Protein AF-0000000083170506 (afdb_homodimer)

Nearest PDB structures (foldseek):
  8ga7-assembly1_A  TM=1.294E-01  e=2.036E+00  synthetic construct

Radius of gyration: 40.63 Å; Cα contacts (8 Å, |Δi|>4): 1559; chains: 2; bounding box: 124×155×129 Å

Foldseek 3Di:
DDDPPPPDDPPPDPPQQAFPVCVVVVHRFCCRPPVDQGPVCVVVVHDRHRPDPPDDDDDDDDDDDDDDDDDDDDPPPDPPPPPPPPPPPPPPPPPPPPPPPPVDPPPPPPPDPVVVVVQVVQVLCQQVVRHPDDFDAKFFQDDCPHPSVVVCVVPVPDDTFRIGGGDDPQDPPADPVLVVVLVVLVLLPDFDLVLLVQLLLQLQAQPCLQQVQDQPCLQLVCNVVVRNSPHDSLLSLLSSLQSLLQGDPVSVVVSPDPASVRSSVSSLSSNVSCLVRVSDDRLSSLLSSLCSSLLDADVVVPRCSVVVSLVSNVVSLVRSPLLEDSDPRHDDPNADPLNLLSSQSSNLSSLLSQQLCCVLVVHDRPDDNVVGDRDHHDLCSRVVSCVVDDPVSCPSRHDPCSSLSNVLSSLSSVLSVLSNLLSVLQPDPPCPPRDPVSLVVSVVVLVPRDADDLPDPPDDLLSNLSSLVSLLSSLLSLLSSLDGRPPPPPPPCPDDPVVVSNVVSLVSNLVSLVVNLVSVVVCVVVVSLSSDGSSRLSSCVSSLVSLLVCLQPNDLVSNVVSVVSNLSNLVSLVVCCSSYVVSVVSNVVVQVSVCVRVVPDDNPPPDPVVVPVPPPPVPPPDDDDDDDPDDDDDDDPDDDDDPPPDPDDPPVVVCVSPPPPPPPPVPPVPPVD/DDPPPDPPPPPPPPPQQAFPVCVVVVHRFCCVPPVDHGPVCVVVVHDRDGDDDDDDDDDDDDDDDDDDDDDDDDDDPDDPDPPPPPPPDPPPPPPPCPPPPPVDPPPPPPPDPVVVVVQVVQVLCQQVVRHPDDFDAKFFQDDCPHPSVVVCVVPVPDDTFRIGGGDDPQDPPADPVLVVVLVVLCLLPDFDLVLLVQLLLLLQAQPCLQQVQDQPCLQLVCNVVVRNSPHDSLLSLLSSLQSLLQGDPVSVVVSPDPASVVSSVSSLSSNVSCLVRVSDDRLSSLLSSLCSSLLDADVVVPRCSVVVSLVSNVVSLVRSPLLEDSDPRHDDPNADPLNLLSSQSSVLSSLLSQLLCCVLVVHDRPDDNVVGDRDHHDLCSRVVSCVVDDPVSCPSRHDPCSSLSNVLSSLSSVLSVLSNLLSVLQPDPPCPPRDPVNLVVSVVVLVPRDADDLPDPPDDLSSNLSSLVSLLSSLLSLLSSLDGRPPPPPPPCPDDPVVVSNVVSLVSNLVSLVVNLVSVVVCVVVVSLSSDGSSRLSSCVSSLVSLLVCLQPNDLVSVVVSVVSNLSNLVSLVVVCSSYVVSVVVNVVVQVSVCVRVVPDDNPDPPPVVVPVPPPPPPPVPVDDDDDDDDDDDDDPDDPDDPPPDPDDPPVVVCVSPPPPPPPPVPPVVPVD

Secondary structure (DSSP, 8-state):
-------------------HHHHHTTS--THHHHSSS-HHHHHTT----------------------------------------------------------------TT-HHHHHHHHHHHHHHHTT--SS---EEEE--STTSGGGHHHHH-TTSPPPSEEEE---------HHHHHHHHHTTTT-PPPHHHHHHHHHHIIIIITTTS--S-HHHHHHHHHTT-GGGS-HHHHHHHHHHHGGGS-HHHHHHHT-SSHHHHHHHHHHHHHHHHHHS----HHHHHHHHHHHTT---GGGTT-HHHHHHHHHHHHHHHHTTTS-TTSSS--TTS-HHHHHHHHHHHHHHHHHHHHHHHHHT---S--GGG--PPPP-THHHHGGGGGS-HHHHHHHS-TTHHHHHHHHHHHHHHHHHHHHHHHHH--SS-----HHHHHHHHHHHHTS-PPPTT-TT--HHHHHHHHHHHHHHHHHHHHHHS--TTHHHHHSSSSHHHHHHHHHHHHHHHHHHHHHHHHHHHHHTT-GGG--TTHHHHHHHHHHHHHHHHHHS-HHHHHHHHHHHHHHHHHHHHHTTT-HHHHHHHHHHHHHHHHH-TT--------------------------------------------------HHHHHHHT--GGGGGGTGGGTT-/-------------------HHHHHHTS--THHHHSSS-HHHHHTT----------------------------------------------------------------TT-HHHHHHHHHHHHHHHTT--SS---EEEE--STTSGGGHHHHH-TTSPPPSEEEE---------HHHHHHHHHTTTT-PPPHHHHHHHHHHIIIIITTTS--S-HHHHHHHHHTT-GGGS-HHHHHHHHHHHGGGS-HHHHHHHT-SSHHHHHHHHHHHHHHHHHHS----HHHHHHHHHHHTT---GGGTT-HHHHHHHHHHHHHHHHTTTS-TTSSS--TTS-HHHHHHHHHHHHHHHHHHHHHHHHHT---S--GGG--PPPP-THHHHGGGGGS-HHHHHHHS-TTHHHHHHHHHHHHHHHHHHHHHHHHH--SS-----HHHHHHHHHHHHTS-PPPTT-TT--HHHHHHHHHHHHHHHHHHHHHHS--TTHHHHHSSSSHHHHHHHHHHHHHHHHHHHHHHHHHHHHHTT-GGG--TTHHHHHHHHHHHHHHHHHHS-HHHHHHHHHHHHHHHHHHHHHTTT-HHHHHHHHHHHHHHHHH-TT--------------------------------------------------THHHHHHT--GGGGGGTGGGTT-

Solvent-accessible surface area (backbone atoms only — not comparable to full-atom values): 78748 Å² total; per-residue (Å²): 135,84,84,84,79,79,79,77,76,78,77,77,82,75,83,74,59,54,26,52,61,33,60,72,68,74,48,91,38,43,25,63,82,68,80,41,66,22,68,62,28,56,74,67,71,40,83,51,47,59,82,73,80,80,77,75,84,73,85,88,78,78,83,75,85,74,81,89,79,86,81,81,86,72,82,70,77,77,76,73,78,78,74,75,75,75,71,76,77,74,75,74,67,78,72,76,73,66,74,72,73,70,68,72,81,57,85,70,59,86,88,38,59,68,59,36,21,47,49,16,33,43,51,43,26,22,47,73,71,54,50,87,56,74,50,71,33,82,41,36,46,34,44,88,52,7,70,60,38,48,46,43,67,71,31,77,91,47,84,60,58,46,55,37,44,31,58,73,59,76,60,92,72,62,45,70,67,43,52,51,48,42,52,72,66,42,59,81,61,73,72,57,69,69,49,47,51,50,28,51,36,31,24,44,52,71,42,34,54,75,51,56,55,68,62,62,50,70,48,52,53,29,49,74,69,73,37,54,85,76,38,61,57,40,52,51,28,25,48,43,27,60,9,48,78,59,55,58,68,67,54,46,45,71,76,68,36,92,41,67,59,54,47,30,51,51,29,42,50,33,17,51,48,31,64,69,56,57,60,75,70,54,57,67,59,52,28,40,29,24,52,46,51,21,73,46,61,44,70,66,59,73,54,41,43,30,60,50,26,40,45,50,22,48,44,42,36,58,59,54,36,43,45,44,42,63,47,73,89,46,83,46,82,87,57,50,70,68,54,53,31,51,42,34,40,42,43,48,48,47,51,37,50,42,38,54,48,18,45,47,48,19,47,78,69,61,77,61,69,70,70,39,66,42,68,80,68,55,49,62,52,61,58,54,50,57,74,72,43,58,67,71,57,44,65,70,34,39,52,91,60,45,71,60,40,30,46,51,36,47,46,48,42,53,51,32,55,52,41,44,55,44,48,58,59,67,54,45,70,75,72,63,72,73,48,70,65,58,52,52,54,50,49,54,56,59,70,64,55,83,74,69,68,78,78,55,80,87,58,51,70,66,57,48,45,50,34,50,48,52,48,40,53,51,28,41,44,47,28,61,61,36,48,69,66,78,80,52,58,76,76,46,58,71,74,60,79,65,20,56,55,49,49,50,30,47,50,51,23,50,50,29,30,50,51,42,53,51,51,53,49,48,32,58,75,67,67,40,64,77,72,62,55,90,68,52,63,60,54,45,48,64,35,43,44,54,24,50,46,30,46,73,71,45,54,72,69,53,17,53,53,23,44,52,53,36,48,49,52,52,52,50,34,60,61,43,28,76,74,35,57,61,28,21,27,52,49,17,34,49,52,52,37,45,28,72,76,36,73,82,63,65,85,74,67,80,78,73,65,73,75,63,74,71,68,77,70,76,70,73,79,68,81,80,79,83,79,78,80,80,74,82,80,84,80,84,80,76,81,82,79,82,80,76,80,73,81,73,70,76,62,67,68,61,50,67,74,59,64,68,70,79,66,63,70,70,63,65,73,60,65,82,107,137,81,86,78,84,77,82,75,74,76,75,70,76,70,79,77,61,49,29,58,64,33,60,75,70,76,49,90,39,45,27,72,81,67,79,42,68,21,68,63,32,58,74,66,72,43,88,57,52,72,89,83,82,86,86,81,85,87,77,87,81,82,86,82,80,84,75,83,83,83,82,84,89,78,82,75,80,80,79,76,81,78,76,77,75,76,72,77,78,76,74,74,65,77,72,76,74,66,72,72,74,70,67,73,81,57,83,69,58,86,89,38,59,68,59,38,20,48,50,17,34,44,51,43,26,23,48,72,72,54,49,86,57,74,51,72,34,81,42,36,46,34,44,87,54,8,69,60,37,49,46,41,68,72,32,76,91,45,84,62,59,47,55,36,43,31,58,72,60,75,60,92,72,61,46,70,68,44,52,51,48,42,53,72,66,42,58,81,60,71,72,58,71,68,49,48,51,50,29,53,35,30,24,44,51,71,42,34,54,73,52,55,55,70,62,61,47,70,48,52,55,30,49,74,68,73,38,56,84,75,40,61,59,41,52,50,28,23,47,42,27,60,10,46,78,59,54,58,70,69,53,45,46,73,75,68,35,92,41,67,58,57,49,30,49,52,30,41,51,31,19,50,48,31,63,70,56,57,60,75,71,57,56,67,60,52,27,40,28,24,53,46,52,22,71,46,63,42,70,66,59,74,54,41,42,29,60,51,26,41,44,51,24,48,42,42,36,56,59,54,36,42,44,44,40,62,48,73,88,47,83,47,83,87,58,49,69,69,53,53,31,51,42,33,38,41,41,48,50,48,50,37,51,42,40,53,48,18,44,49,48,20,47,79,69,61,78,60,68,70,70,39,64,42,68,80,68,54,49,61,53,60,58,57,50,58,73,73,44,58,67,72,54,45,65,71,35,38,51,90,59,45,72,58,40,29,46,51,36,47,47,49,41,53,52,32,55,52,40,45,56,43,48,57,57,65,53,46,70,76,69,64,71,74,46,67,64,56,52,51,54,50,48,54,55,58,69,65,55,82,73,68,68,78,78,56,79,88,58,51,70,68,57,46,45,49,34,49,50,51,49,40,52,52,29,40,46,47,28,61,63,37,46,69,62,77,79,52,57,75,74,46,58,71,73,61,80,66,22,58,57,51,49,51,32,47,51,52,25,49,50,29,31,50,52,42,52,50,50,51,49,48,32,58,76,67,67,40,63,77,72,62,57,90,68,51,62,59,53,46,47,63,35,42,44,53,24,49,46,30,47,73,71,46,55,73,69,55,16,53,54,23,44,52,53,38,48,50,52,51,53,51,33,59,61,43,27,75,74,35,58,60,26,22,26,51,49,18,35,50,51,53,39,44,28,71,78,36,71,82,62,64,83,75,68,82,83,72,68,74,74,65,72,70,69,77,70,74,70,72,76,71,75,79,75,80,75,84,76,79,76,76,80,84,80,85,80,76,80,83,81,83,82,77,82,75,81,75,70,77,62,66,68,60,50,67,74,60,65,67,72,79,66,62,69,70,65,63,71,60,66,83,106

InterPro domains:
  IPR001138 Zn(2)Cys(6) fungal-type DNA-binding domain [PF00172] (18-55)
  IPR001138 Zn(2)Cys(6) fungal-type DNA-binding domain [PS00463] (18-48)
  IPR001138 Zn(2)Cys(6) fungal-type DNA-binding domain [PS50048] (18-50)
  IPR001138 Zn(2)Cys(6) fungal-type DNA-binding domain [SM00066] (13-59)
  IPR001138 Zn(2)Cys(6) fungal-type DNA-binding domain [cd00067] (14-49)
  IPR007219 Xylanolytic transcriptional activator, regulatory domain [PF04082] (200-425)
  IPR007219 Xylanolytic transcriptional activator, regulatory domain [SM00906] (306-381)
  IPR036864 Zn(2)-C6 fungal-type DNA-binding domain superfamily [G3DSA:4.10.240.10] (14-68)
  IPR036864 Zn(2)-C6 fungal-type DNA-binding domain superfamily [SSF57701] (9-54)
  IPR052761 Fungal Detoxification and Toxin Biosynthesis TFs [PTHR47425] (1-632)

pLDDT: mean 75.44, std 28.35, range [15.16, 98.69]

Structure (mmCIF, N/CA/C/O backbone):
data_AF-0000000083170506-model_v1
#
loop_
_entity.id
_entity.type
_entity.pdbx_description
1 polymer 'Fungal-specific transcription factor domain-containing protein'
#
loop_
_atom_site.group_PDB
_atom_site.id
_atom_site.type_symbol
_atom_site.label_atom_id
_atom_site.label_alt_id
_atom_site.label_comp_id
_atom_site.label_asym_id
_atom_site.label_entity_id
_atom_site.label_seq_id
_atom_site.pdbx_PDB_ins_code
_atom_site.Cartn_x
_atom_site.Cartn_y
_atom_site.Cartn_z
_atom_site.occupancy
_atom_site.B_iso_or_equiv
_atom_site.auth_seq_id
_atom_site.auth_comp_id
_atom_site.auth_asym_id
_atom_site.auth_atom_id
_atom_site.pdbx_PDB_model_num
ATOM 1 N N . MET A 1 1 ? -32.812 -71.062 -41.969 1 22.3 1 MET A N 1
ATOM 2 C CA . MET A 1 1 ? -33.219 -69.625 -41.969 1 22.3 1 MET A CA 1
ATOM 3 C C . MET A 1 1 ? -33.531 -69.188 -40.562 1 22.3 1 MET A C 1
ATOM 5 O O . MET A 1 1 ? -34.531 -69.562 -39.969 1 22.3 1 MET A O 1
ATOM 9 N N . PRO A 1 2 ? -32.625 -68.75 -39.688 1 29.02 2 PRO A N 1
ATOM 10 C CA . PRO A 1 2 ? -32.656 -68.812 -38.25 1 29.02 2 PRO A CA 1
ATOM 11 C C . PRO A 1 2 ? -33.375 -67.625 -37.625 1 29.02 2 PRO A C 1
ATOM 13 O O . PRO A 1 2 ? -33.344 -66.562 -38.188 1 29.02 2 PRO A O 1
ATOM 16 N N . PRO A 1 3 ? -34.5 -67.75 -36.75 1 29.45 3 PRO A N 1
ATOM 17 C CA . PRO A 1 3 ? -35.594 -66.812 -36.469 1 29.45 3 PRO A CA 1
ATOM 18 C C . PRO A 1 3 ? -35.188 -65.625 -35.594 1 29.45 3 PRO A C 1
ATOM 20 O O . PRO A 1 3 ? -34.25 -65.75 -34.812 1 29.45 3 PRO A O 1
ATOM 23 N N . THR A 1 4 ? -35.25 -64.25 -36.031 1 28.72 4 THR A N 1
ATOM 24 C CA . THR A 1 4 ? -34.812 -62.906 -35.719 1 28.72 4 THR A CA 1
ATOM 25 C C . THR A 1 4 ? -35.5 -62.406 -34.438 1 28.72 4 THR A C 1
ATOM 27 O O . THR A 1 4 ? -36.656 -61.969 -34.5 1 28.72 4 THR A O 1
ATOM 30 N N . ASN A 1 5 ? -35.312 -63.125 -33.312 1 24.89 5 ASN A N 1
ATOM 31 C CA . ASN A 1 5 ? -36.156 -62.938 -32.125 1 24.89 5 ASN A CA 1
ATOM 32 C C . ASN A 1 5 ? -36.062 -61.5 -31.594 1 24.89 5 ASN A C 1
ATOM 34 O O . ASN A 1 5 ? -34.969 -61 -31.359 1 24.89 5 ASN A O 1
ATOM 38 N N . SER A 1 6 ? -37.125 -60.688 -31.719 1 25.36 6 SER A N 1
ATOM 39 C CA . SER A 1 6 ? -37.594 -59.312 -31.562 1 25.36 6 SER A CA 1
ATOM 40 C C . SER A 1 6 ? -37.594 -58.875 -30.094 1 25.36 6 SER A C 1
ATOM 42 O O . SER A 1 6 ? -38.406 -59.312 -29.312 1 25.36 6 SER A O 1
ATOM 44 N N . THR A 1 7 ? -36.375 -58.75 -29.438 1 23.38 7 THR A N 1
ATOM 45 C CA . THR A 1 7 ? -36.219 -58.625 -28 1 23.38 7 THR A CA 1
ATOM 46 C C . THR A 1 7 ? -36.875 -57.344 -27.516 1 23.38 7 THR A C 1
ATOM 48 O O . THR A 1 7 ? -36.531 -56.25 -27.969 1 23.38 7 THR A O 1
ATOM 51 N N . ALA A 1 8 ? -38.125 -57.406 -27.031 1 27.81 8 ALA A N 1
ATOM 52 C CA . ALA A 1 8 ? -39.094 -56.469 -26.5 1 27.81 8 ALA A CA 1
ATOM 53 C C . ALA A 1 8 ? -38.5 -55.594 -25.406 1 27.81 8 ALA A C 1
ATOM 55 O O . ALA A 1 8 ? -38 -56.125 -24.406 1 27.81 8 ALA A O 1
ATOM 56 N N . SER A 1 9 ? -38.062 -54.344 -25.688 1 23.69 9 SER A N 1
ATOM 57 C CA . SER A 1 9 ? -37.312 -53.344 -24.953 1 23.69 9 SER A CA 1
ATOM 58 C C . SER A 1 9 ? -38.062 -52.875 -23.719 1 23.69 9 SER A C 1
ATOM 60 O O . SER A 1 9 ? -39.25 -52.5 -23.812 1 23.69 9 SER A O 1
ATOM 62 N N . ALA A 1 10 ? -37.938 -53.531 -22.609 1 26.86 10 ALA A N 1
ATOM 63 C CA . ALA A 1 10 ? -38.625 -53.375 -21.344 1 26.86 10 ALA A CA 1
ATOM 64 C C . ALA A 1 10 ? -38.625 -51.906 -20.891 1 26.86 10 ALA A C 1
ATOM 66 O O . ALA A 1 10 ? -37.594 -51.344 -20.641 1 26.86 10 ALA A O 1
ATOM 67 N N . ARG A 1 11 ? -39.625 -51.188 -21.406 1 28.58 11 ARG A N 1
ATOM 68 C CA . ARG A 1 11 ? -39.812 -49.75 -21.141 1 28.58 11 ARG A CA 1
ATOM 69 C C . ARG A 1 11 ? -39.875 -49.5 -19.641 1 28.58 11 ARG A C 1
ATOM 71 O O . ARG A 1 11 ? -40.75 -50 -18.953 1 28.58 11 ARG A O 1
ATOM 78 N N . ARG A 1 12 ? -38.781 -49.219 -18.938 1 30.56 12 ARG A N 1
ATOM 79 C CA . ARG A 1 12 ? -38.656 -48.938 -17.516 1 30.56 12 ARG A CA 1
ATOM 80 C C . ARG A 1 12 ? -39.562 -47.781 -17.109 1 30.56 12 ARG A C 1
ATOM 82 O O . ARG A 1 12 ? -39.5 -46.719 -17.703 1 30.56 12 ARG A O 1
ATOM 89 N N . SER A 1 13 ? -40.688 -48.031 -16.562 1 30.08 13 SER A N 1
ATOM 90 C CA . SER A 1 13 ? -41.75 -47.125 -16.125 1 30.08 13 SER A CA 1
ATOM 91 C C . SER A 1 13 ? -41.219 -46.031 -15.195 1 30.08 13 SER A C 1
ATOM 93 O O . SER A 1 13 ? -40.625 -46.344 -14.156 1 30.08 13 SER A O 1
ATOM 95 N N . ARG A 1 14 ? -40.781 -44.875 -15.641 1 36.5 14 ARG A N 1
ATOM 96 C CA . ARG A 1 14 ? -40.219 -43.688 -14.992 1 36.5 14 ARG A CA 1
ATOM 97 C C . ARG A 1 14 ? -41.219 -43.094 -13.984 1 36.5 14 ARG A C 1
ATOM 99 O O . ARG A 1 14 ? -42.312 -42.656 -14.352 1 36.5 14 ARG A O 1
ATOM 106 N N . ARG A 1 15 ? -41.25 -43.469 -12.836 1 41.91 15 ARG A N 1
ATOM 107 C CA . ARG A 1 15 ? -42.188 -43 -11.812 1 41.91 15 ARG A CA 1
ATOM 108 C C . ARG A 1 15 ? -42.156 -41.469 -11.719 1 41.91 15 ARG A C 1
ATOM 110 O O . ARG A 1 15 ? -41.094 -40.875 -11.508 1 41.91 15 ARG A O 1
ATOM 117 N N . THR A 1 16 ? -43.062 -40.656 -12.281 1 50.62 16 THR A N 1
ATOM 118 C CA . THR A 1 16 ? -43.219 -39.219 -12.367 1 50.62 16 THR A CA 1
ATOM 119 C C . THR A 1 16 ? -43.562 -38.625 -10.992 1 50.62 16 THR A C 1
ATOM 121 O O . THR A 1 16 ? -44.562 -39 -10.375 1 50.62 16 THR A O 1
ATOM 124 N N . ILE A 1 17 ? -42.719 -38.031 -10.219 1 58.31 17 ILE A N 1
ATOM 125 C CA . ILE A 1 17 ? -42.906 -37.406 -8.914 1 58.31 17 ILE A CA 1
ATOM 126 C C . ILE A 1 17 ? -43.625 -36.094 -9.07 1 58.31 17 ILE A C 1
ATOM 128 O O . ILE A 1 17 ? -43.219 -35.219 -9.867 1 58.31 17 ILE A O 1
ATOM 132 N N . ALA A 1 18 ? -44.906 -35.875 -8.672 1 70.19 18 ALA A N 1
ATOM 133 C CA . ALA A 1 18 ? -45.719 -34.656 -8.797 1 70.19 18 ALA A CA 1
ATOM 134 C C . ALA A 1 18 ? -45.844 -33.938 -7.453 1 70.19 18 ALA A C 1
ATOM 136 O O . ALA A 1 18 ? -45.875 -34.562 -6.398 1 70.19 18 ALA A O 1
ATOM 137 N N . CYS A 1 19 ? -45.875 -32.531 -7.34 1 69.38 19 CYS A N 1
ATOM 138 C CA . CYS A 1 19 ? -45.969 -31.75 -6.117 1 69.38 19 CYS A CA 1
ATOM 139 C C . CYS A 1 19 ? -47.344 -31.828 -5.492 1 69.38 19 CYS A C 1
ATOM 141 O O . CYS A 1 19 ? -48.312 -32.25 -6.152 1 69.38 19 CYS A O 1
ATOM 143 N N . GLN A 1 20 ? -47.562 -31.562 -4.379 1 72.56 20 GLN A N 1
ATOM 144 C CA . GLN A 1 20 ? -48.781 -31.719 -3.596 1 72.56 20 GLN A CA 1
ATOM 145 C C . GLN A 1 20 ? -49.938 -30.953 -4.223 1 72.56 20 GLN A C 1
ATOM 147 O O . GLN A 1 20 ? -51.062 -31.453 -4.25 1 72.56 20 GLN A O 1
ATOM 152 N N . THR A 1 21 ? -49.656 -29.781 -4.762 1 74.94 21 THR A N 1
ATOM 153 C CA . THR A 1 21 ? -50.688 -28.891 -5.324 1 74.94 21 THR A CA 1
ATOM 154 C C . THR A 1 21 ? -51.188 -29.422 -6.652 1 74.94 21 THR A C 1
ATOM 156 O O . THR A 1 21 ? -52.406 -29.406 -6.902 1 74.94 21 THR A O 1
ATOM 159 N N . CYS A 1 22 ? -50.25 -29.734 -7.379 1 70 22 CYS A N 1
ATOM 160 C CA . CYS A 1 22 ? -50.562 -30.281 -8.688 1 70 22 CYS A CA 1
ATOM 161 C C . CYS A 1 22 ? -51.344 -31.594 -8.547 1 70 22 CYS A C 1
ATOM 163 O O . CYS A 1 22 ? -52.219 -31.906 -9.352 1 70 22 CYS A O 1
ATOM 165 N N . ARG A 1 23 ? -50.938 -32.438 -7.484 1 71.06 23 ARG A N 1
ATOM 166 C CA . ARG A 1 23 ? -51.594 -33.688 -7.133 1 71.06 23 ARG A CA 1
ATOM 167 C C . ARG A 1 23 ? -53.062 -33.438 -6.75 1 71.06 23 ARG A C 1
ATOM 169 O O . ARG A 1 23 ? -53.938 -34.219 -7.125 1 71.06 23 ARG A O 1
ATOM 176 N N . GLN A 1 24 ? -53.281 -32.25 -6.012 1 71.88 24 GLN A N 1
ATOM 177 C CA . GLN A 1 24 ? -54.594 -31.922 -5.527 1 71.88 24 GLN A CA 1
ATOM 178 C C . GLN A 1 24 ? -55.5 -31.453 -6.672 1 71.88 24 GLN A C 1
ATOM 180 O O . GLN A 1 24 ? -56.688 -31.734 -6.68 1 71.88 24 GLN A O 1
ATOM 185 N N . ARG A 1 25 ? -54.906 -30.734 -7.715 1 71.5 25 ARG A N 1
ATOM 186 C CA . ARG A 1 25 ? -55.625 -30.141 -8.836 1 71.5 25 ARG A CA 1
ATOM 187 C C . ARG A 1 25 ? -55.719 -31.125 -10 1 71.5 25 ARG A C 1
ATOM 189 O O . ARG A 1 25 ? -56.312 -30.812 -11.031 1 71.5 25 ARG A O 1
ATOM 196 N N . LYS A 1 26 ? -55.156 -32.375 -9.945 1 65.31 26 LYS A N 1
ATOM 197 C CA . LYS A 1 26 ? -55.125 -33.5 -10.891 1 65.31 26 LYS A CA 1
ATOM 198 C C . LYS A 1 26 ? -54.531 -33.062 -12.227 1 65.31 26 LYS A C 1
ATOM 200 O O . LYS A 1 26 ? -55.094 -33.375 -13.289 1 65.31 26 LYS A O 1
ATOM 205 N N . VAL A 1 27 ? -53.719 -32.125 -12.18 1 70.44 27 VAL A N 1
ATOM 206 C CA . VAL A 1 27 ? -53.094 -31.656 -13.406 1 70.44 27 VAL A CA 1
ATOM 207 C C . VAL A 1 27 ? -51.688 -32.219 -13.508 1 70.44 27 VAL A C 1
ATOM 209 O O . VAL A 1 27 ? -51.094 -32.656 -12.508 1 70.44 27 VAL A O 1
ATOM 212 N N . ARG A 1 28 ? -50.938 -32.375 -14.617 1 65.12 28 ARG A N 1
ATOM 213 C CA . ARG A 1 28 ? -49.594 -32.875 -14.867 1 65.12 28 ARG A CA 1
ATOM 214 C C . ARG A 1 28 ? -48.531 -31.969 -14.219 1 65.12 28 ARG A C 1
ATOM 216 O O . ARG A 1 28 ? -48.469 -30.781 -14.492 1 65.12 28 ARG A O 1
ATOM 223 N N . CYS A 1 29 ? -47.812 -32.406 -13.133 1 61.78 29 CYS A N 1
ATOM 224 C CA . CYS A 1 29 ? -46.875 -31.625 -12.336 1 61.78 29 CYS A CA 1
ATOM 225 C C . CYS A 1 29 ? -45.531 -31.469 -13.078 1 61.78 29 CYS A C 1
ATOM 227 O O . CYS A 1 29 ? -44.969 -32.438 -13.547 1 61.78 29 CYS A O 1
ATOM 229 N N . SER A 1 30 ? -45.188 -30.391 -13.422 1 64.31 30 SER A N 1
ATOM 230 C CA . SER A 1 30 ? -44 -30.188 -14.242 1 64.31 30 SER A CA 1
ATOM 231 C C . SER A 1 30 ? -42.75 -30.422 -13.445 1 64.31 30 SER A C 1
ATOM 233 O O . SER A 1 30 ? -41.625 -30.234 -13.953 1 64.31 30 SER A O 1
ATOM 235 N N . LEU A 1 31 ? -42.875 -30.844 -12.242 1 63 31 LEU A N 1
ATOM 236 C CA . LEU A 1 31 ? -41.75 -30.984 -11.297 1 63 31 LEU A CA 1
ATOM 237 C C . LEU A 1 31 ? -40.75 -32.031 -11.781 1 63 31 LEU A C 1
ATOM 239 O O . LEU A 1 31 ? -39.562 -31.828 -11.664 1 63 31 LEU A O 1
ATOM 243 N N . ASN A 1 32 ? -41.156 -33.125 -12.352 1 61 32 ASN A N 1
ATOM 244 C CA . ASN A 1 32 ? -40.344 -34.25 -12.758 1 61 32 ASN A CA 1
ATOM 245 C C . ASN A 1 32 ? -39.406 -33.906 -13.922 1 61 32 ASN A C 1
ATOM 247 O O . ASN A 1 32 ? -38.344 -34.5 -14.086 1 61 32 ASN A O 1
ATOM 251 N N . VAL A 1 33 ? -39.969 -33.031 -14.766 1 57.06 33 VAL A N 1
ATOM 252 C CA . VAL A 1 33 ? -39.25 -32.656 -15.984 1 57.06 33 VAL A CA 1
ATOM 253 C C . VAL A 1 33 ? -38.344 -31.484 -15.688 1 57.06 33 VAL A C 1
ATOM 255 O O . VAL A 1 33 ? -37.188 -31.422 -16.172 1 57.06 33 VAL A O 1
ATOM 258 N N . THR A 1 34 ? -38.938 -30.328 -14.898 1 57.56 34 THR A N 1
ATOM 259 C CA . THR A 1 34 ? -38.281 -29.016 -14.836 1 57.56 34 THR A CA 1
ATOM 260 C C . THR A 1 34 ? -37.5 -28.859 -13.539 1 57.56 34 THR A C 1
ATOM 262 O O . THR A 1 34 ? -36.656 -27.969 -13.422 1 57.56 34 THR A O 1
ATOM 265 N N . GLY A 1 35 ? -37.344 -29.781 -12.492 1 55.69 35 GLY A N 1
ATOM 266 C CA . GLY A 1 35 ? -36.812 -29.938 -11.164 1 55.69 35 GLY A CA 1
ATOM 267 C C . GLY A 1 35 ? -37.156 -28.797 -10.234 1 55.69 35 GLY A C 1
ATOM 268 O O . GLY A 1 35 ? -36.625 -28.703 -9.117 1 55.69 35 GLY A O 1
ATOM 269 N N . VAL A 1 36 ? -37.938 -27.703 -10.812 1 57.84 36 VAL A N 1
ATOM 270 C CA . VAL A 1 36 ? -38.344 -26.469 -10.148 1 57.84 36 VAL A CA 1
ATOM 271 C C . VAL A 1 36 ? -39.781 -26.578 -9.695 1 57.84 36 VAL A C 1
ATOM 273 O O . VAL A 1 36 ? -40.531 -27.406 -10.211 1 57.84 36 VAL A O 1
ATOM 276 N N . PRO A 1 37 ? -40.094 -25.688 -8.672 1 63.31 37 PRO A N 1
ATOM 277 C CA . PRO A 1 37 ? -41.531 -25.75 -8.305 1 63.31 37 PRO A CA 1
ATOM 278 C C . PRO A 1 37 ? -42.438 -25.797 -9.523 1 63.31 37 PRO A C 1
ATOM 280 O O . PRO A 1 37 ? -42.094 -25.266 -10.586 1 63.31 37 PRO A O 1
ATOM 283 N N . CYS A 1 38 ? -43.406 -26.625 -9.555 1 69 38 CYS A N 1
ATOM 284 C CA . CYS A 1 38 ? -44.25 -26.828 -10.742 1 69 38 CYS A CA 1
ATOM 285 C C . CYS A 1 38 ? -44.875 -25.516 -11.203 1 69 38 CYS A C 1
ATOM 287 O O . CYS A 1 38 ? -45.031 -24.578 -10.414 1 69 38 CYS A O 1
ATOM 289 N N . ILE A 1 39 ? -44.906 -25.219 -12.547 1 70.19 39 ILE A N 1
ATOM 290 C CA . ILE A 1 39 ? -45.344 -23.953 -13.141 1 70.19 39 ILE A CA 1
ATOM 291 C C . ILE A 1 39 ? -46.625 -23.484 -12.453 1 70.19 39 ILE A C 1
ATOM 293 O O . ILE A 1 39 ? -46.781 -22.297 -12.203 1 70.19 39 ILE A O 1
ATOM 297 N N . GLY A 1 40 ? -47.344 -24.438 -12.039 1 71 40 GLY A N 1
ATOM 298 C CA . GLY A 1 40 ? -48.625 -24.109 -11.43 1 71 40 GLY A CA 1
ATOM 299 C C . GLY A 1 40 ? -48.469 -23.5 -10.047 1 71 40 GLY A C 1
ATOM 300 O O . GLY A 1 40 ? -49.094 -22.469 -9.75 1 71 40 GLY A O 1
ATOM 301 N N . CYS A 1 41 ? -47.688 -24.281 -9.25 1 66.62 41 CYS A N 1
ATOM 302 C CA . CYS A 1 41 ? -47.469 -23.875 -7.871 1 66.62 41 CYS A CA 1
ATOM 303 C C . CYS A 1 41 ? -46.812 -22.5 -7.809 1 66.62 41 CYS A C 1
ATOM 305 O O . CYS A 1 41 ? -47.094 -21.703 -6.93 1 66.62 41 CYS A O 1
ATOM 307 N N . THR A 1 42 ? -45.906 -22.25 -8.852 1 67 42 THR A N 1
ATOM 308 C CA . THR A 1 42 ? -45.188 -20.984 -8.977 1 67 42 THR A CA 1
ATOM 309 C C . THR A 1 42 ? -46.125 -19.844 -9.289 1 67 42 THR A C 1
ATOM 311 O O . THR A 1 42 ? -45.969 -18.734 -8.75 1 67 42 THR A O 1
ATOM 314 N N . GLN A 1 43 ? -46.938 -20.078 -10.227 1 66.5 43 GLN A N 1
ATOM 315 C CA . GLN A 1 43 ? -47.906 -19.062 -10.656 1 66.5 43 GLN A CA 1
ATOM 316 C C . GLN A 1 43 ? -48.844 -18.688 -9.531 1 66.5 43 GLN A C 1
ATOM 318 O O . GLN A 1 43 ? -49.219 -17.531 -9.375 1 66.5 43 GLN A O 1
ATOM 323 N N . ASP A 1 44 ? -49.156 -19.766 -8.789 1 69.5 44 ASP A N 1
ATOM 324 C CA . ASP A 1 44 ? -50.156 -19.578 -7.734 1 69.5 44 ASP A CA 1
ATOM 325 C C . ASP A 1 44 ? -49.5 -19.156 -6.422 1 69.5 44 ASP A C 1
ATOM 327 O O . ASP A 1 44 ? -50.188 -19.016 -5.402 1 69.5 44 ASP A O 1
ATOM 331 N N . ARG A 1 45 ? -48.219 -18.984 -6.449 1 58.53 45 ARG A N 1
ATOM 332 C CA . ARG A 1 45 ? -47.312 -18.594 -5.398 1 58.53 45 ARG A CA 1
ATOM 333 C C . ARG A 1 45 ? -47.438 -19.484 -4.168 1 58.53 45 ARG A C 1
ATOM 335 O O . ARG A 1 45 ? -47.469 -19 -3.039 1 58.53 45 ARG A O 1
ATOM 342 N N . THR A 1 46 ? -47.781 -20.625 -4.551 1 67.56 46 THR A N 1
ATOM 343 C CA . THR A 1 46 ? -47.969 -21.578 -3.459 1 67.56 46 THR A CA 1
ATOM 344 C C . THR A 1 46 ? -46.781 -22.516 -3.342 1 67.56 46 THR A C 1
ATOM 346 O O . THR A 1 46 ? -46.094 -22.781 -4.332 1 67.56 46 THR A O 1
ATOM 349 N N . PRO A 1 47 ? -46.312 -22.891 -2.102 1 68 47 PRO A N 1
ATOM 350 C CA . PRO A 1 47 ? -45.156 -23.75 -1.931 1 68 47 PRO A CA 1
ATOM 351 C C . PRO A 1 47 ? -45.312 -25.141 -2.559 1 68 47 PRO A C 1
ATOM 353 O O . PRO A 1 47 ? -46.344 -25.781 -2.354 1 68 47 PRO A O 1
ATOM 356 N N . CYS A 1 48 ? -44.438 -25.422 -3.459 1 62.56 48 CYS A N 1
ATOM 357 C CA . CYS A 1 48 ? -44.5 -26.672 -4.219 1 62.56 48 CYS A CA 1
ATOM 358 C C . CYS A 1 48 ? -44 -27.844 -3.385 1 62.56 48 CYS A C 1
ATOM 360 O O . CYS A 1 48 ? -42.812 -28.078 -3.262 1 62.56 48 CYS A O 1
ATOM 362 N N . ILE A 1 49 ? -44.656 -28.312 -2.512 1 67.62 49 ILE A N 1
ATOM 363 C CA . ILE A 1 49 ? -44.281 -29.266 -1.481 1 67.62 49 ILE A CA 1
ATOM 364 C C . ILE A 1 49 ? -44.312 -30.688 -2.059 1 67.62 49 ILE A C 1
ATOM 366 O O . ILE A 1 49 ? -45.344 -31.125 -2.57 1 67.62 49 ILE A O 1
ATOM 370 N N . VAL A 1 50 ? -43.094 -31.188 -2.25 1 59.41 50 VAL A N 1
ATOM 371 C CA . VAL A 1 50 ? -43.062 -32.562 -2.738 1 59.41 50 VAL A CA 1
ATOM 372 C C . VAL A 1 50 ? -42.875 -33.531 -1.565 1 59.41 50 VAL A C 1
ATOM 374 O O . VAL A 1 50 ? -41.938 -33.344 -0.758 1 59.41 50 VAL A O 1
ATOM 377 N N . THR A 1 51 ? -43.688 -34.219 -1.017 1 51.47 51 THR A N 1
ATOM 378 C CA . THR A 1 51 ? -43.594 -35.125 0.123 1 51.47 51 THR A CA 1
ATOM 379 C C . THR A 1 51 ? -42.688 -36.312 -0.19 1 51.47 51 THR A C 1
ATOM 381 O O . THR A 1 51 ? -43.031 -37.125 -1.058 1 51.47 51 THR A O 1
ATOM 384 N N . THR A 1 52 ? -41.375 -36.062 -0.151 1 41.06 52 THR A N 1
ATOM 385 C CA . THR A 1 52 ? -40.656 -37.312 -0.372 1 41.06 52 THR A CA 1
ATOM 386 C C . THR A 1 52 ? -40.781 -38.25 0.823 1 41.06 52 THR A C 1
ATOM 388 O O . THR A 1 52 ? -40.625 -37.812 1.97 1 41.06 52 THR A O 1
ATOM 391 N N . ARG A 1 53 ? -41.375 -39.281 0.844 1 32.91 53 ARG A N 1
ATOM 392 C CA . ARG A 1 53 ? -41.531 -40.281 1.886 1 32.91 53 ARG A CA 1
ATOM 393 C C . ARG A 1 53 ? -40.188 -40.906 2.234 1 32.91 53 ARG A C 1
ATOM 395 O O . ARG A 1 53 ? -39.562 -41.562 1.385 1 32.91 53 ARG A O 1
ATOM 402 N N . ARG A 1 54 ? -39.344 -40.219 3.105 1 28.36 54 ARG A N 1
ATOM 403 C CA . ARG A 1 54 ? -38.156 -40.938 3.602 1 28.36 54 ARG A CA 1
ATOM 404 C C . ARG A 1 54 ? -38.562 -42.281 4.18 1 28.36 54 ARG A C 1
ATOM 406 O O . ARG A 1 54 ? -39.469 -42.375 5.008 1 28.36 54 ARG A O 1
ATOM 413 N N . GLY A 1 55 ? -38.094 -43.281 3.717 1 20.86 55 GLY A N 1
ATOM 414 C CA . GLY A 1 55 ? -38.312 -44.688 4.059 1 20.86 55 GLY A CA 1
ATOM 415 C C . GLY A 1 55 ? -37.812 -45.062 5.441 1 20.86 55 GLY A C 1
ATOM 416 O O . GLY A 1 55 ? -36.875 -44.406 5.953 1 20.86 55 GLY A O 1
ATOM 417 N N . GLN A 1 56 ? -38.531 -45.781 6.172 1 20.5 56 GLN A N 1
ATOM 418 C CA . GLN A 1 56 ? -38.625 -46.438 7.484 1 20.5 56 GLN A CA 1
ATOM 419 C C . GLN A 1 56 ? -37.5 -47.406 7.707 1 20.5 56 GLN A C 1
ATOM 421 O O . GLN A 1 56 ? -37.656 -48.625 7.57 1 20.5 56 GLN A O 1
ATOM 426 N N . LYS A 1 57 ? -36.344 -47.125 7.406 1 19.58 57 LYS A N 1
ATOM 427 C CA . LYS A 1 57 ? -35.719 -48.438 7.535 1 19.58 57 LYS A CA 1
ATOM 428 C C . LYS A 1 57 ? -35.75 -48.938 8.984 1 19.58 57 LYS A C 1
ATOM 430 O O . LYS A 1 57 ? -35.531 -48.125 9.906 1 19.58 57 LYS A O 1
ATOM 435 N N . SER A 1 58 ? -35.938 -50.281 9.258 1 16.91 58 SER A N 1
ATOM 436 C CA . SER A 1 58 ? -36.375 -51.188 10.297 1 16.91 58 SER A CA 1
ATOM 437 C C . SER A 1 58 ? -35.25 -51.5 11.289 1 16.91 58 SER A C 1
ATOM 439 O O . SER A 1 58 ? -35.5 -51.625 12.492 1 16.91 58 SER A O 1
ATOM 441 N N . GLU A 1 59 ? -34.031 -51.844 10.93 1 17.03 59 GLU A N 1
ATOM 442 C CA . GLU A 1 59 ? -33.844 -53.188 11.484 1 17.03 59 GLU A CA 1
ATOM 443 C C . GLU A 1 59 ? -33.688 -53.156 13 1 17.03 59 GLU A C 1
ATOM 445 O O . GLU A 1 59 ? -33.531 -52.062 13.578 1 17.03 59 GLU A O 1
ATOM 450 N N . LYS A 1 60 ? -32.594 -54.062 13.445 1 17.3 60 LYS A N 1
ATOM 451 C CA . LYS A 1 60 ? -32.469 -55.219 14.312 1 17.3 60 LYS A CA 1
ATOM 452 C C . LYS A 1 60 ? -32.094 -54.812 15.734 1 17.3 60 LYS A C 1
ATOM 454 O O . LYS A 1 60 ? -31.516 -53.75 15.945 1 17.3 60 LYS A O 1
ATOM 459 N N . HIS A 1 61 ? -32.281 -55.75 16.688 1 15.92 61 HIS A N 1
ATOM 460 C CA . HIS A 1 61 ? -32.688 -56.062 18.062 1 15.92 61 HIS A CA 1
ATOM 461 C C . HIS A 1 61 ? -31.516 -55.969 19.031 1 15.92 61 HIS A C 1
ATOM 463 O O . HIS A 1 61 ? -31.703 -55.719 20.219 1 15.92 61 HIS A O 1
ATOM 469 N N . GLY A 1 62 ? -30.234 -56.281 18.609 1 15.7 62 GLY A N 1
ATOM 470 C CA . GLY A 1 62 ? -29.75 -57.219 19.578 1 15.7 62 GLY A CA 1
ATOM 471 C C . GLY A 1 62 ? -29.562 -56.625 20.969 1 15.7 62 GLY A C 1
ATOM 472 O O . GLY A 1 62 ? -29.703 -55.438 21.156 1 15.7 62 GLY A O 1
ATOM 473 N N . GLY A 1 63 ? -28.484 -57.25 21.656 1 16.56 63 GLY A N 1
ATOM 474 C CA . GLY A 1 63 ? -28.469 -57.906 22.953 1 16.56 63 GLY A CA 1
ATOM 475 C C . GLY A 1 63 ? -28.266 -56.938 24.109 1 16.56 63 GLY A C 1
ATOM 476 O O . GLY A 1 63 ? -27.938 -55.781 23.906 1 16.56 63 GLY A O 1
ATOM 477 N N . PRO A 1 64 ? -28.25 -57.594 25.281 1 16.89 64 PRO A N 1
ATOM 478 C CA . PRO A 1 64 ? -28.75 -57.375 26.641 1 16.89 64 PRO A CA 1
ATOM 479 C C . PRO A 1 64 ? -27.812 -56.562 27.516 1 16.89 64 PRO A C 1
ATOM 481 O O . PRO A 1 64 ? -28.172 -56.188 28.625 1 16.89 64 PRO A O 1
ATOM 484 N N . VAL A 1 65 ? -26.641 -56.094 26.953 1 17.55 65 VAL A N 1
ATOM 485 C CA . VAL A 1 65 ? -25.672 -56.312 28.016 1 17.55 65 VAL A CA 1
ATOM 486 C C . VAL A 1 65 ? -26.125 -55.562 29.281 1 17.55 65 VAL A C 1
ATOM 488 O O . VAL A 1 65 ? -26.594 -54.438 29.203 1 17.55 65 VAL A O 1
ATOM 491 N N . LEU A 1 66 ? -25.828 -56.281 30.438 1 15.4 66 LEU A N 1
ATOM 492 C CA . LEU A 1 66 ? -26.297 -56.406 31.797 1 15.4 66 LEU A CA 1
ATOM 493 C C . LEU A 1 66 ? -25.891 -55.219 32.656 1 15.4 66 LEU A C 1
ATOM 495 O O . LEU A 1 66 ? -26.656 -54.75 33.5 1 15.4 66 LEU A O 1
ATOM 499 N N . LEU A 1 67 ? -24.594 -54.719 32.469 1 15.84 67 LEU A N 1
ATOM 500 C CA . LEU A 1 67 ? -24.031 -54.844 33.812 1 15.84 67 LEU A CA 1
ATOM 501 C C . LEU A 1 67 ? -24.703 -53.875 34.781 1 15.84 67 LEU A C 1
ATOM 503 O O . LEU A 1 67 ? -25.281 -52.875 34.344 1 15.84 67 LEU A O 1
ATOM 507 N N . ALA A 1 68 ? -23.891 -53.562 35.938 1 16 68 ALA A N 1
ATOM 508 C CA . ALA A 1 68 ? -24.016 -53.75 37.406 1 16 68 ALA A CA 1
ATOM 509 C C . ALA A 1 68 ? -24.609 -52.5 38.031 1 16 68 ALA A C 1
ATOM 511 O O . ALA A 1 68 ? -24.547 -51.406 37.469 1 16 68 ALA A O 1
ATOM 512 N N . ASN A 1 69 ? -24.531 -52.5 39.344 1 15.16 69 ASN A N 1
ATOM 513 C CA . ASN A 1 69 ? -25.422 -52.344 40.469 1 15.16 69 ASN A CA 1
ATOM 514 C C . ASN A 1 69 ? -25.562 -50.875 40.906 1 15.16 69 ASN A C 1
ATOM 516 O O . ASN A 1 69 ? -26.672 -50.375 41.031 1 15.16 69 ASN A O 1
ATOM 520 N N . PRO A 1 70 ? -24.609 -50.406 41.844 1 16.61 70 PRO A N 1
ATOM 521 C CA . PRO A 1 70 ? -25.188 -50.219 43.188 1 16.61 70 PRO A CA 1
ATOM 522 C C . PRO A 1 70 ? -25.844 -48.875 43.375 1 16.61 70 PRO A C 1
ATOM 524 O O . PRO A 1 70 ? -25.656 -47.969 42.531 1 16.61 70 PRO A O 1
ATOM 527 N N . GLN A 1 71 ? -25.672 -48.312 44.688 1 15.51 71 GLN A N 1
ATOM 528 C CA . GLN A 1 71 ? -26.656 -48 45.719 1 15.51 71 GLN A CA 1
ATOM 529 C C . GLN A 1 71 ? -26.938 -46.5 45.781 1 15.51 71 GLN A C 1
ATOM 531 O O . GLN A 1 71 ? -28.078 -46.062 45.906 1 15.51 71 GLN A O 1
ATOM 536 N N . SER A 1 72 ? -25.844 -45.625 45.875 1 17.84 72 SER A N 1
ATOM 537 C CA . SER A 1 72 ? -25.938 -44.938 47.156 1 17.84 72 SER A CA 1
ATOM 538 C C . SER A 1 72 ? -27 -43.844 47.125 1 17.84 72 SER A C 1
ATOM 540 O O . SER A 1 72 ? -27.359 -43.375 46.062 1 17.84 72 SER A O 1
ATOM 542 N N . PRO A 1 73 ? -27.047 -43.094 48.375 1 17.44 73 PRO A N 1
ATOM 543 C CA . PRO A 1 73 ? -28.172 -42.594 49.188 1 17.44 73 PRO A CA 1
ATOM 544 C C . PRO A 1 73 ? -28.797 -41.312 48.625 1 17.44 73 PRO A C 1
ATOM 546 O O . PRO A 1 73 ? -28.172 -40.625 47.781 1 17.44 73 PRO A O 1
ATOM 549 N N . ASP A 1 74 ? -29.875 -41.062 49.156 1 17.28 74 ASP A N 1
ATOM 550 C CA . ASP A 1 74 ? -31.156 -40.406 48.938 1 17.28 74 ASP A CA 1
ATOM 551 C C . ASP A 1 74 ? -31.062 -38.906 49.156 1 17.28 74 ASP A C 1
ATOM 553 O O . ASP A 1 74 ? -32.062 -38.188 49.094 1 17.28 74 ASP A O 1
ATOM 557 N N . GLN A 1 75 ? -29.906 -38.406 49.719 1 18.25 75 GLN A N 1
ATOM 558 C CA . GLN A 1 75 ? -30.375 -37.344 50.625 1 18.25 75 GLN A CA 1
ATOM 559 C C . GLN A 1 75 ? -31.141 -36.281 49.875 1 18.25 75 GLN A C 1
ATOM 561 O O . GLN A 1 75 ? -30.719 -35.844 48.781 1 18.25 75 GLN A O 1
ATOM 566 N N . ALA A 1 76 ? -32.312 -36.031 50.438 1 18.16 76 ALA A N 1
ATOM 567 C CA . ALA A 1 76 ? -33.562 -35.344 50.094 1 18.16 76 ALA A CA 1
ATOM 568 C C . ALA A 1 76 ? -33.375 -33.844 50 1 18.16 76 ALA A C 1
ATOM 570 O O . ALA A 1 76 ? -33.625 -33.125 50.969 1 18.16 76 ALA A O 1
ATOM 571 N N . LEU A 1 77 ? -32.281 -33.438 49.406 1 18.62 77 LEU A N 1
ATOM 572 C CA . LEU A 1 77 ? -32.094 -32 49.688 1 18.62 77 LEU A CA 1
ATOM 573 C C . LEU A 1 77 ? -33.375 -31.234 49.375 1 18.62 77 LEU A C 1
ATOM 575 O O . LEU A 1 77 ? -34.031 -31.5 48.375 1 18.62 77 LEU A O 1
ATOM 579 N N . LEU A 1 78 ? -33.875 -30.5 50.406 1 18.47 78 LEU A N 1
ATOM 580 C CA . LEU A 1 78 ? -35.031 -29.688 50.75 1 18.47 78 LEU A CA 1
ATOM 581 C C . LEU A 1 78 ? -35.312 -28.641 49.688 1 18.47 78 LEU A C 1
ATOM 583 O O . LEU A 1 78 ? -34.375 -27.969 49.219 1 18.47 78 LEU A O 1
ATOM 587 N N . GLN A 1 79 ? -36.438 -28.703 49.094 1 18.44 79 GLN A N 1
ATOM 588 C CA . GLN A 1 79 ? -37.156 -28.062 47.969 1 18.44 79 GLN A CA 1
ATOM 589 C C . GLN A 1 79 ? -37.469 -26.609 48.281 1 18.44 79 GLN A C 1
ATOM 591 O O . GLN A 1 79 ? -38.438 -26.297 48.969 1 18.44 79 GLN A O 1
ATOM 596 N N . THR A 1 80 ? -36.531 -25.891 48.938 1 21.28 80 THR A N 1
ATOM 597 C CA . THR A 1 80 ? -37.156 -24.641 49.375 1 21.28 80 THR A CA 1
ATOM 598 C C . THR A 1 80 ? -37.844 -23.953 48.219 1 21.28 80 THR A C 1
ATOM 600 O O . THR A 1 80 ? -37.312 -23.875 47.125 1 21.28 80 THR A O 1
ATOM 603 N N . PRO A 1 81 ? -39.156 -23.562 48.469 1 19.62 81 PRO A N 1
ATOM 604 C CA . PRO A 1 81 ? -40.219 -23.141 47.562 1 19.62 81 PRO A CA 1
ATOM 605 C C . PRO A 1 81 ? -39.875 -21.859 46.812 1 19.62 81 PRO A C 1
ATOM 607 O O . PRO A 1 81 ? -39.375 -20.891 47.406 1 19.62 81 PRO A O 1
ATOM 610 N N . ALA A 1 82 ? -39.375 -21.938 45.656 1 21.84 82 ALA A N 1
ATOM 611 C CA . ALA A 1 82 ? -38.938 -20.828 44.812 1 21.84 82 ALA A CA 1
ATOM 612 C C . ALA A 1 82 ? -40.094 -19.844 44.594 1 21.84 82 ALA A C 1
ATOM 614 O O . ALA A 1 82 ? -41.094 -20.172 43.938 1 21.84 82 ALA A O 1
ATOM 615 N N . ARG A 1 83 ? -40.438 -19.141 45.625 1 19.7 83 ARG A N 1
ATOM 616 C CA . ARG A 1 83 ? -41.531 -18.156 45.5 1 19.7 83 ARG A CA 1
ATOM 617 C C . ARG A 1 83 ? -41.375 -17.344 44.219 1 19.7 83 ARG A C 1
ATOM 619 O O . ARG A 1 83 ? -40.312 -16.766 43.969 1 19.7 83 ARG A O 1
ATOM 626 N N . ARG A 1 84 ? -42.25 -17.547 43.281 1 21.44 84 ARG A N 1
ATOM 627 C CA . ARG A 1 84 ? -42.438 -16.938 41.969 1 21.44 84 ARG A CA 1
ATOM 628 C C . ARG A 1 84 ? -42.719 -15.445 42.062 1 21.44 84 ARG A C 1
ATOM 630 O O . ARG A 1 84 ? -43.781 -15.062 42.562 1 21.44 84 ARG A O 1
ATOM 637 N N . VAL A 1 85 ? -41.812 -14.648 42.656 1 22.23 85 VAL A N 1
ATOM 638 C CA . VAL A 1 85 ? -42.125 -13.227 42.719 1 22.23 85 VAL A CA 1
ATOM 639 C C . VAL A 1 85 ? -42.656 -12.75 41.375 1 22.23 85 VAL A C 1
ATOM 641 O O . VAL A 1 85 ? -42.031 -12.953 40.344 1 22.23 85 VAL A O 1
ATOM 644 N N . GLU A 1 86 ? -43.938 -12.688 41.312 1 22.36 86 GLU A N 1
ATOM 645 C CA . GLU A 1 86 ? -44.75 -12.203 40.188 1 22.36 86 GLU A CA 1
ATOM 646 C C . GLU A 1 86 ? -44.312 -10.82 39.75 1 22.36 86 GLU A C 1
ATOM 648 O O . GLU A 1 86 ? -44.312 -9.867 40.531 1 22.36 86 GLU A O 1
ATOM 653 N N . LEU A 1 87 ? -43.219 -10.719 39.062 1 22.86 87 LEU A N 1
ATOM 654 C CA . LEU A 1 87 ? -42.75 -9.398 38.656 1 22.86 87 LEU A CA 1
ATOM 655 C C . LEU A 1 87 ? -43.875 -8.617 37.969 1 22.86 87 LEU A C 1
ATOM 657 O O . LEU A 1 87 ? -44.594 -9.148 37.125 1 22.86 87 LEU A O 1
ATOM 661 N N . PRO A 1 88 ? -44.406 -7.598 38.656 1 23.41 88 PRO A N 1
ATOM 662 C CA . PRO A 1 88 ? -45.531 -6.816 38.125 1 23.41 88 PRO A CA 1
ATOM 663 C C . PRO A 1 88 ? -45.375 -6.465 36.656 1 23.41 88 PRO A C 1
ATOM 665 O O . PRO A 1 88 ? -44.281 -6.398 36.156 1 23.41 88 PRO A O 1
ATOM 668 N N . ALA A 1 89 ? -46.375 -6.668 35.906 1 24.3 89 ALA A N 1
ATOM 669 C CA . ALA A 1 89 ? -46.594 -6.43 34.469 1 24.3 89 ALA A CA 1
ATOM 670 C C . ALA A 1 89 ? -46.375 -4.965 34.125 1 24.3 89 ALA A C 1
ATOM 672 O O . ALA A 1 89 ? -47.094 -4.082 34.562 1 24.3 89 ALA A O 1
ATOM 673 N N . PHE A 1 90 ? -45.156 -4.488 34.156 1 21.75 90 PHE A N 1
ATOM 674 C CA . PHE A 1 90 ? -44.938 -3.102 33.781 1 21.75 90 PHE A CA 1
ATOM 675 C C . PHE A 1 90 ? -45.719 -2.727 32.531 1 21.75 90 PHE A C 1
ATOM 677 O O . PHE A 1 90 ? -45.656 -3.412 31.5 1 21.75 90 PHE A O 1
ATOM 684 N N . GLN A 1 91 ? -46.906 -2.307 32.719 1 23.53 91 GLN A N 1
ATOM 685 C CA . GLN A 1 91 ? -47.719 -1.735 31.656 1 23.53 91 GLN A CA 1
ATOM 686 C C . GLN A 1 91 ? -46.906 -0.809 30.75 1 23.53 91 GLN A C 1
ATOM 688 O O . GLN A 1 91 ? -46.344 0.182 31.219 1 23.53 91 GLN A O 1
ATOM 693 N N . VAL A 1 92 ? -46.344 -1.331 29.797 1 25.67 92 VAL A N 1
ATOM 694 C CA . VAL A 1 92 ? -45.656 -0.608 28.734 1 25.67 92 VAL A CA 1
ATOM 695 C C . VAL A 1 92 ? -46.562 0.476 28.156 1 25.67 92 VAL A C 1
ATOM 697 O O . VAL A 1 92 ? -47.594 0.174 27.547 1 25.67 92 VAL A O 1
ATOM 700 N N . GLN A 1 93 ? -46.781 1.461 28.906 1 25.7 93 GLN A N 1
ATOM 701 C CA . GLN A 1 93 ? -47.562 2.523 28.266 1 25.7 93 GLN A CA 1
ATOM 702 C C . GLN A 1 93 ? -47.031 2.809 26.859 1 25.7 93 GLN A C 1
ATOM 704 O O . GLN A 1 93 ? -45.844 2.754 26.609 1 25.7 93 GLN A O 1
ATOM 709 N N . PRO A 1 94 ? -47.938 2.768 25.938 1 26.64 94 PRO A N 1
ATOM 710 C CA . PRO A 1 94 ? -47.594 2.99 24.531 1 26.64 94 PRO A CA 1
ATOM 711 C C . PRO A 1 94 ? -46.844 4.289 24.312 1 26.64 94 PRO A C 1
ATOM 713 O O . PRO A 1 94 ? -47.281 5.359 24.719 1 26.64 94 PRO A O 1
ATOM 716 N N . GLN A 1 95 ? -45.625 4.293 24.516 1 26.62 95 GLN A N 1
ATOM 717 C CA . GLN A 1 95 ? -44.875 5.531 24.281 1 26.62 95 GLN A CA 1
ATOM 718 C C . GLN A 1 95 ? -45.312 6.18 22.969 1 26.62 95 GLN A C 1
ATOM 720 O O . GLN A 1 95 ? -45.406 5.512 21.938 1 26.62 95 GLN A O 1
ATOM 725 N N . GLN A 1 96 ? -46.156 7.129 23.031 1 27.78 96 GLN A N 1
ATOM 726 C CA . GLN A 1 96 ? -46.5 7.984 21.922 1 27.78 96 GLN A CA 1
ATOM 727 C C . GLN A 1 96 ? -45.312 8.227 21 1 27.78 96 GLN A C 1
ATOM 729 O O . GLN A 1 96 ? -44.25 8.617 21.453 1 27.78 96 GLN A O 1
ATOM 734 N N . HIS A 1 97 ? -45.281 7.5 19.922 1 28.16 97 HIS A N 1
ATOM 735 C CA . HIS A 1 97 ? -44.406 7.668 18.766 1 28.16 97 HIS A CA 1
ATOM 736 C C . HIS A 1 97 ? -44.25 9.141 18.391 1 28.16 97 HIS A C 1
ATOM 738 O O . HIS A 1 97 ? -45.156 9.734 17.812 1 28.16 97 HIS A O 1
ATOM 744 N N . VAL A 1 98 ? -43.75 9.914 19.266 1 31.89 98 VAL A N 1
ATOM 745 C CA . VAL A 1 98 ? -43.438 11.203 18.641 1 31.89 98 VAL A CA 1
ATOM 746 C C . VAL A 1 98 ? -42.812 10.984 17.281 1 31.89 98 VAL A C 1
ATOM 748 O O . VAL A 1 98 ? -41.875 10.195 17.141 1 31.89 98 VAL A O 1
ATOM 751 N N . PRO A 1 99 ? -43.594 11.156 16.219 1 30.48 99 PRO A N 1
ATOM 752 C CA . PRO A 1 99 ? -43 11.062 14.883 1 30.48 99 PRO A CA 1
ATOM 753 C C . PRO A 1 99 ? -41.594 11.641 14.812 1 30.48 99 PRO A C 1
ATOM 755 O O . PRO A 1 99 ? -41.344 12.734 15.328 1 30.48 99 PRO A O 1
ATOM 758 N N . LEU A 1 100 ? -40.625 10.852 15 1 30.61 100 LEU A N 1
ATOM 759 C CA . LEU A 1 100 ? -39.281 11.281 14.617 1 30.61 100 LEU A CA 1
ATOM 760 C C . LEU A 1 100 ? -39.344 12.117 13.344 1 30.61 100 LEU A C 1
ATOM 762 O O . LEU A 1 100 ? -39.719 11.625 12.281 1 30.61 100 LEU A O 1
ATOM 766 N N . ASN A 1 101 ? -39.812 13.352 13.453 1 30.58 101 ASN A N 1
ATOM 767 C CA . ASN A 1 101 ? -39.594 14.258 12.328 1 30.58 101 ASN A CA 1
ATOM 768 C C . ASN A 1 101 ? -38.312 13.906 11.555 1 30.58 101 ASN A C 1
ATOM 770 O O . ASN A 1 101 ? -37.219 13.992 12.094 1 30.58 101 ASN A O 1
ATOM 774 N N . VAL A 1 102 ? -38.375 12.875 10.773 1 33.16 102 VAL A N 1
ATOM 775 C CA . VAL A 1 102 ? -37.438 12.727 9.672 1 33.16 102 VAL A CA 1
ATOM 776 C C . VAL A 1 102 ? -37.125 14.094 9.07 1 33.16 102 VAL A C 1
ATOM 778 O O . VAL A 1 102 ? -37.969 14.695 8.406 1 33.16 102 VAL A O 1
ATOM 781 N N . GLU A 1 103 ? -36.688 15.023 9.82 1 29.83 103 GLU A N 1
ATOM 782 C CA . GLU A 1 103 ? -36.188 16.172 9.086 1 29.83 103 GLU A CA 1
ATOM 783 C C . GLU A 1 103 ? -35.656 15.766 7.715 1 29.83 103 GLU A C 1
ATOM 785 O O . GLU A 1 103 ? -34.906 14.789 7.598 1 29.83 103 GLU A O 1
ATOM 790 N N . ALA A 1 104 ? -36.375 16.016 6.66 1 34.44 104 ALA A N 1
ATOM 791 C CA . ALA A 1 104 ? -36 16.031 5.246 1 34.44 104 ALA A CA 1
ATOM 792 C C . ALA A 1 104 ? -34.5 16.25 5.07 1 34.44 104 ALA A C 1
ATOM 794 O O . ALA A 1 104 ? -33.938 17.203 5.641 1 34.44 104 ALA A O 1
ATOM 795 N N . THR A 1 105 ? -33.75 15.242 4.816 1 37.03 105 THR A N 1
ATOM 796 C CA . THR A 1 105 ? -32.375 15.328 4.359 1 37.03 105 THR A CA 1
ATOM 797 C C . THR A 1 105 ? -32.156 16.578 3.502 1 37.03 105 THR A C 1
ATOM 799 O O . THR A 1 105 ? -32.531 16.594 2.324 1 37.03 105 THR A O 1
ATOM 802 N N . ALA A 1 106 ? -32.531 17.719 3.838 1 34.31 106 ALA A N 1
ATOM 803 C CA . ALA A 1 106 ? -32.125 18.922 3.127 1 34.31 106 ALA A CA 1
ATOM 804 C C . ALA A 1 106 ? -30.828 18.688 2.371 1 34.31 106 ALA A C 1
ATOM 806 O O . ALA A 1 106 ? -29.984 17.906 2.805 1 34.31 106 ALA A O 1
ATOM 807 N N . ALA A 1 107 ? -30.766 19.109 1.181 1 40.44 107 ALA A N 1
ATOM 808 C CA . ALA A 1 107 ? -29.609 19.125 0.306 1 40.44 107 ALA A CA 1
ATOM 809 C C . ALA A 1 107 ? -28.344 19.469 1.084 1 40.44 107 ALA A C 1
ATOM 811 O O . ALA A 1 107 ? -28.094 20.641 1.402 1 40.44 107 ALA A O 1
ATOM 812 N N . ARG A 1 108 ? -27.984 18.547 1.953 1 49.62 108 ARG A N 1
ATOM 813 C CA . ARG A 1 108 ? -26.766 18.703 2.752 1 49.62 108 ARG A CA 1
ATOM 814 C C . ARG A 1 108 ? -25.641 19.312 1.926 1 49.62 108 ARG A C 1
ATOM 816 O O . ARG A 1 108 ? -25.297 18.781 0.865 1 49.62 108 ARG A O 1
ATOM 823 N N . LYS A 1 109 ? -25.5 20.562 2.027 1 54.59 109 LYS A N 1
ATOM 824 C CA . LYS A 1 109 ? -24.422 21.25 1.317 1 54.59 109 LYS A CA 1
ATOM 825 C C . LYS A 1 109 ? -23.109 20.516 1.465 1 54.59 109 LYS A C 1
ATOM 827 O O . LYS A 1 109 ? -22.75 20.078 2.562 1 54.59 109 LYS A O 1
ATOM 832 N N . ALA A 1 110 ? -22.516 20.047 0.354 1 61.69 110 ALA A N 1
ATOM 833 C CA . ALA A 1 110 ? -21.203 19.422 0.285 1 61.69 110 ALA A CA 1
ATOM 834 C C . ALA A 1 110 ? -20.172 20.219 1.091 1 61.69 110 ALA A C 1
ATOM 836 O O . ALA A 1 110 ? -20.125 21.453 1.005 1 61.69 110 ALA A O 1
ATOM 837 N N . HIS A 1 111 ? -19.562 19.672 2.111 1 67.62 111 HIS A N 1
ATOM 838 C CA . HIS A 1 111 ? -18.438 20.219 2.863 1 67.62 111 HIS A CA 1
ATOM 839 C C . HIS A 1 111 ? -18.922 21.109 4.012 1 67.62 111 HIS A C 1
ATOM 841 O O . HIS A 1 111 ? -18.297 22.125 4.32 1 67.62 111 HIS A O 1
ATOM 847 N N . ASP A 1 112 ? -20.094 20.719 4.492 1 83.5 112 ASP A N 1
ATOM 848 C CA . ASP A 1 112 ? -20.672 21.422 5.637 1 83.5 112 ASP A CA 1
ATOM 849 C C . ASP A 1 112 ? -20.047 20.938 6.945 1 83.5 112 ASP A C 1
ATOM 851 O O . ASP A 1 112 ? -20.047 19.734 7.227 1 83.5 112 ASP A O 1
ATOM 855 N N . ILE A 1 113 ? -19.562 21.875 7.684 1 88.5 113 ILE A N 1
ATOM 856 C CA . ILE A 1 113 ? -18.844 21.609 8.922 1 88.5 113 ILE A CA 1
ATOM 857 C C . ILE A 1 113 ? -19.75 20.828 9.891 1 88.5 113 ILE A C 1
ATOM 859 O O . ILE A 1 113 ? -19.281 19.906 10.562 1 88.5 113 ILE A O 1
ATOM 863 N N . GLU A 1 114 ? -21.031 21.172 9.953 1 87.44 114 GLU A N 1
ATOM 864 C CA . GLU A 1 114 ? -21.953 20.5 10.844 1 87.44 114 GLU A CA 1
ATOM 865 C C . GLU A 1 114 ? -22.125 19.031 10.461 1 87.44 114 GLU A C 1
ATOM 867 O O . GLU A 1 114 ? -22.203 18.156 11.336 1 87.44 114 GLU A O 1
ATOM 872 N N . ASP A 1 115 ? -22.156 18.844 9.219 1 87.75 115 ASP A N 1
ATOM 873 C CA . ASP A 1 115 ? -22.266 17.469 8.734 1 87.75 115 ASP A CA 1
ATOM 874 C C . ASP A 1 115 ? -21.016 16.672 9.07 1 87.75 115 ASP A C 1
ATOM 876 O O . ASP A 1 115 ? -21.094 15.484 9.391 1 87.75 115 ASP A O 1
ATOM 880 N N . GLU A 1 116 ? -19.891 17.344 8.961 1 90.62 116 GLU A N 1
ATOM 881 C CA . GLU A 1 116 ? -18.625 16.688 9.266 1 90.62 116 GLU A CA 1
ATOM 882 C C . GLU A 1 116 ? -18.547 16.312 10.742 1 90.62 116 GLU A C 1
ATOM 884 O O . GLU A 1 116 ? -18.094 15.211 11.086 1 90.62 116 GLU A O 1
ATOM 889 N N . GLU A 1 117 ? -19 17.188 11.602 1 91.12 117 GLU A N 1
ATOM 890 C CA . GLU A 1 117 ? -19.016 16.906 13.039 1 91.12 117 GLU A CA 1
ATOM 891 C C . GLU A 1 117 ? -20 15.789 13.367 1 91.12 117 GLU A C 1
ATOM 893 O O . GLU A 1 117 ? -19.719 14.953 14.227 1 91.12 117 GLU A O 1
ATOM 898 N N . ARG A 1 118 ? -21.094 15.844 12.68 1 89.5 118 ARG A N 1
ATOM 899 C CA . ARG A 1 118 ? -22.094 14.797 12.867 1 89.5 118 ARG A CA 1
ATOM 900 C C . ARG A 1 118 ? -21.531 13.422 12.508 1 89.5 118 ARG A C 1
ATOM 902 O O . ARG A 1 118 ? -21.859 12.422 13.141 1 89.5 118 ARG A O 1
ATOM 909 N N . ASN A 1 119 ? -20.766 13.422 11.508 1 90.19 119 ASN A N 1
ATOM 910 C CA . ASN A 1 119 ? -20.125 12.172 11.133 1 90.19 119 ASN A CA 1
ATOM 911 C C . ASN A 1 119 ? -19.234 11.641 12.25 1 90.19 119 ASN A C 1
ATOM 913 O O . ASN A 1 119 ? -19.203 10.438 12.516 1 90.19 119 ASN A O 1
ATOM 917 N N . GLY A 1 120 ? -18.453 12.531 12.859 1 91 120 GLY A N 1
ATOM 918 C CA . GLY A 1 120 ? -17.656 12.141 14.016 1 91 120 GLY A CA 1
ATOM 919 C C . GLY A 1 120 ? -18.484 11.609 15.164 1 91 120 GLY A C 1
ATOM 920 O O . GLY A 1 120 ? -18.125 10.617 15.797 1 91 120 GLY A O 1
ATOM 921 N N . ASP A 1 121 ? -19.562 12.25 15.32 1 91.31 121 ASP A N 1
ATOM 922 C CA . ASP A 1 121 ? -20.5 11.836 16.359 1 91.31 121 ASP A CA 1
ATOM 923 C C . ASP A 1 121 ? -21.062 10.453 16.062 1 91.31 121 ASP A C 1
ATOM 925 O O . ASP A 1 121 ? -21.203 9.625 16.969 1 91.31 121 ASP A O 1
ATOM 929 N N . GLU A 1 122 ? -21.375 10.211 14.867 1 90.81 122 GLU A N 1
ATOM 930 C CA . GLU A 1 122 ? -21.938 8.93 14.453 1 90.81 122 GLU A CA 1
ATOM 931 C C . GLU A 1 122 ? -20.938 7.797 14.633 1 90.81 122 GLU A C 1
ATOM 933 O O . GLU A 1 122 ? -21.297 6.703 15.078 1 90.81 122 GLU A O 1
ATOM 938 N N . ILE A 1 123 ? -19.766 8.047 14.266 1 91.5 123 ILE A N 1
ATOM 939 C CA . ILE A 1 123 ? -18.703 7.059 14.43 1 91.5 123 ILE A CA 1
ATOM 940 C C . ILE A 1 123 ? -18.516 6.742 15.914 1 91.5 123 ILE A C 1
ATOM 942 O O . ILE A 1 123 ? -18.422 5.574 16.297 1 91.5 123 ILE A O 1
ATOM 946 N N . ALA A 1 124 ? -18.516 7.781 16.719 1 92.69 124 ALA A N 1
ATOM 947 C CA . ALA A 1 124 ? -18.359 7.605 18.156 1 92.69 124 ALA A CA 1
ATOM 948 C C . ALA A 1 124 ? -19.531 6.832 18.75 1 92.69 124 ALA A C 1
ATOM 950 O O . ALA A 1 124 ? -19.344 5.945 19.594 1 92.69 124 ALA A O 1
ATOM 951 N N . ALA A 1 125 ? -20.688 7.184 18.297 1 91.75 125 ALA A N 1
ATOM 952 C CA . ALA A 1 125 ? -21.891 6.508 18.781 1 91.75 125 ALA A CA 1
ATOM 953 C C . ALA A 1 125 ? -21.875 5.027 18.406 1 91.75 125 ALA A C 1
ATOM 955 O O . ALA A 1 125 ? -22.266 4.176 19.219 1 91.75 125 ALA A O 1
ATOM 956 N N . ALA A 1 126 ? -21.453 4.762 17.234 1 90.56 126 ALA A N 1
ATOM 957 C CA . ALA A 1 126 ? -21.344 3.373 16.781 1 90.56 126 ALA A CA 1
ATOM 958 C C . ALA A 1 126 ? -20.328 2.605 17.609 1 90.56 126 ALA A C 1
ATOM 960 O O . ALA A 1 126 ? -20.562 1.453 18 1 90.56 126 ALA A O 1
ATOM 961 N N . ALA A 1 127 ? -19.25 3.236 17.875 1 89.19 127 ALA A N 1
ATOM 962 C CA . ALA A 1 127 ? -18.188 2.611 18.656 1 89.19 127 ALA A CA 1
ATOM 963 C C . ALA A 1 127 ? -18.641 2.316 20.078 1 89.19 127 ALA A C 1
ATOM 965 O O . ALA A 1 127 ? -18.219 1.335 20.688 1 89.19 127 ALA A O 1
ATOM 966 N N . LEU A 1 128 ? -19.547 3.156 20.578 1 89.25 128 LEU A N 1
ATOM 967 C CA . LEU A 1 128 ? -20.062 3.002 21.922 1 89.25 128 LEU A CA 1
ATOM 968 C C . LEU A 1 128 ? -21.203 1.984 21.953 1 89.25 128 LEU A C 1
ATOM 970 O O . LEU A 1 128 ? -21.719 1.655 23.031 1 89.25 128 LEU A O 1
ATOM 974 N N . GLY A 1 129 ? -21.578 1.48 20.719 1 84.75 129 GLY A N 1
ATOM 975 C CA . GLY A 1 129 ? -22.641 0.485 20.641 1 84.75 129 GLY A CA 1
ATOM 976 C C . GLY A 1 129 ? -24.031 1.092 20.609 1 84.75 129 GLY A C 1
ATOM 977 O O . GLY A 1 129 ? -25.016 0.401 20.844 1 84.75 129 GLY A O 1
ATOM 978 N N . GLN A 1 130 ? -24.047 2.402 20.438 1 84.62 130 GLN A N 1
ATOM 979 C CA . GLN A 1 130 ? -25.312 3.113 20.391 1 84.62 130 GLN A CA 1
ATOM 980 C C . GLN A 1 130 ? -25.453 3.918 19.094 1 84.62 130 GLN A C 1
ATOM 982 O O . GLN A 1 130 ? -25.641 5.137 19.141 1 84.62 130 GLN A O 1
ATOM 987 N N . PRO A 1 131 ? -25.5 3.16 18.016 1 85.31 131 PRO A N 1
ATOM 988 C CA . PRO A 1 131 ? -25.594 3.904 16.766 1 85.31 131 PRO A CA 1
ATOM 989 C C . PRO A 1 131 ? -26.938 4.598 16.578 1 85.31 131 PRO A C 1
ATOM 991 O O . PRO A 1 131 ? -27.969 4.055 16.969 1 85.31 131 PRO A O 1
ATOM 994 N N . ARG A 1 132 ? -26.859 5.746 16.109 1 81.94 132 ARG A N 1
ATOM 995 C CA . ARG A 1 132 ? -28.078 6.512 15.844 1 81.94 132 ARG A CA 1
ATOM 996 C C . ARG A 1 132 ? -28.766 6.02 14.578 1 81.94 132 ARG A C 1
ATOM 998 O O . ARG A 1 132 ? -30 6.016 14.5 1 81.94 132 ARG A O 1
ATOM 1005 N N . ARG A 1 133 ? -27.953 5.668 13.594 1 84.69 133 ARG A N 1
ATOM 1006 C CA . ARG A 1 133 ? -28.438 5.121 12.328 1 84.69 133 ARG A CA 1
ATOM 1007 C C . ARG A 1 133 ? -27.922 3.695 12.125 1 84.69 133 ARG A C 1
ATOM 1009 O O . ARG A 1 133 ? -26.969 3.273 12.766 1 84.69 133 ARG A O 1
ATOM 1016 N N . LEU A 1 134 ? -28.625 3.039 11.266 1 81.5 134 LEU A N 1
ATOM 1017 C CA . LEU A 1 134 ? -28.25 1.66 10.984 1 81.5 134 LEU A CA 1
ATOM 1018 C C . LEU A 1 134 ? -26.844 1.595 10.383 1 81.5 134 LEU A C 1
ATOM 1020 O O . LEU A 1 134 ? -26.531 2.326 9.438 1 81.5 134 LEU A O 1
ATOM 1024 N N . GLY A 1 135 ? -26.062 0.792 11.016 1 83.56 135 GLY A N 1
ATOM 1025 C CA . GLY A 1 135 ? -24.734 0.544 10.492 1 83.56 135 GLY A CA 1
ATOM 1026 C C . GLY A 1 135 ? -24.719 -0.372 9.281 1 83.56 135 GLY A C 1
ATOM 1027 O O . GLY A 1 135 ? -25.344 -1.432 9.297 1 83.56 135 GLY A O 1
ATOM 1028 N N . GLU A 1 136 ? -23.922 0.036 8.219 1 82.56 136 GLU A N 1
ATOM 1029 C CA . GLU A 1 136 ? -23.938 -0.726 6.977 1 82.56 136 GLU A CA 1
ATOM 1030 C C . GLU A 1 136 ? -22.531 -1.109 6.551 1 82.56 136 GLU A C 1
ATOM 1032 O O . GLU A 1 136 ? -22.328 -2.115 5.863 1 82.56 136 GLU A O 1
ATOM 1037 N N . VAL A 1 137 ? -21.672 -0.284 6.988 1 89.12 137 VAL A N 1
ATOM 1038 C CA . VAL A 1 137 ? -20.312 -0.487 6.488 1 89.12 137 VAL A CA 1
ATOM 1039 C C . VAL A 1 137 ? -19.375 -0.772 7.652 1 89.12 137 VAL A C 1
ATOM 1041 O O . VAL A 1 137 ? -19.453 -0.124 8.703 1 89.12 137 VAL A O 1
ATOM 1044 N N . PRO A 1 138 ? -18.562 -1.771 7.426 1 91.44 138 PRO A N 1
ATOM 1045 C CA . PRO A 1 138 ? -17.594 -2.055 8.492 1 91.44 138 PRO A CA 1
ATOM 1046 C C . PRO A 1 138 ? -16.578 -0.926 8.688 1 91.44 138 PRO A C 1
ATOM 1048 O O . PRO A 1 138 ? -16.125 -0.326 7.711 1 91.44 138 PRO A O 1
ATOM 1051 N N . PHE A 1 139 ? -16.328 -0.607 9.992 1 92.69 139 PHE A N 1
ATOM 1052 C CA . PHE A 1 139 ? -15.391 0.437 10.359 1 92.69 139 PHE A CA 1
ATOM 1053 C C . PHE A 1 139 ? -14.453 -0.047 11.469 1 92.69 139 PHE A C 1
ATOM 1055 O O . PHE A 1 139 ? -14.914 -0.589 12.477 1 92.69 139 PHE A O 1
ATOM 1062 N N . TYR A 1 140 ? -13.164 0.032 11.195 1 94.44 140 TYR A N 1
ATOM 1063 C CA . TYR A 1 140 ? -12.133 -0.306 12.172 1 94.44 140 TYR A CA 1
ATOM 1064 C C . TYR A 1 140 ? -11.68 0.932 12.938 1 94.44 140 TYR A C 1
ATOM 1066 O O . TYR A 1 140 ? -11.172 1.884 12.344 1 94.44 140 TYR A O 1
ATOM 1074 N N . THR A 1 141 ? -11.836 0.992 14.188 1 91.25 141 THR A N 1
ATOM 1075 C CA . THR A 1 141 ? -11.602 2.178 15.008 1 91.25 141 THR A CA 1
ATOM 1076 C C . THR A 1 141 ? -10.109 2.377 15.25 1 91.25 141 THR A C 1
ATOM 1078 O O . THR A 1 141 ? -9.68 3.465 15.648 1 91.25 141 THR A O 1
ATOM 1081 N N . GLY A 1 142 ? -9.305 1.377 15 1 89.19 142 GLY A N 1
ATOM 1082 C CA . GLY A 1 142 ? -7.879 1.467 15.281 1 89.19 142 GLY A CA 1
ATOM 1083 C C . GLY A 1 142 ? -7.496 0.878 16.625 1 89.19 142 GLY A C 1
ATOM 1084 O O . GLY A 1 142 ? -8.359 0.644 17.469 1 89.19 142 GLY A O 1
ATOM 1085 N N . ASP A 1 143 ? -6.246 0.681 16.797 1 83.56 143 ASP A N 1
ATOM 1086 C CA . ASP A 1 143 ? -5.723 0.174 18.062 1 83.56 143 ASP A CA 1
ATOM 1087 C C . ASP A 1 143 ? -5.723 1.264 19.125 1 83.56 143 ASP A C 1
ATOM 1089 O O . ASP A 1 143 ? -6.492 2.223 19.047 1 83.56 143 ASP A O 1
ATOM 1093 N N . GLN A 1 144 ? -4.941 1.258 20.031 1 76.94 144 GLN A N 1
ATOM 1094 C CA . GLN A 1 144 ? -5.043 2.047 21.25 1 76.94 144 GLN A CA 1
ATOM 1095 C C . GLN A 1 144 ? -4.602 3.488 21.016 1 76.94 144 GLN A C 1
ATOM 1097 O O . GLN A 1 144 ? -4.754 4.34 21.891 1 76.94 144 GLN A O 1
ATOM 1102 N N . THR A 1 145 ? -4.34 3.818 19.859 1 78 145 THR A N 1
ATOM 1103 C CA . THR A 1 145 ? -3.812 5.168 19.672 1 78 145 THR A CA 1
ATOM 1104 C C . THR A 1 145 ? -4.73 5.988 18.766 1 78 145 THR A C 1
ATOM 1106 O O . THR A 1 145 ? -4.598 7.211 18.688 1 78 145 THR A O 1
ATOM 1109 N N . GLY A 1 146 ? -5.719 5.504 18.156 1 80.44 146 GLY A N 1
ATOM 1110 C CA . GLY A 1 146 ? -6.59 6.238 17.266 1 80.44 146 GLY A CA 1
ATOM 1111 C C . GLY A 1 146 ? -7.574 7.141 17.984 1 80.44 146 GLY A C 1
ATOM 1112 O O . GLY A 1 146 ? -7.719 7.055 19.203 1 80.44 146 GLY A O 1
ATOM 1113 N N . PRO A 1 147 ? -8.188 7.996 17.297 1 81.81 147 PRO A N 1
ATOM 1114 C CA . PRO A 1 147 ? -9.102 8.961 17.906 1 81.81 147 PRO A CA 1
ATOM 1115 C C . PRO A 1 147 ? -10.273 8.289 18.625 1 81.81 147 PRO A C 1
ATOM 1117 O O . PRO A 1 147 ? -10.711 8.766 19.672 1 81.81 147 PRO A O 1
ATOM 1120 N N . VAL A 1 148 ? -10.703 7.25 18.094 1 81.94 148 VAL A N 1
ATOM 1121 C CA . VAL A 1 148 ? -11.875 6.586 18.656 1 81.94 148 VAL A CA 1
ATOM 1122 C C . VAL A 1 148 ? -11.508 5.887 19.953 1 81.94 148 VAL A C 1
ATOM 1124 O O . VAL A 1 148 ? -12.383 5.586 20.781 1 81.94 148 VAL A O 1
ATOM 1127 N N . SER A 1 149 ? -10.227 5.695 20.156 1 83.12 149 SER A N 1
ATOM 1128 C CA . SER A 1 149 ? -9.773 5.113 21.422 1 83.12 149 SER A CA 1
ATOM 1129 C C . SER A 1 149 ? -10.039 6.055 22.594 1 83.12 149 SER A C 1
ATOM 1131 O O . SER A 1 149 ? -9.977 5.645 23.75 1 83.12 149 SER A O 1
ATOM 1133 N N . THR A 1 150 ? -10.336 7.285 22.219 1 88.75 150 THR A N 1
ATOM 1134 C CA . THR A 1 150 ? -10.75 8.273 23.203 1 88.75 150 THR A CA 1
ATOM 1135 C C . THR A 1 150 ? -11.945 7.777 24.016 1 88.75 150 THR A C 1
ATOM 1137 O O . THR A 1 150 ? -12.062 8.062 25.203 1 88.75 150 THR A O 1
ATOM 1140 N N . LEU A 1 151 ? -12.719 7.039 23.375 1 88.88 151 LEU A N 1
ATOM 1141 C CA . LEU A 1 151 ? -13.945 6.562 24 1 88.88 151 LEU A CA 1
ATOM 1142 C C . LEU A 1 151 ? -13.641 5.473 25.031 1 88.88 151 LEU A C 1
ATOM 1144 O O . LEU A 1 151 ? -14.43 5.238 25.938 1 88.88 151 LEU A O 1
ATOM 1148 N N . ASP A 1 152 ? -12.555 4.824 24.859 1 84.5 152 ASP A N 1
ATOM 1149 C CA . ASP A 1 152 ? -12.125 3.82 25.828 1 84.5 152 ASP A CA 1
ATOM 1150 C C . ASP A 1 152 ? -11.859 4.453 27.188 1 84.5 152 ASP A C 1
ATOM 1152 O O . ASP A 1 152 ? -12.031 3.801 28.219 1 84.5 152 ASP A O 1
ATOM 1156 N N . ILE A 1 153 ? -11.422 5.668 27.172 1 85.19 153 ILE A N 1
ATOM 1157 C CA . ILE A 1 153 ? -11.141 6.395 28.406 1 85.19 153 ILE A CA 1
ATOM 1158 C C . ILE A 1 153 ? -12.43 6.574 29.203 1 85.19 153 ILE A C 1
ATOM 1160 O O . ILE A 1 153 ? -12.414 6.5 30.438 1 85.19 153 ILE A O 1
ATOM 1164 N N . CYS A 1 154 ? -13.445 6.68 28.531 1 84.69 154 CYS A N 1
ATOM 1165 C CA . CYS A 1 154 ? -14.734 6.988 29.156 1 84.69 154 CYS A CA 1
ATOM 1166 C C . CYS A 1 154 ? -15.438 5.715 29.594 1 84.69 154 CYS A C 1
ATOM 1168 O O . CYS A 1 154 ? -16.375 5.766 30.391 1 84.69 154 CYS A O 1
ATOM 1170 N N . SER A 1 155 ? -14.977 4.555 29.078 1 77.88 155 SER A N 1
ATOM 1171 C CA . SER A 1 155 ? -15.617 3.283 29.406 1 77.88 155 SER A CA 1
ATOM 1172 C C . SER A 1 155 ? -14.609 2.279 29.953 1 77.88 155 SER A C 1
ATOM 1174 O O . SER A 1 155 ? -14.383 1.228 29.344 1 77.88 155 SER A O 1
ATOM 1176 N N . PRO A 1 156 ? -14.164 2.504 31.109 1 66.75 156 PRO A N 1
ATOM 1177 C CA . PRO A 1 156 ? -13.078 1.65 31.594 1 66.75 156 PRO A CA 1
ATOM 1178 C C . PRO A 1 156 ? -13.523 0.212 31.844 1 66.75 156 PRO A C 1
ATOM 1180 O O . PRO A 1 156 ? -12.719 -0.715 31.734 1 66.75 156 PRO A O 1
ATOM 1183 N N . ASP A 1 157 ? -14.742 0.082 32.156 1 64.88 157 ASP A N 1
ATOM 1184 C CA . ASP A 1 157 ? -15.227 -1.231 32.562 1 64.88 157 ASP A CA 1
ATOM 1185 C C . ASP A 1 157 ? -15.531 -2.107 31.344 1 64.88 157 ASP A C 1
ATOM 1187 O O . ASP A 1 157 ? -15.68 -3.324 31.469 1 64.88 157 ASP A O 1
ATOM 1191 N N . HIS A 1 158 ? -15.594 -1.383 30.234 1 68.31 158 HIS A N 1
ATOM 1192 C CA . HIS A 1 158 ? -15.984 -2.137 29.047 1 68.31 158 HIS A CA 1
ATOM 1193 C C . HIS A 1 158 ? -15.016 -1.894 27.906 1 68.31 158 HIS A C 1
ATOM 1195 O O . HIS A 1 158 ? -14.711 -0.745 27.578 1 68.31 158 HIS A O 1
ATOM 1201 N N . SER A 1 159 ? -14.328 -2.916 27.562 1 76.31 159 SER A N 1
ATOM 1202 C CA . SER A 1 159 ? -13.5 -2.777 26.375 1 76.31 159 SER A CA 1
ATOM 1203 C C . SER A 1 159 ? -14.352 -2.596 25.125 1 76.31 159 SER A C 1
ATOM 1205 O O . SER A 1 159 ? -15.211 -3.428 24.828 1 76.31 159 SER A O 1
ATOM 1207 N N . LEU A 1 160 ? -14.258 -1.528 24.484 1 84.44 160 LEU A N 1
ATOM 1208 C CA . LEU A 1 160 ? -15.023 -1.248 23.281 1 84.44 160 LEU A CA 1
ATOM 1209 C C . LEU A 1 160 ? -14.523 -2.09 22.109 1 84.44 160 LEU A C 1
ATOM 1211 O O . LEU A 1 160 ? -13.328 -2.375 22.016 1 84.44 160 LEU A O 1
ATOM 1215 N N . PRO A 1 161 ? -15.477 -2.533 21.266 1 86 161 PRO A N 1
ATOM 1216 C CA . PRO A 1 161 ? -15.047 -3.299 20.109 1 86 161 PRO A CA 1
ATOM 1217 C C . PRO A 1 161 ? -14.195 -2.475 19.141 1 86 161 PRO A C 1
ATOM 1219 O O . PRO A 1 161 ? -14.453 -1.284 18.938 1 86 161 PRO A O 1
ATOM 1222 N N . ARG A 1 162 ? -13.289 -3.102 18.594 1 89.06 162 ARG A N 1
ATOM 1223 C CA . ARG A 1 162 ? -12.422 -2.428 17.641 1 89.06 162 ARG A CA 1
ATOM 1224 C C . ARG A 1 162 ? -13.094 -2.326 16.281 1 89.06 162 ARG A C 1
ATOM 1226 O O . ARG A 1 162 ? -12.688 -1.511 15.438 1 89.06 162 ARG A O 1
ATOM 1233 N N . HIS A 1 163 ? -14.062 -3.209 16.016 1 93 163 HIS A N 1
ATOM 1234 C CA . HIS A 1 163 ? -14.828 -3.189 14.781 1 93 163 HIS A CA 1
ATOM 1235 C C . HIS A 1 163 ? -16.281 -2.826 15.039 1 93 163 HIS A C 1
ATOM 1237 O O . HIS A 1 163 ? -16.891 -3.318 16 1 93 163 HIS A O 1
ATOM 1243 N N . CYS A 1 164 ? -16.812 -1.949 14.234 1 91.88 164 CYS A N 1
ATOM 1244 C CA . CYS A 1 164 ? -18.219 -1.604 14.312 1 91.88 164 CYS A CA 1
ATOM 1245 C C . CYS A 1 164 ? -18.797 -1.309 12.93 1 91.88 164 CYS A C 1
ATOM 1247 O O . CYS A 1 164 ? -18.062 -1.315 11.938 1 91.88 164 CYS A O 1
ATOM 1249 N N . LEU A 1 165 ? -20.047 -1.242 12.844 1 92.19 165 LEU A N 1
ATOM 1250 C CA . LEU A 1 165 ? -20.719 -0.851 11.602 1 92.19 165 LEU A CA 1
ATOM 1251 C C . LEU A 1 165 ? -21.172 0.602 11.672 1 92.19 165 LEU A C 1
ATOM 1253 O O . LEU A 1 165 ? -21.766 1.027 12.664 1 92.19 165 LEU A O 1
ATOM 1257 N N . ILE A 1 166 ? -20.812 1.35 10.688 1 91.38 166 ILE A N 1
ATOM 1258 C CA . ILE A 1 166 ? -21.219 2.746 10.633 1 91.38 166 ILE A CA 1
ATOM 1259 C C . ILE A 1 166 ? -22.188 2.955 9.461 1 91.38 166 ILE A C 1
ATOM 1261 O O . ILE A 1 166 ? -22.234 2.131 8.547 1 91.38 166 ILE A O 1
ATOM 1265 N N . PRO A 1 167 ? -22.922 4.008 9.531 1 87.44 167 PRO A N 1
ATOM 1266 C CA . PRO A 1 167 ? -23.797 4.293 8.398 1 87.44 167 PRO A CA 1
ATOM 1267 C C . PRO A 1 167 ? -23.031 4.609 7.121 1 87.44 167 PRO A C 1
ATOM 1269 O O . PRO A 1 167 ? -21.906 5.109 7.176 1 87.44 167 PRO A O 1
ATOM 1272 N N . SER A 1 168 ? -23.672 4.242 6.062 1 82.81 168 SER A N 1
ATOM 1273 C CA . SER A 1 168 ? -23.047 4.523 4.77 1 82.81 168 SER A CA 1
ATOM 1274 C C . SER A 1 168 ? -23.266 5.977 4.359 1 82.81 168 SER A C 1
ATOM 1276 O O . SER A 1 168 ? -24.375 6.492 4.434 1 82.81 168 SER A O 1
ATOM 1278 N N . ASN A 1 169 ? -22.203 6.598 4.078 1 75.56 169 ASN A N 1
ATOM 1279 C CA . ASN A 1 169 ? -22.266 7.953 3.543 1 75.56 169 ASN A CA 1
ATOM 1280 C C . ASN A 1 169 ? -22.047 7.969 2.031 1 75.56 169 ASN A C 1
ATOM 1282 O O . ASN A 1 169 ? -21.703 9.008 1.463 1 75.56 169 ASN A O 1
ATOM 1286 N N . TYR A 1 170 ? -22.344 6.715 1.5 1 65.19 170 TYR A N 1
ATOM 1287 C CA . TYR A 1 170 ? -22.094 6.578 0.072 1 65.19 170 TYR A CA 1
ATOM 1288 C C . TYR A 1 170 ? -23.109 7.352 -0.749 1 65.19 170 TYR A C 1
ATOM 1290 O O . TYR A 1 170 ? -24.312 7.121 -0.627 1 65.19 170 TYR A O 1
ATOM 1298 N N . GLN A 1 171 ? -22.812 8.445 -1.178 1 63.38 171 GLN A N 1
ATOM 1299 C CA . GLN A 1 171 ? -23.656 9.156 -2.133 1 63.38 171 GLN A CA 1
ATOM 1300 C C . GLN A 1 171 ? -23.219 8.883 -3.566 1 63.38 171 GLN A C 1
ATOM 1302 O O . GLN A 1 171 ? -22.031 8.672 -3.83 1 63.38 171 GLN A O 1
ATOM 1307 N N . ALA A 1 172 ? -24.281 8.453 -4.363 1 60.56 172 ALA A N 1
ATOM 1308 C CA . ALA A 1 172 ? -24.016 8.164 -5.77 1 60.56 172 ALA A CA 1
ATOM 1309 C C . ALA A 1 172 ? -23.156 9.25 -6.406 1 60.56 172 ALA A C 1
ATOM 1311 O O . ALA A 1 172 ? -23.578 10.406 -6.508 1 60.56 172 ALA A O 1
ATOM 1312 N N . THR A 1 173 ? -21.812 9.023 -6.488 1 66.06 173 THR A N 1
ATOM 1313 C CA . THR A 1 173 ? -20.844 10.039 -6.891 1 66.06 173 THR A CA 1
ATOM 1314 C C . THR A 1 173 ? -20.562 9.953 -8.391 1 66.06 173 THR A C 1
ATOM 1316 O O . THR A 1 173 ? -19.812 10.758 -8.93 1 66.06 173 THR A O 1
ATOM 1319 N N . MET A 1 174 ? -21.406 9.031 -9.102 1 82.81 174 MET A N 1
ATOM 1320 C CA . MET A 1 174 ? -21.062 8.938 -10.516 1 82.81 174 MET A CA 1
ATOM 1321 C C . MET A 1 174 ? -21.781 10.008 -11.32 1 82.81 174 MET A C 1
ATOM 1323 O O . MET A 1 174 ? -23.016 10.039 -11.359 1 82.81 174 MET A O 1
ATOM 1327 N N . THR A 1 175 ? -21.109 10.836 -11.859 1 88.06 175 THR A N 1
ATOM 1328 C CA . THR A 1 175 ? -21.656 11.898 -12.703 1 88.06 175 THR A CA 1
ATOM 1329 C C . THR A 1 175 ? -22.047 11.359 -14.078 1 88.06 175 THR A C 1
ATOM 1331 O O . THR A 1 175 ? -21.703 10.219 -14.414 1 88.06 175 THR A O 1
ATOM 1334 N N . ASP A 1 176 ? -22.766 12.109 -14.844 1 91.25 176 ASP A N 1
ATOM 1335 C CA . ASP A 1 176 ? -23.141 11.719 -16.203 1 91.25 176 ASP A CA 1
ATOM 1336 C C . ASP A 1 176 ? -21.922 11.531 -17.078 1 91.25 176 ASP A C 1
ATOM 1338 O O . ASP A 1 176 ? -21.891 10.641 -17.938 1 91.25 176 ASP A O 1
ATOM 1342 N N . ASP A 1 177 ? -20.953 12.352 -16.828 1 92.62 177 ASP A N 1
ATOM 1343 C CA . ASP A 1 177 ? -19.703 12.211 -17.578 1 92.62 177 ASP A CA 1
ATOM 1344 C C . ASP A 1 177 ? -19.047 10.867 -17.297 1 92.62 177 ASP A C 1
ATOM 1346 O O . ASP A 1 177 ? -18.5 10.234 -18.219 1 92.62 177 ASP A O 1
ATOM 1350 N N . ASP A 1 178 ? -19.125 10.445 -16.078 1 94.31 178 ASP A N 1
ATOM 1351 C CA . ASP A 1 178 ? -18.531 9.164 -15.703 1 94.31 178 ASP A CA 1
ATOM 1352 C C . ASP A 1 178 ? -19.281 8.008 -16.359 1 94.31 178 ASP A C 1
ATOM 1354 O O . ASP A 1 178 ? -18.656 7.078 -16.891 1 94.31 178 ASP A O 1
ATOM 1358 N N . ARG A 1 179 ? -20.547 8.086 -16.359 1 94.25 179 ARG A N 1
ATOM 1359 C CA . ARG A 1 179 ? -21.375 7.027 -16.938 1 94.25 179 ARG A CA 1
ATOM 1360 C C . ARG A 1 179 ? -21.141 6.902 -18.438 1 94.25 179 ARG A C 1
ATOM 1362 O O . ARG A 1 179 ? -21.047 5.789 -18.969 1 94.25 179 ARG A O 1
ATOM 1369 N N . GLU A 1 180 ? -21.078 8.062 -19.062 1 95.5 180 GLU A N 1
ATOM 1370 C CA . GLU A 1 180 ? -20.828 8.062 -20.5 1 95.5 180 GLU A CA 1
ATOM 1371 C C . GLU A 1 180 ? -19.453 7.48 -20.828 1 95.5 180 GLU A C 1
ATOM 1373 O O . GLU A 1 180 ? -19.297 6.719 -21.781 1 95.5 180 GLU A O 1
ATOM 1378 N N . TYR A 1 181 ? -18.469 7.918 -20.109 1 96.56 181 TYR A N 1
ATOM 1379 C CA . TYR A 1 181 ? -17.109 7.41 -20.281 1 96.56 181 TYR A CA 1
ATOM 1380 C C . TYR A 1 181 ? -17.078 5.898 -20.109 1 96.56 181 TYR A C 1
ATOM 1382 O O . TYR A 1 181 ? -16.5 5.184 -20.938 1 96.56 181 TYR A O 1
ATOM 1390 N N . LEU A 1 182 ? -17.703 5.355 -19 1 96.94 182 LEU A N 1
ATOM 1391 C CA . LEU A 1 182 ? -17.75 3.926 -18.719 1 96.94 182 LEU A CA 1
ATOM 1392 C C . LEU A 1 182 ? -18.469 3.168 -19.828 1 96.94 182 LEU A C 1
ATOM 1394 O O . LEU A 1 182 ? -18.047 2.07 -20.203 1 96.94 182 LEU A O 1
ATOM 1398 N N . GLN A 1 183 ? -19.531 3.77 -20.328 1 96.06 183 GLN A N 1
ATOM 1399 C CA . GLN A 1 183 ? -20.266 3.156 -21.438 1 96.06 183 GLN A CA 1
ATOM 1400 C C . GLN A 1 183 ? -19.375 3.041 -22.672 1 96.06 183 GLN A C 1
ATOM 1402 O O . GLN A 1 183 ? -19.359 2.002 -23.344 1 96.06 183 GLN A O 1
ATOM 1407 N N . LYS A 1 184 ? -18.625 4.086 -22.922 1 95.81 184 LYS A N 1
ATOM 1408 C CA . LYS A 1 184 ? -17.734 4.102 -24.094 1 95.81 184 LYS A CA 1
ATOM 1409 C C . LYS A 1 184 ? -16.625 3.074 -23.938 1 95.81 184 LYS A C 1
ATOM 1411 O O . LYS A 1 184 ? -16.172 2.496 -24.938 1 95.81 184 LYS A O 1
ATOM 1416 N N . LYS A 1 185 ? -16.188 2.873 -22.719 1 96 185 LYS A N 1
ATOM 1417 C CA . LYS A 1 185 ? -15.102 1.924 -22.469 1 96 185 LYS A CA 1
ATOM 1418 C C . LYS A 1 185 ? -15.617 0.487 -22.484 1 96 185 LYS A C 1
ATOM 1420 O O . LYS A 1 185 ? -14.836 -0.46 -22.406 1 96 185 LYS A O 1
ATOM 1425 N N . GLY A 1 186 ? -16.906 0.262 -22.578 1 95.69 186 GLY A N 1
ATOM 1426 C CA . GLY A 1 186 ? -17.516 -1.043 -22.797 1 95.69 186 GLY A CA 1
ATOM 1427 C C . GLY A 1 186 ? -17.75 -1.813 -21.5 1 95.69 186 GLY A C 1
ATOM 1428 O O . GLY A 1 186 ? -17.953 -3.029 -21.531 1 95.69 186 GLY A O 1
ATOM 1429 N N . VAL A 1 187 ? -17.734 -1.149 -20.375 1 95.88 187 VAL A N 1
ATOM 1430 C CA . VAL A 1 187 ? -17.797 -1.843 -19.094 1 95.88 187 VAL A CA 1
ATOM 1431 C C . VAL A 1 187 ? -19.203 -2.41 -18.891 1 95.88 187 VAL A C 1
ATOM 1433 O O . VAL A 1 187 ? -19.375 -3.404 -18.172 1 95.88 187 VAL A O 1
ATOM 1436 N N . PHE A 1 188 ? -20.234 -1.855 -19.547 1 95.56 188 PHE A N 1
ATOM 1437 C CA . PHE A 1 188 ? -21.594 -2.297 -19.312 1 95.56 188 PHE A CA 1
ATOM 1438 C C . PHE A 1 188 ? -22.031 -3.326 -20.344 1 95.56 188 PHE A C 1
ATOM 1440 O O . PHE A 1 188 ? -23.125 -3.883 -20.266 1 95.56 188 PHE A O 1
ATOM 1447 N N . THR A 1 189 ? -21.125 -3.633 -21.25 1 95.12 189 THR A N 1
ATOM 1448 C CA . THR A 1 189 ? -21.422 -4.645 -22.25 1 95.12 189 THR A CA 1
ATOM 1449 C C . THR A 1 189 ? -20.734 -5.965 -21.906 1 95.12 189 THR A C 1
ATOM 1451 O O . THR A 1 189 ? -19.578 -6.18 -22.234 1 95.12 189 THR A O 1
ATOM 1454 N N . LEU A 1 190 ? -21.516 -6.859 -21.438 1 95.94 190 LEU A N 1
ATOM 1455 C CA . LEU A 1 190 ? -21 -8.164 -21.047 1 95.94 190 LEU A CA 1
ATOM 1456 C C . LEU A 1 190 ? -20.844 -9.078 -22.25 1 95.94 190 LEU A C 1
ATOM 1458 O O . LEU A 1 190 ? -21.484 -8.883 -23.281 1 95.94 190 LEU A O 1
ATOM 1462 N N . PRO A 1 191 ? -19.938 -10.016 -22.125 1 95.81 191 PRO A N 1
ATOM 1463 C CA . PRO A 1 191 ? -19.844 -11.023 -23.188 1 95.81 191 PRO A CA 1
ATOM 1464 C C . PRO A 1 191 ? -21.125 -11.828 -23.359 1 95.81 191 PRO A C 1
ATOM 1466 O O . PRO A 1 191 ? -22.047 -11.695 -22.547 1 95.81 191 PRO A O 1
ATOM 1469 N N . LYS A 1 192 ? -21.172 -12.594 -24.438 1 94.56 192 LYS A N 1
ATOM 1470 C CA . LYS A 1 192 ? -22.312 -13.477 -24.672 1 94.56 192 LYS A CA 1
ATOM 1471 C C . LYS A 1 192 ? -22.531 -14.414 -23.484 1 94.56 192 LYS A C 1
ATOM 1473 O O . LYS A 1 192 ? -21.578 -14.727 -22.75 1 94.56 192 LYS A O 1
ATOM 1478 N N . SER A 1 193 ? -23.766 -14.898 -23.297 1 93.62 193 SER A N 1
ATOM 1479 C CA . SER A 1 193 ? -24.156 -15.672 -22.125 1 93.62 193 SER A CA 1
ATOM 1480 C C . SER A 1 193 ? -23.344 -16.953 -22.016 1 93.62 193 SER A C 1
ATOM 1482 O O . SER A 1 193 ? -22.938 -17.344 -20.922 1 93.62 193 SER A O 1
ATOM 1484 N N . ASP A 1 194 ? -23.094 -17.594 -23.141 1 93.69 194 ASP A N 1
ATOM 1485 C CA . ASP A 1 194 ? -22.328 -18.844 -23.141 1 93.69 194 ASP A CA 1
ATOM 1486 C C . ASP A 1 194 ? -20.891 -18.594 -22.719 1 93.69 194 ASP A C 1
ATOM 1488 O O . ASP A 1 194 ? -20.281 -19.422 -22.031 1 93.69 194 ASP A O 1
ATOM 1492 N N . ILE A 1 195 ? -20.406 -17.484 -23.156 1 96.5 195 ILE A N 1
ATOM 1493 C CA . ILE A 1 195 ? -19.031 -17.125 -22.812 1 96.5 195 ILE A CA 1
ATOM 1494 C C . ILE A 1 195 ? -18.953 -16.781 -21.328 1 96.5 195 ILE A C 1
ATOM 1496 O O . ILE A 1 195 ? -18.016 -17.188 -20.641 1 96.5 195 ILE A O 1
ATOM 1500 N N . CYS A 1 196 ? -19.938 -16.031 -20.797 1 96.38 196 CYS A N 1
ATOM 1501 C CA . CYS A 1 196 ? -19.984 -15.703 -19.391 1 96.38 196 CYS A CA 1
ATOM 1502 C C . CYS A 1 196 ? -20.016 -16.969 -18.531 1 96.38 196 CYS A C 1
ATOM 1504 O O . CYS A 1 196 ? -19.312 -17.062 -17.531 1 96.38 196 CYS A O 1
ATOM 1506 N N . GLU A 1 197 ? -20.828 -17.891 -18.953 1 95.38 197 GLU A N 1
ATOM 1507 C CA . GLU A 1 197 ? -20.922 -19.156 -18.234 1 95.38 197 GLU A CA 1
ATOM 1508 C C . GLU A 1 197 ? -19.594 -19.906 -18.234 1 95.38 197 GLU A C 1
ATOM 1510 O O . GLU A 1 197 ? -19.188 -20.469 -17.219 1 95.38 197 GLU A O 1
ATOM 1515 N N . GLY A 1 198 ? -19 -19.938 -19.438 1 96.19 198 GLY A N 1
ATOM 1516 C CA . GLY A 1 198 ? -17.688 -20.578 -19.516 1 96.19 198 GLY A CA 1
ATOM 1517 C C . GLY A 1 198 ? -16.656 -19.938 -18.625 1 96.19 198 GLY A C 1
ATOM 1518 O O . GLY A 1 198 ? -15.852 -20.625 -18 1 96.19 198 GLY A O 1
ATOM 1519 N N . LEU A 1 199 ? -16.641 -18.594 -18.562 1 97.88 199 LEU A N 1
ATOM 1520 C CA . LEU A 1 199 ? -15.711 -17.859 -17.719 1 97.88 199 LEU A CA 1
ATOM 1521 C C . LEU A 1 199 ? -15.969 -18.125 -16.25 1 97.88 199 LEU A C 1
ATOM 1523 O O . LEU A 1 199 ? -15.031 -18.344 -15.469 1 97.88 199 LEU A O 1
ATOM 1527 N N . LEU A 1 200 ? -17.203 -18.125 -15.82 1 97.44 200 LEU A N 1
ATOM 1528 C CA . LEU A 1 200 ? -17.547 -18.375 -14.43 1 97.44 200 LEU A CA 1
ATOM 1529 C C . LEU A 1 200 ? -17.188 -19.797 -14.023 1 97.44 200 LEU A C 1
ATOM 1531 O O . LEU A 1 200 ? -16.672 -20.016 -12.93 1 97.44 200 LEU A O 1
ATOM 1535 N N . ARG A 1 201 ? -17.422 -20.766 -14.906 1 96.25 201 ARG A N 1
ATOM 1536 C CA . ARG A 1 201 ? -17.016 -22.141 -14.633 1 96.25 201 ARG A CA 1
ATOM 1537 C C . ARG A 1 201 ? -15.508 -22.25 -14.461 1 96.25 201 ARG A C 1
ATOM 1539 O O . ARG A 1 201 ? -15.023 -22.938 -13.562 1 96.25 201 ARG A O 1
ATOM 1546 N N . ALA A 1 202 ? -14.828 -21.562 -15.344 1 97 202 ALA A N 1
ATOM 1547 C CA . ALA A 1 202 ? -13.375 -21.578 -15.258 1 97 202 ALA A CA 1
ATOM 1548 C C . ALA A 1 202 ? -12.891 -20.984 -13.938 1 97 202 ALA A C 1
ATOM 1550 O O . ALA A 1 202 ? -11.984 -21.516 -13.305 1 97 202 ALA A O 1
ATOM 1551 N N . TYR A 1 203 ? -13.492 -19.922 -13.531 1 97.81 203 TYR A N 1
ATOM 1552 C CA . TYR A 1 203 ? -13.07 -19.25 -12.305 1 97.81 203 TYR A CA 1
ATOM 1553 C C . TYR A 1 203 ? -13.289 -20.141 -11.094 1 97.81 203 TYR A C 1
ATOM 1555 O O . TYR A 1 203 ? -12.375 -20.344 -10.297 1 97.81 203 TYR A O 1
ATOM 1563 N N . PHE A 1 204 ? -14.453 -20.625 -10.891 1 96.38 204 PHE A N 1
ATOM 1564 C CA . PHE A 1 204 ? -14.812 -21.359 -9.68 1 96.38 204 PHE A CA 1
ATOM 1565 C C . PHE A 1 204 ? -14.148 -22.719 -9.656 1 96.38 204 PHE A C 1
ATOM 1567 O O . PHE A 1 204 ? -13.891 -23.281 -8.578 1 96.38 204 PHE A O 1
ATOM 1574 N N . HIS A 1 205 ? -13.758 -23.172 -10.852 1 94.5 205 HIS A N 1
ATOM 1575 C CA . HIS A 1 205 ? -13.094 -24.469 -10.922 1 94.5 205 HIS A CA 1
ATOM 1576 C C . HIS A 1 205 ? -11.602 -24.344 -10.664 1 94.5 205 HIS A C 1
ATOM 1578 O O . HIS A 1 205 ? -11.016 -25.156 -9.945 1 94.5 205 HIS A O 1
ATOM 1584 N N . HIS A 1 206 ? -10.992 -23.281 -11.195 1 95.06 206 HIS A N 1
ATOM 1585 C CA . HIS A 1 206 ? -9.539 -23.25 -11.234 1 95.06 206 HIS A CA 1
ATOM 1586 C C . HIS A 1 206 ? -8.984 -22.219 -10.258 1 95.06 206 HIS A C 1
ATOM 1588 O O . HIS A 1 206 ? -7.848 -22.344 -9.797 1 95.06 206 HIS A O 1
ATOM 1594 N N . VAL A 1 207 ? -9.688 -21.172 -9.953 1 96.5 207 VAL A N 1
ATOM 1595 C CA . VAL A 1 207 ? -9.117 -20.016 -9.266 1 96.5 207 VAL A CA 1
ATOM 1596 C C . VAL A 1 207 ? -9.641 -19.969 -7.828 1 96.5 207 VAL A C 1
ATOM 1598 O O . VAL A 1 207 ? -8.852 -19.891 -6.879 1 96.5 207 VAL A O 1
ATOM 1601 N N . HIS A 1 208 ? -10.906 -20.094 -7.613 1 96.44 208 HIS A N 1
ATOM 1602 C CA . HIS A 1 208 ? -11.578 -19.859 -6.344 1 96.44 208 HIS A CA 1
ATOM 1603 C C . HIS A 1 208 ? -11.023 -20.781 -5.25 1 96.44 208 HIS A C 1
ATOM 1605 O O . HIS A 1 208 ? -10.867 -20.344 -4.105 1 96.44 208 HIS A O 1
ATOM 1611 N N . PRO A 1 209 ? -10.672 -22.016 -5.516 1 93.38 209 PRO A N 1
ATOM 1612 C CA . PRO A 1 209 ? -10.211 -22.891 -4.441 1 93.38 209 PRO A CA 1
ATOM 1613 C C . PRO A 1 209 ? -8.891 -22.438 -3.832 1 93.38 209 PRO A C 1
ATOM 1615 O O . PRO A 1 209 ? -8.625 -22.703 -2.654 1 93.38 209 PRO A O 1
ATOM 1618 N N . ILE A 1 210 ? -8.094 -21.734 -4.645 1 90.31 210 ILE A N 1
ATOM 1619 C CA . ILE A 1 210 ? -6.781 -21.375 -4.125 1 90.31 210 ILE A CA 1
ATOM 1620 C C . ILE A 1 210 ? -6.738 -19.875 -3.85 1 90.31 210 ILE A C 1
ATOM 1622 O O . ILE A 1 210 ? -5.809 -19.375 -3.205 1 90.31 210 ILE A O 1
ATOM 1626 N N . MET A 1 211 ? -7.676 -19.188 -4.359 1 95.38 211 MET A N 1
ATOM 1627 C CA . MET A 1 211 ? -7.871 -17.766 -4.09 1 95.38 211 MET A CA 1
ATOM 1628 C C . MET A 1 211 ? -9.336 -17.469 -3.775 1 95.38 211 MET A C 1
ATOM 1630 O O . MET A 1 211 ? -10.008 -16.766 -4.535 1 95.38 211 MET A O 1
ATOM 1634 N N . PRO A 1 212 ? -9.734 -17.922 -2.633 1 97.25 212 PRO A N 1
ATOM 1635 C CA . PRO A 1 212 ? -11.156 -17.812 -2.291 1 97.25 212 PRO A CA 1
ATOM 1636 C C . PRO A 1 212 ? -11.539 -16.406 -1.817 1 97.25 212 PRO A C 1
ATOM 1638 O O . PRO A 1 212 ? -11.938 -16.234 -0.663 1 97.25 212 PRO A O 1
ATOM 1641 N N . VAL A 1 213 ? -11.594 -15.469 -2.695 1 97.81 213 VAL A N 1
ATOM 1642 C CA . VAL A 1 213 ? -11.734 -14.07 -2.299 1 97.81 213 VAL A CA 1
ATOM 1643 C C . VAL A 1 213 ? -13.156 -13.594 -2.58 1 97.81 213 VAL A C 1
ATOM 1645 O O . VAL A 1 213 ? -13.586 -12.562 -2.055 1 97.81 213 VAL A O 1
ATOM 1648 N N . ILE A 1 214 ? -13.914 -14.367 -3.375 1 96 214 ILE A N 1
ATOM 1649 C CA . ILE A 1 214 ? -15.273 -13.961 -3.721 1 96 214 ILE A CA 1
ATOM 1650 C C . ILE A 1 214 ? -16.281 -14.828 -2.971 1 96 214 ILE A C 1
ATOM 1652 O O . ILE A 1 214 ? -16 -15.992 -2.672 1 96 214 ILE A O 1
ATOM 1656 N N . GLU A 1 215 ? -17.359 -14.195 -2.639 1 94.06 215 GLU A N 1
ATOM 1657 C CA . GLU A 1 215 ? -18.484 -14.992 -2.152 1 94.06 215 GLU A CA 1
ATOM 1658 C C . GLU A 1 215 ? -19.234 -15.648 -3.305 1 94.06 215 GLU A C 1
ATOM 1660 O O . GLU A 1 215 ? -19.75 -14.953 -4.188 1 94.06 215 GLU A O 1
ATOM 1665 N N . VAL A 1 216 ? -19.406 -16.906 -3.24 1 93.44 216 VAL A N 1
ATOM 1666 C CA . VAL A 1 216 ? -19.922 -17.703 -4.355 1 93.44 216 VAL A CA 1
ATOM 1667 C C . VAL A 1 216 ? -21.344 -17.25 -4.703 1 93.44 216 VAL A C 1
ATOM 1669 O O . VAL A 1 216 ? -21.688 -17.141 -5.879 1 93.44 216 VAL A O 1
ATOM 1672 N N . ASP A 1 217 ? -22.078 -16.984 -3.73 1 92 217 ASP A N 1
ATOM 1673 C CA . ASP A 1 217 ? -23.484 -16.672 -3.959 1 92 217 ASP A CA 1
ATOM 1674 C C . ASP A 1 217 ? -23.641 -15.273 -4.559 1 92 217 ASP A C 1
ATOM 1676 O O . ASP A 1 217 ? -24.641 -14.977 -5.191 1 92 217 ASP A O 1
ATOM 1680 N N . SER A 1 218 ? -22.641 -14.445 -4.352 1 90.56 218 SER A N 1
ATOM 1681 C CA . SER A 1 218 ? -22.719 -13.07 -4.832 1 90.56 218 SER A CA 1
ATOM 1682 C C . SER A 1 218 ? -22.719 -13.023 -6.355 1 90.56 218 SER A C 1
ATOM 1684 O O . SER A 1 218 ? -23.141 -12.023 -6.945 1 90.56 218 SER A O 1
ATOM 1686 N N . ILE A 1 219 ? -22.297 -14.078 -6.984 1 93.88 219 ILE A N 1
ATOM 1687 C CA . ILE A 1 219 ? -22.234 -14.078 -8.445 1 93.88 219 ILE A CA 1
ATOM 1688 C C . ILE A 1 219 ? -23.094 -15.219 -8.992 1 93.88 219 ILE A C 1
ATOM 1690 O O . ILE A 1 219 ? -23.922 -15 -9.883 1 93.88 219 ILE A O 1
ATOM 1694 N N . LEU A 1 220 ? -23.016 -16.438 -8.453 1 92.94 220 LEU A N 1
ATOM 1695 C CA . LEU A 1 220 ? -23.656 -17.609 -9.031 1 92.94 220 LEU A CA 1
ATOM 1696 C C . LEU A 1 220 ? -25.172 -17.547 -8.867 1 92.94 220 LEU A C 1
ATOM 1698 O O . LEU A 1 220 ? -25.906 -18.078 -9.695 1 92.94 220 LEU A O 1
ATOM 1702 N N . ASN A 1 221 ? -25.625 -16.828 -7.805 1 89.81 221 ASN A N 1
ATOM 1703 C CA . ASN A 1 221 ? -27.062 -16.656 -7.664 1 89.81 221 ASN A CA 1
ATOM 1704 C C . ASN A 1 221 ? -27.625 -15.789 -8.789 1 89.81 221 ASN A C 1
ATOM 1706 O O . ASN A 1 221 ? -28.719 -16.078 -9.297 1 89.81 221 ASN A O 1
ATOM 1710 N N . TYR A 1 222 ? -26.891 -14.828 -9.156 1 90.31 222 TYR A N 1
ATOM 1711 C CA . TYR A 1 222 ? -27.328 -13.977 -10.258 1 90.31 222 TYR A CA 1
ATOM 1712 C C . TYR A 1 222 ? -27.234 -14.727 -11.586 1 90.31 222 TYR A C 1
ATOM 1714 O O . TYR A 1 222 ? -28.125 -14.594 -12.438 1 90.31 222 TYR A O 1
ATOM 1722 N N . GLN A 1 223 ? -26.219 -15.43 -11.734 1 90.19 223 GLN A N 1
ATOM 1723 C CA . GLN A 1 223 ? -26.062 -16.219 -12.945 1 90.19 223 GLN A CA 1
ATOM 1724 C C . GLN A 1 223 ? -27.188 -17.219 -13.109 1 90.19 223 GLN A C 1
ATOM 1726 O O . GLN A 1 223 ? -27.734 -17.391 -14.211 1 90.19 223 GLN A O 1
ATOM 1731 N N . HIS A 1 224 ? -27.516 -17.859 -12.062 1 87.75 224 HIS A N 1
ATOM 1732 C CA . HIS A 1 224 ? -28.562 -18.875 -12.078 1 87.75 224 HIS A CA 1
ATOM 1733 C C . HIS A 1 224 ? -29.906 -18.266 -12.492 1 87.75 224 HIS A C 1
ATOM 1735 O O . HIS A 1 224 ? -30.703 -18.922 -13.156 1 87.75 224 HIS A O 1
ATOM 1741 N N . HIS A 1 225 ? -30.141 -17.031 -12.125 1 89.69 225 HIS A N 1
ATOM 1742 C CA . HIS A 1 225 ? -31.406 -16.375 -12.43 1 89.69 225 HIS A CA 1
ATOM 1743 C C . HIS A 1 225 ? -31.312 -15.578 -13.727 1 89.69 225 HIS A C 1
ATOM 1745 O O . HIS A 1 225 ? -32.25 -14.859 -14.086 1 89.69 225 HIS A O 1
ATOM 1751 N N . GLY A 1 226 ? -30.266 -15.688 -14.391 1 88.94 226 GLY A N 1
ATOM 1752 C CA . GLY A 1 226 ? -30.078 -14.992 -15.656 1 88.94 226 GLY A CA 1
ATOM 1753 C C . GLY A 1 226 ? -29.969 -13.484 -15.492 1 88.94 226 GLY A C 1
ATOM 1754 O O . GLY A 1 226 ? -30.359 -12.734 -16.391 1 88.94 226 GLY A O 1
ATOM 1755 N N . ARG A 1 227 ? -29.438 -13.07 -14.32 1 92.62 227 ARG A N 1
ATOM 1756 C CA . ARG A 1 227 ? -29.375 -11.641 -14.008 1 92.62 227 ARG A CA 1
ATOM 1757 C C . ARG A 1 227 ? -27.938 -11.219 -13.695 1 92.62 227 ARG A C 1
ATOM 1759 O O . ARG A 1 227 ? -27.688 -10.539 -12.703 1 92.62 227 ARG A O 1
ATOM 1766 N N . LEU A 1 228 ? -27.078 -11.617 -14.445 1 93.12 228 LEU A N 1
ATOM 1767 C CA . LEU A 1 228 ? -25.672 -11.305 -14.219 1 93.12 228 LEU A CA 1
ATOM 1768 C C . LEU A 1 228 ? -25.438 -9.805 -14.297 1 93.12 228 LEU A C 1
ATOM 1770 O O . LEU A 1 228 ? -24.5 -9.289 -13.68 1 93.12 228 LEU A O 1
ATOM 1774 N N . ARG A 1 229 ? -26.266 -9.07 -15.016 1 91.25 229 ARG A N 1
ATOM 1775 C CA . ARG A 1 229 ? -26.125 -7.629 -15.203 1 91.25 229 ARG A CA 1
ATOM 1776 C C . ARG A 1 229 ? -26.375 -6.879 -13.898 1 91.25 229 ARG A C 1
ATOM 1778 O O . ARG A 1 229 ? -26 -5.715 -13.758 1 91.25 229 ARG A O 1
ATOM 1785 N N . ASP A 1 230 ? -26.969 -7.57 -12.984 1 91.94 230 ASP A N 1
ATOM 1786 C CA . ASP A 1 230 ? -27.266 -6.945 -11.695 1 91.94 230 ASP A CA 1
ATOM 1787 C C . ASP A 1 230 ? -26.094 -7.133 -10.727 1 91.94 230 ASP A C 1
ATOM 1789 O O . ASP A 1 230 ? -26.078 -6.527 -9.648 1 91.94 230 ASP A O 1
ATOM 1793 N N . CYS A 1 231 ? -25.156 -7.91 -11.125 1 93.25 231 CYS A N 1
ATOM 1794 C CA . CYS A 1 231 ? -23.969 -8.117 -10.297 1 93.25 231 CYS A CA 1
ATOM 1795 C C . CYS A 1 231 ? -23.062 -6.887 -10.305 1 93.25 231 CYS A C 1
ATOM 1797 O O . CYS A 1 231 ? -23.219 -6.016 -11.164 1 93.25 231 CYS A O 1
ATOM 1799 N N . ASN A 1 232 ? -22.281 -6.762 -9.273 1 94.62 232 ASN A N 1
ATOM 1800 C CA . ASN A 1 232 ? -21.266 -5.711 -9.273 1 94.62 232 ASN A CA 1
ATOM 1801 C C . ASN A 1 232 ? -20.312 -5.855 -10.453 1 94.62 232 ASN A C 1
ATOM 1803 O O . ASN A 1 232 ? -19.547 -6.824 -10.523 1 94.62 232 ASN A O 1
ATOM 1807 N N . PHE A 1 233 ? -20.281 -4.918 -11.305 1 96.56 233 PHE A N 1
ATOM 1808 C CA . PHE A 1 233 ? -19.516 -5.02 -12.539 1 96.56 233 PHE A CA 1
ATOM 1809 C C . PHE A 1 233 ? -18.031 -5.078 -12.258 1 96.56 233 PHE A C 1
ATOM 1811 O O . PHE A 1 233 ? -17.281 -5.73 -12.984 1 96.56 233 PHE A O 1
ATOM 1818 N N . LEU A 1 234 ? -17.578 -4.352 -11.227 1 97.56 234 LEU A N 1
ATOM 1819 C CA . LEU A 1 234 ? -16.172 -4.414 -10.883 1 97.56 234 LEU A CA 1
ATOM 1820 C C . LEU A 1 234 ? -15.75 -5.844 -10.547 1 97.56 234 LEU A C 1
ATOM 1822 O O . LEU A 1 234 ? -14.766 -6.352 -11.078 1 97.56 234 LEU A O 1
ATOM 1826 N N . LEU A 1 235 ? -16.5 -6.504 -9.742 1 97.81 235 LEU A N 1
ATOM 1827 C CA . LEU A 1 235 ? -16.188 -7.875 -9.352 1 97.81 235 LEU A CA 1
ATOM 1828 C C . LEU A 1 235 ? -16.312 -8.82 -10.539 1 97.81 235 LEU A C 1
ATOM 1830 O O . LEU A 1 235 ? -15.469 -9.711 -10.727 1 97.81 235 LEU A O 1
ATOM 1834 N N . LEU A 1 236 ? -17.328 -8.609 -11.266 1 97.94 236 LEU A N 1
ATOM 1835 C CA . LEU A 1 236 ? -17.562 -9.477 -12.406 1 97.94 236 LEU A CA 1
ATOM 1836 C C . LEU A 1 236 ? -16.406 -9.422 -13.391 1 97.94 236 LEU A C 1
ATOM 1838 O O . LEU A 1 236 ? -15.875 -10.453 -13.797 1 97.94 236 LEU A O 1
ATOM 1842 N N . TRP A 1 237 ? -15.977 -8.258 -13.812 1 98.44 237 TRP A N 1
ATOM 1843 C CA . TRP A 1 237 ? -14.867 -8.109 -14.75 1 98.44 237 TRP A CA 1
ATOM 1844 C C . TRP A 1 237 ? -13.57 -8.625 -14.133 1 98.44 237 TRP A C 1
ATOM 1846 O O . TRP A 1 237 ? -12.711 -9.164 -14.836 1 98.44 237 TRP A O 1
ATOM 1856 N N . SER A 1 238 ? -13.352 -8.414 -12.812 1 98.62 238 SER A N 1
ATOM 1857 C CA . SER A 1 238 ? -12.164 -8.953 -12.148 1 98.62 238 SER A CA 1
ATOM 1858 C C . SER A 1 238 ? -12.133 -10.469 -12.211 1 98.62 238 SER A C 1
ATOM 1860 O O . SER A 1 238 ? -11.078 -11.062 -12.461 1 98.62 238 SER A O 1
ATOM 1862 N N . VAL A 1 239 ? -13.297 -11.078 -12.008 1 98.38 239 VAL A N 1
ATOM 1863 C CA . VAL A 1 239 ? -13.422 -12.531 -12.07 1 98.38 239 VAL A CA 1
ATOM 1864 C C . VAL A 1 239 ? -13.156 -13 -13.5 1 98.38 239 VAL A C 1
ATOM 1866 O O . VAL A 1 239 ? -12.406 -13.961 -13.711 1 98.38 239 VAL A O 1
ATOM 1869 N N . PHE A 1 240 ? -13.727 -12.312 -14.477 1 98.56 240 PHE A N 1
ATOM 1870 C CA . PHE A 1 240 ? -13.531 -12.664 -15.875 1 98.56 240 PHE A CA 1
ATOM 1871 C C . PHE A 1 240 ? -12.062 -12.547 -16.266 1 98.56 240 PHE A C 1
ATOM 1873 O O . PHE A 1 240 ? -11.539 -13.398 -16.984 1 98.56 240 PHE A O 1
ATOM 1880 N N . PHE A 1 241 ? -11.453 -11.531 -15.781 1 98.44 241 PHE A N 1
ATOM 1881 C CA . PHE A 1 241 ? -10.055 -11.258 -16.094 1 98.44 241 PHE A CA 1
ATOM 1882 C C . PHE A 1 241 ? -9.172 -12.438 -15.711 1 98.44 241 PHE A C 1
ATOM 1884 O O . PHE A 1 241 ? -8.312 -12.859 -16.484 1 98.44 241 PHE A O 1
ATOM 1891 N N . VAL A 1 242 ? -9.359 -13 -14.555 1 98.38 242 VAL A N 1
ATOM 1892 C CA . VAL A 1 242 ? -8.516 -14.094 -14.102 1 98.38 242 VAL A CA 1
ATOM 1893 C C . VAL A 1 242 ? -8.969 -15.406 -14.758 1 98.38 242 VAL A C 1
ATOM 1895 O O . VAL A 1 242 ? -8.141 -16.25 -15.094 1 98.38 242 VAL A O 1
ATOM 1898 N N . ALA A 1 243 ? -10.242 -15.555 -15.008 1 98.25 243 ALA A N 1
ATOM 1899 C CA . ALA A 1 243 ? -10.828 -16.781 -15.547 1 98.25 243 ALA A CA 1
ATOM 1900 C C . ALA A 1 243 ? -10.375 -17.016 -16.984 1 98.25 243 ALA A C 1
ATOM 1902 O O . ALA A 1 243 ? -10.25 -18.172 -17.406 1 98.25 243 ALA A O 1
ATOM 1903 N N . VAL A 1 244 ? -10.094 -16 -17.688 1 97.88 244 VAL A N 1
ATOM 1904 C CA . VAL A 1 244 ? -9.773 -16.078 -19.109 1 97.88 244 VAL A CA 1
ATOM 1905 C C . VAL A 1 244 ? -8.531 -16.953 -19.297 1 97.88 244 VAL A C 1
ATOM 1907 O O . VAL A 1 244 ? -8.352 -17.562 -20.359 1 97.88 244 VAL A O 1
ATOM 1910 N N . ASN A 1 245 ? -7.703 -17.078 -18.297 1 97.19 245 ASN A N 1
ATOM 1911 C CA . ASN A 1 245 ? -6.488 -17.875 -18.375 1 97.19 245 ASN A CA 1
ATOM 1912 C C . ASN A 1 245 ? -6.809 -19.359 -18.609 1 97.19 245 ASN A C 1
ATOM 1914 O O . ASN A 1 245 ? -5.953 -20.109 -19.078 1 97.19 245 ASN A O 1
ATOM 1918 N N . PHE A 1 246 ? -8.047 -19.781 -18.391 1 96.94 246 PHE A N 1
ATOM 1919 C CA . PHE A 1 246 ? -8.336 -21.203 -18.344 1 96.94 246 PHE A CA 1
ATOM 1920 C C . PHE A 1 246 ? -9.398 -21.578 -19.375 1 96.94 246 PHE A C 1
ATOM 1922 O O . PHE A 1 246 ? -9.852 -22.734 -19.406 1 96.94 246 PHE A O 1
ATOM 1929 N N . ILE A 1 247 ? -9.773 -20.672 -20.188 1 95.81 247 ILE A N 1
ATOM 1930 C CA . ILE A 1 247 ? -10.836 -21 -21.141 1 95.81 247 ILE A CA 1
ATOM 1931 C C . ILE A 1 247 ? -10.234 -21.531 -22.438 1 95.81 247 ILE A C 1
ATOM 1933 O O . ILE A 1 247 ? -9.062 -21.25 -22.734 1 95.81 247 ILE A O 1
ATOM 1937 N N . SER A 1 248 ? -10.961 -22.234 -23.203 1 94 248 SER A N 1
ATOM 1938 C CA . SER A 1 248 ? -10.539 -22.797 -24.469 1 94 248 SER A CA 1
ATOM 1939 C C . SER A 1 248 ? -10.484 -21.734 -25.562 1 94 248 SER A C 1
ATOM 1941 O O . SER A 1 248 ? -11.18 -20.719 -25.484 1 94 248 SER A O 1
ATOM 1943 N N . PRO A 1 249 ? -9.664 -21.953 -26.547 1 94.25 249 PRO A N 1
ATOM 1944 C CA . PRO A 1 249 ? -9.57 -21 -27.656 1 94.25 249 PRO A CA 1
ATOM 1945 C C . PRO A 1 249 ? -10.906 -20.766 -28.359 1 94.25 249 PRO A C 1
ATOM 1947 O O . PRO A 1 249 ? -11.18 -19.672 -28.828 1 94.25 249 PRO A O 1
ATOM 1950 N N . ARG A 1 250 ? -11.703 -21.75 -28.359 1 94.56 250 ARG A N 1
ATOM 1951 C CA . ARG A 1 250 ? -13 -21.641 -29 1 94.56 250 ARG A CA 1
ATOM 1952 C C . ARG A 1 250 ? -13.836 -20.516 -28.375 1 94.56 250 ARG A C 1
ATOM 1954 O O . ARG A 1 250 ? -14.516 -19.781 -29.094 1 94.56 250 ARG A O 1
ATOM 1961 N N . LEU A 1 251 ? -13.727 -20.328 -27.125 1 95.06 251 LEU A N 1
ATOM 1962 C CA . LEU A 1 251 ? -14.562 -19.359 -26.422 1 95.06 251 LEU A CA 1
ATOM 1963 C C . LEU A 1 251 ? -14.125 -17.938 -26.719 1 95.06 251 LEU A C 1
ATOM 1965 O O . LEU A 1 251 ? -14.961 -17.062 -26.984 1 95.06 251 LEU A O 1
ATOM 1969 N N . TYR A 1 252 ? -12.781 -17.625 -26.719 1 94.38 252 TYR A N 1
ATOM 1970 C CA . TYR A 1 252 ? -12.398 -16.234 -26.953 1 94.38 252 TYR A CA 1
ATOM 1971 C C . TYR A 1 252 ? -12.492 -15.898 -28.438 1 94.38 252 TYR A C 1
ATOM 1973 O O . TYR A 1 252 ? -12.727 -14.742 -28.812 1 94.38 252 TYR A O 1
ATOM 1981 N N . GLU A 1 253 ? -12.391 -16.969 -29.312 1 95.5 253 GLU A N 1
ATOM 1982 C CA . GLU A 1 253 ? -12.57 -16.734 -30.75 1 95.5 253 GLU A CA 1
ATOM 1983 C C . GLU A 1 253 ? -14.031 -16.422 -31.078 1 95.5 253 GLU A C 1
ATOM 1985 O O . GLU A 1 253 ? -14.312 -15.57 -31.922 1 95.5 253 GLU A O 1
ATOM 1990 N N . GLN A 1 254 ? -14.875 -17.094 -30.422 1 94.5 254 GLN A N 1
ATOM 1991 C CA . GLN A 1 254 ? -16.297 -16.859 -30.609 1 94.5 254 GLN A CA 1
ATOM 1992 C C . GLN A 1 254 ? -16.688 -15.445 -30.219 1 94.5 254 GLN A C 1
ATOM 1994 O O . GLN A 1 254 ? -17.594 -14.852 -30.797 1 94.5 254 GLN A O 1
ATOM 1999 N N . GLU A 1 255 ? -16.047 -14.891 -29.25 1 94 255 GLU A N 1
ATOM 2000 C CA . GLU A 1 255 ? -16.312 -13.531 -28.797 1 94 255 GLU A CA 1
ATOM 2001 C C . GLU A 1 255 ? -15.656 -12.5 -29.703 1 94 255 GLU A C 1
ATOM 2003 O O . GLU A 1 255 ? -15.977 -11.305 -29.641 1 94 255 GLU A O 1
ATOM 2008 N N . GLY A 1 256 ? -14.727 -12.977 -30.578 1 94.12 256 GLY A N 1
ATOM 2009 C CA . GLY A 1 256 ? -14.148 -12.094 -31.578 1 94.12 256 GLY A CA 1
ATOM 2010 C C . GLY A 1 256 ? -12.719 -11.695 -31.266 1 94.12 256 GLY A C 1
ATOM 2011 O O . GLY A 1 256 ? -12.18 -10.773 -31.875 1 94.12 256 GLY A O 1
ATOM 2012 N N . TYR A 1 257 ? -12.094 -12.344 -30.297 1 94.69 257 TYR A N 1
ATOM 2013 C CA . TYR A 1 257 ? -10.719 -12.008 -29.969 1 94.69 257 TYR A CA 1
ATOM 2014 C C . TYR A 1 257 ? -9.742 -12.883 -30.75 1 94.69 257 TYR A C 1
ATOM 2016 O O . TYR A 1 257 ? -10.016 -14.062 -31 1 94.69 257 TYR A O 1
ATOM 2024 N N . VAL A 1 258 ? -8.57 -12.297 -31.016 1 92.56 258 VAL A N 1
ATOM 2025 C CA . VAL A 1 258 ? -7.559 -12.984 -31.812 1 92.56 258 VAL A CA 1
ATOM 2026 C C . VAL A 1 258 ? -6.75 -13.922 -30.922 1 92.56 258 VAL A C 1
ATOM 2028 O O . VAL A 1 258 ? -6.27 -14.961 -31.375 1 92.56 258 VAL A O 1
ATOM 2031 N N . SER A 1 259 ? -6.621 -13.555 -29.703 1 93.25 259 SER A N 1
ATOM 2032 C CA . SER A 1 259 ? -5.828 -14.352 -28.766 1 93.25 259 SER A CA 1
ATOM 2033 C C . SER A 1 259 ? -6.371 -14.258 -27.344 1 93.25 259 SER A C 1
ATOM 2035 O O . SER A 1 259 ? -7.145 -13.352 -27.031 1 93.25 259 SER A O 1
ATOM 2037 N N . ARG A 1 260 ? -5.969 -15.188 -26.547 1 94.44 260 ARG A N 1
ATOM 2038 C CA . ARG A 1 260 ? -6.324 -15.195 -25.141 1 94.44 260 ARG A CA 1
ATOM 2039 C C . ARG A 1 260 ? -5.801 -13.945 -24.438 1 94.44 260 ARG A C 1
ATOM 2041 O O . ARG A 1 260 ? -6.496 -13.359 -23.609 1 94.44 260 ARG A O 1
ATOM 2048 N N . LYS A 1 261 ? -4.656 -13.516 -24.797 1 94 261 LYS A N 1
ATOM 2049 C CA . LYS A 1 261 ? -4.023 -12.359 -24.172 1 94 261 LYS A CA 1
ATOM 2050 C C . LYS A 1 261 ? -4.793 -11.078 -24.484 1 94 261 LYS A C 1
ATOM 2052 O O . LYS A 1 261 ? -4.879 -10.18 -23.641 1 94 261 LYS A O 1
ATOM 2057 N N . GLU A 1 262 ? -5.289 -11.031 -25.688 1 94.62 262 GLU A N 1
ATOM 2058 C CA . GLU A 1 262 ? -6.086 -9.867 -26.062 1 94.62 262 GLU A CA 1
ATOM 2059 C C . GLU A 1 262 ? -7.363 -9.789 -25.219 1 94.62 262 GLU A C 1
ATOM 2061 O O . GLU A 1 262 ? -7.734 -8.719 -24.734 1 94.62 262 GLU A O 1
ATOM 2066 N N . MET A 1 263 ? -8.062 -10.914 -25.156 1 96.94 263 MET A N 1
ATOM 2067 C CA . MET A 1 263 ? -9.273 -10.945 -24.344 1 96.94 263 MET A CA 1
ATOM 2068 C C . MET A 1 263 ? -8.953 -10.602 -22.891 1 96.94 263 MET A C 1
ATOM 2070 O O . MET A 1 263 ? -9.688 -9.859 -22.25 1 96.94 263 MET A O 1
ATOM 2074 N N . LYS A 1 264 ? -7.891 -11.156 -22.344 1 97 264 LYS A N 1
ATOM 2075 C CA . LYS A 1 264 ? -7.422 -10.891 -20.984 1 97 264 LYS A CA 1
ATOM 2076 C C . LYS A 1 264 ? -7.176 -9.398 -20.781 1 97 264 LYS A C 1
ATOM 2078 O O . LYS A 1 264 ? -7.602 -8.836 -19.766 1 97 264 LYS A O 1
ATOM 2083 N N . ALA A 1 265 ? -6.512 -8.75 -21.703 1 95.81 265 ALA A N 1
ATOM 2084 C CA . ALA A 1 265 ? -6.203 -7.324 -21.625 1 95.81 265 ALA A CA 1
ATOM 2085 C C . ALA A 1 265 ? -7.48 -6.488 -21.609 1 95.81 265 ALA A C 1
ATOM 2087 O O . ALA A 1 265 ? -7.574 -5.496 -20.891 1 95.81 265 ALA A O 1
ATOM 2088 N N . THR A 1 266 ? -8.391 -6.891 -22.422 1 96.69 266 THR A N 1
ATOM 2089 C CA . THR A 1 266 ? -9.656 -6.168 -22.5 1 96.69 266 THR A CA 1
ATOM 2090 C C . THR A 1 266 ? -10.406 -6.27 -21.172 1 96.69 266 THR A C 1
ATOM 2092 O O . THR A 1 266 ? -10.922 -5.27 -20.656 1 96.69 266 THR A O 1
ATOM 2095 N N . MET A 1 267 ? -10.484 -7.473 -20.641 1 97.94 267 MET A N 1
ATOM 2096 C CA . MET A 1 267 ? -11.203 -7.68 -19.391 1 97.94 267 MET A CA 1
ATOM 2097 C C . MET A 1 267 ? -10.516 -6.949 -18.234 1 97.94 267 MET A C 1
ATOM 2099 O O . MET A 1 267 ? -11.18 -6.391 -17.359 1 97.94 267 MET A O 1
ATOM 2103 N N . TYR A 1 268 ? -9.188 -6.965 -18.266 1 97.69 268 TYR A N 1
ATOM 2104 C CA . TYR A 1 268 ? -8.445 -6.211 -17.266 1 97.69 268 TYR A CA 1
ATOM 2105 C C . TYR A 1 268 ? -8.75 -4.719 -17.359 1 97.69 268 TYR A C 1
ATOM 2107 O O . TYR A 1 268 ? -8.977 -4.055 -16.344 1 97.69 268 TYR A O 1
ATOM 2115 N N . SER A 1 269 ? -8.688 -4.199 -18.547 1 96.38 269 SER A N 1
ATOM 2116 C CA . SER A 1 269 ? -8.922 -2.779 -18.781 1 96.38 269 SER A CA 1
ATOM 2117 C C . SER A 1 269 ? -10.305 -2.365 -18.281 1 96.38 269 SER A C 1
ATOM 2119 O O . SER A 1 269 ? -10.461 -1.296 -17.688 1 96.38 269 SER A O 1
ATOM 2121 N N . ARG A 1 270 ? -11.273 -3.219 -18.5 1 97.94 270 ARG A N 1
ATOM 2122 C CA . ARG A 1 270 ? -12.633 -2.92 -18.062 1 97.94 270 ARG A CA 1
ATOM 2123 C C . ARG A 1 270 ? -12.742 -2.971 -16.547 1 97.94 270 ARG A C 1
ATOM 2125 O O . ARG A 1 270 ? -13.414 -2.133 -15.938 1 97.94 270 ARG A O 1
ATOM 2132 N N . ALA A 1 271 ? -12.117 -3.984 -15.922 1 98.5 271 ALA A N 1
ATOM 2133 C CA . ALA A 1 271 ? -12.109 -4.066 -14.461 1 98.5 271 ALA A CA 1
ATOM 2134 C C . ALA A 1 271 ? -11.414 -2.855 -13.844 1 98.5 271 ALA A C 1
ATOM 2136 O O . ALA A 1 271 ? -11.914 -2.266 -12.891 1 98.5 271 ALA A O 1
ATOM 2137 N N . LYS A 1 272 ? -10.266 -2.504 -14.398 1 97.5 272 LYS A N 1
ATOM 2138 C CA . LYS A 1 272 ? -9.523 -1.351 -13.891 1 97.5 272 LYS A CA 1
ATOM 2139 C C . LYS A 1 272 ? -10.32 -0.063 -14.078 1 97.5 272 LYS A C 1
ATOM 2141 O O . LYS A 1 272 ? -10.312 0.81 -13.203 1 97.5 272 LYS A O 1
ATOM 2146 N N . CYS A 1 273 ? -10.93 0.082 -15.203 1 97.12 273 CYS A N 1
ATOM 2147 C CA . CYS A 1 273 ? -11.758 1.255 -15.461 1 97.12 273 CYS A CA 1
ATOM 2148 C C . CYS A 1 273 ? -12.875 1.369 -14.43 1 97.12 273 CYS A C 1
ATOM 2150 O O . CYS A 1 273 ? -13.156 2.461 -13.93 1 97.12 273 CYS A O 1
ATOM 2152 N N . MET A 1 274 ? -13.508 0.248 -14.117 1 97.19 274 MET A N 1
ATOM 2153 C CA . MET A 1 274 ? -14.555 0.235 -13.102 1 97.19 274 MET A CA 1
ATOM 2154 C C . MET A 1 274 ? -13.977 0.565 -11.727 1 97.19 274 MET A C 1
ATOM 2156 O O . MET A 1 274 ? -14.617 1.263 -10.938 1 97.19 274 MET A O 1
ATOM 2160 N N . TYR A 1 275 ? -12.852 0.082 -11.445 1 97.44 275 TYR A N 1
ATOM 2161 C CA . TYR A 1 275 ? -12.203 0.346 -10.164 1 97.44 275 TYR A CA 1
ATOM 2162 C C . TYR A 1 275 ? -11.938 1.836 -9.984 1 97.44 275 TYR A C 1
ATOM 2164 O O . TYR A 1 275 ? -12.156 2.387 -8.898 1 97.44 275 TYR A O 1
ATOM 2172 N N . ASP A 1 276 ? -11.516 2.447 -11.023 1 95.81 276 ASP A N 1
ATOM 2173 C CA . ASP A 1 276 ? -11.062 3.832 -10.945 1 95.81 276 ASP A CA 1
ATOM 2174 C C . ASP A 1 276 ? -12.234 4.805 -11.07 1 95.81 276 ASP A C 1
ATOM 2176 O O . ASP A 1 276 ? -12.227 5.875 -10.461 1 95.81 276 ASP A O 1
ATOM 2180 N N . ASN A 1 277 ? -13.211 4.445 -11.875 1 95.5 277 ASN A N 1
ATOM 2181 C CA . ASN A 1 277 ? -14.211 5.438 -12.25 1 95.5 277 ASN A CA 1
ATOM 2182 C C . ASN A 1 277 ? -15.625 4.977 -11.906 1 95.5 277 ASN A C 1
ATOM 2184 O O . ASN A 1 277 ? -16.594 5.719 -12.094 1 95.5 277 ASN A O 1
ATOM 2188 N N . GLY A 1 278 ? -15.805 3.758 -11.438 1 93.62 278 GLY A N 1
ATOM 2189 C CA . GLY A 1 278 ? -17.125 3.201 -11.219 1 93.62 278 GLY A CA 1
ATOM 2190 C C . GLY A 1 278 ? -17.797 3.723 -9.953 1 93.62 278 GLY A C 1
ATOM 2191 O O . GLY A 1 278 ? -18.984 3.494 -9.734 1 93.62 278 GLY A O 1
ATOM 2192 N N . GLY A 1 279 ? -17.047 4.406 -9.141 1 90 279 GLY A N 1
ATOM 2193 C CA . GLY A 1 279 ? -17.625 4.988 -7.938 1 90 279 GLY A CA 1
ATOM 2194 C C . GLY A 1 279 ? -17.781 3.994 -6.801 1 90 279 GLY A C 1
ATOM 2195 O O . GLY A 1 279 ? -18.516 4.238 -5.852 1 90 279 GLY A O 1
ATOM 2196 N N . GLU A 1 280 ? -17.109 2.805 -6.91 1 91.19 280 GLU A N 1
ATOM 2197 C CA . GLU A 1 280 ? -17.172 1.8 -5.855 1 91.19 280 GLU A CA 1
ATOM 2198 C C . GLU A 1 280 ? -16.531 2.311 -4.566 1 91.19 280 GLU A C 1
ATOM 2200 O O . GLU A 1 280 ? -15.414 2.82 -4.582 1 91.19 280 GLU A O 1
ATOM 2205 N N . ARG A 1 281 ? -17.281 2.207 -3.467 1 89.69 281 ARG A N 1
ATOM 2206 C CA . ARG A 1 281 ? -16.766 2.721 -2.203 1 89.69 281 ARG A CA 1
ATOM 2207 C C . ARG A 1 281 ? -16.688 1.618 -1.153 1 89.69 281 ARG A C 1
ATOM 2209 O O . ARG A 1 281 ? -16.047 1.788 -0.112 1 89.69 281 ARG A O 1
ATOM 2216 N N . ASN A 1 282 ? -17.359 0.518 -1.417 1 92.5 282 ASN A N 1
ATOM 2217 C CA . ASN A 1 282 ? -17.25 -0.619 -0.509 1 92.5 282 ASN A CA 1
ATOM 2218 C C . ASN A 1 282 ? -15.828 -1.175 -0.488 1 92.5 282 ASN A C 1
ATOM 2220 O O . ASN A 1 282 ? -15.367 -1.756 -1.474 1 92.5 282 ASN A O 1
ATOM 2224 N N . LYS A 1 283 ? -15.195 -1.049 0.645 1 95.44 283 LYS A N 1
ATOM 2225 C CA . LYS A 1 283 ? -13.781 -1.411 0.756 1 95.44 283 LYS A CA 1
ATOM 2226 C C . LYS A 1 283 ? -13.586 -2.916 0.584 1 95.44 283 LYS A C 1
ATOM 2228 O O . LYS A 1 283 ? -12.555 -3.357 0.076 1 95.44 283 LYS A O 1
ATOM 2233 N N . VAL A 1 284 ? -14.539 -3.748 0.989 1 96.25 284 VAL A N 1
ATOM 2234 C CA . VAL A 1 284 ? -14.438 -5.195 0.821 1 96.25 284 VAL A CA 1
ATOM 2235 C C . VAL A 1 284 ? -14.438 -5.543 -0.665 1 96.25 284 VAL A C 1
ATOM 2237 O O . VAL A 1 284 ? -13.625 -6.355 -1.12 1 96.25 284 VAL A O 1
ATOM 2240 N N . THR A 1 285 ? -15.336 -4.934 -1.41 1 96.31 285 THR A N 1
ATOM 2241 C CA . THR A 1 285 ? -15.406 -5.16 -2.85 1 96.31 285 THR A CA 1
ATOM 2242 C C . THR A 1 285 ? -14.117 -4.715 -3.533 1 96.31 285 THR A C 1
ATOM 2244 O O . THR A 1 285 ? -13.602 -5.414 -4.406 1 96.31 285 THR A O 1
ATOM 2247 N N . LEU A 1 286 ? -13.664 -3.537 -3.133 1 97.44 286 LEU A N 1
ATOM 2248 C CA . LEU A 1 286 ? -12.406 -3.037 -3.684 1 97.44 286 LEU A CA 1
ATOM 2249 C C . LEU A 1 286 ? -11.258 -3.988 -3.365 1 97.44 286 LEU A C 1
ATOM 2251 O O . LEU A 1 286 ? -10.383 -4.219 -4.207 1 97.44 286 LEU A O 1
ATOM 2255 N N . LEU A 1 287 ? -11.273 -4.512 -2.16 1 98.5 287 LEU A N 1
ATOM 2256 C CA . LEU A 1 287 ? -10.266 -5.465 -1.726 1 98.5 287 LEU A CA 1
ATOM 2257 C C . LEU A 1 287 ? -10.312 -6.738 -2.568 1 98.5 287 LEU A C 1
ATOM 2259 O O . LEU A 1 287 ? -9.281 -7.203 -3.059 1 98.5 287 LEU A O 1
ATOM 2263 N N . GLN A 1 288 ? -11.453 -7.27 -2.762 1 98.5 288 GLN A N 1
ATOM 2264 C CA . GLN A 1 288 ? -11.641 -8.461 -3.58 1 98.5 288 GLN A CA 1
ATOM 2265 C C . GLN A 1 288 ? -11.141 -8.242 -5.004 1 98.5 288 GLN A C 1
ATOM 2267 O O . GLN A 1 288 ? -10.398 -9.062 -5.543 1 98.5 288 GLN A O 1
ATOM 2272 N N . ALA A 1 289 ? -11.516 -7.16 -5.551 1 98.62 289 ALA A N 1
ATOM 2273 C CA . ALA A 1 289 ? -11.117 -6.84 -6.918 1 98.62 289 ALA A CA 1
ATOM 2274 C C . ALA A 1 289 ? -9.602 -6.652 -7.02 1 98.62 289 ALA A C 1
ATOM 2276 O O . ALA A 1 289 ? -8.977 -7.137 -7.961 1 98.62 289 ALA A O 1
ATOM 2277 N N . SER A 1 290 ? -9.023 -5.938 -6.051 1 98.69 290 SER A N 1
ATOM 2278 C CA . SER A 1 290 ? -7.59 -5.66 -6.082 1 98.69 290 SER A CA 1
ATOM 2279 C C . SER A 1 290 ? -6.777 -6.949 -6.027 1 98.69 290 SER A C 1
ATOM 2281 O O . SER A 1 290 ? -5.738 -7.062 -6.688 1 98.69 290 SER A O 1
ATOM 2283 N N . LEU A 1 291 ? -7.18 -7.906 -5.289 1 98.69 291 LEU A N 1
ATOM 2284 C CA . LEU A 1 291 ? -6.492 -9.188 -5.199 1 98.69 291 LEU A CA 1
ATOM 2285 C C . LEU A 1 291 ? -6.512 -9.914 -6.539 1 98.69 291 LEU A C 1
ATOM 2287 O O . LEU A 1 291 ? -5.508 -10.5 -6.949 1 98.69 291 LEU A O 1
ATOM 2291 N N . LEU A 1 292 ? -7.605 -9.812 -7.188 1 98.62 292 LEU A N 1
ATOM 2292 C CA . LEU A 1 292 ? -7.723 -10.477 -8.484 1 98.62 292 LEU A CA 1
ATOM 2293 C C . LEU A 1 292 ? -6.945 -9.719 -9.555 1 98.62 292 LEU A C 1
ATOM 2295 O O . LEU A 1 292 ? -6.246 -10.328 -10.367 1 98.62 292 LEU A O 1
ATOM 2299 N N . LEU A 1 293 ? -7.004 -8.406 -9.5 1 98.44 293 LEU A N 1
ATOM 2300 C CA . LEU A 1 293 ? -6.289 -7.582 -10.469 1 98.44 293 LEU A CA 1
ATOM 2301 C C . LEU A 1 293 ? -4.781 -7.738 -10.305 1 98.44 293 LEU A C 1
ATOM 2303 O O . LEU A 1 293 ? -4.016 -7.41 -11.219 1 98.44 293 LEU A O 1
ATOM 2307 N N . GLY A 1 294 ? -4.355 -8.305 -9.164 1 97.88 294 GLY A N 1
ATOM 2308 C CA . GLY A 1 294 ? -2.945 -8.477 -8.844 1 97.88 294 GLY A CA 1
ATOM 2309 C C . GLY A 1 294 ? -2.268 -9.539 -9.688 1 97.88 294 GLY A C 1
ATOM 2310 O O . GLY A 1 294 ? -1.06 -9.75 -9.57 1 97.88 294 GLY A O 1
ATOM 2311 N N . PHE A 1 295 ? -2.967 -10.133 -10.664 1 97.31 295 PHE A N 1
ATOM 2312 C CA . PHE A 1 295 ? -2.377 -11.148 -11.523 1 97.31 295 PHE A CA 1
ATOM 2313 C C . PHE A 1 295 ? -2.004 -10.562 -12.883 1 97.31 295 PHE A C 1
ATOM 2315 O O . PHE A 1 295 ? -1.457 -11.266 -13.734 1 97.31 295 PHE A O 1
ATOM 2322 N N . TRP A 1 296 ? -2.225 -9.281 -13.047 1 95.38 296 TRP A N 1
ATOM 2323 C CA . TRP A 1 296 ? -1.938 -8.633 -14.32 1 95.38 296 TRP A CA 1
ATOM 2324 C C . TRP A 1 296 ? -0.445 -8.359 -14.469 1 95.38 296 TRP A C 1
ATOM 2326 O O . TRP A 1 296 ? 0.187 -7.824 -13.555 1 95.38 296 TRP A O 1
ATOM 2336 N N . HIS A 1 297 ? 0.16 -8.766 -15.602 1 92.31 297 HIS A N 1
ATOM 2337 C CA . HIS A 1 297 ? 1.529 -8.461 -16 1 92.31 297 HIS A CA 1
ATOM 2338 C C . HIS A 1 297 ? 1.564 -7.77 -17.359 1 92.31 297 HIS A C 1
ATOM 2340 O O . HIS A 1 297 ? 0.869 -8.18 -18.297 1 92.31 297 HIS A O 1
ATOM 2346 N N . SER A 1 298 ? 2.295 -6.699 -17.406 1 88.31 298 SER A N 1
ATOM 2347 C CA . SER A 1 298 ? 2.463 -5.984 -18.672 1 88.31 298 SER A CA 1
ATOM 2348 C C . SER A 1 298 ? 3.814 -5.277 -18.734 1 88.31 298 SER A C 1
ATOM 2350 O O . SER A 1 298 ? 4.332 -4.828 -17.703 1 88.31 298 SER A O 1
ATOM 2352 N N . GLU A 1 299 ? 4.312 -5.184 -19.938 1 85.81 299 GLU A N 1
ATOM 2353 C CA . GLU A 1 299 ? 5.566 -4.469 -20.141 1 85.81 299 GLU A CA 1
ATOM 2354 C C . GLU A 1 299 ? 5.395 -2.971 -19.922 1 85.81 299 GLU A C 1
ATOM 2356 O O . GLU A 1 299 ? 6.34 -2.281 -19.531 1 85.81 299 GLU A O 1
ATOM 2361 N N . GLN A 1 300 ? 4.176 -2.562 -20.062 1 81.5 300 GLN A N 1
ATOM 2362 C CA . GLN A 1 300 ? 3.896 -1.136 -19.953 1 81.5 300 GLN A CA 1
ATOM 2363 C C . GLN A 1 300 ? 4.113 -0.651 -18.516 1 81.5 300 GLN A C 1
ATOM 2365 O O . GLN A 1 300 ? 4.449 0.515 -18.297 1 81.5 300 GLN A O 1
ATOM 2370 N N . ASP A 1 301 ? 4.02 -1.528 -17.609 1 84.44 301 ASP A N 1
ATOM 2371 C CA . ASP A 1 301 ? 4.195 -1.15 -16.219 1 84.44 301 ASP A CA 1
ATOM 2372 C C . ASP A 1 301 ? 5.398 -1.864 -15.602 1 84.44 301 ASP A C 1
ATOM 2374 O O . ASP A 1 301 ? 5.445 -2.076 -14.391 1 84.44 301 ASP A O 1
ATOM 2378 N N . ASP A 1 302 ? 6.297 -2.324 -16.469 1 86.31 302 ASP A N 1
ATOM 2379 C CA . ASP A 1 302 ? 7.531 -2.986 -16.062 1 86.31 302 ASP A CA 1
ATOM 2380 C C . ASP A 1 302 ? 7.238 -4.227 -15.219 1 86.31 302 ASP A C 1
ATOM 2382 O O . ASP A 1 302 ? 7.996 -4.559 -14.312 1 86.31 302 ASP A O 1
ATOM 2386 N N . HIS A 1 303 ? 6.039 -4.781 -15.391 1 90.06 303 HIS A N 1
ATOM 2387 C CA . HIS A 1 303 ? 5.617 -6.031 -14.773 1 90.06 303 HIS A CA 1
ATOM 2388 C C . HIS A 1 303 ? 5.496 -5.879 -13.258 1 90.06 303 HIS A C 1
ATOM 2390 O O . HIS A 1 303 ? 5.781 -6.82 -12.516 1 90.06 303 HIS A O 1
ATOM 2396 N N . MET A 1 304 ? 5.098 -4.715 -12.766 1 94.19 304 MET A N 1
ATOM 2397 C CA . MET A 1 304 ? 5.035 -4.445 -11.336 1 94.19 304 MET A CA 1
ATOM 2398 C C . MET A 1 304 ? 3.59 -4.293 -10.867 1 94.19 304 MET A C 1
ATOM 2400 O O . MET A 1 304 ? 3.336 -4.016 -9.695 1 94.19 304 MET A O 1
ATOM 2404 N N . GLN A 1 305 ? 2.65 -4.582 -11.734 1 95.69 305 GLN A N 1
ATOM 2405 C CA . GLN A 1 305 ? 1.245 -4.418 -11.375 1 95.69 305 GLN A CA 1
ATOM 2406 C C . GLN A 1 305 ? 0.833 -5.406 -10.289 1 95.69 305 GLN A C 1
ATOM 2408 O O . GLN A 1 305 ? 0.007 -5.086 -9.43 1 95.69 305 GLN A O 1
ATOM 2413 N N . PRO A 1 306 ? 1.405 -6.664 -10.328 1 97.06 306 PRO A N 1
ATOM 2414 C CA . PRO A 1 306 ? 1.065 -7.559 -9.219 1 97.06 306 PRO A CA 1
ATOM 2415 C C . PRO A 1 306 ? 1.448 -6.977 -7.855 1 97.06 306 PRO A C 1
ATOM 2417 O O . PRO A 1 306 ? 0.677 -7.082 -6.898 1 97.06 306 PRO A O 1
ATOM 2420 N N . TRP A 1 307 ? 2.623 -6.336 -7.734 1 97.12 307 TRP A N 1
ATOM 2421 C CA . TRP A 1 307 ? 3.045 -5.699 -6.492 1 97.12 307 TRP A CA 1
ATOM 2422 C C . TRP A 1 307 ? 2.135 -4.523 -6.145 1 97.12 307 TRP A C 1
ATOM 2424 O O . TRP A 1 307 ? 1.728 -4.363 -4.992 1 97.12 307 TRP A O 1
ATOM 2434 N N . TYR A 1 308 ? 1.816 -3.744 -7.172 1 97.75 308 TYR A N 1
ATOM 2435 C CA . TYR A 1 308 ? 0.992 -2.553 -7.008 1 97.75 308 TYR A CA 1
ATOM 2436 C C . TYR A 1 308 ? -0.383 -2.912 -6.453 1 97.75 308 TYR A C 1
ATOM 2438 O O . TYR A 1 308 ? -0.803 -2.385 -5.422 1 97.75 308 TYR A O 1
ATOM 2446 N N . TRP A 1 309 ? -1.085 -3.854 -7.082 1 98.56 309 TRP A N 1
ATOM 2447 C CA . TRP A 1 309 ? -2.447 -4.215 -6.703 1 98.56 309 TRP A CA 1
ATOM 2448 C C . TRP A 1 309 ? -2.463 -4.965 -5.375 1 98.56 309 TRP A C 1
ATOM 2450 O O . TRP A 1 309 ? -3.369 -4.773 -4.559 1 98.56 309 TRP A O 1
ATOM 2460 N N . THR A 1 310 ? -1.515 -5.855 -5.168 1 98.25 310 THR A N 1
ATOM 2461 C CA . THR A 1 310 ? -1.458 -6.551 -3.887 1 98.25 310 THR A CA 1
ATOM 2462 C C . THR A 1 310 ? -1.203 -5.57 -2.748 1 98.25 310 THR A C 1
ATOM 2464 O O . THR A 1 310 ? -1.728 -5.738 -1.645 1 98.25 310 THR A O 1
ATOM 2467 N N . GLY A 1 311 ? -0.358 -4.559 -3.025 1 98.19 311 GLY A N 1
ATOM 2468 C CA . GLY A 1 311 ? -0.17 -3.51 -2.037 1 98.19 311 GLY A CA 1
ATOM 2469 C C . GLY A 1 311 ? -1.457 -2.791 -1.68 1 98.19 311 GLY A C 1
ATOM 2470 O O . GLY A 1 311 ? -1.712 -2.51 -0.506 1 98.19 311 GLY A O 1
ATOM 2471 N N . ILE A 1 312 ? -2.234 -2.482 -2.67 1 98.44 312 ILE A N 1
ATOM 2472 C CA . ILE A 1 312 ? -3.523 -1.84 -2.443 1 98.44 312 ILE A CA 1
ATOM 2473 C C . ILE A 1 312 ? -4.422 -2.762 -1.623 1 98.44 312 ILE A C 1
ATOM 2475 O O . ILE A 1 312 ? -5.125 -2.307 -0.717 1 98.44 312 ILE A O 1
ATOM 2479 N N . ALA A 1 313 ? -4.406 -4.051 -1.966 1 98.69 313 ALA A N 1
ATOM 2480 C CA . ALA A 1 313 ? -5.215 -5.016 -1.224 1 98.69 313 ALA A CA 1
ATOM 2481 C C . ALA A 1 313 ? -4.824 -5.035 0.252 1 98.69 313 ALA A C 1
ATOM 2483 O O . ALA A 1 313 ? -5.691 -5.027 1.129 1 98.69 313 ALA A O 1
ATOM 2484 N N . ILE A 1 314 ? -3.578 -5.043 0.556 1 98.19 314 ILE A N 1
ATOM 2485 C CA . ILE A 1 314 ? -3.096 -5.062 1.932 1 98.19 314 ILE A CA 1
ATOM 2486 C C . ILE A 1 314 ? -3.5 -3.771 2.639 1 98.19 314 ILE A C 1
ATOM 2488 O O . ILE A 1 314 ? -3.906 -3.795 3.805 1 98.19 314 ILE A O 1
ATOM 2492 N N . ASN A 1 315 ? -3.383 -2.674 1.884 1 97.44 315 ASN A N 1
ATOM 2493 C CA . ASN A 1 315 ? -3.844 -1.397 2.42 1 97.44 315 ASN A CA 1
ATOM 2494 C C . ASN A 1 315 ? -5.309 -1.464 2.842 1 97.44 315 ASN A C 1
ATOM 2496 O O . ASN A 1 315 ? -5.664 -1.018 3.934 1 97.44 315 ASN A O 1
ATOM 2500 N N . LEU A 1 316 ? -6.109 -1.98 1.999 1 98 316 LEU A N 1
ATOM 2501 C CA . LEU A 1 316 ? -7.543 -2.08 2.256 1 98 316 LEU A CA 1
ATOM 2502 C C . LEU A 1 316 ? -7.82 -3.014 3.428 1 98 316 LEU A C 1
ATOM 2504 O O . LEU A 1 316 ? -8.711 -2.75 4.238 1 98 316 LEU A O 1
ATOM 2508 N N . CYS A 1 317 ? -7.035 -4.117 3.6 1 97.75 317 CYS A N 1
ATOM 2509 C CA . CYS A 1 317 ? -7.152 -5.004 4.75 1 97.75 317 CYS A CA 1
ATOM 2510 C C . CYS A 1 317 ? -6.902 -4.25 6.051 1 97.75 317 CYS A C 1
ATOM 2512 O O . CYS A 1 317 ? -7.645 -4.414 7.02 1 97.75 317 CYS A O 1
ATOM 2514 N N . GLN A 1 318 ? -5.93 -3.432 6.016 1 96.06 318 GLN A N 1
ATOM 2515 C CA . GLN A 1 318 ? -5.551 -2.703 7.223 1 96.06 318 GLN A CA 1
ATOM 2516 C C . GLN A 1 318 ? -6.543 -1.583 7.523 1 96.06 318 GLN A C 1
ATOM 2518 O O . GLN A 1 318 ? -6.781 -1.255 8.688 1 96.06 318 GLN A O 1
ATOM 2523 N N . MET A 1 319 ? -7.09 -0.999 6.469 1 96.5 319 MET A N 1
ATOM 2524 C CA . MET A 1 319 ? -8.148 -0.012 6.66 1 96.5 319 MET A CA 1
ATOM 2525 C C . MET A 1 319 ? -9.352 -0.637 7.355 1 96.5 319 MET A C 1
ATOM 2527 O O . MET A 1 319 ? -9.953 -0.025 8.242 1 96.5 319 MET A O 1
ATOM 2531 N N . LEU A 1 320 ? -9.633 -1.875 7 1 96.56 320 LEU A N 1
ATOM 2532 C CA . LEU A 1 320 ? -10.789 -2.588 7.535 1 96.56 320 LEU A CA 1
ATOM 2533 C C . LEU A 1 320 ? -10.445 -3.262 8.859 1 96.56 320 LEU A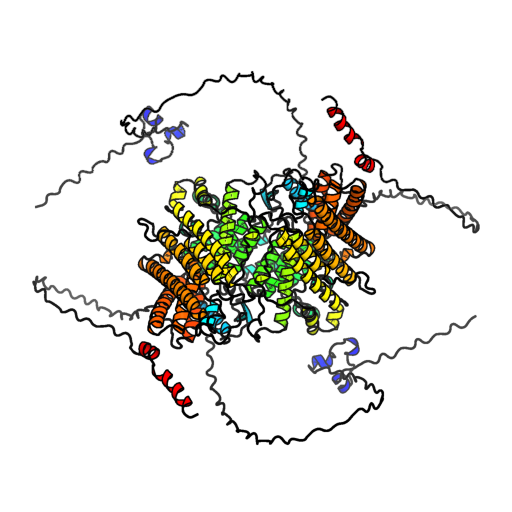 C 1
ATOM 2535 O O . LEU A 1 320 ? -11.336 -3.746 9.562 1 96.56 320 LEU A O 1
ATOM 2539 N N . GLY A 1 321 ? -9.164 -3.303 9.219 1 95.81 321 GLY A N 1
ATOM 2540 C CA . GLY A 1 321 ? -8.719 -3.947 10.438 1 95.81 321 GLY A CA 1
ATOM 2541 C C . GLY A 1 321 ? -8.789 -5.461 10.375 1 95.81 321 GLY A C 1
ATOM 2542 O O . GLY A 1 321 ? -9 -6.125 11.391 1 95.81 321 GLY A O 1
ATOM 2543 N N . LEU A 1 322 ? -8.578 -6.02 9.164 1 97.38 322 LEU A N 1
ATOM 2544 C CA . LEU A 1 322 ? -8.727 -7.461 9 1 97.38 322 LEU A CA 1
ATOM 2545 C C . LEU A 1 322 ? -7.551 -8.203 9.633 1 97.38 322 LEU A C 1
ATOM 2547 O O . LEU A 1 322 ? -7.594 -9.422 9.789 1 97.38 322 LEU A O 1
ATOM 2551 N N . HIS A 1 323 ? -6.473 -7.555 9.992 1 94.88 323 HIS A N 1
ATOM 2552 C CA . HIS A 1 323 ? -5.348 -8.18 10.68 1 94.88 323 HIS A CA 1
ATOM 2553 C C . HIS A 1 323 ? -5.68 -8.461 12.141 1 94.88 323 HIS A C 1
ATOM 2555 O O . HIS A 1 323 ? -4.949 -9.188 12.82 1 94.88 323 HIS A O 1
ATOM 2561 N N . ARG A 1 324 ? -6.793 -7.91 12.594 1 93.56 324 ARG A N 1
ATOM 2562 C CA . ARG A 1 324 ? -7.195 -8.078 13.984 1 93.56 324 ARG A CA 1
ATOM 2563 C C . ARG A 1 324 ? -8.453 -8.938 14.094 1 93.56 324 ARG A C 1
ATOM 2565 O O . ARG A 1 324 ? -9.359 -8.82 13.266 1 93.56 324 ARG A O 1
ATOM 2572 N N . ASP A 1 325 ? -8.469 -9.727 15.125 1 94 325 ASP A N 1
ATOM 2573 C CA . ASP A 1 325 ? -9.656 -10.516 15.43 1 94 325 ASP A CA 1
ATOM 2574 C C . ASP A 1 325 ? -10.773 -9.625 15.977 1 94 325 ASP A C 1
ATOM 2576 O O . ASP A 1 325 ? -10.617 -8.984 17.016 1 94 325 ASP A O 1
ATOM 2580 N N . PRO A 1 326 ? -11.875 -9.625 15.289 1 92.94 326 PRO A N 1
ATOM 2581 C CA . PRO A 1 326 ? -12.969 -8.781 15.781 1 92.94 326 PRO A CA 1
ATOM 2582 C C . PRO A 1 326 ? -13.492 -9.234 17.141 1 92.94 326 PRO A C 1
ATOM 2584 O O . PRO A 1 326 ? -14.195 -8.477 17.812 1 92.94 326 PRO A O 1
ATOM 2587 N N . ASP A 1 327 ? -13.156 -10.445 17.578 1 91.81 327 ASP A N 1
ATOM 2588 C CA . ASP A 1 327 ? -13.656 -11 18.828 1 91.81 327 ASP A CA 1
ATOM 2589 C C . ASP A 1 327 ? -12.555 -11.039 19.891 1 91.81 327 ASP A C 1
ATOM 2591 O O . ASP A 1 327 ? -12.688 -11.719 20.906 1 91.81 327 ASP A O 1
ATOM 2595 N N . SER A 1 328 ? -11.438 -10.469 19.656 1 83.31 328 SER A N 1
ATOM 2596 C CA . SER A 1 328 ? -10.281 -10.57 20.531 1 83.31 328 SER A CA 1
ATOM 2597 C C . SER A 1 328 ? -10.617 -10.094 21.953 1 83.31 328 SER A C 1
ATOM 2599 O O . SER A 1 328 ? -10.148 -10.672 22.938 1 83.31 328 SER A O 1
ATOM 2601 N N . LEU A 1 329 ? -11.367 -9.039 22.125 1 76.94 329 LEU A N 1
ATOM 2602 C CA . LEU A 1 329 ? -11.695 -8.492 23.438 1 76.94 329 LEU A CA 1
ATOM 2603 C C . LEU A 1 329 ? -13.008 -9.086 23.953 1 76.94 329 LEU A C 1
ATOM 2605 O O . LEU A 1 329 ? -13.07 -9.547 25.094 1 76.94 329 LEU A O 1
ATOM 2609 N N . ARG A 1 330 ? -13.984 -9.047 23.109 1 82.75 330 ARG A N 1
ATOM 2610 C CA . ARG A 1 330 ? -15.312 -9.602 23.359 1 82.75 330 ARG A CA 1
ATOM 2611 C C . ARG A 1 330 ? -15.992 -10.016 22.062 1 82.75 330 ARG A C 1
ATOM 2613 O O . ARG A 1 330 ? -15.68 -9.469 21 1 82.75 330 ARG A O 1
ATOM 2620 N N . TYR A 1 331 ? -16.766 -11 22.281 1 89.69 331 TYR A N 1
ATOM 2621 C CA . TYR A 1 331 ? -17.516 -11.414 21.094 1 89.69 331 TYR A CA 1
ATOM 2622 C C . TYR A 1 331 ? -18.281 -10.242 20.5 1 89.69 331 TYR A C 1
ATOM 2624 O O . TYR A 1 331 ? -19.031 -9.562 21.203 1 89.69 331 TYR A O 1
ATOM 2632 N N . ASN A 1 332 ? -18.016 -9.938 19.234 1 91.25 332 ASN A N 1
ATOM 2633 C CA . ASN A 1 332 ? -18.656 -8.828 18.547 1 91.25 332 ASN A CA 1
ATOM 2634 C C . ASN A 1 332 ? -19.891 -9.289 17.781 1 91.25 332 ASN A C 1
ATOM 2636 O O . ASN A 1 332 ? -19.781 -9.773 16.641 1 91.25 332 ASN A O 1
ATOM 2640 N N . SER A 1 333 ? -21.016 -9.039 18.266 1 89.06 333 SER A N 1
ATOM 2641 C CA . SER A 1 333 ? -22.281 -9.531 17.703 1 89.06 333 SER A CA 1
ATOM 2642 C C . SER A 1 333 ? -22.641 -8.781 16.422 1 89.06 333 SER A C 1
ATOM 2644 O O . SER A 1 333 ? -23.5 -9.227 15.656 1 89.06 333 SER A O 1
ATOM 2646 N N . SER A 1 334 ? -21.969 -7.645 16.203 1 87.56 334 SER A N 1
ATOM 2647 C CA . SER A 1 334 ? -22.297 -6.844 15.031 1 87.56 334 SER A CA 1
ATOM 2648 C C . SER A 1 334 ? -21.703 -7.461 13.758 1 87.56 334 SER A C 1
ATOM 2650 O O . SER A 1 334 ? -22.141 -7.137 12.656 1 87.56 334 SER A O 1
ATOM 2652 N N . ILE A 1 335 ? -20.812 -8.32 13.914 1 92.75 335 ILE A N 1
ATOM 2653 C CA . ILE A 1 335 ? -20.172 -8.961 12.766 1 92.75 335 ILE A CA 1
ATOM 2654 C C . ILE A 1 335 ? -20.734 -10.367 12.594 1 92.75 335 ILE A C 1
ATOM 2656 O O . ILE A 1 335 ? -20.672 -11.188 13.516 1 92.75 335 ILE A O 1
ATOM 2660 N N . THR A 1 336 ? -21.25 -10.633 11.484 1 93.12 336 THR A N 1
ATOM 2661 C CA . THR A 1 336 ? -21.875 -11.93 11.219 1 93.12 336 THR A CA 1
ATOM 2662 C C . THR A 1 336 ? -20.828 -13.008 11.016 1 93.12 336 THR A C 1
ATOM 2664 O O . THR A 1 336 ? -19.656 -12.703 10.742 1 93.12 336 THR A O 1
ATOM 2667 N N . ASP A 1 337 ? -21.188 -14.25 11.094 1 93.56 337 ASP A N 1
ATOM 2668 C CA . ASP A 1 337 ? -20.281 -15.359 10.859 1 93.56 337 ASP A CA 1
ATOM 2669 C C . ASP A 1 337 ? -19.797 -15.383 9.406 1 93.56 337 ASP A C 1
ATOM 2671 O O . ASP A 1 337 ? -18.641 -15.727 9.133 1 93.56 337 ASP A O 1
ATOM 2675 N N . ARG A 1 338 ? -20.672 -15.078 8.555 1 93.19 338 ARG A N 1
ATOM 2676 C CA . ARG A 1 338 ? -20.328 -15.008 7.145 1 93.19 338 ARG A CA 1
ATOM 2677 C C . ARG A 1 338 ? -19.219 -13.984 6.902 1 93.19 338 ARG A C 1
ATOM 2679 O O . ARG A 1 338 ? -18.266 -14.258 6.18 1 93.19 338 ARG A O 1
ATOM 2686 N N . GLU A 1 339 ? -19.391 -12.859 7.547 1 93.94 339 GLU A N 1
ATOM 2687 C CA . GLU A 1 339 ? -18.375 -11.812 7.414 1 93.94 339 GLU A CA 1
ATOM 2688 C C . GLU A 1 339 ? -17.047 -12.25 8.023 1 93.94 339 GLU A C 1
ATOM 2690 O O . GLU A 1 339 ? -15.984 -12 7.453 1 93.94 339 GLU A O 1
ATOM 2695 N N . ARG A 1 340 ? -17.109 -12.883 9.164 1 95.75 340 ARG A N 1
ATOM 2696 C CA . ARG A 1 340 ? -15.906 -13.375 9.82 1 95.75 340 ARG A CA 1
ATOM 2697 C C . ARG A 1 340 ? -15.133 -14.32 8.906 1 95.75 340 ARG A C 1
ATOM 2699 O O . ARG A 1 340 ? -13.906 -14.227 8.797 1 95.75 340 ARG A O 1
ATOM 2706 N N . ARG A 1 341 ? -15.828 -15.242 8.32 1 96.44 341 ARG A N 1
ATOM 2707 C CA . ARG A 1 341 ? -15.211 -16.219 7.43 1 96.44 341 ARG A CA 1
ATOM 2708 C C . ARG A 1 341 ? -14.602 -15.539 6.207 1 96.44 341 ARG A C 1
ATOM 2710 O O . ARG A 1 341 ? -13.484 -15.867 5.797 1 96.44 341 ARG A O 1
ATOM 2717 N N . LEU A 1 342 ? -15.32 -14.633 5.613 1 96.88 342 LEU A N 1
ATOM 2718 C CA . LEU A 1 342 ? -14.82 -13.898 4.457 1 96.88 342 LEU A CA 1
ATOM 2719 C C . LEU A 1 342 ? -13.57 -13.102 4.824 1 96.88 342 LEU A C 1
ATOM 2721 O O . LEU A 1 342 ? -12.602 -13.07 4.059 1 96.88 342 LEU A O 1
ATOM 2725 N N . TRP A 1 343 ? -13.633 -12.398 5.996 1 97.44 343 TRP A N 1
ATOM 2726 C CA . TRP A 1 343 ? -12.5 -11.586 6.438 1 97.44 343 TRP A CA 1
ATOM 2727 C C . TRP A 1 343 ? -11.25 -12.438 6.598 1 97.44 343 TRP A C 1
ATOM 2729 O O . TRP A 1 343 ? -10.156 -12.031 6.195 1 97.44 343 TRP A O 1
ATOM 2739 N N . ARG A 1 344 ? -11.383 -13.648 7.16 1 97.94 344 ARG A N 1
ATOM 2740 C CA . ARG A 1 344 ? -10.242 -14.539 7.309 1 97.94 344 ARG A CA 1
ATOM 2741 C C . ARG A 1 344 ? -9.695 -14.969 5.949 1 97.94 344 ARG A C 1
ATOM 2743 O O . ARG A 1 344 ? -8.484 -14.969 5.734 1 97.94 344 ARG A O 1
ATOM 2750 N N . ARG A 1 345 ? -10.562 -15.305 5.051 1 98.12 345 ARG A N 1
ATOM 2751 C CA . ARG A 1 345 ? -10.141 -15.711 3.715 1 98.12 345 ARG A CA 1
ATOM 2752 C C . ARG A 1 345 ? -9.383 -14.578 3.02 1 98.12 345 ARG A C 1
ATOM 2754 O O . ARG A 1 345 ? -8.328 -14.805 2.422 1 98.12 345 ARG A O 1
ATOM 2761 N N . LEU A 1 346 ? -9.914 -13.391 3.121 1 98.5 346 LEU A N 1
ATOM 2762 C CA . LEU A 1 346 ? -9.312 -12.242 2.459 1 98.5 346 LEU A CA 1
ATOM 2763 C C . LEU A 1 346 ? -7.941 -11.93 3.055 1 98.5 346 LEU A C 1
ATOM 2765 O O . LEU A 1 346 ? -6.969 -11.742 2.318 1 98.5 346 LEU A O 1
ATOM 2769 N N . TRP A 1 347 ? -7.871 -11.891 4.367 1 98.44 347 TRP A N 1
ATOM 2770 C CA . TRP A 1 347 ? -6.617 -11.547 5.031 1 98.44 347 TRP A CA 1
ATOM 2771 C C . TRP A 1 347 ? -5.527 -12.562 4.699 1 98.44 347 TRP A C 1
ATOM 2773 O O . TRP A 1 347 ? -4.418 -12.188 4.312 1 98.44 347 TRP A O 1
ATOM 2783 N N . TRP A 1 348 ? -5.832 -13.797 4.777 1 98.44 348 TRP A N 1
ATOM 2784 C CA . TRP A 1 348 ? -4.812 -14.828 4.605 1 98.44 348 TRP A CA 1
ATOM 2785 C C . TRP A 1 348 ? -4.453 -15 3.135 1 98.44 348 TRP A C 1
ATOM 2787 O O . TRP A 1 348 ? -3.338 -15.414 2.805 1 98.44 348 TRP A O 1
ATOM 2797 N N . THR A 1 349 ? -5.418 -14.703 2.248 1 98.44 349 THR A N 1
ATOM 2798 C CA . THR A 1 349 ? -5.055 -14.641 0.836 1 98.44 349 THR A CA 1
ATOM 2799 C C . THR A 1 349 ? -4.066 -13.516 0.578 1 98.44 349 THR A C 1
ATOM 2801 O O . THR A 1 349 ? -3.104 -13.68 -0.174 1 98.44 349 THR A O 1
ATOM 2804 N N . CYS A 1 350 ? -4.289 -12.352 1.211 1 98.31 350 CYS A N 1
ATOM 2805 C CA . CYS A 1 350 ? -3.357 -11.234 1.101 1 98.31 350 CYS A CA 1
ATOM 2806 C C . CYS A 1 350 ? -1.982 -11.617 1.634 1 98.31 350 CYS A C 1
ATOM 2808 O O . CYS A 1 350 ? -0.963 -11.297 1.019 1 98.31 350 CYS A O 1
ATOM 2810 N N . PHE A 1 351 ? -2.025 -12.289 2.766 1 98 351 PHE A N 1
ATOM 2811 C CA . PHE A 1 351 ? -0.791 -12.742 3.398 1 98 351 PHE A CA 1
ATOM 2812 C C . PHE A 1 351 ? -0.022 -13.68 2.477 1 98 351 PHE A C 1
ATOM 2814 O O . PHE A 1 351 ? 1.184 -13.516 2.279 1 98 351 PHE A O 1
ATOM 2821 N N . PHE A 1 352 ? -0.764 -14.656 1.889 1 98.12 352 PHE A N 1
ATOM 2822 C CA . PHE A 1 352 ? -0.211 -15.641 0.96 1 98.12 352 PHE A CA 1
ATOM 2823 C C . PHE A 1 352 ? 0.447 -14.945 -0.228 1 98.12 352 PHE A C 1
ATOM 2825 O O . PHE A 1 352 ? 1.603 -15.227 -0.554 1 98.12 352 PHE A O 1
ATOM 2832 N N . ARG A 1 353 ? -0.199 -14 -0.847 1 98.06 353 ARG A N 1
ATOM 2833 C CA . ARG A 1 353 ? 0.299 -13.281 -2.014 1 98.06 353 ARG A CA 1
ATOM 2834 C C . ARG A 1 353 ? 1.503 -12.414 -1.652 1 98.06 353 ARG A C 1
ATOM 2836 O O . ARG A 1 353 ? 2.461 -12.32 -2.424 1 98.06 353 ARG A O 1
ATOM 2843 N N . ASP A 1 354 ? 1.438 -11.781 -0.518 1 97.62 354 ASP A N 1
ATOM 2844 C CA . ASP A 1 354 ? 2.518 -10.906 -0.065 1 97.62 354 ASP A CA 1
ATOM 2845 C C . ASP A 1 354 ? 3.832 -11.672 0.053 1 97.62 354 ASP A C 1
ATOM 2847 O O . ASP A 1 354 ? 4.879 -11.195 -0.386 1 97.62 354 ASP A O 1
ATOM 2851 N N . ARG A 1 355 ? 3.809 -12.852 0.621 1 97.69 355 ARG A N 1
ATOM 2852 C CA . ARG A 1 355 ? 5.016 -13.633 0.856 1 97.69 355 ARG A CA 1
ATOM 2853 C C . ARG A 1 355 ? 5.637 -14.086 -0.459 1 97.69 355 ARG A C 1
ATOM 2855 O O . ARG A 1 355 ? 6.836 -13.898 -0.685 1 97.69 355 ARG A O 1
ATOM 2862 N N . TRP A 1 356 ? 4.863 -14.617 -1.281 1 97.44 356 TRP A N 1
ATOM 2863 C CA . TRP A 1 356 ? 5.406 -15.211 -2.498 1 97.44 356 TRP A CA 1
ATOM 2864 C C . TRP A 1 356 ? 5.812 -14.133 -3.498 1 97.44 356 TRP A C 1
ATOM 2866 O O . TRP A 1 356 ? 6.785 -14.305 -4.238 1 97.44 356 TRP A O 1
ATOM 2876 N N . LEU A 1 357 ? 5.09 -13.031 -3.553 1 96.31 357 LEU A N 1
ATOM 2877 C CA . LEU A 1 357 ? 5.535 -11.914 -4.375 1 96.31 357 LEU A CA 1
ATOM 2878 C C . LEU A 1 357 ? 6.824 -11.312 -3.826 1 96.31 357 LEU A C 1
ATOM 2880 O O . LEU A 1 357 ? 7.691 -10.875 -4.59 1 96.31 357 LEU A O 1
ATOM 2884 N N . GLY A 1 358 ? 6.879 -11.25 -2.461 1 94.75 358 GLY A N 1
ATOM 2885 C CA . GLY A 1 358 ? 8.117 -10.797 -1.854 1 94.75 358 GLY A CA 1
ATOM 2886 C C . GLY A 1 358 ? 9.32 -11.617 -2.277 1 94.75 358 GLY A C 1
ATOM 2887 O O . GLY A 1 358 ? 10.383 -11.07 -2.582 1 94.75 358 GLY A O 1
ATOM 2888 N N . LEU A 1 359 ? 9.18 -12.891 -2.363 1 94.44 359 LEU A N 1
ATOM 2889 C CA . LEU A 1 359 ? 10.242 -13.789 -2.795 1 94.44 359 LEU A CA 1
ATOM 2890 C C . LEU A 1 359 ? 10.562 -13.578 -4.273 1 94.44 359 LEU A C 1
ATOM 2892 O O . LEU A 1 359 ? 11.727 -13.375 -4.637 1 94.44 359 LEU A O 1
ATOM 2896 N N . THR A 1 360 ? 9.523 -13.602 -5.078 1 92.94 360 THR A N 1
ATOM 2897 C CA . THR A 1 360 ? 9.703 -13.641 -6.523 1 92.94 360 THR A CA 1
ATOM 2898 C C . THR A 1 360 ? 10.227 -12.305 -7.039 1 92.94 360 THR A C 1
ATOM 2900 O O . THR A 1 360 ? 10.945 -12.258 -8.039 1 92.94 360 THR A O 1
ATOM 2903 N N . LEU A 1 361 ? 9.93 -11.219 -6.391 1 93.38 361 LEU A N 1
ATOM 2904 C CA . LEU A 1 361 ? 10.344 -9.906 -6.867 1 93.38 361 LEU A CA 1
ATOM 2905 C C . LEU A 1 361 ? 11.5 -9.359 -6.039 1 93.38 361 LEU A C 1
ATOM 2907 O O . LEU A 1 361 ? 12.094 -8.344 -6.391 1 93.38 361 LEU A O 1
ATOM 2911 N N . GLY A 1 362 ? 11.82 -10.094 -4.953 1 91.69 362 GLY A N 1
ATOM 2912 C CA . GLY A 1 362 ? 12.914 -9.648 -4.102 1 91.69 362 GLY A CA 1
ATOM 2913 C C . GLY A 1 362 ? 12.633 -8.336 -3.406 1 91.69 362 GLY A C 1
ATOM 2914 O O . GLY A 1 362 ? 13.438 -7.402 -3.477 1 91.69 362 GLY A O 1
ATOM 2915 N N . ARG A 1 363 ? 11.555 -8.234 -2.762 1 93.44 363 ARG A N 1
ATOM 2916 C CA . ARG A 1 363 ? 11.141 -7.02 -2.072 1 93.44 363 ARG A CA 1
ATOM 2917 C C . ARG A 1 363 ? 10.719 -7.316 -0.638 1 93.44 363 ARG A C 1
ATOM 2919 O O . ARG A 1 363 ? 10.453 -8.469 -0.289 1 93.44 363 ARG A O 1
ATOM 2926 N N . PRO A 1 364 ? 10.664 -6.238 0.231 1 92.38 364 PRO A N 1
ATOM 2927 C CA . PRO A 1 364 ? 10.336 -6.465 1.641 1 92.38 364 PRO A CA 1
ATOM 2928 C C . PRO A 1 364 ? 8.891 -6.914 1.847 1 92.38 364 PRO A C 1
ATOM 2930 O O . PRO A 1 364 ? 8.008 -6.535 1.074 1 92.38 364 PRO A O 1
ATOM 2933 N N . LEU A 1 365 ? 8.781 -7.684 2.887 1 94.38 365 LEU A N 1
ATOM 2934 C CA . LEU A 1 365 ? 7.434 -8.125 3.24 1 94.38 365 LEU A CA 1
ATOM 2935 C C . LEU A 1 365 ? 6.621 -6.965 3.807 1 94.38 365 LEU A C 1
ATOM 2937 O O . LEU A 1 365 ? 7.137 -6.16 4.59 1 94.38 365 LEU A O 1
ATOM 2941 N N . ARG A 1 366 ? 5.375 -6.859 3.447 1 95.12 366 ARG A N 1
ATOM 2942 C CA . ARG A 1 366 ? 4.543 -5.727 3.846 1 95.12 366 ARG A CA 1
ATOM 2943 C C . ARG A 1 366 ? 3.738 -6.055 5.098 1 95.12 366 ARG A C 1
ATOM 2945 O O . ARG A 1 366 ? 3.311 -5.148 5.82 1 95.12 366 ARG A O 1
ATOM 2952 N N . ILE A 1 367 ? 3.469 -7.34 5.266 1 96.25 367 ILE A N 1
ATOM 2953 C CA . ILE A 1 367 ? 2.668 -7.75 6.414 1 96.25 367 ILE A CA 1
ATOM 2954 C C . ILE A 1 367 ? 3.582 -8.297 7.512 1 96.25 367 ILE A C 1
ATOM 2956 O O . ILE A 1 367 ? 4.379 -9.203 7.273 1 96.25 367 ILE A O 1
ATOM 2960 N N . ASN A 1 368 ? 3.537 -7.758 8.664 1 92.88 368 ASN A N 1
ATOM 2961 C CA . ASN A 1 368 ? 4.191 -8.266 9.867 1 92.88 368 ASN A CA 1
ATOM 2962 C C . ASN A 1 368 ? 3.215 -9.031 10.758 1 92.88 368 ASN A C 1
ATOM 2964 O O . ASN A 1 368 ? 2.275 -8.445 11.297 1 92.88 368 ASN A O 1
ATOM 2968 N N . LEU A 1 369 ? 3.453 -10.242 10.977 1 91.5 369 LEU A N 1
ATOM 2969 C CA . LEU A 1 369 ? 2.52 -11.094 11.711 1 91.5 369 LEU A CA 1
ATOM 2970 C C . LEU A 1 369 ? 2.484 -10.719 13.188 1 91.5 369 LEU A C 1
ATOM 2972 O O . LEU A 1 369 ? 1.521 -11.031 13.891 1 91.5 369 LEU A O 1
ATOM 2976 N N . ASP A 1 370 ? 3.445 -10.039 13.656 1 88 370 ASP A N 1
ATOM 2977 C CA . ASP A 1 370 ? 3.467 -9.625 15.055 1 88 370 ASP A CA 1
ATOM 2978 C C . ASP A 1 370 ? 2.359 -8.609 15.344 1 88 370 ASP A C 1
ATOM 2980 O O . ASP A 1 370 ? 1.956 -8.438 16.5 1 88 370 ASP A O 1
ATOM 2984 N N . ASP A 1 371 ? 1.919 -8 14.305 1 88.75 371 ASP A N 1
ATOM 2985 C CA . ASP A 1 371 ? 0.862 -7.008 14.461 1 88.75 371 ASP A CA 1
ATOM 2986 C C . ASP A 1 371 ? -0.516 -7.633 14.25 1 88.75 371 ASP A C 1
ATOM 2988 O O . ASP A 1 371 ? -1.531 -6.934 14.281 1 88.75 371 ASP A O 1
ATOM 2992 N N . CYS A 1 372 ? -0.567 -8.891 14.008 1 91.62 372 CYS A N 1
ATOM 2993 C CA . CYS A 1 372 ? -1.803 -9.562 13.617 1 91.62 372 CYS A CA 1
ATOM 2994 C C . CYS A 1 372 ? -2.246 -10.555 14.695 1 91.62 372 CYS A C 1
ATOM 2996 O O . CYS A 1 372 ? -1.417 -11.234 15.297 1 91.62 372 CYS A O 1
ATOM 2998 N N . ASP A 1 373 ? -3.504 -10.617 15 1 92.19 373 ASP A N 1
ATOM 2999 C 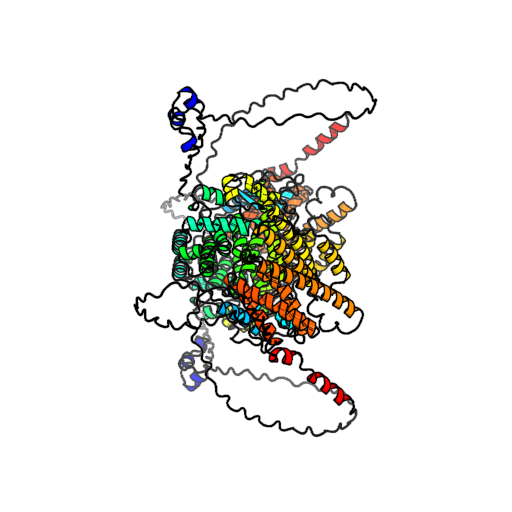CA . ASP A 1 373 ? -4.016 -11.633 15.922 1 92.19 373 ASP A CA 1
ATOM 3000 C C . ASP A 1 373 ? -5.195 -12.383 15.305 1 92.19 373 ASP A C 1
ATOM 3002 O O . ASP A 1 373 ? -5.926 -13.078 16.016 1 92.19 373 ASP A O 1
ATOM 3006 N N . LEU A 1 374 ? -5.457 -12.141 14.062 1 94.94 374 LEU A N 1
ATOM 3007 C CA . LEU A 1 374 ? -6.523 -12.875 13.391 1 94.94 374 LEU A CA 1
ATOM 3008 C C . LEU A 1 374 ? -6.219 -14.367 13.352 1 94.94 374 LEU A C 1
ATOM 3010 O O . LEU A 1 374 ? -5.117 -14.773 12.977 1 94.94 374 LEU A O 1
ATOM 3014 N N . PRO A 1 375 ? -7.16 -15.109 13.695 1 94.38 375 PRO A N 1
ATOM 3015 C CA . PRO A 1 375 ? -6.926 -16.562 13.664 1 94.38 375 PRO A CA 1
ATOM 3016 C C . PRO A 1 375 ? -6.703 -17.094 12.25 1 94.38 375 PRO A C 1
ATOM 3018 O O . PRO A 1 375 ? -7.207 -16.516 11.281 1 94.38 375 PRO A O 1
ATOM 3021 N N . MET A 1 376 ? -6.051 -18.188 12.188 1 95.5 376 MET A N 1
ATOM 3022 C CA . MET A 1 376 ? -5.801 -18.844 10.914 1 95.5 376 MET A CA 1
ATOM 3023 C C . MET A 1 376 ? -7.105 -19.297 10.273 1 95.5 376 MET A C 1
ATOM 3025 O O . MET A 1 376 ? -8.062 -19.656 10.969 1 95.5 376 MET A O 1
ATOM 3029 N N . SER A 1 377 ? -7.102 -19.25 9 1 95.75 377 SER A N 1
ATOM 3030 C CA . SER A 1 377 ? -8.266 -19.766 8.289 1 95.75 377 SER A CA 1
ATOM 3031 C C . SER A 1 377 ? -8.352 -21.281 8.398 1 95.75 377 SER A C 1
ATOM 3033 O O . SER A 1 377 ? -7.328 -21.953 8.555 1 95.75 377 SER A O 1
ATOM 3035 N N . ILE A 1 378 ? -9.523 -21.781 8.352 1 96.62 378 ILE A N 1
ATOM 3036 C CA . ILE A 1 378 ? -9.789 -23.219 8.344 1 96.62 378 ILE A CA 1
ATOM 3037 C C . ILE A 1 378 ? -10.609 -23.578 7.102 1 96.62 378 ILE A C 1
ATOM 3039 O O . ILE A 1 378 ? -11.242 -22.719 6.492 1 96.62 378 ILE A O 1
ATOM 3043 N N . PRO A 1 379 ? -10.578 -24.859 6.688 1 96.5 379 PRO A N 1
ATOM 3044 C CA . PRO A 1 379 ? -11.305 -25.266 5.48 1 96.5 379 PRO A CA 1
ATOM 3045 C C . PRO A 1 379 ? -12.789 -24.906 5.543 1 96.5 379 PRO A C 1
ATOM 3047 O O . PRO A 1 379 ? -13.398 -24.594 4.512 1 96.5 379 PRO A O 1
ATOM 3050 N N . ALA A 1 380 ? -13.336 -24.859 6.695 1 95.88 380 ALA A N 1
ATOM 3051 C CA . ALA A 1 380 ? -14.758 -24.562 6.879 1 95.88 380 ALA A CA 1
ATOM 3052 C C . ALA A 1 380 ? -15.094 -23.141 6.41 1 95.88 380 ALA A C 1
ATOM 3054 O O . ALA A 1 380 ? -16.234 -22.859 6.031 1 95.88 380 ALA A O 1
ATOM 3055 N N . ASP A 1 381 ? -14.125 -22.266 6.477 1 96.19 381 ASP A N 1
ATOM 3056 C CA . ASP A 1 381 ? -14.336 -20.891 6.02 1 96.19 381 ASP A CA 1
ATOM 3057 C C . ASP A 1 381 ? -14.703 -20.859 4.535 1 96.19 381 ASP A C 1
ATOM 3059 O O . ASP A 1 381 ? -15.406 -19.953 4.082 1 96.19 381 ASP A O 1
ATOM 3063 N N . LEU A 1 382 ? -14.211 -21.828 3.764 1 95.19 382 LEU A N 1
ATOM 3064 C CA . LEU A 1 382 ? -14.492 -21.938 2.336 1 95.19 382 LEU A CA 1
ATOM 3065 C C . LEU A 1 382 ? -15.727 -22.797 2.086 1 95.19 382 LEU A C 1
ATOM 3067 O O . LEU A 1 382 ? -16.594 -22.438 1.286 1 95.19 382 LEU A O 1
ATOM 3071 N N . LEU A 1 383 ? -15.812 -23.906 2.775 1 95.06 383 LEU A N 1
ATOM 3072 C CA . LEU A 1 383 ? -16.828 -24.922 2.498 1 95.06 383 LEU A CA 1
ATOM 3073 C C . LEU A 1 383 ? -18.219 -24.406 2.879 1 95.06 383 LEU A C 1
ATOM 3075 O O . LEU A 1 383 ? -19.219 -24.781 2.25 1 95.06 383 LEU A O 1
ATOM 3079 N N . SER A 1 384 ? -18.297 -23.484 3.814 1 92.75 384 SER A N 1
ATOM 3080 C CA . SER A 1 384 ? -19.578 -22.984 4.297 1 92.75 384 SER A CA 1
ATOM 3081 C C . SER A 1 384 ? -20.281 -22.156 3.225 1 92.75 384 SER A C 1
ATOM 3083 O O . SER A 1 384 ? -21.5 -21.969 3.285 1 92.75 384 SER A O 1
ATOM 3085 N N . GLU A 1 385 ? -19.547 -21.672 2.318 1 89.56 385 GLU A N 1
ATOM 3086 C CA . GLU A 1 385 ? -20.141 -20.875 1.243 1 89.56 385 GLU A CA 1
ATOM 3087 C C . GLU A 1 385 ? -21.109 -21.719 0.403 1 89.56 385 GLU A C 1
ATOM 3089 O O . GLU A 1 385 ? -22.047 -21.188 -0.195 1 89.56 385 GLU A O 1
ATOM 3094 N N . LEU A 1 386 ? -20.875 -23 0.351 1 90.12 386 LEU A N 1
ATOM 3095 C CA . LEU A 1 386 ? -21.672 -23.906 -0.488 1 90.12 386 LEU A CA 1
ATOM 3096 C C . LEU A 1 386 ? -23.062 -24.094 0.093 1 90.12 386 LEU A C 1
ATOM 3098 O O . LEU A 1 386 ? -23.984 -24.5 -0.62 1 90.12 386 LEU A O 1
ATOM 3102 N N . ASP A 1 387 ? -23.156 -23.719 1.35 1 88.81 387 ASP A N 1
ATOM 3103 C CA . ASP A 1 387 ? -24.453 -23.859 2.012 1 88.81 387 ASP A CA 1
ATOM 3104 C C . ASP A 1 387 ? -25.453 -22.812 1.506 1 88.81 387 ASP A C 1
ATOM 3106 O O . ASP A 1 387 ? -26.656 -22.984 1.61 1 88.81 387 ASP A O 1
ATOM 3110 N N . SER A 1 388 ? -24.891 -21.797 0.975 1 86.25 388 SER A N 1
ATOM 3111 C CA . SER A 1 388 ? -25.734 -20.656 0.594 1 86.25 388 SER A CA 1
ATOM 3112 C C . SER A 1 388 ? -26.188 -20.781 -0.858 1 86.25 388 SER A C 1
ATOM 3114 O O . SER A 1 388 ? -26.875 -19.891 -1.367 1 86.25 388 SER A O 1
ATOM 3116 N N . ILE A 1 389 ? -25.812 -21.875 -1.556 1 90.31 389 ILE A N 1
ATOM 3117 C CA . ILE A 1 389 ? -26.188 -22.016 -2.955 1 90.31 389 ILE A CA 1
ATOM 3118 C C . ILE A 1 389 ? -26.859 -23.375 -3.164 1 90.31 389 ILE A C 1
ATOM 3120 O O . ILE A 1 389 ? -26.562 -24.344 -2.453 1 90.31 389 ILE A O 1
ATOM 3124 N N . PRO A 1 390 ? -27.75 -23.453 -4.145 1 90.75 390 PRO A N 1
ATOM 3125 C CA . PRO A 1 390 ? -28.375 -24.75 -4.449 1 90.75 390 PRO A CA 1
ATOM 3126 C C . PRO A 1 390 ? -27.375 -25.812 -4.875 1 90.75 390 PRO A C 1
ATOM 3128 O O . PRO A 1 390 ? -26.359 -25.5 -5.512 1 90.75 390 PRO A O 1
ATOM 3131 N N . ARG A 1 391 ? -27.719 -27.016 -4.617 1 90 391 ARG A N 1
ATOM 3132 C CA . ARG A 1 391 ? -26.828 -28.141 -4.891 1 90 391 ARG A CA 1
ATOM 3133 C C . ARG A 1 391 ? -26.562 -28.281 -6.387 1 90 391 ARG A C 1
ATOM 3135 O O . ARG A 1 391 ? -25.453 -28.641 -6.793 1 90 391 ARG A O 1
ATOM 3142 N N . ALA A 1 392 ? -27.531 -28.031 -7.125 1 89.25 392 ALA A N 1
ATOM 3143 C CA . ALA A 1 392 ? -27.391 -28.141 -8.57 1 89.25 392 ALA A CA 1
ATOM 3144 C C . ALA A 1 392 ? -26.344 -27.156 -9.102 1 89.25 392 ALA A C 1
ATOM 3146 O O . ALA A 1 392 ? -25.578 -27.5 -10.008 1 89.25 392 ALA A O 1
ATOM 3147 N N . ILE A 1 393 ? -26.344 -26 -8.523 1 90.56 393 ILE A N 1
ATOM 3148 C CA . ILE A 1 393 ? -25.391 -24.984 -8.93 1 90.56 393 ILE A CA 1
ATOM 3149 C C . ILE A 1 393 ? -23.984 -25.375 -8.453 1 90.56 393 ILE A C 1
ATOM 3151 O O . ILE A 1 393 ? -23.016 -25.281 -9.211 1 90.56 393 ILE A O 1
ATOM 3155 N N . SER A 1 394 ? -23.953 -25.797 -7.234 1 90.88 394 SER A N 1
ATOM 3156 C CA . SER A 1 394 ? -22.672 -26.219 -6.684 1 90.88 394 SER A CA 1
ATOM 3157 C C . SER A 1 394 ? -22.047 -27.344 -7.508 1 90.88 394 SER A C 1
ATOM 3159 O O . SER A 1 394 ? -20.844 -27.344 -7.762 1 90.88 394 SER A O 1
ATOM 3161 N N . ALA A 1 395 ? -22.812 -28.25 -7.977 1 90.62 395 ALA A N 1
ATOM 3162 C CA . ALA A 1 395 ? -22.328 -29.391 -8.742 1 90.62 395 ALA A CA 1
ATOM 3163 C C . ALA A 1 395 ? -21.812 -28.969 -10.109 1 90.62 395 ALA A C 1
ATOM 3165 O O . ALA A 1 395 ? -20.891 -29.578 -10.656 1 90.62 395 ALA A O 1
ATOM 3166 N N . SER A 1 396 ? -22.359 -27.953 -10.594 1 91.19 396 SER A N 1
ATOM 3167 C CA . SER A 1 396 ? -22.031 -27.531 -11.953 1 91.19 396 SER A CA 1
ATOM 3168 C C . SER A 1 396 ? -20.781 -26.656 -11.961 1 91.19 396 SER A C 1
ATOM 3170 O O . SER A 1 396 ? -20.031 -26.641 -12.945 1 91.19 396 SER A O 1
ATOM 3172 N N . TYR A 1 397 ? -20.531 -25.891 -10.914 1 93.5 397 TYR A N 1
ATOM 3173 C CA . TYR A 1 397 ? -19.5 -24.859 -10.961 1 93.5 397 TYR A CA 1
ATOM 3174 C C . TYR A 1 397 ? -18.344 -25.219 -10.039 1 93.5 397 TYR A C 1
ATOM 3176 O O . TYR A 1 397 ? -17.203 -24.812 -10.273 1 93.5 397 TYR A O 1
ATOM 3184 N N . ILE A 1 398 ? -18.609 -25.953 -9.031 1 94.12 398 ILE A N 1
ATOM 3185 C CA . ILE A 1 398 ? -17.625 -26.219 -7.996 1 94.12 398 ILE A CA 1
ATOM 3186 C C . ILE A 1 398 ? -17.047 -27.625 -8.18 1 94.12 398 ILE A C 1
ATOM 3188 O O . ILE A 1 398 ? -17.797 -28.578 -8.383 1 94.12 398 ILE A O 1
ATOM 3192 N N . PRO A 1 399 ? -15.734 -27.734 -8.148 1 93.56 399 PRO A N 1
ATOM 3193 C CA . PRO A 1 399 ? -15.141 -29.062 -8.312 1 93.56 399 PRO A CA 1
ATOM 3194 C C . PRO A 1 399 ? -15.578 -30.047 -7.227 1 93.56 399 PRO A C 1
ATOM 3196 O O . PRO A 1 399 ? -15.781 -29.641 -6.078 1 93.56 399 PRO A O 1
ATOM 3199 N N . GLN A 1 400 ? -15.531 -31.266 -7.566 1 89.19 400 GLN A N 1
ATOM 3200 C CA . GLN A 1 400 ? -15.938 -32.344 -6.656 1 89.19 400 GLN A CA 1
ATOM 3201 C C . GLN A 1 400 ? -15 -32.438 -5.457 1 89.19 400 GLN A C 1
ATOM 3203 O O . GLN A 1 400 ? -15.438 -32.688 -4.336 1 89.19 400 GLN A O 1
ATOM 3208 N N . GLU A 1 401 ? -13.773 -32.188 -5.699 1 92.69 401 GLU A N 1
ATOM 3209 C CA . GLU A 1 401 ? -12.773 -32.312 -4.648 1 92.69 401 GLU A CA 1
ATOM 3210 C C . GLU A 1 401 ? -12.539 -30.969 -3.947 1 92.69 401 GLU A C 1
ATOM 3212 O O . GLU A 1 401 ? -11.43 -30.672 -3.5 1 92.69 401 GLU A O 1
ATOM 3217 N N . PHE A 1 402 ? -13.555 -30.172 -3.863 1 94.69 402 PHE A N 1
ATOM 3218 C CA . PHE A 1 402 ? -13.453 -28.844 -3.275 1 94.69 402 PHE A CA 1
ATOM 3219 C C . PHE A 1 402 ? -12.992 -28.922 -1.825 1 94.69 402 PHE A C 1
ATOM 3221 O O . PHE A 1 402 ? -12.156 -28.125 -1.39 1 94.69 402 PHE A O 1
ATOM 3228 N N . PRO A 1 403 ? -13.414 -29.844 -0.972 1 94.12 403 PRO A N 1
ATOM 3229 C CA . PRO A 1 403 ? -12.922 -29.938 0.403 1 94.12 403 PRO A CA 1
ATOM 3230 C C . PRO A 1 403 ? -11.422 -30.203 0.471 1 94.12 403 PRO A C 1
ATOM 3232 O O . PRO A 1 403 ? -10.727 -29.641 1.319 1 94.12 403 PRO A O 1
ATOM 3235 N N . LYS A 1 404 ? -10.945 -31.062 -0.438 1 94.44 404 LYS A N 1
ATOM 3236 C CA . LYS A 1 404 ? -9.516 -31.344 -0.482 1 94.44 404 LYS A CA 1
ATOM 3237 C C . LYS A 1 404 ? -8.727 -30.125 -0.915 1 94.44 404 LYS A C 1
ATOM 3239 O O . LYS A 1 404 ? -7.648 -29.844 -0.379 1 94.44 404 LYS A O 1
ATOM 3244 N N . LEU A 1 405 ? -9.273 -29.5 -1.909 1 96.19 405 LEU A N 1
ATOM 3245 C CA . LEU A 1 405 ? -8.609 -28.297 -2.391 1 96.19 405 LEU A CA 1
ATOM 3246 C C . LEU A 1 405 ? -8.562 -27.234 -1.301 1 96.19 405 LEU A C 1
ATOM 3248 O O . LEU A 1 405 ? -7.582 -26.484 -1.193 1 96.19 405 LEU A O 1
ATOM 3252 N N . ALA A 1 406 ? -9.594 -27.094 -0.493 1 96.81 406 ALA A N 1
ATOM 3253 C CA . ALA A 1 406 ? -9.602 -26.172 0.641 1 96.81 406 ALA A CA 1
ATOM 3254 C C . ALA A 1 406 ? -8.484 -26.516 1.627 1 96.81 406 ALA A C 1
ATOM 3256 O O . ALA A 1 406 ? -7.852 -25.609 2.182 1 96.81 406 ALA A O 1
ATOM 3257 N N . GLU A 1 407 ? -8.266 -27.75 1.842 1 96.31 407 GLU A N 1
ATOM 3258 C CA . GLU A 1 407 ? -7.168 -28.172 2.707 1 96.31 407 GLU A CA 1
ATOM 3259 C C . GLU A 1 407 ? -5.816 -27.766 2.123 1 96.31 407 GLU A C 1
ATOM 3261 O O . GLU A 1 407 ? -4.918 -27.344 2.857 1 96.31 407 GLU A O 1
ATOM 3266 N N . PHE A 1 408 ? -5.695 -28 0.829 1 96.81 408 PHE A N 1
ATOM 3267 C CA . PHE A 1 408 ? -4.453 -27.609 0.168 1 96.81 408 PHE A CA 1
ATOM 3268 C C . PHE A 1 408 ? -4.191 -26.125 0.35 1 96.81 408 PHE A C 1
ATOM 3270 O O . PHE A 1 408 ? -3.049 -25.719 0.552 1 96.81 408 PHE A O 1
ATOM 3277 N N . TRP A 1 409 ? -5.246 -25.328 0.262 1 97.31 409 TRP A N 1
ATOM 3278 C CA . TRP A 1 409 ? -5.102 -23.875 0.439 1 97.31 409 TRP A CA 1
ATOM 3279 C C . TRP A 1 409 ? -4.582 -23.547 1.834 1 97.31 409 TRP A C 1
ATOM 3281 O O . TRP A 1 409 ? -3.734 -22.672 1.996 1 97.31 409 TRP A O 1
ATOM 3291 N N . ILE A 1 410 ? -5.051 -24.203 2.834 1 97.5 410 ILE A N 1
ATOM 3292 C CA . ILE A 1 410 ? -4.605 -24 4.207 1 97.5 410 ILE A CA 1
ATOM 3293 C C . ILE A 1 410 ? -3.125 -24.344 4.328 1 97.5 410 ILE A C 1
ATOM 3295 O O . ILE A 1 410 ? -2.365 -23.641 4.992 1 97.5 410 ILE A O 1
ATOM 3299 N N . ILE A 1 411 ? -2.695 -25.422 3.699 1 97.62 411 ILE A N 1
ATOM 3300 C CA . ILE A 1 411 ? -1.293 -25.828 3.723 1 97.62 411 ILE A CA 1
ATOM 3301 C C . ILE A 1 411 ? -0.433 -24.75 3.07 1 97.62 411 ILE A C 1
ATOM 3303 O O . ILE A 1 411 ? 0.667 -24.453 3.543 1 97.62 411 ILE A O 1
ATOM 3307 N N . LEU A 1 412 ? -0.942 -24.203 1.993 1 97.75 412 LEU A N 1
ATOM 3308 C CA . LEU A 1 412 ? -0.212 -23.141 1.313 1 97.75 412 LEU A CA 1
ATOM 3309 C C . LEU A 1 412 ? -0.009 -21.938 2.238 1 97.75 412 LEU A C 1
ATOM 3311 O O . LEU A 1 412 ? 1.048 -21.312 2.215 1 97.75 412 LEU A O 1
ATOM 3315 N N . ILE A 1 413 ? -1.004 -21.594 3.016 1 97.56 413 ILE A N 1
ATOM 3316 C CA . ILE A 1 413 ? -0.878 -20.484 3.971 1 97.56 413 ILE A CA 1
ATOM 3317 C C . ILE A 1 413 ? 0.182 -20.828 5.016 1 97.56 413 ILE A C 1
ATOM 3319 O O . ILE A 1 413 ? 0.997 -19.984 5.383 1 97.56 413 ILE A O 1
ATOM 3323 N N . GLU A 1 414 ? 0.193 -22.031 5.469 1 97.69 414 GLU A N 1
ATOM 3324 C CA . GLU A 1 414 ? 1.193 -22.469 6.438 1 97.69 414 GLU A CA 1
ATOM 3325 C C . GLU A 1 414 ? 2.604 -22.359 5.863 1 97.69 414 GLU A C 1
ATOM 3327 O O . GLU A 1 414 ? 3.52 -21.906 6.539 1 97.69 414 GLU A O 1
ATOM 3332 N N . LEU A 1 415 ? 2.727 -22.859 4.652 1 98.06 415 LEU A N 1
ATOM 3333 C CA . LEU A 1 415 ? 4.02 -22.75 3.988 1 98.06 415 LEU A CA 1
ATOM 3334 C C . LEU A 1 415 ? 4.43 -21.297 3.828 1 98.06 415 LEU A C 1
ATOM 3336 O O . LEU A 1 415 ? 5.613 -20.953 3.926 1 98.06 415 LEU A O 1
ATOM 3340 N N . SER A 1 416 ? 3.459 -20.438 3.588 1 98 416 SER A N 1
ATOM 3341 C CA . SER A 1 416 ? 3.73 -19.016 3.434 1 98 416 SER A CA 1
ATOM 3342 C C . SER A 1 416 ? 4.219 -18.406 4.742 1 98 416 SER A C 1
ATOM 3344 O O . SER A 1 416 ? 5.051 -17.5 4.734 1 98 416 SER A O 1
ATOM 3346 N N . GLN A 1 417 ? 3.691 -18.844 5.848 1 97.5 417 GLN A N 1
ATOM 3347 C CA . GLN A 1 417 ? 4.18 -18.391 7.145 1 97.5 417 GLN A CA 1
ATOM 3348 C C . GLN A 1 417 ? 5.656 -18.734 7.328 1 97.5 417 GLN A C 1
ATOM 3350 O O . GLN A 1 417 ? 6.441 -17.906 7.785 1 97.5 417 GLN A O 1
ATOM 3355 N N . LEU A 1 418 ? 5.973 -19.922 6.953 1 97.75 418 LEU A N 1
ATOM 3356 C CA . LEU A 1 418 ? 7.355 -20.375 7.059 1 97.75 418 LEU A CA 1
ATOM 3357 C C . LEU A 1 418 ? 8.25 -19.609 6.09 1 97.75 418 LEU A C 1
ATOM 3359 O O . LEU A 1 418 ? 9.383 -19.266 6.426 1 97.75 418 LEU A O 1
ATOM 3363 N N . LEU A 1 419 ? 7.738 -19.406 4.922 1 97.5 419 LEU A N 1
ATOM 3364 C CA . LEU A 1 419 ? 8.492 -18.625 3.947 1 97.5 419 LEU A CA 1
ATOM 3365 C C . LEU A 1 419 ? 8.828 -17.25 4.5 1 97.5 419 LEU A C 1
ATOM 3367 O O . LEU A 1 419 ? 9.922 -16.734 4.277 1 97.5 419 LEU A O 1
ATOM 3371 N N . GLY A 1 420 ? 7.824 -16.625 5.168 1 96.12 420 GLY A N 1
ATOM 3372 C CA . GLY A 1 420 ? 8.078 -15.336 5.789 1 96.12 420 GLY A CA 1
ATOM 3373 C C . GLY A 1 420 ? 9.25 -15.344 6.742 1 96.12 420 GLY A C 1
ATOM 3374 O O . GLY A 1 420 ? 10.102 -14.453 6.703 1 96.12 420 GLY A O 1
ATOM 3375 N N . LYS A 1 421 ? 9.336 -16.312 7.527 1 94.5 421 LYS A N 1
ATOM 3376 C CA . LYS A 1 421 ? 10.445 -16.453 8.469 1 94.5 421 LYS A CA 1
ATOM 3377 C C . LYS A 1 421 ? 11.773 -16.609 7.734 1 94.5 421 LYS A C 1
ATOM 3379 O O . LYS A 1 421 ? 12.781 -16.031 8.148 1 94.5 421 LYS A O 1
ATOM 3384 N N . VAL A 1 422 ? 11.719 -17.359 6.691 1 94.31 422 VAL A N 1
ATOM 3385 C CA . VAL A 1 422 ? 12.93 -17.594 5.906 1 94.31 422 VAL A CA 1
ATOM 3386 C C . VAL A 1 422 ? 13.383 -16.297 5.254 1 94.31 422 VAL A C 1
ATOM 3388 O O . VAL A 1 422 ? 14.578 -15.984 5.246 1 94.31 422 VAL A O 1
ATOM 3391 N N . LEU A 1 423 ? 12.469 -15.555 4.711 1 92.25 423 LEU A N 1
ATOM 3392 C CA . LEU A 1 423 ? 12.812 -14.312 4.023 1 92.25 423 LEU A CA 1
ATOM 3393 C C . LEU A 1 423 ? 13.359 -13.281 5.004 1 92.25 423 LEU A C 1
ATOM 3395 O O . LEU A 1 423 ? 14.258 -12.508 4.664 1 92.25 423 LEU A O 1
ATOM 3399 N N . VAL A 1 424 ? 12.781 -13.234 6.176 1 88.31 424 VAL A N 1
ATOM 3400 C CA . VAL A 1 424 ? 13.281 -12.32 7.195 1 88.31 424 VAL A CA 1
ATOM 3401 C C . VAL A 1 424 ? 14.711 -12.695 7.578 1 88.31 424 VAL A C 1
ATOM 3403 O O . VAL A 1 424 ? 15.547 -11.82 7.797 1 88.31 424 VAL A O 1
ATOM 3406 N N . LEU A 1 425 ? 14.977 -13.938 7.656 1 85.5 425 LEU A N 1
ATOM 3407 C CA . LEU A 1 425 ? 16.312 -14.43 7.98 1 85.5 425 LEU A CA 1
ATOM 3408 C C . LEU A 1 425 ? 17.297 -14.07 6.879 1 85.5 425 LEU A C 1
ATOM 3410 O O . LEU A 1 425 ? 18.438 -13.68 7.164 1 85.5 425 LEU A O 1
ATOM 3414 N N . LYS A 1 426 ? 16.797 -14.094 5.617 1 82.19 426 LYS A N 1
ATOM 3415 C CA . LYS A 1 426 ? 17.688 -13.938 4.477 1 82.19 426 LYS A CA 1
ATOM 3416 C C . LYS A 1 426 ? 17.859 -12.469 4.105 1 82.19 426 LYS A C 1
ATOM 3418 O O . LYS A 1 426 ? 18.875 -12.086 3.514 1 82.19 426 LYS A O 1
ATOM 3423 N N . ASN A 1 427 ? 16.922 -11.57 4.332 1 74.81 427 ASN A N 1
ATOM 3424 C CA . ASN A 1 427 ? 16.938 -10.18 3.875 1 74.81 427 ASN A CA 1
ATOM 3425 C C . ASN A 1 427 ? 17.641 -9.273 4.871 1 74.81 427 ASN A C 1
ATOM 3427 O O . ASN A 1 427 ? 17.719 -8.055 4.664 1 74.81 427 ASN A O 1
ATOM 3431 N N . GLN A 1 428 ? 18.234 -9.734 5.902 1 65.81 428 GLN A N 1
ATOM 3432 C CA . GLN A 1 428 ? 18.938 -8.828 6.816 1 65.81 428 GLN A CA 1
ATOM 3433 C C . GLN A 1 428 ? 20.141 -8.188 6.145 1 65.81 428 GLN A C 1
ATOM 3435 O O . GLN A 1 428 ? 20.969 -8.883 5.562 1 65.81 428 GLN A O 1
ATOM 3440 N N . PRO A 1 429 ? 19.938 -6.75 5.855 1 57.09 429 PRO A N 1
ATOM 3441 C CA . PRO A 1 429 ? 21.016 -6.055 5.152 1 57.09 429 PRO A CA 1
ATOM 3442 C C . PRO A 1 429 ? 22.391 -6.32 5.773 1 57.09 429 PRO A C 1
ATOM 3444 O O . PRO A 1 429 ? 23.375 -6.438 5.051 1 57.09 429 PRO A O 1
ATOM 3447 N N . VAL A 1 430 ? 22.469 -5.914 7.312 1 55.06 430 VAL A N 1
ATOM 3448 C CA . VAL A 1 430 ? 23.766 -6.094 7.957 1 55.06 430 VAL A CA 1
ATOM 3449 C C . VAL A 1 430 ? 24 -7.578 8.234 1 55.06 430 VAL A C 1
ATOM 3451 O O . VAL A 1 430 ? 23.125 -8.266 8.766 1 55.06 430 VAL A O 1
ATOM 3454 N N . LYS A 1 431 ? 24.781 -8.125 7.352 1 51.25 431 LYS A N 1
ATOM 3455 C CA . LYS A 1 431 ? 25.188 -9.5 7.074 1 51.25 431 LYS A CA 1
ATOM 3456 C C . LYS A 1 431 ? 25.281 -10.312 8.359 1 51.25 431 LYS A C 1
ATOM 3458 O O . LYS A 1 431 ? 26.344 -10.359 9 1 51.25 431 LYS A O 1
ATOM 3463 N N . SER A 1 432 ? 24.422 -10.078 9.289 1 54.38 432 SER A N 1
ATOM 3464 C CA . SER A 1 432 ? 24.688 -11.156 10.234 1 54.38 432 SER A CA 1
ATOM 3465 C C . SER A 1 432 ? 24.344 -12.516 9.625 1 54.38 432 SER A C 1
ATOM 3467 O O . SER A 1 432 ? 23.266 -12.703 9.07 1 54.38 432 SER A O 1
ATOM 3469 N N . LYS A 1 433 ? 25.344 -13.164 9.156 1 59.34 433 LYS A N 1
ATOM 3470 C CA . LYS A 1 433 ? 25.281 -14.531 8.641 1 59.34 433 LYS A CA 1
ATOM 3471 C C . LYS A 1 433 ? 24.266 -15.367 9.414 1 59.34 433 LYS A C 1
ATOM 3473 O O . LYS A 1 433 ? 24.25 -15.352 10.648 1 59.34 433 LYS A O 1
ATOM 3478 N N . SER A 1 434 ? 23.266 -15.812 8.625 1 62.97 434 SER A N 1
ATOM 3479 C CA . SER A 1 434 ? 22.328 -16.734 9.258 1 62.97 434 SER A CA 1
ATOM 3480 C C . SER A 1 434 ? 23.062 -17.859 9.992 1 62.97 434 SER A C 1
ATOM 3482 O O . SER A 1 434 ? 23.953 -18.5 9.43 1 62.97 434 SER A O 1
ATOM 3484 N N . SER A 1 435 ? 22.812 -17.953 11.188 1 78.06 435 SER A N 1
ATOM 3485 C CA . SER A 1 435 ? 23.438 -19.031 11.945 1 78.06 435 SER A CA 1
ATOM 3486 C C . SER A 1 435 ? 22.891 -20.391 11.539 1 78.06 435 SER A C 1
ATOM 3488 O O . SER A 1 435 ? 21.734 -20.516 11.148 1 78.06 435 SER A O 1
ATOM 3490 N N . MET A 1 436 ? 23.766 -21.312 11.438 1 83.69 436 MET A N 1
ATOM 3491 C CA . MET A 1 436 ? 23.391 -22.688 11.125 1 83.69 436 MET A CA 1
ATOM 3492 C C . MET A 1 436 ? 22.297 -23.172 12.07 1 83.69 436 MET A C 1
ATOM 3494 O O . MET A 1 436 ? 21.438 -23.969 11.68 1 83.69 436 MET A O 1
ATOM 3498 N N . CYS A 1 437 ? 22.312 -22.562 13.195 1 86.31 437 CYS A N 1
ATOM 3499 C CA . CYS A 1 437 ? 21.297 -22.953 14.172 1 86.31 437 CYS A CA 1
ATOM 3500 C C . CYS A 1 437 ? 19.922 -22.453 13.75 1 86.31 437 CYS A C 1
ATOM 3502 O O . CYS A 1 437 ? 18.938 -23.172 13.898 1 86.31 437 CYS A O 1
ATOM 3504 N N . GLU A 1 438 ? 19.859 -21.297 13.227 1 88.75 438 GLU A N 1
ATOM 3505 C CA . GLU A 1 438 ? 18.578 -20.75 12.766 1 88.75 438 GLU A CA 1
ATOM 3506 C C . GLU A 1 438 ? 18.062 -21.5 11.555 1 88.75 438 GLU A C 1
ATOM 3508 O O . GLU A 1 438 ? 16.859 -21.75 11.445 1 88.75 438 GLU A O 1
ATOM 3513 N N . ILE A 1 439 ? 18.922 -21.906 10.656 1 91.56 439 ILE A N 1
ATOM 3514 C CA . ILE A 1 439 ? 18.547 -22.641 9.461 1 91.56 439 ILE A CA 1
ATOM 3515 C C . ILE A 1 439 ? 18.016 -24.016 9.852 1 91.56 439 ILE A C 1
ATOM 3517 O O . ILE A 1 439 ? 16.984 -24.469 9.344 1 91.56 439 ILE A O 1
ATOM 3521 N N . ASN A 1 440 ? 18.703 -24.625 10.758 1 92.06 440 ASN A N 1
ATOM 3522 C CA . ASN A 1 440 ? 18.281 -25.938 11.219 1 92.06 440 ASN A CA 1
ATOM 3523 C C . ASN A 1 440 ? 16.938 -25.875 11.922 1 92.06 440 ASN A C 1
ATOM 3525 O O . ASN A 1 440 ? 16.109 -26.781 11.773 1 92.06 440 ASN A O 1
ATOM 3529 N N . ALA A 1 441 ? 16.797 -24.859 12.695 1 94.12 441 ALA A N 1
ATOM 3530 C CA . ALA A 1 441 ? 15.531 -24.688 13.398 1 94.12 441 ALA A CA 1
ATOM 3531 C C . ALA A 1 441 ? 14.375 -24.5 12.414 1 94.12 441 ALA A C 1
ATOM 3533 O O . ALA A 1 441 ? 13.297 -25.062 12.594 1 94.12 441 ALA A O 1
ATOM 3534 N N . LEU A 1 442 ? 14.602 -23.719 11.406 1 95.25 442 LEU A N 1
ATOM 3535 C CA . LEU A 1 442 ? 13.57 -23.484 10.398 1 95.25 442 LEU A CA 1
ATOM 3536 C C . LEU A 1 442 ? 13.328 -24.734 9.555 1 95.25 442 LEU A C 1
ATOM 3538 O O . LEU A 1 442 ? 12.195 -25.016 9.172 1 95.25 442 LEU A O 1
ATOM 3542 N N . GLU A 1 443 ? 14.383 -25.453 9.219 1 95.31 443 GLU A N 1
ATOM 3543 C CA . GLU A 1 443 ? 14.234 -26.719 8.492 1 95.31 443 GLU A CA 1
ATOM 3544 C C . GLU A 1 443 ? 13.344 -27.688 9.258 1 95.31 443 GLU A C 1
ATOM 3546 O O . GLU A 1 443 ? 12.484 -28.359 8.664 1 95.31 443 GLU A O 1
ATOM 3551 N N . ALA A 1 444 ? 13.625 -27.719 10.523 1 96.5 444 ALA A N 1
ATOM 3552 C CA . ALA A 1 444 ? 12.82 -28.609 11.352 1 96.5 444 ALA A CA 1
ATOM 3553 C C . ALA A 1 444 ? 11.344 -28.234 11.305 1 96.5 444 ALA A C 1
ATOM 3555 O O . ALA A 1 444 ? 10.477 -29.109 11.273 1 96.5 444 ALA A O 1
ATOM 3556 N N . GLN A 1 445 ? 11.047 -26.953 11.305 1 96.62 445 GLN A N 1
ATOM 3557 C CA . GLN A 1 445 ? 9.672 -26.484 11.219 1 96.62 445 GLN A CA 1
ATOM 3558 C C . GLN A 1 445 ? 9.055 -26.844 9.867 1 96.62 445 GLN A C 1
ATOM 3560 O O . GLN A 1 445 ? 7.898 -27.25 9.789 1 96.62 445 GLN A O 1
ATOM 3565 N N . VAL A 1 446 ? 9.805 -26.703 8.805 1 96.88 446 VAL A N 1
ATOM 3566 C CA . VAL A 1 446 ? 9.32 -26.969 7.457 1 96.88 446 VAL A CA 1
ATOM 3567 C C . VAL A 1 446 ? 9.031 -28.469 7.297 1 96.88 446 VAL A C 1
ATOM 3569 O O . VAL A 1 446 ? 8.039 -28.844 6.676 1 96.88 446 VAL A O 1
ATOM 3572 N N . MET A 1 447 ? 9.859 -29.281 7.887 1 94.56 447 MET A N 1
ATOM 3573 C CA . MET A 1 447 ? 9.734 -30.719 7.75 1 94.56 447 MET A CA 1
ATOM 3574 C C . MET A 1 447 ? 8.523 -31.234 8.516 1 94.56 447 MET A C 1
ATOM 3576 O O . MET A 1 447 ? 8.031 -32.344 8.25 1 94.56 447 MET A O 1
ATOM 3580 N N . ARG A 1 448 ? 8.016 -30.391 9.398 1 94.75 448 ARG A N 1
ATOM 3581 C CA . ARG A 1 448 ? 6.859 -30.781 10.195 1 94.75 448 ARG A CA 1
ATOM 3582 C C . ARG A 1 448 ? 5.562 -30.531 9.43 1 94.75 448 ARG A C 1
ATOM 3584 O O . ARG A 1 448 ? 4.512 -31.062 9.781 1 94.75 448 ARG A O 1
ATOM 3591 N N . CYS A 1 449 ? 5.688 -29.812 8.367 1 94.62 449 CYS A N 1
ATOM 3592 C CA . CYS A 1 449 ? 4.492 -29.516 7.582 1 94.62 449 CYS A CA 1
ATOM 3593 C C . CYS A 1 449 ? 3.961 -30.766 6.906 1 94.62 449 CYS A C 1
ATOM 3595 O O . CYS A 1 449 ? 4.73 -31.547 6.328 1 94.62 449 CYS A O 1
ATOM 3597 N N . ARG A 1 450 ? 2.67 -30.984 7.043 1 93.56 450 ARG A N 1
ATOM 3598 C CA . ARG A 1 450 ? 2.041 -32.125 6.406 1 93.56 450 ARG A CA 1
ATOM 3599 C C . ARG A 1 450 ? 1.623 -31.812 4.977 1 93.56 450 ARG A C 1
ATOM 3601 O O . ARG A 1 450 ? 0.625 -31.125 4.758 1 93.56 450 ARG A O 1
ATOM 3608 N N . LEU A 1 451 ? 2.332 -32.406 4.02 1 96.31 451 LEU A N 1
ATOM 3609 C CA . LEU A 1 451 ? 2.07 -32.156 2.607 1 96.31 451 LEU A CA 1
ATOM 3610 C C . LEU A 1 451 ? 1.069 -33.156 2.051 1 96.31 451 LEU A C 1
ATOM 3612 O O . LEU A 1 451 ? 0.88 -34.25 2.625 1 96.31 451 LEU A O 1
ATOM 3616 N N . PRO A 1 452 ? 0.383 -32.781 0.976 1 94.62 452 PRO A N 1
ATOM 3617 C CA . PRO A 1 452 ? -0.542 -33.719 0.34 1 94.62 452 PRO A CA 1
ATOM 3618 C C . PRO A 1 452 ? 0.165 -34.938 -0.221 1 94.62 452 PRO A C 1
ATOM 3620 O O . PRO A 1 452 ? 1.334 -34.875 -0.608 1 94.62 452 PRO A O 1
ATOM 3623 N N . ASP A 1 453 ? -0.62 -36 -0.262 1 90.44 453 ASP A N 1
ATOM 3624 C CA . ASP A 1 453 ? -0.097 -37.219 -0.878 1 90.44 453 ASP A CA 1
ATOM 3625 C C . ASP A 1 453 ? -0.148 -37.125 -2.402 1 90.44 453 ASP A C 1
ATOM 3627 O O . ASP A 1 453 ? -1.229 -37.094 -2.992 1 90.44 453 ASP A O 1
ATOM 3631 N N . GLN A 1 454 ? 0.902 -37.156 -3.025 1 83.12 454 GLN A N 1
ATOM 3632 C CA . GLN A 1 454 ? 0.996 -37 -4.473 1 83.12 454 GLN A CA 1
ATOM 3633 C C . GLN A 1 454 ? 0.533 -38.25 -5.199 1 83.12 454 GLN A C 1
ATOM 3635 O O . GLN A 1 454 ? 0.148 -38.188 -6.371 1 83.12 454 GLN A O 1
ATOM 3640 N N . ASP A 1 455 ? 0.569 -39.344 -4.5 1 83.12 455 ASP A N 1
ATOM 3641 C CA . ASP A 1 455 ? 0.242 -40.594 -5.133 1 83.12 455 ASP A CA 1
ATOM 3642 C C . ASP A 1 455 ? -1.142 -41.094 -4.707 1 83.12 455 ASP A C 1
ATOM 3644 O O . ASP A 1 455 ? -1.468 -42.281 -4.863 1 83.12 455 ASP A O 1
ATOM 3648 N N . GLU A 1 456 ? -1.795 -40.125 -4.188 1 84.75 456 GLU A N 1
ATOM 3649 C CA . GLU A 1 456 ? -3.143 -40.531 -3.799 1 84.75 456 GLU A CA 1
ATOM 3650 C C . GLU A 1 456 ? -3.951 -41 -5.008 1 84.75 456 GLU A C 1
ATOM 3652 O O . GLU A 1 456 ? -3.975 -40.312 -6.039 1 84.75 456 GLU A O 1
ATOM 3657 N N . HIS A 1 457 ? -4.523 -42.156 -4.859 1 85.94 457 HIS A N 1
ATOM 3658 C CA . HIS A 1 457 ? -5.266 -42.719 -5.965 1 85.94 457 HIS A CA 1
ATOM 3659 C C . HIS A 1 457 ? -6.66 -42.125 -6.078 1 85.94 457 HIS A C 1
ATOM 3661 O O . HIS A 1 457 ? -7.277 -41.781 -5.066 1 85.94 457 HIS A O 1
ATOM 3667 N N . GLY A 1 458 ? -7.059 -41.906 -7.266 1 84.56 458 GLY A N 1
ATOM 3668 C CA . GLY A 1 458 ? -8.438 -41.5 -7.508 1 84.56 458 GLY A CA 1
ATOM 3669 C C . GLY A 1 458 ? -8.625 -40 -7.543 1 84.56 458 GLY A C 1
ATOM 3670 O O . GLY A 1 458 ? -9.758 -39.531 -7.57 1 84.56 458 GLY A O 1
ATOM 3671 N N . LEU A 1 459 ? -7.555 -39.281 -7.508 1 88.19 459 LEU A N 1
ATOM 3672 C CA . LEU A 1 459 ? -7.691 -37.844 -7.555 1 88.19 459 LEU A CA 1
ATOM 3673 C C . LEU A 1 459 ? -7.988 -37.375 -8.977 1 88.19 459 LEU A C 1
ATOM 3675 O O . LEU A 1 459 ? -7.484 -37.938 -9.945 1 88.19 459 LEU A O 1
ATOM 3679 N N . THR A 1 460 ? -8.914 -36.438 -9.055 1 91.12 460 THR A N 1
ATOM 3680 C CA . THR A 1 460 ? -9.133 -35.781 -10.344 1 91.12 460 THR A CA 1
ATOM 3681 C C . THR A 1 460 ? -7.859 -35.094 -10.812 1 91.12 460 THR A C 1
ATOM 3683 O O . THR A 1 460 ? -6.945 -34.844 -10.023 1 91.12 460 THR A O 1
ATOM 3686 N N . HIS A 1 461 ? -7.789 -34.75 -12.094 1 93 461 HIS A N 1
ATOM 3687 C CA . HIS A 1 461 ? -6.641 -34.062 -12.648 1 93 461 HIS A CA 1
ATOM 3688 C C . HIS A 1 461 ? -6.406 -32.719 -11.945 1 93 461 HIS A C 1
ATOM 3690 O O . HIS A 1 461 ? -5.262 -32.344 -11.688 1 93 461 HIS A O 1
ATOM 3696 N N . LEU A 1 462 ? -7.453 -32.094 -11.602 1 93.81 462 LEU A N 1
ATOM 3697 C CA . LEU A 1 462 ? -7.352 -30.812 -10.914 1 93.81 462 LEU A CA 1
ATOM 3698 C C . LEU A 1 462 ? -6.723 -30.984 -9.531 1 93.81 462 LEU A C 1
ATOM 3700 O O . LEU A 1 462 ? -5.789 -30.266 -9.172 1 93.81 462 LEU A O 1
ATOM 3704 N N . ALA A 1 463 ? -7.219 -31.906 -8.773 1 94 463 ALA A N 1
ATOM 3705 C CA . ALA A 1 463 ? -6.703 -32.156 -7.426 1 94 463 ALA A CA 1
ATOM 3706 C C . ALA A 1 463 ? -5.258 -32.625 -7.469 1 94 463 ALA A C 1
ATOM 3708 O O . ALA A 1 463 ? -4.457 -32.281 -6.598 1 94 463 ALA A O 1
ATOM 3709 N N . LYS A 1 464 ? -4.984 -33.5 -8.484 1 94.69 464 LYS A N 1
ATOM 3710 C CA . LYS A 1 464 ? -3.613 -33.969 -8.656 1 94.69 464 LYS A CA 1
ATOM 3711 C C . LYS A 1 464 ? -2.67 -32.781 -8.953 1 94.69 464 LYS A C 1
ATOM 3713 O O . LYS A 1 464 ? -1.576 -32.719 -8.391 1 94.69 464 LYS A O 1
ATOM 3718 N N . PHE A 1 465 ? -3.061 -31.984 -9.852 1 96.12 465 PHE A N 1
ATOM 3719 C CA . PHE A 1 465 ? -2.244 -30.812 -10.172 1 96.12 465 PHE A CA 1
ATOM 3720 C C . PHE A 1 465 ? -1.957 -30 -8.914 1 96.12 465 PHE A C 1
ATOM 3722 O O . PHE A 1 465 ? -0.81 -29.625 -8.664 1 96.12 465 PHE A O 1
ATOM 3729 N N . TYR A 1 466 ? -2.984 -29.688 -8.133 1 95.44 466 TYR A N 1
ATOM 3730 C CA . TYR A 1 466 ? -2.812 -28.812 -6.977 1 95.44 466 TYR A CA 1
ATOM 3731 C C . TYR A 1 466 ? -1.987 -29.5 -5.895 1 95.44 466 TYR A C 1
ATOM 3733 O O . TYR A 1 466 ? -1.242 -28.844 -5.164 1 95.44 466 TYR A O 1
ATOM 3741 N N . ALA A 1 467 ? -2.129 -30.781 -5.746 1 95.88 467 ALA A N 1
ATOM 3742 C CA . ALA A 1 467 ? -1.248 -31.5 -4.832 1 95.88 467 ALA A CA 1
ATOM 3743 C C . ALA A 1 467 ? 0.218 -31.281 -5.195 1 95.88 467 ALA A C 1
ATOM 3745 O O . ALA A 1 467 ? 1.039 -30.969 -4.328 1 95.88 467 ALA A O 1
ATOM 3746 N N . HIS A 1 468 ? 0.503 -31.406 -6.504 1 96.88 468 HIS A N 1
ATOM 3747 C CA . HIS A 1 468 ? 1.863 -31.172 -6.977 1 96.88 468 HIS A CA 1
ATOM 3748 C C . HIS A 1 468 ? 2.26 -29.703 -6.82 1 96.88 468 HIS A C 1
ATOM 3750 O O . HIS A 1 468 ? 3.42 -29.406 -6.535 1 96.88 468 HIS A O 1
ATOM 3756 N N . HIS A 1 469 ? 1.249 -28.891 -7.027 1 97 469 HIS A N 1
ATOM 3757 C CA . HIS A 1 469 ? 1.511 -27.453 -6.914 1 97 469 HIS A CA 1
ATOM 3758 C C . HIS A 1 469 ? 1.922 -27.078 -5.492 1 97 469 HIS A C 1
ATOM 3760 O O . HIS A 1 469 ? 2.801 -26.25 -5.293 1 97 469 HIS A O 1
ATOM 3766 N N . VAL A 1 470 ? 1.313 -27.641 -4.465 1 97.62 470 VAL A N 1
ATOM 3767 C CA . VAL A 1 470 ? 1.698 -27.438 -3.072 1 97.62 470 VAL A CA 1
ATOM 3768 C C . VAL A 1 470 ? 3.145 -27.875 -2.863 1 97.62 470 VAL A C 1
ATOM 3770 O O . VAL A 1 470 ? 3.922 -27.188 -2.197 1 97.62 470 VAL A O 1
ATOM 3773 N N . HIS A 1 471 ? 3.512 -28.984 -3.469 1 97.94 471 HIS A N 1
ATOM 3774 C CA . HIS A 1 471 ? 4.875 -29.484 -3.352 1 97.94 471 HIS A CA 1
ATOM 3775 C C . HIS A 1 471 ? 5.871 -28.547 -4.02 1 97.94 471 HIS A C 1
ATOM 3777 O O . HIS A 1 471 ? 7.004 -28.406 -3.557 1 97.94 471 HIS A O 1
ATOM 3783 N N . LEU A 1 472 ? 5.445 -27.984 -5.129 1 98 472 LEU A N 1
ATOM 3784 C CA . LEU A 1 472 ? 6.312 -27 -5.773 1 98 472 LEU A CA 1
ATOM 3785 C C . LEU A 1 472 ? 6.602 -25.828 -4.836 1 98 472 LEU A C 1
ATOM 3787 O O . LEU A 1 472 ? 7.738 -25.359 -4.762 1 98 472 LEU A O 1
ATOM 3791 N N . HIS A 1 473 ? 5.582 -25.375 -4.125 1 98.12 473 HIS A N 1
ATOM 3792 C CA . HIS A 1 473 ? 5.77 -24.312 -3.143 1 98.12 473 HIS A CA 1
ATOM 3793 C C . HIS A 1 473 ? 6.707 -24.75 -2.025 1 98.12 473 HIS A C 1
ATOM 3795 O O . HIS A 1 473 ? 7.574 -23.984 -1.596 1 98.12 473 HIS A O 1
ATOM 3801 N N . TYR A 1 474 ? 6.523 -25.969 -1.622 1 98.19 474 TYR A N 1
ATOM 3802 C CA . TYR A 1 474 ? 7.348 -26.531 -0.563 1 98.19 474 TYR A CA 1
ATOM 3803 C C . TYR A 1 474 ? 8.812 -26.562 -0.969 1 98.19 474 TYR A C 1
ATOM 3805 O O . TYR A 1 474 ? 9.68 -26.141 -0.201 1 98.19 474 TYR A O 1
ATOM 3813 N N . HIS A 1 475 ? 9.117 -27.016 -2.119 1 97.88 475 HIS A N 1
ATOM 3814 C CA . HIS A 1 475 ? 10.5 -27.125 -2.566 1 97.88 475 HIS A CA 1
ATOM 3815 C C . HIS A 1 475 ? 11.086 -25.75 -2.863 1 97.88 475 HIS A C 1
ATOM 3817 O O . HIS A 1 475 ? 12.281 -25.516 -2.654 1 97.88 475 HIS A O 1
ATOM 3823 N N . ALA A 1 476 ? 10.281 -24.859 -3.395 1 97.25 476 ALA A N 1
ATOM 3824 C CA . ALA A 1 476 ? 10.758 -23.484 -3.57 1 97.25 476 ALA A CA 1
ATOM 3825 C C . ALA A 1 476 ? 11.164 -22.875 -2.232 1 97.25 476 ALA A C 1
ATOM 3827 O O . ALA A 1 476 ? 12.156 -22.141 -2.15 1 97.25 476 ALA A O 1
ATOM 3828 N N . LEU A 1 477 ? 10.375 -23.109 -1.208 1 97.56 477 LEU A N 1
ATOM 3829 C CA . LEU A 1 477 ? 10.672 -22.656 0.148 1 97.56 477 LEU A CA 1
ATOM 3830 C C . LEU A 1 477 ? 12 -23.234 0.633 1 97.56 477 LEU A C 1
ATOM 3832 O O . LEU A 1 477 ? 12.836 -22.516 1.182 1 97.56 477 LEU A O 1
ATOM 3836 N N . LEU A 1 478 ? 12.219 -24.516 0.379 1 97.25 478 LEU A N 1
ATOM 3837 C CA . LEU A 1 478 ? 13.438 -25.188 0.805 1 97.25 478 LEU A CA 1
ATOM 3838 C C . LEU A 1 478 ? 14.648 -24.625 0.07 1 97.25 478 LEU A C 1
ATOM 3840 O O . LEU A 1 478 ? 15.703 -24.406 0.674 1 97.25 478 LEU A O 1
ATOM 3844 N N . ILE A 1 479 ? 14.516 -24.438 -1.212 1 96.31 479 ILE A N 1
ATOM 3845 C CA . ILE A 1 479 ? 15.617 -23.875 -1.982 1 96.31 479 ILE A CA 1
ATOM 3846 C C . ILE A 1 479 ? 15.984 -22.5 -1.414 1 96.31 479 ILE A C 1
ATOM 3848 O O . ILE A 1 479 ? 17.172 -22.188 -1.265 1 96.31 479 ILE A O 1
ATOM 3852 N N . THR A 1 480 ? 15.008 -21.688 -1.094 1 94.38 480 THR A N 1
ATOM 3853 C CA . THR A 1 480 ? 15.234 -20.359 -0.553 1 94.38 480 THR A CA 1
ATOM 3854 C C . THR A 1 480 ? 15.922 -20.438 0.805 1 94.38 480 THR A C 1
ATOM 3856 O O . THR A 1 480 ? 16.797 -19.609 1.112 1 94.38 480 THR A O 1
ATOM 3859 N N . LEU A 1 481 ? 15.531 -21.359 1.596 1 94.75 481 LEU A N 1
ATOM 3860 C CA . LEU A 1 481 ? 16.109 -21.547 2.92 1 94.75 481 LEU A CA 1
ATOM 3861 C C . LEU A 1 481 ? 17.594 -21.906 2.814 1 94.75 481 LEU A C 1
ATOM 3863 O O . LEU A 1 481 ? 18.406 -21.406 3.588 1 94.75 481 LEU A O 1
ATOM 3867 N N . TYR A 1 482 ? 17.938 -22.766 1.839 1 92.94 482 TYR A N 1
ATOM 3868 C CA . TYR A 1 482 ? 19.281 -23.344 1.794 1 92.94 482 TYR A CA 1
ATOM 3869 C C . TYR A 1 482 ? 20.203 -22.5 0.927 1 92.94 482 TYR A C 1
ATOM 3871 O O . TYR A 1 482 ? 21.438 -22.641 1.013 1 92.94 482 TYR A O 1
ATOM 3879 N N . ARG A 1 483 ? 19.656 -21.703 0.079 1 83.31 483 ARG A N 1
ATOM 3880 C CA . ARG A 1 483 ? 20.484 -20.906 -0.82 1 83.31 483 ARG A CA 1
ATOM 3881 C C . ARG A 1 483 ? 21.359 -19.938 -0.038 1 83.31 483 ARG A C 1
ATOM 3883 O O . ARG A 1 483 ? 20.922 -19.359 0.96 1 83.31 483 ARG A O 1
ATOM 3890 N N . PRO A 1 484 ? 22.594 -20.016 -0.49 1 64.06 484 PRO A N 1
ATOM 3891 C CA . PRO A 1 484 ? 23.5 -19.125 0.244 1 64.06 484 PRO A CA 1
ATOM 3892 C C . PRO A 1 484 ? 23.125 -17.656 0.098 1 64.06 484 PRO A C 1
ATOM 3894 O O . PRO A 1 484 ? 22.531 -17.266 -0.905 1 64.06 484 PRO A O 1
ATOM 3897 N N . SER A 1 485 ? 23.266 -17.031 1.093 1 54.97 485 SER A N 1
ATOM 3898 C CA . SER A 1 485 ? 23.078 -15.586 0.986 1 54.97 485 SER A CA 1
ATOM 3899 C C . SER A 1 485 ? 24.141 -14.953 0.113 1 54.97 485 SER A C 1
ATOM 3901 O O . SER A 1 485 ? 25.281 -15.43 0.075 1 54.97 485 SER A O 1
ATOM 3903 N N . GLY A 1 486 ? 23.953 -14.438 -1.087 1 46.69 486 GLY A N 1
ATOM 3904 C CA . GLY A 1 486 ? 24.688 -13.812 -2.168 1 46.69 486 GLY A CA 1
ATOM 3905 C C . GLY A 1 486 ? 26.203 -13.93 -2.008 1 46.69 486 GLY A C 1
ATOM 3906 O O . GLY A 1 486 ? 26.891 -14.43 -2.9 1 46.69 486 GLY A O 1
ATOM 3907 N N . SER A 1 487 ? 26.781 -13.047 -1.117 1 42.78 487 SER A N 1
ATOM 3908 C CA . SER A 1 487 ? 28.219 -12.805 -1.115 1 42.78 487 SER A CA 1
ATOM 3909 C C . SER A 1 487 ? 28.984 -14.023 -0.595 1 42.78 487 SER A C 1
ATOM 3911 O O . SER A 1 487 ? 30.219 -14.047 -0.636 1 42.78 487 SER A O 1
ATOM 3913 N N . GLU A 1 488 ? 28.375 -14.914 -0.116 1 47.31 488 GLU A N 1
ATOM 3914 C CA . GLU A 1 488 ? 29.062 -15.93 0.664 1 47.31 488 GLU A CA 1
ATOM 3915 C C . GLU A 1 488 ? 29.656 -17.016 -0.238 1 47.31 488 GLU A C 1
ATOM 3917 O O . GLU A 1 488 ? 30.547 -17.766 0.175 1 47.31 488 GLU A O 1
ATOM 3922 N N . HIS A 1 489 ? 28.969 -17.281 -1.265 1 46.31 489 HIS A N 1
ATOM 3923 C CA . HIS A 1 489 ? 29.453 -18.438 -2.006 1 46.31 489 HIS A CA 1
ATOM 3924 C C . HIS A 1 489 ? 30.938 -18.297 -2.32 1 46.31 489 HIS A C 1
ATOM 3926 O O . HIS A 1 489 ? 31.656 -19.297 -2.367 1 46.31 489 HIS A O 1
ATOM 3932 N N . LEU A 1 490 ? 31.234 -17.109 -2.871 1 43.59 490 LEU A N 1
ATOM 3933 C CA . LEU A 1 490 ? 32.469 -17 -3.652 1 43.59 490 LEU A CA 1
ATOM 3934 C C . LEU A 1 490 ? 33.688 -17.141 -2.758 1 43.59 490 LEU A C 1
ATOM 3936 O O . LEU A 1 490 ? 34.688 -17.734 -3.164 1 43.59 490 LEU A O 1
ATOM 3940 N N . ASP A 1 491 ? 33.594 -16.484 -1.689 1 40.94 491 ASP A N 1
ATOM 3941 C CA . ASP A 1 491 ? 34.875 -16.422 -0.989 1 40.94 491 ASP A CA 1
ATOM 3942 C C . ASP A 1 491 ? 35.188 -17.766 -0.32 1 40.94 491 ASP A C 1
ATOM 3944 O O . ASP A 1 491 ? 36.344 -18.172 -0.254 1 40.94 491 ASP A O 1
ATOM 3948 N N . ASN A 1 492 ? 34.188 -18.453 0.405 1 40.94 492 ASN A N 1
ATOM 3949 C CA . ASN A 1 492 ? 34.562 -19.438 1.417 1 40.94 492 ASN A CA 1
ATOM 3950 C C . ASN A 1 492 ? 34.375 -20.859 0.899 1 40.94 492 ASN A C 1
ATOM 3952 O O . ASN A 1 492 ? 34.406 -21.812 1.679 1 40.94 492 ASN A O 1
ATOM 3956 N N . LEU A 1 493 ? 33.75 -21.156 -0.181 1 40.28 493 LEU A N 1
ATOM 3957 C CA . LEU A 1 493 ? 33.625 -22.578 -0.49 1 40.28 493 LEU A CA 1
ATOM 3958 C C . LEU A 1 493 ? 34.969 -23.297 -0.385 1 40.28 493 LEU A C 1
ATOM 3960 O O . LEU A 1 493 ? 35.062 -24.516 -0.515 1 40.28 493 LEU A O 1
ATOM 3964 N N . ALA A 1 494 ? 36 -22.594 -0.727 1 38.03 494 ALA A N 1
ATOM 3965 C CA . ALA A 1 494 ? 37.281 -23.328 -0.796 1 38.03 494 ALA A CA 1
ATOM 3966 C C . ALA A 1 494 ? 37.625 -23.938 0.554 1 38.03 494 ALA A C 1
ATOM 3968 O O . ALA A 1 494 ? 38.406 -24.891 0.624 1 38.03 494 ALA A O 1
ATOM 3969 N N . LEU A 1 495 ? 37.906 -23.078 1.564 1 40.88 495 LEU A N 1
ATOM 3970 C CA . LEU A 1 495 ? 38.875 -23.594 2.52 1 40.88 495 LEU A CA 1
ATOM 3971 C C . LEU A 1 495 ? 38.219 -24.609 3.445 1 40.88 495 LEU A C 1
ATOM 3973 O O . LEU A 1 495 ? 38.75 -25.719 3.598 1 40.88 495 LEU A O 1
ATOM 3977 N N . SER A 1 496 ? 37.875 -24.266 4.91 1 43.91 496 SER A N 1
ATOM 3978 C CA . SER A 1 496 ? 37.812 -24.984 6.184 1 43.91 496 SER A CA 1
ATOM 3979 C C . SER A 1 496 ? 36.406 -25.547 6.422 1 43.91 496 SER A C 1
ATOM 3981 O O . SER A 1 496 ? 35.562 -25.469 5.551 1 43.91 496 SER A O 1
ATOM 3983 N N . GLN A 1 497 ? 35.969 -25.781 7.746 1 44.97 497 GLN A N 1
ATOM 3984 C CA . GLN A 1 497 ? 34.719 -26.219 8.391 1 44.97 497 GLN A CA 1
ATOM 3985 C C . GLN A 1 497 ? 33.5 -25.516 7.77 1 44.97 497 GLN A C 1
ATOM 3987 O O . GLN A 1 497 ? 32.469 -26.125 7.602 1 44.97 497 GLN A O 1
ATOM 3992 N N . GLN A 1 498 ? 33.656 -24.359 7.27 1 55.66 498 GLN A N 1
ATOM 3993 C CA . GLN A 1 498 ? 32.625 -23.547 6.637 1 55.66 498 GLN A CA 1
ATOM 3994 C C . GLN A 1 498 ? 32.312 -24.031 5.227 1 55.66 498 GLN A C 1
ATOM 3996 O O . GLN A 1 498 ? 31.172 -24.016 4.793 1 55.66 498 GLN A O 1
ATOM 4001 N N . GLY A 1 499 ? 33.25 -24.75 4.75 1 64.5 499 GLY A N 1
ATOM 4002 C CA . GLY A 1 499 ? 33.094 -25.312 3.42 1 64.5 499 GLY A CA 1
ATOM 4003 C C . GLY A 1 499 ? 32.219 -26.531 3.391 1 64.5 499 GLY A C 1
ATOM 4004 O O . GLY A 1 499 ? 31.375 -26.688 2.486 1 64.5 499 GLY A O 1
ATOM 4005 N N . SER A 1 500 ? 32.312 -27.281 4.492 1 78.19 500 SER A N 1
ATOM 4006 C CA . SER A 1 500 ? 31.516 -28.5 4.555 1 78.19 500 SER A CA 1
ATOM 4007 C C . SER A 1 500 ? 30.047 -28.188 4.766 1 78.19 500 SER A C 1
ATOM 4009 O O . SER A 1 500 ? 29.172 -28.828 4.172 1 78.19 500 SER A O 1
ATOM 4011 N N . GLU A 1 501 ? 29.734 -27.234 5.598 1 80.94 501 GLU A N 1
ATOM 4012 C CA . GLU A 1 501 ? 28.344 -26.844 5.855 1 80.94 501 GLU A CA 1
ATOM 4013 C C . GLU A 1 501 ? 27.703 -26.234 4.613 1 80.94 501 GLU A C 1
ATOM 4015 O O . GLU A 1 501 ? 26.547 -26.5 4.316 1 80.94 501 GLU A O 1
ATOM 4020 N N . GLN A 1 502 ? 28.438 -25.531 3.93 1 82.19 502 GLN A N 1
ATOM 4021 C CA . GLN A 1 502 ? 27.922 -24.922 2.711 1 82.19 502 GLN A CA 1
ATOM 4022 C C . GLN A 1 502 ? 27.656 -25.969 1.633 1 82.19 502 GLN A C 1
ATOM 4024 O O . GLN A 1 502 ? 26.688 -25.844 0.876 1 82.19 502 GLN A O 1
ATOM 4029 N N . GLN A 1 503 ? 28.484 -26.906 1.607 1 84.38 503 GLN A N 1
ATOM 4030 C CA . GLN A 1 503 ? 28.297 -27.984 0.647 1 84.38 503 GLN A CA 1
ATOM 4031 C C . GLN A 1 503 ? 27.047 -28.797 0.976 1 84.38 503 GLN A C 1
ATOM 4033 O O . GLN A 1 503 ? 26.328 -29.234 0.074 1 84.38 503 GLN A O 1
ATOM 4038 N N . ARG A 1 504 ? 26.859 -28.922 2.229 1 88.75 504 ARG A N 1
ATOM 4039 C CA . ARG A 1 504 ? 25.656 -29.641 2.664 1 88.75 504 ARG A CA 1
ATOM 4040 C C . ARG A 1 504 ? 24.391 -28.875 2.303 1 88.75 504 ARG A C 1
ATOM 4042 O O . ARG A 1 504 ? 23.422 -29.469 1.818 1 88.75 504 ARG A O 1
ATOM 4049 N N . LEU A 1 505 ? 24.391 -27.641 2.561 1 91.06 505 LEU A N 1
ATOM 4050 C CA . LEU A 1 505 ? 23.25 -26.812 2.234 1 91.06 505 LEU A CA 1
ATOM 4051 C C . LEU A 1 505 ? 23 -26.781 0.729 1 91.06 505 LEU A C 1
ATOM 4053 O O . LEU A 1 505 ? 21.859 -26.844 0.28 1 91.06 505 LEU A O 1
ATOM 4057 N N . GLN A 1 506 ? 24.062 -26.719 -0.018 1 90.38 506 GLN A N 1
ATOM 4058 C CA . GLN A 1 506 ? 23.938 -26.734 -1.472 1 90.38 506 GLN A CA 1
ATOM 4059 C C . GLN A 1 506 ? 23.375 -28.047 -1.974 1 90.38 506 GLN A C 1
ATOM 4061 O O . GLN A 1 506 ? 22.578 -28.078 -2.92 1 90.38 506 GLN A O 1
ATOM 4066 N N . SER A 1 507 ? 23.797 -29.078 -1.397 1 92.69 507 SER A N 1
ATOM 4067 C CA . SER A 1 507 ? 23.281 -30.391 -1.775 1 92.69 507 SER A CA 1
ATOM 4068 C C . SER A 1 507 ? 21.781 -30.5 -1.509 1 92.69 507 SER A C 1
ATOM 4070 O O . SER A 1 507 ? 21.047 -31.125 -2.287 1 92.69 507 SER A O 1
ATOM 4072 N N . LYS A 1 508 ? 21.406 -29.938 -0.387 1 94.88 508 LYS A N 1
ATOM 4073 C CA . LYS A 1 508 ? 19.984 -29.953 -0.05 1 94.88 508 LYS A CA 1
ATOM 4074 C C . LYS A 1 508 ? 19.188 -29.094 -1.022 1 94.88 508 LYS A C 1
ATOM 4076 O O . LYS A 1 508 ? 18.094 -29.469 -1.429 1 94.88 508 LYS A O 1
ATOM 4081 N N . ALA A 1 509 ? 19.719 -27.969 -1.341 1 95.38 509 ALA A N 1
ATOM 4082 C CA . ALA A 1 509 ? 19.062 -27.109 -2.332 1 95.38 509 ALA A CA 1
ATOM 4083 C C . ALA A 1 509 ? 18.969 -27.812 -3.684 1 95.38 509 ALA A C 1
ATOM 4085 O O . ALA A 1 509 ? 17.938 -27.719 -4.363 1 95.38 509 ALA A O 1
ATOM 4086 N N . ASN A 1 510 ? 20.031 -28.5 -4.109 1 95.31 510 ASN A N 1
ATOM 4087 C CA . ASN A 1 510 ? 20.031 -29.25 -5.359 1 95.31 510 ASN A CA 1
ATOM 4088 C C . ASN A 1 510 ? 18.969 -30.344 -5.359 1 95.31 510 ASN A C 1
ATOM 4090 O O . ASN A 1 510 ? 18.328 -30.594 -6.379 1 95.31 510 ASN A O 1
ATOM 4094 N N . ALA A 1 511 ? 18.891 -30.969 -4.246 1 97.06 511 ALA A N 1
ATOM 4095 C CA . ALA A 1 511 ? 17.891 -32.031 -4.129 1 97.06 511 ALA A CA 1
ATOM 4096 C C . ALA A 1 511 ? 16.484 -31.469 -4.277 1 97.06 511 ALA A C 1
ATOM 4098 O O . ALA A 1 511 ? 15.633 -32.094 -4.941 1 97.06 511 ALA A O 1
ATOM 4099 N N . ALA A 1 512 ? 16.219 -30.391 -3.617 1 97.81 512 ALA A N 1
ATOM 4100 C CA . ALA A 1 512 ? 14.914 -29.75 -3.717 1 97.81 512 ALA A CA 1
ATOM 4101 C C . ALA A 1 512 ? 14.625 -29.312 -5.148 1 97.81 512 ALA A C 1
ATOM 4103 O O . ALA A 1 512 ? 13.5 -29.453 -5.637 1 97.81 512 ALA A O 1
ATOM 4104 N N . ALA A 1 513 ? 15.586 -28.734 -5.82 1 97.75 513 ALA A N 1
ATOM 4105 C CA . ALA A 1 513 ? 15.43 -28.328 -7.211 1 97.75 513 ALA A CA 1
ATOM 4106 C C . ALA A 1 513 ? 15.156 -29.531 -8.117 1 97.75 513 ALA A C 1
ATOM 4108 O O . ALA A 1 513 ? 14.32 -29.453 -9.023 1 97.75 513 ALA A O 1
ATOM 4109 N N . SER A 1 514 ? 15.859 -30.578 -7.875 1 97.56 514 SER A N 1
ATOM 4110 C CA . SER A 1 514 ? 15.664 -31.797 -8.664 1 97.56 514 SER A CA 1
ATOM 4111 C C . SER A 1 514 ? 14.266 -32.375 -8.461 1 97.56 514 SER A C 1
ATOM 4113 O O . SER A 1 514 ? 13.633 -32.812 -9.414 1 97.56 514 SER A O 1
ATOM 4115 N N . LYS A 1 515 ? 13.844 -32.312 -7.23 1 97.75 515 LYS A N 1
ATOM 4116 C CA . LYS A 1 515 ? 12.492 -32.781 -6.953 1 97.75 515 LYS A CA 1
ATOM 4117 C C . LYS A 1 515 ? 11.453 -31.922 -7.66 1 97.75 515 LYS A C 1
ATOM 4119 O O . LYS A 1 515 ? 10.438 -32.438 -8.133 1 97.75 515 LYS A O 1
ATOM 4124 N N . SER A 1 516 ? 11.656 -30.672 -7.676 1 98.12 516 SER A N 1
ATOM 4125 C CA . SER A 1 516 ? 10.766 -29.766 -8.398 1 98.12 516 SER A CA 1
ATOM 4126 C C . SER A 1 516 ? 10.719 -30.109 -9.883 1 98.12 516 SER A C 1
ATOM 4128 O O . SER A 1 516 ? 9.648 -30.109 -10.492 1 98.12 516 SER A O 1
ATOM 4130 N N . THR A 1 517 ? 11.875 -30.375 -10.477 1 98 517 THR A N 1
ATOM 4131 C CA . THR A 1 517 ? 11.938 -30.734 -11.891 1 98 517 THR A CA 1
ATOM 4132 C C . THR A 1 517 ? 11.219 -32.031 -12.156 1 98 517 THR A C 1
ATOM 4134 O O . THR A 1 517 ? 10.602 -32.219 -13.211 1 98 517 THR A O 1
ATOM 4137 N N . GLU A 1 518 ? 11.352 -32.938 -11.211 1 97.62 518 GLU A N 1
ATOM 4138 C CA . GLU A 1 518 ? 10.617 -34.188 -11.328 1 97.62 518 GLU A CA 1
ATOM 4139 C C . GLU A 1 518 ? 9.109 -33.938 -11.344 1 97.62 518 GLU A C 1
ATOM 4141 O O . GLU A 1 518 ? 8.383 -34.562 -12.125 1 97.62 518 GLU A O 1
ATOM 4146 N N . ILE A 1 519 ? 8.648 -33.125 -10.508 1 97.56 519 ILE A N 1
ATOM 4147 C CA . ILE A 1 519 ? 7.23 -32.781 -10.453 1 97.56 519 ILE A CA 1
ATOM 4148 C C . ILE A 1 519 ? 6.801 -32.125 -11.773 1 97.56 519 ILE A C 1
ATOM 4150 O O . ILE A 1 519 ? 5.734 -32.469 -12.305 1 97.56 519 ILE A O 1
ATOM 4154 N N . LEU A 1 520 ? 7.59 -31.25 -12.281 1 97.5 520 LEU A N 1
ATOM 4155 C CA . LEU A 1 520 ? 7.281 -30.594 -13.547 1 97.5 520 LEU A CA 1
ATOM 4156 C C . LEU A 1 520 ? 7.195 -31.625 -14.672 1 97.5 520 LEU A C 1
ATOM 4158 O O . LEU A 1 520 ? 6.336 -31.5 -15.555 1 97.5 520 LEU A O 1
ATOM 4162 N N . ASP A 1 521 ? 8.055 -32.562 -14.625 1 96.62 521 ASP A N 1
ATOM 4163 C CA . ASP A 1 521 ? 8.023 -33.656 -15.602 1 96.62 521 ASP A CA 1
ATOM 4164 C C . ASP A 1 521 ? 6.711 -34.438 -15.523 1 96.62 521 ASP A C 1
ATOM 4166 O O . ASP A 1 521 ? 6.137 -34.812 -16.547 1 96.62 521 ASP A O 1
ATOM 4170 N N . ILE A 1 522 ? 6.277 -34.656 -14.336 1 95.62 522 ILE A N 1
ATOM 4171 C CA . ILE A 1 522 ? 5.012 -35.344 -14.125 1 95.62 522 ILE A CA 1
ATOM 4172 C C . ILE A 1 522 ? 3.865 -34.531 -14.688 1 95.62 522 ILE A C 1
ATOM 4174 O O . ILE A 1 522 ? 2.955 -35.062 -15.328 1 95.62 522 ILE A O 1
ATOM 4178 N N . LEU A 1 523 ? 3.893 -33.25 -14.484 1 96.31 523 LEU A N 1
ATOM 4179 C CA . LEU A 1 523 ? 2.84 -32.375 -14.992 1 96.31 523 LEU A CA 1
ATOM 4180 C C . LEU A 1 523 ? 2.768 -32.406 -16.516 1 96.31 523 LEU A C 1
ATOM 4182 O O . LEU A 1 523 ? 1.678 -32.406 -17.094 1 96.31 523 LEU A O 1
ATOM 4186 N N . VAL A 1 524 ? 3.896 -32.531 -17.156 1 96.06 524 VAL A N 1
ATOM 4187 C CA . VAL A 1 524 ? 3.957 -32.562 -18.625 1 96.06 524 VAL A CA 1
ATOM 4188 C C . VAL A 1 524 ? 3.469 -33.938 -19.125 1 96.06 524 VAL A C 1
ATOM 4190 O O . VAL A 1 524 ? 2.623 -34 -20.016 1 96.06 524 VAL A O 1
ATOM 4193 N N . ARG A 1 525 ? 3.93 -34.938 -18.5 1 95.19 525 ARG A N 1
ATOM 4194 C CA . ARG A 1 525 ? 3.604 -36.312 -18.922 1 95.19 525 ARG A CA 1
ATOM 4195 C C . ARG A 1 525 ? 2.119 -36.594 -18.734 1 95.19 525 ARG A C 1
ATOM 4197 O O . ARG A 1 525 ? 1.497 -37.25 -19.578 1 95.19 525 ARG A O 1
ATOM 4204 N N . ASP A 1 526 ? 1.587 -36.062 -17.641 1 93.5 526 ASP A N 1
ATOM 4205 C CA . ASP A 1 526 ? 0.185 -36.312 -17.328 1 93.5 526 ASP A CA 1
ATOM 4206 C C . ASP A 1 526 ? -0.72 -35.25 -17.938 1 93.5 526 ASP A C 1
ATOM 4208 O O . ASP A 1 526 ? -1.914 -35.188 -17.625 1 93.5 526 ASP A O 1
ATOM 4212 N N . ASN A 1 527 ? -0.178 -34.406 -18.766 1 94.12 527 ASN A N 1
ATOM 4213 C CA . ASN A 1 527 ? -0.91 -33.344 -19.453 1 94.12 527 ASN A CA 1
ATOM 4214 C C . ASN A 1 527 ? -1.667 -32.438 -18.484 1 94.12 527 ASN A C 1
ATOM 4216 O O . ASN A 1 527 ? -2.865 -32.219 -18.641 1 94.12 527 ASN A O 1
ATOM 4220 N N . LEU A 1 528 ? -0.982 -32 -17.391 1 95.38 528 LEU A N 1
ATOM 4221 C CA . LEU A 1 528 ? -1.595 -31.188 -16.359 1 95.38 528 LEU A CA 1
ATOM 4222 C C . LEU A 1 528 ? -1.189 -29.734 -16.5 1 95.38 528 LEU A C 1
ATOM 4224 O O . LEU A 1 528 ? -1.599 -28.891 -15.703 1 95.38 528 LEU A O 1
ATOM 4228 N N . LEU A 1 529 ? -0.5 -29.281 -17.516 1 94.12 529 LEU A N 1
ATOM 4229 C CA . LEU A 1 529 ? -0.028 -27.922 -17.688 1 94.12 529 LEU A CA 1
ATOM 4230 C C . LEU A 1 529 ? -1.194 -26.969 -17.953 1 94.12 529 LEU A C 1
ATOM 4232 O O . LEU A 1 529 ? -1.074 -25.766 -17.734 1 94.12 529 LEU A O 1
ATOM 4236 N N . GLY A 1 530 ? -2.289 -27.547 -18.406 1 92.31 530 GLY A N 1
ATOM 4237 C CA . GLY A 1 530 ? -3.473 -26.734 -18.641 1 92.31 530 GLY A CA 1
ATOM 4238 C C . GLY A 1 530 ? -4.082 -26.172 -17.359 1 92.31 530 GLY A C 1
ATOM 4239 O O . GLY A 1 530 ? -4.887 -25.25 -17.406 1 92.31 530 GLY A O 1
ATOM 4240 N N . TYR A 1 531 ? -3.701 -26.719 -16.203 1 95.38 531 TYR A N 1
ATOM 4241 C CA . TYR A 1 531 ? -4.254 -26.312 -14.914 1 95.38 531 TYR A CA 1
ATOM 4242 C C . TYR A 1 531 ? -3.352 -25.281 -14.234 1 95.38 531 TYR A C 1
ATOM 4244 O O . TYR A 1 531 ? -3.691 -24.75 -13.172 1 95.38 531 TYR A O 1
ATOM 4252 N N . VAL A 1 532 ? -2.238 -24.938 -14.891 1 95.88 532 VAL A N 1
ATOM 4253 C CA . VAL A 1 532 ? -1.272 -24 -14.32 1 95.88 532 VAL A CA 1
ATOM 4254 C C . VAL A 1 532 ? -1.896 -22.609 -14.227 1 95.88 532 VAL A C 1
ATOM 4256 O O . VAL A 1 532 ? -2.576 -22.156 -15.148 1 95.88 532 VAL A O 1
ATOM 4259 N N . GLY A 1 533 ? -1.69 -22 -13.07 1 95 533 GLY A N 1
ATOM 4260 C CA . GLY A 1 533 ? -2.184 -20.641 -12.852 1 95 533 GLY A CA 1
ATOM 4261 C C . GLY A 1 533 ? -1.098 -19.594 -12.945 1 95 533 GLY A C 1
ATOM 4262 O O . GLY A 1 533 ? 0.063 -19.906 -13.211 1 95 533 GLY A O 1
ATOM 4263 N N . PRO A 1 534 ? -1.503 -18.344 -12.695 1 94.88 534 PRO A N 1
ATOM 4264 C CA . PRO A 1 534 ? -0.573 -17.219 -12.859 1 94.88 534 PRO A CA 1
ATOM 4265 C C . PRO A 1 534 ? 0.556 -17.234 -11.836 1 94.88 534 PRO A C 1
ATOM 4267 O O . PRO A 1 534 ? 1.582 -16.578 -12.031 1 94.88 534 PRO A O 1
ATOM 4270 N N . MET A 1 535 ? 0.505 -17.969 -10.844 1 93.94 535 MET A N 1
ATOM 4271 C CA . MET A 1 535 ? 1.517 -17.969 -9.789 1 93.94 535 MET A CA 1
ATOM 4272 C C . MET A 1 535 ? 2.582 -19.031 -10.055 1 93.94 535 MET A C 1
ATOM 4274 O O . MET A 1 535 ? 3.652 -19.016 -9.445 1 93.94 535 MET A O 1
ATOM 4278 N N . THR A 1 536 ? 2.381 -19.922 -10.93 1 95.12 536 THR A N 1
ATOM 4279 C CA . THR A 1 536 ? 3.221 -21.109 -11.125 1 95.12 536 THR A CA 1
ATOM 4280 C C . THR A 1 536 ? 4.543 -20.719 -11.773 1 95.12 536 THR A C 1
ATOM 4282 O O . THR A 1 536 ? 5.605 -21.203 -11.367 1 95.12 536 THR A O 1
ATOM 4285 N N . PRO A 1 537 ? 4.523 -19.828 -12.82 1 96.06 537 PRO A N 1
ATOM 4286 C CA . PRO A 1 537 ? 5.797 -19.516 -13.477 1 96.06 537 PRO A CA 1
ATOM 4287 C C . PRO A 1 537 ? 6.852 -19 -12.492 1 96.06 537 PRO A C 1
ATOM 4289 O O . PRO A 1 537 ? 8.023 -19.359 -12.602 1 96.06 537 PRO A O 1
ATOM 4292 N N . ALA A 1 538 ? 6.449 -18.25 -11.555 1 95.06 538 ALA A N 1
ATOM 4293 C CA . ALA A 1 538 ? 7.391 -17.656 -10.617 1 95.06 538 ALA A CA 1
ATOM 4294 C C . ALA A 1 538 ? 8.031 -18.703 -9.727 1 95.06 538 ALA A C 1
ATOM 4296 O O . ALA A 1 538 ? 9.148 -18.516 -9.227 1 95.06 538 ALA A O 1
ATOM 4297 N N . LEU A 1 539 ? 7.402 -19.844 -9.531 1 96 539 LEU A N 1
ATOM 4298 C CA . LEU A 1 539 ? 7.914 -20.922 -8.688 1 96 539 LEU A CA 1
ATOM 4299 C C . LEU A 1 539 ? 9.102 -21.609 -9.352 1 96 539 LEU A C 1
ATOM 4301 O O . LEU A 1 539 ? 9.875 -22.312 -8.688 1 96 539 LEU A O 1
ATOM 4305 N N . LEU A 1 540 ? 9.258 -21.406 -10.664 1 96.81 540 LEU A N 1
ATOM 4306 C CA . LEU A 1 540 ? 10.328 -22.062 -11.406 1 96.81 540 LEU A CA 1
ATOM 4307 C C . LEU A 1 540 ? 11.656 -21.328 -11.203 1 96.81 540 LEU A C 1
ATOM 4309 O O . LEU A 1 540 ? 12.727 -21.906 -11.43 1 96.81 540 LEU A O 1
ATOM 4313 N N . ILE A 1 541 ? 11.594 -20.094 -10.727 1 95.62 541 ILE A N 1
ATOM 4314 C CA . ILE A 1 541 ? 12.766 -19.234 -10.711 1 95.62 541 ILE A CA 1
ATOM 4315 C C . ILE A 1 541 ? 13.805 -19.797 -9.742 1 95.62 541 ILE A C 1
ATOM 4317 O O . ILE A 1 541 ? 14.961 -20.016 -10.109 1 95.62 541 ILE A O 1
ATOM 4321 N N . PRO A 1 542 ? 13.406 -20.094 -8.492 1 95.19 542 PRO A N 1
ATOM 4322 C CA . PRO A 1 542 ? 14.43 -20.656 -7.605 1 95.19 542 PRO A CA 1
ATOM 4323 C C . PRO A 1 542 ? 14.984 -21.984 -8.109 1 95.19 542 PRO A C 1
ATOM 4325 O O . PRO A 1 542 ? 16.172 -22.266 -7.926 1 95.19 542 PRO A O 1
ATOM 4328 N N . VAL A 1 543 ? 14.211 -22.781 -8.766 1 96.88 543 VAL A N 1
ATOM 4329 C CA . VAL A 1 543 ? 14.625 -24.062 -9.32 1 96.88 543 VAL A CA 1
ATOM 4330 C C . VAL A 1 543 ? 15.641 -23.844 -10.438 1 96.88 543 VAL A C 1
ATOM 4332 O O . VAL A 1 543 ? 16.719 -24.453 -10.445 1 96.88 543 VAL A O 1
ATOM 4335 N N . MET A 1 544 ? 15.281 -22.984 -11.305 1 97.06 544 MET A N 1
ATOM 4336 C CA . MET A 1 544 ? 16.125 -22.703 -12.461 1 97.06 544 MET A CA 1
ATOM 4337 C C . MET A 1 544 ? 17.422 -22.031 -12.047 1 97.06 544 MET A C 1
ATOM 4339 O O . MET A 1 544 ? 18.484 -22.312 -12.625 1 97.06 544 MET A O 1
ATOM 4343 N N . GLN A 1 545 ? 17.375 -21.188 -11.078 1 94.88 545 GLN A N 1
ATOM 4344 C CA . GLN A 1 545 ? 18.578 -20.547 -10.562 1 94.88 545 GLN A CA 1
ATOM 4345 C C . GLN A 1 545 ? 19.531 -21.578 -9.953 1 94.88 545 GLN A C 1
ATOM 4347 O O . GLN A 1 545 ? 20.75 -21.484 -10.117 1 94.88 545 GLN A O 1
ATOM 4352 N N . THR A 1 546 ? 18.984 -22.516 -9.242 1 94.94 546 THR A N 1
ATOM 4353 C CA . THR A 1 546 ? 19.797 -23.578 -8.641 1 94.94 546 THR A CA 1
ATOM 4354 C C . THR A 1 546 ? 20.484 -24.406 -9.727 1 94.94 546 THR A C 1
ATOM 4356 O O . THR A 1 546 ? 21.672 -24.719 -9.609 1 94.94 546 THR A O 1
ATOM 4359 N N . HIS A 1 547 ? 19.734 -24.766 -10.75 1 95.94 547 HIS A N 1
ATOM 4360 C CA . HIS A 1 547 ? 20.328 -25.5 -11.852 1 95.94 547 HIS A CA 1
ATOM 4361 C C . HIS A 1 547 ? 21.375 -24.672 -12.578 1 95.94 547 HIS A C 1
ATOM 4363 O O . HIS A 1 547 ? 22.406 -25.188 -13 1 95.94 547 HIS A O 1
ATOM 4369 N N . LEU A 1 548 ? 21.109 -23.406 -12.734 1 94.75 548 LEU A N 1
ATOM 4370 C CA . LEU A 1 548 ? 22.047 -22.5 -13.383 1 94.75 548 LEU A CA 1
ATOM 4371 C C . LEU A 1 548 ? 23.359 -22.422 -12.594 1 94.75 548 LEU A C 1
ATOM 4373 O O . LEU A 1 548 ? 24.438 -22.391 -13.18 1 94.75 548 LEU A O 1
ATOM 4377 N N . LEU A 1 549 ? 23.25 -22.344 -11.32 1 91.62 549 LEU A N 1
ATOM 4378 C CA . LEU A 1 549 ? 24.422 -22.312 -10.445 1 91.62 549 LEU A CA 1
ATOM 4379 C C . LEU A 1 549 ? 25.281 -23.547 -10.672 1 91.62 549 LEU A C 1
ATOM 4381 O O . LEU A 1 549 ? 26.516 -23.453 -10.727 1 91.62 549 LEU A O 1
ATOM 4385 N N . ASN A 1 550 ? 24.656 -24.656 -10.82 1 92 550 ASN A N 1
ATOM 4386 C CA . ASN A 1 550 ? 25.375 -25.906 -11.055 1 92 550 ASN A CA 1
ATOM 4387 C C . ASN A 1 550 ? 26 -25.953 -12.453 1 92 550 ASN A C 1
ATOM 4389 O O . ASN A 1 550 ? 27.031 -26.578 -12.656 1 92 550 ASN A O 1
ATOM 4393 N N . CYS A 1 551 ? 25.344 -25.312 -13.352 1 92.62 551 CYS A N 1
ATOM 4394 C CA . CYS A 1 551 ? 25.906 -25.234 -14.695 1 92.62 551 CYS A CA 1
ATOM 4395 C C . CYS A 1 551 ? 27.203 -24.453 -14.688 1 92.62 551 CYS A C 1
ATOM 4397 O O . CYS A 1 551 ? 28.109 -24.719 -15.492 1 92.62 551 CYS A O 1
ATOM 4399 N N . LYS A 1 552 ? 27.328 -23.547 -13.836 1 88.94 552 LYS A N 1
ATOM 4400 C CA . LYS A 1 552 ? 28.5 -22.672 -13.797 1 88.94 552 LYS A CA 1
ATOM 4401 C C . LYS A 1 552 ? 29.594 -23.266 -12.922 1 88.94 552 LYS A C 1
ATOM 4403 O O . LYS A 1 552 ? 30.781 -23.172 -13.25 1 88.94 552 LYS A O 1
ATOM 4408 N N . TYR A 1 553 ? 29.25 -23.984 -11.781 1 86.81 553 TYR A N 1
ATOM 4409 C CA . TYR A 1 553 ? 30.281 -24.234 -10.773 1 86.81 553 TYR A CA 1
ATOM 4410 C C . TYR A 1 553 ? 30.438 -25.734 -10.523 1 86.81 553 TYR A C 1
ATOM 4412 O O . TYR A 1 553 ? 31.422 -26.172 -9.938 1 86.81 553 TYR A O 1
ATOM 4420 N N . ALA A 1 554 ? 29.547 -26.531 -10.969 1 87.38 554 ALA A N 1
ATOM 4421 C CA . ALA A 1 554 ? 29.609 -27.953 -10.656 1 87.38 554 ALA A CA 1
ATOM 4422 C C . ALA A 1 554 ? 30.578 -28.672 -11.586 1 87.38 554 ALA A C 1
ATOM 4424 O O . ALA A 1 554 ? 31.141 -28.078 -12.5 1 87.38 554 ALA A O 1
ATOM 4425 N N . ASN A 1 555 ? 30.859 -29.922 -11.312 1 90.25 555 ASN A N 1
ATOM 4426 C CA . ASN A 1 555 ? 31.703 -30.766 -12.164 1 90.25 555 ASN A CA 1
ATOM 4427 C C . ASN A 1 555 ? 31.047 -31 -13.531 1 90.25 555 ASN A C 1
ATOM 4429 O O . ASN A 1 555 ? 29.859 -30.766 -13.703 1 90.25 555 ASN A O 1
ATOM 4433 N N . PRO A 1 556 ? 31.781 -31.422 -14.484 1 91.19 556 PRO A N 1
ATOM 4434 C CA . PRO A 1 556 ? 31.312 -31.5 -15.859 1 91.19 556 PRO A CA 1
ATOM 4435 C C . PRO A 1 556 ? 30.062 -32.375 -16 1 91.19 556 PRO A C 1
ATOM 4437 O O . PRO A 1 556 ? 29.141 -32.031 -16.734 1 91.19 556 PRO A O 1
ATOM 4440 N N . LEU A 1 557 ? 30.062 -33.5 -15.359 1 92.06 557 LEU A N 1
ATOM 4441 C CA . LEU A 1 557 ? 28.906 -34.375 -15.453 1 92.06 557 LEU A CA 1
ATOM 4442 C C . LEU A 1 557 ? 27.672 -33.719 -14.844 1 92.06 557 LEU A C 1
ATOM 4444 O O . LEU A 1 557 ? 26.594 -33.75 -15.438 1 92.06 557 LEU A O 1
ATOM 4448 N N . SER A 1 558 ? 27.875 -33.219 -13.68 1 90.38 558 SER A N 1
ATOM 4449 C CA . SER A 1 558 ? 26.797 -32.5 -13 1 90.38 558 SER A CA 1
ATOM 4450 C C . SER A 1 558 ? 26.328 -31.297 -13.805 1 90.38 558 SER A C 1
ATOM 4452 O O . SER A 1 558 ? 25.141 -30.969 -13.805 1 90.38 558 SER A O 1
ATOM 4454 N N . ARG A 1 559 ? 27.219 -30.625 -14.391 1 93.44 559 ARG A N 1
ATOM 4455 C CA . ARG A 1 559 ? 26.906 -29.484 -15.242 1 93.44 559 ARG A CA 1
ATOM 4456 C C . ARG A 1 559 ? 25.984 -29.875 -16.391 1 93.44 559 ARG A C 1
ATOM 4458 O O . ARG A 1 559 ? 25.016 -29.172 -16.688 1 93.44 559 ARG A O 1
ATOM 4465 N N . ARG A 1 560 ? 26.281 -31.016 -16.969 1 93.56 560 ARG A N 1
ATOM 4466 C CA . ARG A 1 560 ? 25.469 -31.516 -18.078 1 93.56 560 ARG A CA 1
ATOM 4467 C C . ARG A 1 560 ? 24.062 -31.859 -17.625 1 93.56 560 ARG A C 1
ATOM 4469 O O . ARG A 1 560 ? 23.078 -31.516 -18.281 1 93.56 560 ARG A O 1
ATOM 4476 N N . PHE A 1 561 ? 24.016 -32.531 -16.484 1 93.94 561 PHE A N 1
ATOM 4477 C CA . PHE A 1 561 ? 22.719 -32.906 -15.945 1 93.94 561 PHE A CA 1
ATOM 4478 C C . PHE A 1 561 ? 21.906 -31.672 -15.586 1 93.94 561 PHE A C 1
ATOM 4480 O O . PHE A 1 561 ? 20.703 -31.609 -15.852 1 93.94 561 PHE A O 1
ATOM 4487 N N . SER A 1 562 ? 22.547 -30.734 -14.984 1 95.31 562 SER A N 1
ATOM 4488 C CA . SER A 1 562 ? 21.859 -29.5 -14.586 1 95.31 562 SER A CA 1
ATOM 4489 C C . SER A 1 562 ? 21.406 -28.703 -15.805 1 95.31 562 SER A C 1
ATOM 4491 O O . SER A 1 562 ? 20.344 -28.094 -15.781 1 95.31 562 SER A O 1
ATOM 4493 N N . PHE A 1 563 ? 22.188 -28.688 -16.766 1 95.38 563 PHE A N 1
ATOM 4494 C CA . PHE A 1 563 ? 21.812 -28.016 -18 1 95.38 563 PHE A CA 1
ATOM 4495 C C . PHE A 1 563 ? 20.562 -28.625 -18.609 1 95.38 563 PHE A C 1
ATOM 4497 O O . PHE A 1 563 ? 19.672 -27.922 -19.078 1 95.38 563 PHE A O 1
ATOM 4504 N N . ASN A 1 564 ? 20.469 -29.922 -18.625 1 95.62 564 ASN A N 1
ATOM 4505 C CA . ASN A 1 564 ? 19.297 -30.609 -19.141 1 95.62 564 ASN A CA 1
ATOM 4506 C C . ASN A 1 564 ? 18.047 -30.266 -18.344 1 95.62 564 ASN A C 1
ATOM 4508 O O . ASN A 1 564 ? 16.969 -30.062 -18.922 1 95.62 564 ASN A O 1
ATOM 4512 N N . LYS A 1 565 ? 18.219 -30.312 -17.078 1 97 565 LYS A N 1
ATOM 4513 C CA . LYS A 1 565 ? 17.094 -29.938 -16.234 1 97 565 LYS A CA 1
ATOM 4514 C C . LYS A 1 565 ? 16.656 -28.5 -16.469 1 97 565 LYS A C 1
ATOM 4516 O O . LYS A 1 565 ? 15.469 -28.203 -16.5 1 97 565 LYS A O 1
ATOM 4521 N N . LEU A 1 566 ? 17.625 -27.625 -16.578 1 96.75 566 LEU A N 1
ATOM 4522 C CA . LEU A 1 566 ? 17.344 -26.234 -16.859 1 96.75 566 LEU A CA 1
ATOM 4523 C C . LEU A 1 566 ? 16.656 -26.078 -18.219 1 96.75 566 LEU A C 1
ATOM 4525 O O . LEU A 1 566 ? 15.727 -25.281 -18.359 1 96.75 566 LEU A O 1
ATOM 4529 N N . ASP A 1 567 ? 17.094 -26.812 -19.141 1 95.25 567 ASP A N 1
ATOM 4530 C CA . ASP A 1 567 ? 16.5 -26.781 -20.469 1 95.25 567 ASP A CA 1
ATOM 4531 C C . ASP A 1 567 ? 15.047 -27.25 -20.438 1 95.25 567 ASP A C 1
ATOM 4533 O O . ASP A 1 567 ? 14.203 -26.734 -21.172 1 95.25 567 ASP A O 1
ATOM 4537 N N . MET A 1 568 ? 14.828 -28.219 -19.688 1 96.31 568 MET A N 1
ATOM 4538 C CA . MET A 1 568 ? 13.453 -28.688 -19.5 1 96.31 568 MET A CA 1
ATOM 4539 C C . MET A 1 568 ? 12.57 -27.578 -18.953 1 96.31 568 MET A C 1
ATOM 4541 O O . MET A 1 568 ? 11.453 -27.375 -19.422 1 96.31 568 MET A O 1
ATOM 4545 N N . CYS A 1 569 ? 13.062 -26.922 -17.938 1 97.31 569 CYS A N 1
ATOM 4546 C CA . CYS A 1 569 ? 12.32 -25.797 -17.359 1 97.31 569 CYS A CA 1
ATOM 4547 C C . CYS A 1 569 ? 12.078 -24.703 -18.391 1 97.31 569 CYS A C 1
ATOM 4549 O O . CYS A 1 569 ? 11 -24.109 -18.438 1 97.31 569 CYS A O 1
ATOM 4551 N N . MET A 1 570 ? 13.078 -24.469 -19.25 1 96.38 570 MET A N 1
ATOM 4552 C CA . MET A 1 570 ? 12.945 -23.484 -20.328 1 96.38 570 MET A CA 1
ATOM 4553 C C . MET A 1 570 ? 11.844 -23.891 -21.297 1 96.38 570 MET A C 1
ATOM 4555 O O . MET A 1 570 ? 11.102 -23.031 -21.781 1 96.38 570 MET A O 1
ATOM 4559 N N . GLY A 1 571 ? 11.766 -25.188 -21.562 1 96 571 GLY A N 1
ATOM 4560 C CA . GLY A 1 571 ? 10.695 -25.703 -22.406 1 96 571 GLY A CA 1
ATOM 4561 C C . GLY A 1 571 ? 9.312 -25.5 -21.812 1 96 571 GLY A C 1
ATOM 4562 O O . GLY A 1 571 ? 8.367 -25.172 -22.516 1 96 571 GLY A O 1
ATOM 4563 N N . ILE A 1 572 ? 9.258 -25.688 -20.531 1 97.25 572 ILE A N 1
ATOM 4564 C CA . ILE A 1 572 ? 7.988 -25.5 -19.844 1 97.25 572 ILE A CA 1
ATOM 4565 C C . ILE A 1 572 ? 7.594 -24.016 -19.891 1 97.25 572 ILE A C 1
ATOM 4567 O O . ILE A 1 572 ? 6.434 -23.688 -20.125 1 97.25 572 ILE A O 1
ATOM 4571 N N . LEU A 1 573 ? 8.57 -23.125 -19.625 1 96.75 573 LEU A N 1
ATOM 4572 C CA . LEU A 1 573 ? 8.305 -21.688 -19.703 1 96.75 573 LEU A CA 1
ATOM 4573 C C . LEU A 1 573 ? 7.824 -21.297 -21.094 1 96.75 573 LEU A C 1
ATOM 4575 O O . LEU A 1 573 ? 6.98 -20.422 -21.25 1 96.75 573 LEU A O 1
ATOM 4579 N N . GLU A 1 574 ? 8.344 -21.906 -22.109 1 96.38 574 GLU A N 1
ATOM 4580 C CA . GLU A 1 574 ? 7.922 -21.641 -23.484 1 96.38 574 GLU A CA 1
ATOM 4581 C C . GLU A 1 574 ? 6.449 -21.984 -23.688 1 96.38 574 GLU A C 1
ATOM 4583 O O . GLU A 1 574 ? 5.727 -21.25 -24.359 1 96.38 574 GLU A O 1
ATOM 4588 N N . GLU A 1 575 ? 6.066 -23.047 -23.078 1 95.88 575 GLU A N 1
ATOM 4589 C CA . GLU A 1 575 ? 4.656 -23.422 -23.141 1 95.88 575 GLU A CA 1
ATOM 4590 C C . GLU A 1 575 ? 3.791 -22.438 -22.359 1 95.88 575 GLU A C 1
ATOM 4592 O O . GLU A 1 575 ? 2.705 -22.062 -22.812 1 95.88 575 GLU A O 1
ATOM 4597 N N . LEU A 1 576 ? 4.262 -22.047 -21.234 1 96.31 576 LEU A N 1
ATOM 4598 C CA . LEU A 1 576 ? 3.494 -21.188 -20.344 1 96.31 576 LEU A CA 1
ATOM 4599 C C . LEU A 1 576 ? 3.408 -19.766 -20.906 1 96.31 576 LEU A C 1
ATOM 4601 O O . LEU A 1 576 ? 2.475 -19.031 -20.594 1 96.31 576 LEU A O 1
ATOM 4605 N N . GLN A 1 577 ? 4.371 -19.297 -21.734 1 95 577 GLN A N 1
ATOM 4606 C CA . GLN A 1 577 ? 4.41 -17.922 -22.219 1 95 577 GLN A CA 1
ATOM 4607 C C . GLN A 1 577 ? 3.246 -17.641 -23.172 1 95 577 GLN A C 1
ATOM 4609 O O . GLN A 1 577 ? 2.912 -16.484 -23.422 1 95 577 GLN A O 1
ATOM 4614 N N . LYS A 1 578 ? 2.637 -18.688 -23.672 1 93.25 578 LYS A N 1
ATOM 4615 C CA . LYS A 1 578 ? 1.462 -18.531 -24.516 1 93.25 578 LYS A CA 1
ATOM 4616 C C . LYS A 1 578 ? 0.309 -17.891 -23.75 1 93.25 578 LYS A C 1
ATOM 4618 O O . LYS A 1 578 ? -0.53 -17.203 -24.328 1 93.25 578 LYS A O 1
ATOM 4623 N N . THR A 1 579 ? 0.314 -18.094 -22.438 1 94.38 579 THR A N 1
ATOM 4624 C CA . THR A 1 579 ? -0.775 -17.594 -21.594 1 94.38 579 THR A CA 1
ATOM 4625 C C . THR A 1 579 ? -0.285 -16.484 -20.672 1 94.38 579 THR A C 1
ATOM 4627 O O . THR A 1 579 ? -0.993 -15.5 -20.453 1 94.38 579 THR A O 1
ATOM 4630 N N . TYR A 1 580 ? 0.883 -16.703 -20.172 1 96.19 580 TYR A N 1
ATOM 4631 C CA . TYR A 1 580 ? 1.352 -15.797 -19.125 1 96.19 580 TYR A CA 1
ATOM 4632 C C . TYR A 1 580 ? 2.545 -14.977 -19.609 1 96.19 580 TYR A C 1
ATOM 4634 O O . TYR A 1 580 ? 3.619 -15.523 -19.859 1 96.19 580 TYR A O 1
ATOM 4642 N N . THR A 1 581 ? 2.393 -13.672 -19.625 1 94.75 581 THR A N 1
ATOM 4643 C CA . THR A 1 581 ? 3.404 -12.734 -20.109 1 94.75 581 THR A CA 1
ATOM 4644 C C . THR A 1 581 ? 4.668 -12.828 -19.25 1 94.75 581 THR A C 1
ATOM 4646 O O . THR A 1 581 ? 5.777 -12.656 -19.766 1 94.75 581 THR A O 1
ATOM 4649 N N . VAL A 1 582 ? 4.551 -13.109 -18.031 1 95.12 582 VAL A N 1
ATOM 4650 C CA . VAL A 1 582 ? 5.684 -13.133 -17.109 1 95.12 582 VAL A CA 1
ATOM 4651 C C . VAL A 1 582 ? 6.621 -14.281 -17.469 1 95.12 582 VAL A C 1
ATOM 4653 O O . VAL A 1 582 ? 7.8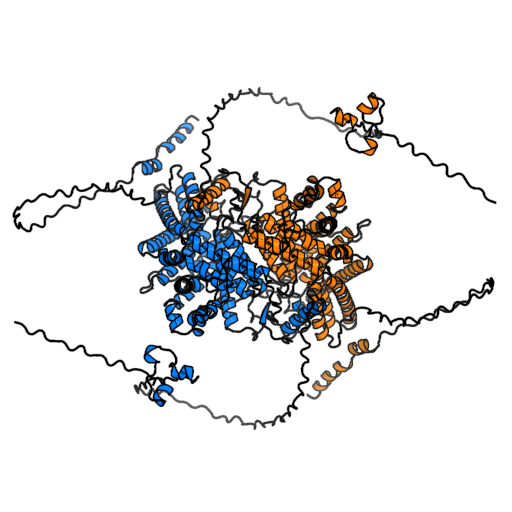28 -14.211 -17.25 1 95.12 582 VAL A O 1
ATOM 4656 N N . ALA A 1 583 ? 6.078 -15.383 -17.984 1 96.5 583 ALA A N 1
ATOM 4657 C CA . ALA A 1 583 ? 6.91 -16.5 -18.422 1 96.5 583 ALA A CA 1
ATOM 4658 C C . ALA A 1 583 ? 7.871 -16.078 -19.531 1 96.5 583 ALA A C 1
ATOM 4660 O O . ALA A 1 583 ? 9.016 -16.531 -19.578 1 96.5 583 ALA A O 1
ATOM 4661 N N . SER A 1 584 ? 7.387 -15.195 -20.406 1 95.81 584 SER A N 1
ATOM 4662 C CA . SER A 1 584 ? 8.25 -14.656 -21.453 1 95.81 584 SER A CA 1
ATOM 4663 C C . SER A 1 584 ? 9.383 -13.828 -20.859 1 95.81 584 SER A C 1
ATOM 4665 O O . SER A 1 584 ? 10.516 -13.891 -21.344 1 95.81 584 SER A O 1
ATOM 4667 N N . LEU A 1 585 ? 9.031 -13.055 -19.922 1 94.25 585 LEU A N 1
ATOM 4668 C CA . LEU A 1 585 ? 10.023 -12.234 -19.234 1 94.25 585 LEU A CA 1
ATOM 4669 C C . LEU A 1 585 ? 11.117 -13.109 -18.625 1 94.25 585 LEU A C 1
ATOM 4671 O O . LEU A 1 585 ? 12.305 -12.836 -18.797 1 94.25 585 LEU A O 1
ATOM 4675 N N . PHE A 1 586 ? 10.734 -14.148 -17.906 1 96.12 586 PHE A N 1
ATOM 4676 C CA . PHE A 1 586 ? 11.68 -15.047 -17.25 1 96.12 586 PHE A CA 1
ATOM 4677 C C . PHE A 1 586 ? 12.562 -15.742 -18.281 1 96.12 586 PHE A C 1
ATOM 4679 O O . PHE A 1 586 ? 13.773 -15.867 -18.094 1 96.12 586 PHE A O 1
ATOM 4686 N N . ARG A 1 587 ? 11.906 -16.172 -19.312 1 95.56 587 ARG A N 1
ATOM 4687 C CA . ARG A 1 587 ? 12.656 -16.844 -20.359 1 95.56 587 ARG A CA 1
ATOM 4688 C C . ARG A 1 587 ? 13.727 -15.922 -20.938 1 95.56 587 ARG A C 1
ATOM 4690 O O . ARG A 1 587 ? 14.867 -16.344 -21.141 1 95.56 587 ARG A O 1
ATOM 4697 N N . GLY A 1 588 ? 13.375 -14.664 -21.188 1 93.88 588 GLY A N 1
ATOM 4698 C CA . GLY A 1 588 ? 14.344 -13.703 -21.703 1 93.88 588 GLY A CA 1
ATOM 4699 C C . GLY A 1 588 ? 15.523 -13.5 -20.766 1 93.88 588 GLY A C 1
ATOM 4700 O O . GLY A 1 588 ? 16.672 -13.453 -21.203 1 93.88 588 GLY A O 1
ATOM 4701 N N . ILE A 1 589 ? 15.297 -13.453 -19.516 1 94.62 589 ILE A N 1
ATOM 4702 C CA . ILE A 1 589 ? 16.344 -13.234 -18.516 1 94.62 589 ILE A CA 1
ATOM 4703 C C . ILE A 1 589 ? 17.25 -14.453 -18.453 1 94.62 589 ILE A C 1
ATOM 4705 O O . ILE A 1 589 ? 18.484 -14.32 -18.438 1 94.62 589 ILE A O 1
ATOM 4709 N N . PHE A 1 590 ? 16.688 -15.648 -18.469 1 95.88 590 PHE A N 1
ATOM 4710 C CA . PHE A 1 590 ? 17.484 -16.859 -18.344 1 95.88 590 PHE A CA 1
ATOM 4711 C C . PHE A 1 590 ? 18.266 -17.141 -19.625 1 95.88 590 PHE A C 1
ATOM 4713 O O . PHE A 1 590 ? 19.344 -17.719 -19.578 1 95.88 590 PHE A O 1
ATOM 4720 N N . ILE A 1 591 ? 17.672 -16.734 -20.766 1 94.5 591 ILE A N 1
ATOM 4721 C CA . ILE A 1 591 ? 18.422 -16.875 -22 1 94.5 591 ILE A CA 1
ATOM 4722 C C . ILE A 1 591 ? 19.703 -16.031 -21.938 1 94.5 591 ILE A C 1
ATOM 4724 O O . ILE A 1 591 ? 20.781 -16.5 -22.281 1 94.5 591 ILE A O 1
ATOM 4728 N N . LYS A 1 592 ? 19.531 -14.859 -21.453 1 92.81 592 LYS A N 1
ATOM 4729 C CA . LYS A 1 592 ? 20.688 -13.984 -21.312 1 92.81 592 LYS A CA 1
ATOM 4730 C C . LYS A 1 592 ? 21.688 -14.547 -20.312 1 92.81 592 LYS A C 1
ATOM 4732 O O . LYS A 1 592 ? 22.906 -14.461 -20.516 1 92.81 592 LYS A O 1
ATOM 4737 N N . ALA A 1 593 ? 21.234 -15.07 -19.25 1 93.19 593 ALA A N 1
ATOM 4738 C CA . ALA A 1 593 ? 22.094 -15.68 -18.25 1 93.19 593 ALA A CA 1
ATOM 4739 C C . ALA A 1 593 ? 22.844 -16.875 -18.828 1 93.19 593 ALA A C 1
ATOM 4741 O O . ALA A 1 593 ? 24.047 -17.031 -18.609 1 93.19 593 ALA A O 1
ATOM 4742 N N . LEU A 1 594 ? 22.141 -17.703 -19.562 1 93.44 594 LEU A N 1
ATOM 4743 C CA . LEU A 1 594 ? 22.734 -18.891 -20.172 1 93.44 594 LEU A CA 1
ATOM 4744 C C . LEU A 1 594 ? 23.781 -18.5 -21.219 1 93.44 594 LEU A C 1
ATOM 4746 O O . LEU A 1 594 ? 24.812 -19.172 -21.344 1 93.44 594 LEU A O 1
ATOM 4750 N N . GLN A 1 595 ? 23.547 -17.391 -21.844 1 92 595 GLN A N 1
ATOM 4751 C CA . GLN A 1 595 ? 24.5 -16.906 -22.859 1 92 595 GLN A CA 1
ATOM 4752 C C . GLN A 1 595 ? 25.781 -16.406 -22.203 1 92 595 GLN A C 1
ATOM 4754 O O . GLN A 1 595 ? 26.844 -16.406 -22.828 1 92 595 GLN A O 1
ATOM 4759 N N . GLN A 1 596 ? 25.703 -15.984 -21 1 89.44 596 GLN A N 1
ATOM 4760 C CA . GLN A 1 596 ? 26.906 -15.578 -20.266 1 89.44 596 GLN A CA 1
ATOM 4761 C C . GLN A 1 596 ? 27.781 -16.781 -19.938 1 89.44 596 GLN A C 1
ATOM 4763 O O . GLN A 1 596 ? 29 -16.672 -19.859 1 89.44 596 GLN A O 1
ATOM 4768 N N . ILE A 1 597 ? 27.156 -17.906 -19.703 1 89.19 597 ILE A N 1
ATOM 4769 C CA . ILE A 1 597 ? 27.875 -19.141 -19.359 1 89.19 597 ILE A CA 1
ATOM 4770 C C . ILE A 1 597 ? 28.234 -19.906 -20.625 1 89.19 597 ILE A C 1
ATOM 4772 O O . ILE A 1 597 ? 29.344 -20.422 -20.75 1 89.19 597 ILE A O 1
ATOM 4776 N N . PHE A 1 598 ? 27.219 -19.891 -21.516 1 89.25 598 PHE A N 1
ATOM 4777 C CA . PHE A 1 598 ? 27.359 -20.562 -22.812 1 89.25 598 PHE A CA 1
ATOM 4778 C C . PHE A 1 598 ? 27.125 -19.594 -23.953 1 89.25 598 PHE A C 1
ATOM 4780 O O . PHE A 1 598 ? 26.016 -19.5 -24.484 1 89.25 598 PHE A O 1
ATOM 4787 N N . PRO A 1 599 ? 28.109 -18.922 -24.422 1 87.62 599 PRO A N 1
ATOM 4788 C CA . PRO A 1 599 ? 27.953 -17.844 -25.406 1 87.62 599 PRO A CA 1
ATOM 4789 C C . PRO A 1 599 ? 27.234 -18.312 -26.672 1 87.62 599 PRO A C 1
ATOM 4791 O O . PRO A 1 599 ? 26.609 -17.516 -27.375 1 87.62 599 PRO A O 1
ATOM 4794 N N . THR A 1 600 ? 27.234 -19.547 -27.031 1 87.31 600 THR A N 1
ATOM 4795 C CA . THR A 1 600 ? 26.625 -20.062 -28.25 1 87.31 600 THR A CA 1
ATOM 4796 C C . THR A 1 600 ? 25.219 -20.578 -27.984 1 87.31 600 THR A C 1
ATOM 4798 O O . THR A 1 600 ? 24.578 -21.156 -28.875 1 87.31 600 THR A O 1
ATOM 4801 N N . TYR A 1 601 ? 24.766 -20.328 -26.828 1 86.38 601 TYR A N 1
ATOM 4802 C CA . TYR A 1 601 ? 23.438 -20.828 -26.469 1 86.38 601 TYR A CA 1
ATOM 4803 C C . TYR A 1 601 ? 22.359 -20.109 -27.266 1 86.38 601 TYR A C 1
ATOM 4805 O O . TYR A 1 601 ? 22.344 -18.875 -27.344 1 86.38 601 TYR A O 1
ATOM 4813 N N . THR A 1 602 ? 21.609 -20.812 -28.156 1 78.5 602 THR A N 1
ATOM 4814 C CA . THR A 1 602 ? 20.422 -20.297 -28.812 1 78.5 602 THR A CA 1
ATOM 4815 C C . THR A 1 602 ? 19.172 -21.062 -28.344 1 78.5 602 THR A C 1
ATOM 4817 O O . THR A 1 602 ? 19.188 -22.281 -28.266 1 78.5 602 THR A O 1
ATOM 4820 N N . ALA A 1 603 ? 18.328 -20.422 -27.734 1 67.75 603 ALA A N 1
ATOM 4821 C CA . ALA A 1 603 ? 17.125 -21.078 -27.219 1 67.75 603 ALA A CA 1
ATOM 4822 C C . ALA A 1 603 ? 16.391 -21.828 -28.328 1 67.75 603 ALA A C 1
ATOM 4824 O O . ALA A 1 603 ? 16.172 -21.281 -29.406 1 67.75 603 ALA A O 1
ATOM 4825 N N . SER A 1 604 ? 16.562 -23.078 -28.625 1 52.88 604 SER A N 1
ATOM 4826 C CA . SER A 1 604 ? 15.914 -23.875 -29.641 1 52.88 604 SER A CA 1
ATOM 4827 C C . SER A 1 604 ? 14.414 -23.609 -29.672 1 52.88 604 SER A C 1
ATOM 4829 O O . SER A 1 604 ? 13.742 -23.672 -28.641 1 52.88 604 SER A O 1
ATOM 4831 N N . SER A 1 605 ? 13.945 -22.656 -30.359 1 44.44 605 SER A N 1
ATOM 4832 C CA . SER A 1 605 ? 12.516 -22.766 -30.609 1 44.44 605 SER A CA 1
ATOM 4833 C C . SER A 1 605 ? 12.117 -24.203 -30.938 1 44.44 605 SER A C 1
ATOM 4835 O O . SER A 1 605 ? 12.773 -24.859 -31.734 1 44.44 605 SER A O 1
ATOM 4837 N N . PRO A 1 606 ? 11.281 -24.875 -30.156 1 36.97 606 PRO A N 1
ATOM 4838 C CA . PRO A 1 606 ? 10.984 -26.234 -30.578 1 36.97 606 PRO A CA 1
ATOM 4839 C C . PRO A 1 606 ? 11.016 -26.406 -32.094 1 36.97 606 PRO A C 1
ATOM 4841 O O . PRO A 1 606 ? 11.156 -25.422 -32.812 1 36.97 606 PRO A O 1
ATOM 4844 N N . LEU A 1 607 ? 9.719 -27.203 -32.531 1 33.12 607 LEU A N 1
ATOM 4845 C CA . LEU A 1 607 ? 9.18 -28.047 -33.594 1 33.12 607 LEU A CA 1
ATOM 4846 C C . LEU A 1 607 ? 8.875 -27.219 -34.844 1 33.12 607 LEU A C 1
ATOM 4848 O O . LEU A 1 607 ? 7.711 -26.938 -35.156 1 33.12 607 LEU A O 1
ATOM 4852 N N . SER A 1 608 ? 9.305 -26.156 -35.062 1 31.78 608 SER A N 1
ATOM 4853 C CA . SER A 1 608 ? 8.922 -25.906 -36.469 1 31.78 608 SER A CA 1
ATOM 4854 C C . SER A 1 608 ? 9.328 -27.078 -37.375 1 31.78 608 SER A C 1
ATOM 4856 O O . SER A 1 608 ? 10.5 -27.219 -37.719 1 31.78 608 SER A O 1
ATOM 4858 N N . ILE A 1 609 ? 8.562 -28.266 -37.219 1 30.53 609 ILE A N 1
ATOM 4859 C CA . ILE A 1 609 ? 8.57 -29.188 -38.344 1 30.53 609 ILE A CA 1
ATOM 4860 C C . ILE A 1 609 ? 8.562 -28.391 -39.656 1 30.53 609 ILE A C 1
ATOM 4862 O O . ILE A 1 609 ? 7.652 -27.609 -39.906 1 30.53 609 ILE A O 1
ATOM 4866 N N . PRO A 1 610 ? 9.656 -28.172 -40.156 1 30.25 610 PRO A N 1
ATOM 4867 C CA . PRO A 1 610 ? 9.594 -27.562 -41.5 1 30.25 610 PRO A CA 1
ATOM 4868 C C . PRO A 1 610 ? 8.461 -28.125 -42.344 1 30.25 610 PRO A C 1
ATOM 4870 O O . PRO A 1 610 ? 8.375 -29.328 -42.531 1 30.25 610 PRO A O 1
ATOM 4873 N N . HIS A 1 611 ? 7.23 -27.609 -42.125 1 28.8 611 HIS A N 1
ATOM 4874 C CA . HIS A 1 611 ? 6.246 -27.969 -43.156 1 28.8 611 HIS A CA 1
ATOM 4875 C C . HIS A 1 611 ? 6.84 -27.875 -44.562 1 28.8 611 HIS A C 1
ATOM 4877 O O . HIS A 1 611 ? 7.168 -26.797 -45.031 1 28.8 611 HIS A O 1
ATOM 4883 N N . GLN A 1 612 ? 7.754 -28.828 -44.812 1 27.3 612 GLN A N 1
ATOM 4884 C CA . GLN A 1 612 ? 8.094 -28.922 -46.25 1 27.3 612 GLN A CA 1
ATOM 4885 C C . GLN A 1 612 ? 6.855 -28.797 -47.125 1 27.3 612 GLN A C 1
ATOM 4887 O O . GLN A 1 612 ? 5.859 -29.484 -46.906 1 27.3 612 GLN A O 1
ATOM 4892 N N . PRO A 1 613 ? 6.641 -27.625 -47.594 1 26.09 613 PRO A N 1
ATOM 4893 C CA . PRO A 1 613 ? 5.531 -27.531 -48.562 1 26.09 613 PRO A CA 1
ATOM 4894 C C . PRO A 1 613 ? 5.414 -28.766 -49.438 1 26.09 613 PRO A C 1
ATOM 4896 O O . PRO A 1 613 ? 6.406 -29.203 -50.031 1 26.09 613 PRO A O 1
ATOM 4899 N N . VAL A 1 614 ? 4.73 -29.766 -48.875 1 24.91 614 VAL A N 1
ATOM 4900 C CA . VAL A 1 614 ? 4.426 -30.844 -49.781 1 24.91 614 VAL A CA 1
ATOM 4901 C C . VAL A 1 614 ? 4.07 -30.281 -51.156 1 24.91 614 VAL A C 1
ATOM 4903 O O . VAL A 1 614 ? 3.127 -29.5 -51.281 1 24.91 614 VAL A O 1
ATOM 4906 N N . ALA A 1 615 ? 5.102 -30.016 -51.906 1 24.81 615 ALA A N 1
ATOM 4907 C CA . ALA A 1 615 ? 4.879 -29.766 -53.312 1 24.81 615 ALA A CA 1
ATOM 4908 C C . ALA A 1 615 ? 3.723 -30.609 -53.844 1 24.81 615 ALA A C 1
ATOM 4910 O O . ALA A 1 615 ? 3.678 -31.812 -53.656 1 24.81 615 ALA A O 1
ATOM 4911 N N . SER A 1 616 ? 2.488 -29.984 -53.781 1 23.91 616 SER A N 1
ATOM 4912 C CA . SER A 1 616 ? 1.336 -30.547 -54.469 1 23.91 616 SER A CA 1
ATOM 4913 C C . SER A 1 616 ? 1.75 -31.234 -55.781 1 23.91 616 SER A C 1
ATOM 4915 O O . SER A 1 616 ? 2.145 -30.547 -56.75 1 23.91 616 SER A O 1
ATOM 4917 N N . LEU A 1 617 ? 2.664 -32.25 -55.625 1 24.19 617 LEU A N 1
ATOM 4918 C CA . LEU A 1 617 ? 2.836 -32.969 -56.875 1 24.19 617 LEU A CA 1
ATOM 4919 C C . LEU A 1 617 ? 1.485 -33.281 -57.531 1 24.19 617 LEU A C 1
ATOM 4921 O O . LEU A 1 617 ? 0.624 -33.906 -56.906 1 24.19 617 LEU A O 1
ATOM 4925 N N . GLY A 1 618 ? 0.996 -32.281 -58.281 1 22.86 618 GLY A N 1
ATOM 4926 C CA . GLY A 1 618 ? -0.099 -32.406 -59.219 1 22.86 618 GLY A CA 1
ATOM 4927 C C . GLY A 1 618 ? -0.147 -33.75 -59.938 1 22.86 618 GLY A C 1
ATOM 4928 O O . GLY A 1 618 ? 0.745 -34.094 -60.719 1 22.86 618 GLY A O 1
ATOM 4929 N N . ASP A 1 619 ? -0.465 -34.844 -59.062 1 22.91 619 ASP A N 1
ATOM 4930 C CA . ASP A 1 619 ? -0.605 -36.188 -59.625 1 22.91 619 ASP A CA 1
ATOM 4931 C C . ASP A 1 619 ? -1.447 -36.156 -60.906 1 22.91 619 ASP A C 1
ATOM 4933 O O . ASP A 1 619 ? -2.564 -35.656 -60.906 1 22.91 619 ASP A O 1
ATOM 4937 N N . PRO A 1 620 ? -0.766 -36 -61.969 1 24.92 620 PRO A N 1
ATOM 4938 C CA . PRO A 1 620 ? -1.447 -36.156 -63.25 1 24.92 620 PRO A CA 1
ATOM 4939 C C . PRO A 1 620 ? -2.322 -37.406 -63.312 1 24.92 620 PRO A C 1
ATOM 4941 O O . PRO A 1 620 ? -1.824 -38.531 -63.156 1 24.92 620 PRO A O 1
ATOM 4944 N N . ILE A 1 621 ? -3.424 -37.344 -62.594 1 24.11 621 ILE A N 1
ATOM 4945 C CA . ILE A 1 621 ? -4.379 -38.438 -62.625 1 24.11 621 ILE A CA 1
ATOM 4946 C C . ILE A 1 621 ? -4.621 -38.875 -64.062 1 24.11 621 ILE A C 1
ATOM 4948 O O . ILE A 1 621 ? -5.277 -38.156 -64.812 1 24.11 621 ILE A O 1
ATOM 4952 N N . ASP A 1 622 ? -3.482 -39.281 -64.688 1 19.02 622 ASP A N 1
ATOM 4953 C CA . ASP A 1 622 ? -3.67 -39.844 -66 1 19.02 622 ASP A CA 1
ATOM 4954 C C . ASP A 1 622 ? -4.723 -40.938 -66 1 19.02 622 ASP A C 1
ATOM 4956 O O . ASP A 1 622 ? -4.926 -41.594 -65 1 19.02 622 ASP A O 1
ATOM 4960 N N . SER A 1 623 ? -5.539 -41.062 -67.062 1 21.62 623 SER A N 1
ATOM 4961 C CA . SER A 1 623 ? -6.75 -41.719 -67.5 1 21.62 623 SER A CA 1
ATOM 4962 C C . SER A 1 623 ? -6.578 -43.219 -67.5 1 21.62 623 SER A C 1
ATOM 4964 O O . SER A 1 623 ? -7.535 -43.969 -67.75 1 21.62 623 SER A O 1
ATOM 4966 N N . HIS A 1 624 ? -5.305 -43.75 -67.438 1 19.19 624 HIS A N 1
ATOM 4967 C CA . HIS A 1 624 ? -5.324 -44.938 -68.312 1 19.19 624 HIS A CA 1
ATOM 4968 C C . HIS A 1 624 ? -6.117 -46.062 -67.688 1 19.19 624 HIS A C 1
ATOM 4970 O O . HIS A 1 624 ? -6.297 -46.125 -66.5 1 19.19 624 HIS A O 1
ATOM 4976 N N . SER A 1 625 ? -6.52 -47.094 -68.562 1 20.36 625 SER A N 1
ATOM 4977 C CA . SER A 1 625 ? -7.516 -48.094 -68.812 1 20.36 625 SER A CA 1
ATOM 4978 C C . SER A 1 625 ? -7.258 -49.375 -68 1 20.36 625 SER A C 1
ATOM 4980 O O . SER A 1 625 ? -8.203 -50.031 -67.625 1 20.36 625 SER A O 1
ATOM 4982 N N . ASP A 1 626 ? -5.969 -49.781 -67.812 1 19.2 626 ASP A N 1
ATOM 4983 C CA . ASP A 1 626 ? -5.867 -51.188 -68.188 1 19.2 626 ASP A CA 1
ATOM 4984 C C . ASP A 1 626 ? -6.375 -52.125 -67.062 1 19.2 626 ASP A C 1
ATOM 4986 O O . ASP A 1 626 ? -6.422 -51.719 -65.938 1 19.2 626 ASP A O 1
ATOM 4990 N N . THR A 1 627 ? -6.633 -53.438 -67.438 1 21.22 627 THR A N 1
ATOM 4991 C CA . THR A 1 627 ? -7.457 -54.625 -67.125 1 21.22 627 THR A CA 1
ATOM 4992 C C . THR A 1 627 ? -6.867 -55.406 -66 1 21.22 627 THR A C 1
ATOM 4994 O O . THR A 1 627 ? -7.562 -56.219 -65.375 1 21.22 627 THR A O 1
ATOM 4997 N N . VAL A 1 628 ? -5.512 -55.281 -65.625 1 21.23 628 VAL A N 1
ATOM 4998 C CA . VAL A 1 628 ? -5.047 -56.656 -65.438 1 21.23 628 VAL A CA 1
ATOM 4999 C C . VAL A 1 628 ? -5.527 -57.219 -64.125 1 21.23 628 VAL A C 1
ATOM 5001 O O . VAL A 1 628 ? -5.727 -56.469 -63.156 1 21.23 628 VAL A O 1
ATOM 5004 N N . PRO A 1 629 ? -5.664 -58.562 -64.062 1 24.34 629 PRO A N 1
ATOM 5005 C CA . PRO A 1 629 ? -6.387 -59.5 -63.188 1 24.34 629 PRO A CA 1
ATOM 5006 C C . PRO A 1 629 ? -5.66 -59.781 -61.875 1 24.34 629 PRO A C 1
ATOM 5008 O O . PRO A 1 629 ? -6.086 -60.656 -61.125 1 24.34 629 PRO A O 1
ATOM 5011 N N . VAL A 1 630 ? -4.91 -58.719 -61.406 1 19.22 630 VAL A N 1
ATOM 5012 C CA . VAL A 1 630 ? -3.799 -59.219 -60.594 1 19.22 630 VAL A CA 1
ATOM 5013 C C . VAL A 1 630 ? -4.332 -60.031 -59.406 1 19.22 630 VAL A C 1
ATOM 5015 O O . VAL A 1 630 ? -5.242 -59.594 -58.719 1 19.22 630 VAL A O 1
ATOM 5018 N N . GLU A 1 631 ? -3.707 -61.156 -59.281 1 20.45 631 GLU A N 1
ATOM 5019 C CA . GLU A 1 631 ? -3.789 -62.438 -58.531 1 20.45 631 GLU A CA 1
ATOM 5020 C C . GLU A 1 631 ? -3.539 -62.219 -57.062 1 20.45 631 GLU A C 1
ATOM 5022 O O . GLU A 1 631 ? -2.881 -61.25 -56.656 1 20.45 631 GLU A O 1
ATOM 5027 N N . THR A 1 632 ? -4.125 -63.062 -56.25 1 19.78 632 THR A N 1
ATOM 5028 C CA . THR A 1 632 ? -4.594 -63.25 -54.875 1 19.78 632 THR A CA 1
ATOM 5029 C C . THR A 1 632 ? -3.422 -63.5 -53.906 1 19.78 632 THR A C 1
ATOM 5031 O O . THR A 1 632 ? -3.621 -63.781 -52.75 1 19.78 632 THR A O 1
ATOM 5034 N N . THR A 1 633 ? -2.131 -63.156 -54.438 1 17.92 633 THR A N 1
ATOM 5035 C CA . THR A 1 633 ? -1.241 -64.062 -53.688 1 17.92 633 THR A CA 1
ATOM 5036 C C . THR A 1 633 ? -1.225 -63.719 -52.219 1 17.92 633 THR A C 1
ATOM 5038 O O . THR A 1 633 ? -1.493 -62.562 -51.812 1 17.92 633 THR A O 1
ATOM 5041 N N . ASN A 1 634 ? -0.645 -64.625 -51.406 1 18.84 634 ASN A N 1
ATOM 5042 C CA . ASN A 1 634 ? -0.637 -65.312 -50.094 1 18.84 634 ASN A CA 1
ATOM 5043 C C . ASN A 1 634 ? 0.099 -64.438 -49.062 1 18.84 634 ASN A C 1
ATOM 5045 O O . ASN A 1 634 ? 0.841 -63.531 -49.406 1 18.84 634 ASN A O 1
ATOM 5049 N N . GLY A 1 635 ? 0.42 -64.938 -47.875 1 18.31 635 GLY A N 1
ATOM 5050 C CA . GLY A 1 635 ? 0.331 -64.812 -46.438 1 18.31 635 GLY A CA 1
ATOM 5051 C C . GLY A 1 635 ? 1.556 -64.125 -45.844 1 18.31 635 GLY A C 1
ATOM 5052 O O . GLY A 1 635 ? 1.519 -63.688 -44.688 1 18.31 635 GLY A O 1
ATOM 5053 N N . GLU A 1 636 ? 2.822 -64.25 -46.375 1 19.02 636 GLU A N 1
ATOM 5054 C CA . GLU A 1 636 ? 3.861 -64.562 -45.406 1 19.02 636 GLU A CA 1
ATOM 5055 C C . GLU A 1 636 ? 4.332 -63.344 -44.656 1 19.02 636 GLU A C 1
ATOM 5057 O O . GLU A 1 636 ? 4.562 -62.312 -45.25 1 19.02 636 GLU A O 1
ATOM 5062 N N . CYS A 1 637 ? 4.238 -63.312 -43.281 1 19.56 637 CYS A N 1
ATOM 5063 C CA . CYS A 1 637 ? 4.352 -62.469 -42.094 1 19.56 637 CYS A CA 1
ATOM 5064 C C . CYS A 1 637 ? 5.789 -62.031 -41.875 1 19.56 637 CYS A C 1
ATOM 5066 O O . CYS A 1 637 ? 6.473 -62.531 -40.969 1 19.56 637 CYS A O 1
ATOM 5068 N N . ASN A 1 638 ? 6.59 -61.781 -42.938 1 17.36 638 ASN A N 1
ATOM 5069 C CA . ASN A 1 638 ? 7.996 -61.781 -42.562 1 17.36 638 ASN A CA 1
ATOM 5070 C C . ASN A 1 638 ? 8.32 -60.656 -41.562 1 17.36 638 ASN A C 1
ATOM 5072 O O . ASN A 1 638 ? 7.664 -59.625 -41.562 1 17.36 638 ASN A O 1
ATOM 5076 N N . GLN A 1 639 ? 9.383 -60.875 -40.719 1 19.06 639 GLN A N 1
ATOM 5077 C CA . GLN A 1 639 ? 10.094 -60.594 -39.469 1 19.06 639 GLN A CA 1
ATOM 5078 C C . GLN A 1 639 ? 10.922 -59.312 -39.594 1 19.06 639 GLN A C 1
ATOM 5080 O O . GLN A 1 639 ? 12.133 -59.375 -39.812 1 19.06 639 GLN A O 1
ATOM 5085 N N . ILE A 1 640 ? 10.461 -58.219 -40.25 1 18.88 640 ILE A N 1
ATOM 5086 C CA . ILE A 1 640 ? 11.516 -57.25 -40.562 1 18.88 640 ILE A CA 1
ATOM 5087 C C . ILE A 1 640 ? 12.016 -56.625 -39.25 1 18.88 640 ILE A C 1
ATOM 5089 O O . ILE A 1 640 ? 11.227 -56.219 -38.406 1 18.88 640 ILE A O 1
ATOM 5093 N N . THR A 1 641 ? 13.375 -56.75 -39.031 1 19.34 641 THR A N 1
ATOM 5094 C CA . THR A 1 641 ? 14.445 -56.406 -38.125 1 19.34 641 THR A CA 1
ATOM 5095 C C . THR A 1 641 ? 14.578 -54.906 -37.938 1 19.34 641 THR A C 1
ATOM 5097 O O . THR A 1 641 ? 14.703 -54.188 -38.938 1 19.34 641 THR A O 1
ATOM 5100 N N . GLY A 1 642 ? 14.078 -54.344 -36.812 1 18.7 642 GLY A N 1
ATOM 5101 C CA . GLY A 1 642 ? 13.867 -53.031 -36.281 1 18.7 642 GLY A CA 1
ATOM 5102 C C . GLY A 1 642 ? 15.148 -52.219 -36.156 1 18.7 642 GLY A C 1
ATOM 5103 O O . GLY A 1 642 ? 15.984 -52.469 -35.281 1 18.7 642 GLY A O 1
ATOM 5104 N N . ASP A 1 643 ? 15.82 -51.844 -37.281 1 19.48 643 ASP A N 1
ATOM 5105 C CA . ASP A 1 643 ? 17.094 -51.156 -37.156 1 19.48 643 ASP A CA 1
ATOM 5106 C C . ASP A 1 643 ? 16.922 -49.812 -36.438 1 19.48 643 ASP A C 1
ATOM 5108 O O . ASP A 1 643 ? 16.062 -49 -36.812 1 19.48 643 ASP A O 1
ATOM 5112 N N . ARG A 1 644 ? 17.453 -49.625 -35.219 1 19.89 644 ARG A N 1
ATOM 5113 C CA . ARG A 1 644 ? 17.609 -48.656 -34.125 1 19.89 644 ARG A CA 1
ATOM 5114 C C . ARG A 1 644 ? 18.391 -47.438 -34.562 1 19.89 644 ARG A C 1
ATOM 5116 O O . ARG A 1 644 ? 19.625 -47.469 -34.625 1 19.89 644 ARG A O 1
ATOM 5123 N N . ALA A 1 645 ? 17.984 -46.75 -35.562 1 23.16 645 ALA A N 1
ATOM 5124 C CA . ALA A 1 645 ? 18.797 -45.594 -35.938 1 23.16 645 ALA A CA 1
ATOM 5125 C C . ALA A 1 645 ? 18.891 -44.594 -34.781 1 23.16 645 ALA A C 1
ATOM 5127 O O . ALA A 1 645 ? 17.859 -44.062 -34.344 1 23.16 645 ALA A O 1
ATOM 5128 N N . GLY A 1 646 ? 19.953 -44.719 -34.031 1 20.2 646 GLY A N 1
ATOM 5129 C CA . GLY A 1 646 ? 20.453 -43.906 -32.906 1 20.2 646 GLY A CA 1
ATOM 5130 C C . GLY A 1 646 ? 20.609 -42.438 -33.281 1 20.2 646 GLY A C 1
ATOM 5131 O O . GLY A 1 646 ? 21.25 -42.125 -34.281 1 20.2 646 GLY A O 1
ATOM 5132 N N . SER A 1 647 ? 19.641 -41.656 -33.125 1 24.64 647 SER A N 1
ATOM 5133 C CA . SER A 1 647 ? 19.672 -40.219 -33.375 1 24.64 647 SER A CA 1
ATOM 5134 C C . SER A 1 647 ? 20.828 -39.562 -32.656 1 24.64 647 SER A C 1
ATOM 5136 O O . SER A 1 647 ? 20.922 -39.656 -31.422 1 24.64 647 SER A O 1
ATOM 5138 N N . SER A 1 648 ? 22.062 -39.531 -33.156 1 26.56 648 SER A N 1
ATOM 5139 C CA . SER A 1 648 ? 23.297 -38.906 -32.75 1 26.56 648 SER A CA 1
ATOM 5140 C C . SER A 1 648 ? 23.094 -37.438 -32.438 1 26.56 648 SER A C 1
ATOM 5142 O O . SER A 1 648 ? 22.547 -36.688 -33.281 1 26.56 648 SER A O 1
ATOM 5144 N N . MET A 1 649 ? 22.953 -37.062 -31.234 1 30.03 649 MET A N 1
ATOM 5145 C CA . MET A 1 649 ? 23.047 -35.688 -30.719 1 30.03 649 MET A CA 1
ATOM 5146 C C . MET A 1 649 ? 24.25 -34.969 -31.312 1 30.03 649 MET A C 1
ATOM 5148 O O . MET A 1 649 ? 25.312 -35.562 -31.469 1 30.03 649 MET A O 1
ATOM 5152 N N . PRO A 1 650 ? 24.078 -33.938 -32.094 1 29.59 650 PRO A N 1
ATOM 5153 C CA . PRO A 1 650 ? 25.25 -33.375 -32.75 1 29.59 650 PRO A CA 1
ATOM 5154 C C . PRO A 1 650 ? 26.438 -33.219 -31.812 1 29.59 650 PRO A C 1
ATOM 5156 O O . PRO A 1 650 ? 26.25 -32.875 -30.641 1 29.59 650 PRO A O 1
ATOM 5159 N N . ALA A 1 651 ? 27.656 -33.812 -31.953 1 34.22 651 ALA A N 1
ATOM 5160 C CA . ALA A 1 651 ? 28.984 -33.969 -31.375 1 34.22 651 ALA A CA 1
ATOM 5161 C C . ALA A 1 651 ? 29.578 -32.625 -30.984 1 34.22 651 ALA A C 1
ATOM 5163 O O . ALA A 1 651 ? 30.344 -32.531 -30.016 1 34.22 651 ALA A O 1
ATOM 5164 N N . GLY A 1 652 ? 29.281 -31.531 -31.656 1 33.56 652 GLY A N 1
ATOM 5165 C CA . GLY A 1 652 ? 30.031 -30.297 -31.438 1 33.56 652 GLY A CA 1
ATOM 5166 C C . GLY A 1 652 ? 29.781 -29.688 -30.078 1 33.56 652 GLY A C 1
ATOM 5167 O O . GLY A 1 652 ? 30.656 -29.016 -29.531 1 33.56 652 GLY A O 1
ATOM 5168 N N . PHE A 1 653 ? 28.531 -29.672 -29.609 1 34.66 653 PHE A N 1
ATOM 5169 C CA . PHE A 1 653 ? 28.25 -29 -28.344 1 34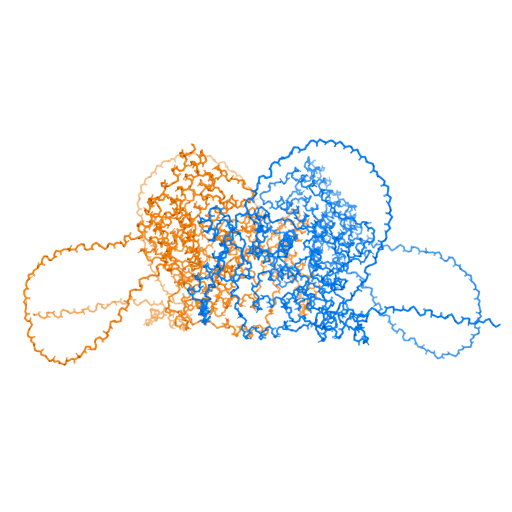.66 653 PHE A CA 1
ATOM 5170 C C . PHE A 1 653 ? 28.859 -29.766 -27.188 1 34.66 653 PHE A C 1
ATOM 5172 O O . PHE A 1 653 ? 29.344 -29.172 -26.219 1 34.66 653 PHE A O 1
ATOM 5179 N N . ILE A 1 654 ? 28.875 -31.156 -27.188 1 35.78 654 ILE A N 1
ATOM 5180 C CA . ILE A 1 654 ? 29.562 -31.953 -26.172 1 35.78 654 ILE A CA 1
ATOM 5181 C C . ILE A 1 654 ? 31.062 -31.672 -26.219 1 35.78 654 ILE A C 1
ATOM 5183 O O . ILE A 1 654 ? 31.719 -31.625 -25.188 1 35.78 654 ILE A O 1
ATOM 5187 N N . ASP A 1 655 ? 31.625 -31.578 -27.406 1 36.19 655 ASP A N 1
ATOM 5188 C CA . ASP A 1 655 ? 33.062 -31.359 -27.547 1 36.19 655 ASP A CA 1
ATOM 5189 C C . ASP A 1 655 ? 33.469 -30.031 -26.906 1 36.19 655 ASP A C 1
ATOM 5191 O O . ASP A 1 655 ? 34.562 -29.922 -26.328 1 36.19 655 ASP A O 1
ATOM 5195 N N . ALA A 1 656 ? 32.656 -28.953 -27.016 1 38.16 656 ALA A N 1
ATOM 5196 C CA . ALA A 1 656 ? 33.031 -27.688 -26.406 1 38.16 656 ALA A CA 1
ATOM 5197 C C . ALA A 1 656 ? 33 -27.766 -24.875 1 38.16 656 ALA A C 1
ATOM 5199 O O . ALA A 1 656 ? 33.688 -27 -24.203 1 38.16 656 ALA A O 1
ATOM 5200 N N . LEU A 1 657 ? 32.125 -28.578 -24.25 1 36.94 657 LEU A N 1
ATOM 5201 C CA . LEU A 1 657 ? 32.156 -28.75 -22.812 1 36.94 657 LEU A CA 1
ATOM 5202 C C . LEU A 1 657 ? 33.406 -29.5 -22.375 1 36.94 657 LEU A C 1
ATOM 5204 O O . LEU A 1 657 ? 33.906 -29.328 -21.25 1 36.94 657 LEU A O 1
ATOM 5208 N N . ILE A 1 658 ? 33.969 -30.531 -23.219 1 36.19 658 ILE A N 1
ATOM 5209 C CA . ILE A 1 658 ? 35.094 -31.359 -22.828 1 36.19 658 ILE A CA 1
ATOM 5210 C C . ILE A 1 658 ? 36.406 -30.688 -23.25 1 36.19 658 ILE A C 1
ATOM 5212 O O . ILE A 1 658 ? 37.406 -31.359 -23.469 1 36.19 658 ILE A O 1
ATOM 5216 N N . ASP A 1 659 ? 36.5 -29.5 -23.75 1 31.64 659 ASP A N 1
ATOM 5217 C CA . ASP A 1 659 ? 37.844 -29.094 -24.094 1 31.64 659 ASP A CA 1
ATOM 5218 C C . ASP A 1 659 ? 38.75 -29.109 -22.859 1 31.64 659 ASP A C 1
ATOM 5220 O O . ASP A 1 659 ? 38.531 -28.359 -21.906 1 31.64 659 ASP A O 1
ATOM 5224 N N . GLU A 1 660 ? 39.469 -30.188 -22.531 1 31.02 660 GLU A N 1
ATOM 5225 C CA . GLU A 1 660 ? 40.531 -30.578 -21.609 1 31.02 660 GLU A CA 1
ATOM 5226 C C . GLU A 1 660 ? 41.719 -29.594 -21.688 1 31.02 660 GLU A C 1
ATOM 5228 O O . GLU A 1 660 ? 42.562 -29.562 -20.797 1 31.02 660 GLU A O 1
ATOM 5233 N N . ASN A 1 661 ? 42.062 -29.094 -22.891 1 31.8 661 ASN A N 1
ATOM 5234 C CA . ASN A 1 661 ? 43.438 -28.609 -23.031 1 31.8 661 ASN A CA 1
ATOM 5235 C C . ASN A 1 661 ? 43.719 -27.406 -22.141 1 31.8 661 ASN A C 1
ATOM 5237 O O . ASN A 1 661 ? 44.844 -26.922 -22.062 1 31.8 661 ASN A O 1
ATOM 5241 N N . SER A 1 662 ? 42.719 -26.641 -21.75 1 29.98 662 SER A N 1
ATOM 5242 C CA . SER A 1 662 ? 43.188 -25.359 -21.234 1 29.98 662 SER A CA 1
ATOM 5243 C C . SER A 1 662 ? 43.781 -25.516 -19.828 1 29.98 662 SER A C 1
ATOM 5245 O O . SER A 1 662 ? 44.156 -24.516 -19.203 1 29.98 662 SER A O 1
ATOM 5247 N N . ILE A 1 663 ? 43.75 -26.703 -19.203 1 28.03 663 ILE A N 1
ATOM 5248 C CA . ILE A 1 663 ? 44.312 -26.719 -17.859 1 28.03 663 ILE A CA 1
ATOM 5249 C C . ILE A 1 663 ? 45.812 -26.781 -17.906 1 28.03 663 ILE A C 1
ATOM 5251 O O . ILE A 1 663 ? 46.5 -26.469 -16.938 1 28.03 663 ILE A O 1
ATOM 5255 N N . PHE A 1 664 ? 46.469 -27.344 -18.891 1 28.38 664 PHE A N 1
ATOM 5256 C CA . PHE A 1 664 ? 47.875 -27.703 -18.734 1 28.38 664 PHE A CA 1
ATOM 5257 C C . PHE A 1 664 ? 48.75 -26.453 -18.797 1 28.38 664 PHE A C 1
ATOM 5259 O O . PHE A 1 664 ? 49.969 -26.516 -18.484 1 28.38 664 PHE A O 1
ATOM 5266 N N . ASP A 1 665 ? 48.406 -25.438 -19.438 1 28.7 665 ASP A N 1
ATOM 5267 C CA . ASP A 1 665 ? 49.469 -24.469 -19.688 1 28.7 665 ASP A CA 1
ATOM 5268 C C . ASP A 1 665 ? 49.875 -23.766 -18.391 1 28.7 665 ASP A C 1
ATOM 5270 O O . ASP A 1 665 ? 50.844 -22.984 -18.391 1 28.7 665 ASP A O 1
ATOM 5274 N N . PHE A 1 666 ? 49.062 -23.781 -17.328 1 26.25 666 PHE A N 1
ATOM 5275 C CA . PHE A 1 666 ? 49.531 -22.938 -16.234 1 26.25 666 PHE A CA 1
ATOM 5276 C C . PHE A 1 666 ? 50.625 -23.641 -15.422 1 26.25 666 PHE A C 1
ATOM 5278 O O . PHE A 1 666 ? 51.25 -23.031 -14.555 1 26.25 666 PHE A O 1
ATOM 5285 N N . LEU A 1 667 ? 50.844 -24.969 -15.539 1 26.11 667 LEU A N 1
ATOM 5286 C CA . LEU A 1 667 ? 51.844 -25.578 -14.672 1 26.11 667 LEU A CA 1
ATOM 5287 C C . LEU A 1 667 ? 53.25 -25.203 -15.133 1 26.11 667 LEU A C 1
ATOM 5289 O O . LEU A 1 667 ? 54.219 -25.297 -14.352 1 26.11 667 LEU A O 1
ATOM 5293 N N . ASP A 1 668 ? 53.5 -25.078 -16.375 1 28.31 668 ASP A N 1
ATOM 5294 C CA . ASP A 1 668 ? 54.906 -25 -16.75 1 28.31 668 ASP A CA 1
ATOM 5295 C C . ASP A 1 668 ? 55.562 -23.719 -16.234 1 28.31 668 ASP A C 1
ATOM 5297 O O . ASP A 1 668 ? 56.781 -23.609 -16.188 1 28.31 668 ASP A O 1
ATOM 5301 N N . THR A 1 669 ? 54.812 -22.625 -16.078 1 27.86 669 THR A N 1
ATOM 5302 C CA . THR A 1 669 ? 55.625 -21.438 -15.844 1 27.86 669 THR A CA 1
ATOM 5303 C C . THR A 1 669 ? 56.188 -21.453 -14.43 1 27.86 669 THR A C 1
ATOM 5305 O O . THR A 1 669 ? 56.875 -20.5 -14.031 1 27.86 669 THR A O 1
ATOM 5308 N N . TRP A 1 670 ? 55.875 -22.406 -13.516 1 26.78 670 TRP A N 1
ATOM 5309 C CA . TRP A 1 670 ? 56.5 -22.328 -12.195 1 26.78 670 TRP A CA 1
ATOM 5310 C C . TRP A 1 670 ? 57.938 -22.859 -12.227 1 26.78 670 TRP A C 1
ATOM 5312 O O . TRP A 1 670 ? 58.656 -22.781 -11.234 1 26.78 670 TRP A O 1
ATOM 5322 N N . ASN A 1 671 ? 58.312 -23.75 -13.141 1 26.11 671 ASN A N 1
ATOM 5323 C CA . ASN A 1 671 ? 59.656 -24.328 -12.922 1 26.11 671 ASN A CA 1
ATOM 5324 C C . ASN A 1 671 ? 60.75 -23.281 -13.07 1 26.11 671 ASN A C 1
ATOM 5326 O O . ASN A 1 671 ? 61.938 -23.562 -12.852 1 26.11 671 ASN A O 1
ATOM 5330 N N . GLU A 1 672 ? 60.625 -22.266 -13.945 1 26.92 672 GLU A N 1
ATOM 5331 C CA . GLU A 1 672 ? 61.844 -21.531 -14.148 1 26.92 672 GLU A CA 1
ATOM 5332 C C . GLU A 1 672 ? 62.188 -20.656 -12.938 1 26.92 672 GLU A C 1
ATOM 5334 O O . GLU A 1 672 ? 63.25 -20.062 -12.867 1 26.92 672 GLU A O 1
ATOM 5339 N N . ILE A 1 673 ? 61.312 -20.578 -11.844 1 22.81 673 ILE A N 1
ATOM 5340 C CA . ILE A 1 673 ? 62.062 -20.047 -10.711 1 22.81 673 ILE A CA 1
ATOM 5341 C C . ILE A 1 673 ? 62.656 -21.203 -9.906 1 22.81 673 ILE A C 1
ATOM 5343 O O . ILE A 1 673 ? 61.938 -22.172 -9.586 1 22.81 673 ILE A O 1
ATOM 5347 N N . MET B 1 1 ? 2.26 84.938 10.453 1 20.75 1 MET B N 1
ATOM 5348 C CA . MET B 1 1 ? 3.146 85.375 9.375 1 20.75 1 MET B CA 1
ATOM 5349 C C . MET B 1 1 ? 3.762 84.188 8.656 1 20.75 1 MET B C 1
ATOM 5351 O O . MET B 1 1 ? 4.098 83.188 9.289 1 20.75 1 MET B O 1
ATOM 5355 N N . PRO B 1 2 ? 3.871 84.062 7.246 1 25.53 2 PRO B N 1
ATOM 5356 C CA . PRO B 1 2 ? 3.574 83.125 6.152 1 25.53 2 PRO B CA 1
ATOM 5357 C C . PRO B 1 2 ? 4.758 82.25 5.805 1 25.53 2 PRO B C 1
ATOM 5359 O O . PRO B 1 2 ? 4.617 81.312 5.008 1 25.53 2 PRO B O 1
ATOM 5362 N N . PRO B 1 3 ? 6.02 82.062 6.598 1 26.94 3 PRO B N 1
ATOM 5363 C CA . PRO B 1 3 ? 7.098 82 5.609 1 26.94 3 PRO B CA 1
ATOM 5364 C C . PRO B 1 3 ? 7.152 80.688 4.859 1 26.94 3 PRO B C 1
ATOM 5366 O O . PRO B 1 3 ? 6.855 79.625 5.434 1 26.94 3 PRO B O 1
ATOM 5369 N N . THR B 1 4 ? 6.898 80.625 3.492 1 26.14 4 THR B N 1
ATOM 5370 C CA . THR B 1 4 ? 6.551 79.75 2.375 1 26.14 4 THR B CA 1
ATOM 5371 C C . THR B 1 4 ? 7.754 78.938 1.944 1 26.14 4 THR B C 1
ATOM 5373 O O . THR B 1 4 ? 8.195 79 0.797 1 26.14 4 THR B O 1
ATOM 5376 N N . ASN B 1 5 ? 8.586 78.438 3.074 1 23.7 5 ASN B N 1
ATOM 5377 C CA . ASN B 1 5 ? 9.93 77.938 2.748 1 23.7 5 ASN B CA 1
ATOM 5378 C C . ASN B 1 5 ? 9.906 76.938 1.646 1 23.7 5 ASN B C 1
ATOM 5380 O O . ASN B 1 5 ? 9.031 76.062 1.62 1 23.7 5 ASN B O 1
ATOM 5384 N N . SER B 1 6 ? 10.664 77.062 0.543 1 24.28 6 SER B N 1
ATOM 5385 C CA . SER B 1 6 ? 11.117 76.875 -0.825 1 24.28 6 SER B CA 1
ATOM 5386 C C . SER B 1 6 ? 11.695 75.438 -0.99 1 24.28 6 SER B C 1
ATOM 5388 O O . SER B 1 6 ? 12.57 75.062 -0.226 1 24.28 6 SER B O 1
ATOM 5390 N N . THR B 1 7 ? 10.836 74.438 -1.503 1 25.59 7 THR B N 1
ATOM 5391 C CA . THR B 1 7 ? 10.781 73 -1.769 1 25.59 7 THR B CA 1
ATOM 5392 C C . THR B 1 7 ? 11.906 72.562 -2.713 1 25.59 7 THR B C 1
ATOM 5394 O O . THR B 1 7 ? 11.781 72.688 -3.934 1 25.59 7 THR B O 1
ATOM 5397 N N . ALA B 1 8 ? 13.203 73 -2.406 1 25.81 8 ALA B N 1
ATOM 5398 C CA . ALA B 1 8 ? 14.32 72.875 -3.34 1 25.81 8 ALA B CA 1
ATOM 5399 C C . ALA B 1 8 ? 14.523 71.438 -3.746 1 25.81 8 ALA B C 1
ATOM 5401 O O . ALA B 1 8 ? 14.727 70.562 -2.893 1 25.81 8 ALA B O 1
ATOM 5402 N N . SER B 1 9 ? 13.906 71 -4.879 1 25.55 9 SER B N 1
ATOM 5403 C CA . SER B 1 9 ? 13.734 69.75 -5.574 1 25.55 9 SER B CA 1
ATOM 5404 C C . SER B 1 9 ? 15.078 69.125 -5.922 1 25.55 9 SER B C 1
ATOM 5406 O O . SER B 1 9 ? 15.883 69.75 -6.633 1 25.55 9 SER B O 1
ATOM 5408 N N . ALA B 1 10 ? 15.711 68.562 -4.859 1 28.08 10 ALA B N 1
ATOM 5409 C CA . ALA B 1 10 ? 17.062 68 -4.93 1 28.08 10 ALA B CA 1
ATOM 5410 C C . ALA B 1 10 ? 17.188 67 -6.09 1 28.08 10 ALA B C 1
ATOM 5412 O O . ALA B 1 10 ? 16.562 65.938 -6.094 1 28.08 10 ALA B O 1
ATOM 5413 N N . ARG B 1 11 ? 17.344 67.625 -7.266 1 29 11 ARG B N 1
ATOM 5414 C CA . ARG B 1 11 ? 17.516 66.938 -8.555 1 29 11 ARG B CA 1
ATOM 5415 C C . ARG B 1 11 ? 18.578 65.875 -8.469 1 29 11 ARG B C 1
ATOM 5417 O O . ARG B 1 11 ? 19.734 66.125 -8.172 1 29 11 ARG B O 1
ATOM 5424 N N . ARG B 1 12 ? 18.156 64.625 -7.945 1 29.03 12 ARG B N 1
ATOM 5425 C CA . ARG B 1 12 ? 18.922 63.406 -7.816 1 29.03 12 ARG B CA 1
ATOM 5426 C C . ARG B 1 12 ? 19.656 63.094 -9.109 1 29.03 12 ARG B C 1
ATOM 5428 O O . ARG B 1 12 ? 19.047 62.969 -10.164 1 29.03 12 ARG B O 1
ATOM 5435 N N . SER B 1 13 ? 20.859 63.625 -9.18 1 29.42 13 SER B N 1
ATOM 5436 C CA . SER B 1 13 ? 21.703 63.469 -10.359 1 29.42 13 SER B CA 1
ATOM 5437 C C . SER B 1 13 ? 21.844 62 -10.75 1 29.42 13 SER B C 1
ATOM 5439 O O . SER B 1 13 ? 22.281 61.188 -9.945 1 29.42 13 SER B O 1
ATOM 5441 N N . ARG B 1 14 ? 20.812 61.469 -11.422 1 35.09 14 ARG B N 1
ATOM 5442 C CA . ARG B 1 14 ? 20.688 60.125 -11.977 1 35.09 14 ARG B CA 1
ATOM 5443 C C . ARG B 1 14 ? 21.938 59.719 -12.766 1 35.09 14 ARG B C 1
ATOM 5445 O O . ARG B 1 14 ? 22.203 60.312 -13.82 1 35.09 14 ARG B O 1
ATOM 5452 N N . ARG B 1 15 ? 22.938 59.312 -11.984 1 39.5 15 ARG B N 1
ATOM 5453 C CA . ARG B 1 15 ? 24.156 58.938 -12.688 1 39.5 15 ARG B CA 1
ATOM 5454 C C . ARG B 1 15 ? 23.859 57.938 -13.789 1 39.5 15 ARG B C 1
ATOM 5456 O O . ARG B 1 15 ? 23.297 56.875 -13.531 1 39.5 15 ARG B O 1
ATOM 5463 N N . THR B 1 16 ? 23.531 58.312 -15.078 1 49.94 16 THR B N 1
ATOM 5464 C CA . THR B 1 16 ? 23.203 57.594 -16.297 1 49.94 16 THR B CA 1
ATOM 5465 C C . THR B 1 16 ? 24.312 56.594 -16.641 1 49.94 16 THR B C 1
ATOM 5467 O O . THR B 1 16 ? 25.453 57 -16.859 1 49.94 16 THR B O 1
ATOM 5470 N N . ILE B 1 17 ? 24.25 55.344 -16.219 1 56.59 17 ILE B N 1
ATOM 5471 C CA . ILE B 1 17 ? 25.219 54.312 -16.562 1 56.59 17 ILE B CA 1
ATOM 5472 C C . ILE B 1 17 ? 25.094 53.969 -18.047 1 56.59 17 ILE B C 1
ATOM 5474 O O . ILE B 1 17 ? 24.016 53.656 -18.531 1 56.59 17 ILE B O 1
ATOM 5478 N N . ALA B 1 18 ? 25.969 54.312 -18.938 1 70.06 18 ALA B N 1
ATOM 5479 C CA . ALA B 1 18 ? 25.984 54.062 -20.375 1 70.06 18 ALA B CA 1
ATOM 5480 C C . ALA B 1 18 ? 26.969 52.969 -20.734 1 70.06 18 ALA B C 1
ATOM 5482 O O . ALA B 1 18 ? 28 52.812 -20.062 1 70.06 18 ALA B O 1
ATOM 5483 N N . CYS B 1 19 ? 26.656 52.062 -21.656 1 68.12 19 CYS B N 1
ATOM 5484 C CA . CYS B 1 19 ? 27.531 50.969 -22.094 1 68.12 19 CYS B CA 1
ATOM 5485 C C . CYS B 1 19 ? 28.766 51.531 -22.812 1 68.12 19 CYS B C 1
ATOM 5487 O O . CYS B 1 19 ? 28.781 52.688 -23.203 1 68.12 19 CYS B O 1
ATOM 5489 N N . GLN B 1 20 ? 29.797 50.812 -22.953 1 71.94 20 GLN B N 1
ATOM 5490 C CA . GLN B 1 20 ? 31.094 51.219 -23.5 1 71.94 20 GLN B CA 1
ATOM 5491 C C . GLN B 1 20 ? 30.938 51.781 -24.906 1 71.94 20 GLN B C 1
ATOM 5493 O O . GLN B 1 20 ? 31.594 52.75 -25.281 1 71.94 20 GLN B O 1
ATOM 5498 N N . THR B 1 21 ? 30.078 51.281 -25.75 1 74.5 21 THR B N 1
ATOM 5499 C CA . THR B 1 21 ? 29.875 51.656 -27.141 1 74.5 21 THR B CA 1
ATOM 5500 C C . THR B 1 21 ? 29.109 52.969 -27.25 1 74.5 21 THR B C 1
ATOM 5502 O O . THR B 1 21 ? 29.469 53.844 -28.047 1 74.5 21 THR B O 1
ATOM 5505 N N . CYS B 1 22 ? 28.109 53 -26.5 1 69.94 22 CYS B N 1
ATOM 5506 C CA . CYS B 1 22 ? 27.328 54.25 -26.469 1 69.94 22 CYS B CA 1
ATOM 5507 C C . CYS B 1 22 ? 28.141 55.375 -25.875 1 69.94 22 CYS B C 1
ATOM 5509 O O . CYS B 1 22 ? 28 56.531 -26.312 1 69.94 22 CYS B O 1
ATOM 5511 N N . ARG B 1 23 ? 29 55.125 -24.875 1 71 23 ARG B N 1
ATOM 5512 C CA . ARG B 1 23 ? 29.922 56.094 -24.281 1 71 23 ARG B CA 1
ATOM 5513 C C . ARG B 1 23 ? 30.906 56.594 -25.328 1 71 23 ARG B C 1
ATOM 5515 O O . ARG B 1 23 ? 31.219 57.812 -25.359 1 71 23 ARG B O 1
ATOM 5522 N N . GLN B 1 24 ? 31.453 55.719 -26.344 1 71.94 24 GLN B N 1
ATOM 5523 C CA . GLN B 1 24 ? 32.406 56.094 -27.391 1 71.94 24 GLN B CA 1
ATOM 5524 C C . GLN B 1 24 ? 31.734 56.938 -28.469 1 71.94 24 GLN B C 1
ATOM 5526 O O . GLN B 1 24 ? 32.344 57.875 -29.016 1 71.94 24 GLN B O 1
ATOM 5531 N N . ARG B 1 25 ? 30.375 56.688 -28.844 1 72 25 ARG B N 1
ATOM 5532 C CA . ARG B 1 25 ? 29.625 57.344 -29.906 1 72 25 ARG B CA 1
ATOM 5533 C C . ARG B 1 25 ? 28.891 58.562 -29.375 1 72 25 ARG B C 1
ATOM 5535 O O . ARG B 1 25 ? 28.234 59.281 -30.141 1 72 25 ARG B O 1
ATOM 5542 N N . LYS B 1 26 ? 29.047 59.062 -28.031 1 64.88 26 LYS B N 1
ATOM 5543 C CA . LYS B 1 26 ? 28.484 60.188 -27.312 1 64.88 26 LYS B CA 1
ATOM 5544 C C . LYS B 1 26 ? 26.969 60.281 -27.5 1 64.88 26 LYS B C 1
ATOM 5546 O O . LYS B 1 26 ? 26.422 61.344 -27.766 1 64.88 26 LYS B O 1
ATOM 5551 N N . VAL B 1 27 ? 26.312 59.125 -27.734 1 71.25 27 VAL B N 1
ATOM 5552 C CA . VAL B 1 27 ? 24.859 59.094 -27.875 1 71.25 27 VAL B CA 1
ATOM 5553 C C . VAL B 1 27 ? 24.234 58.625 -26.578 1 71.25 27 VAL B C 1
ATOM 5555 O O . VAL B 1 27 ? 24.891 58 -25.75 1 71.25 27 VAL B O 1
ATOM 5558 N N . ARG B 1 28 ? 22.969 58.844 -26.125 1 65.75 28 ARG B N 1
ATOM 5559 C CA . ARG B 1 28 ? 22.203 58.438 -24.953 1 65.75 28 ARG B CA 1
ATOM 5560 C C . ARG B 1 28 ? 22 56.938 -24.906 1 65.75 28 ARG B C 1
ATOM 5562 O O . ARG B 1 28 ? 21.469 56.344 -25.844 1 65.75 28 ARG B O 1
ATOM 5569 N N . CYS B 1 29 ? 22.719 56.188 -23.953 1 61.66 29 CYS B N 1
ATOM 5570 C CA . CYS B 1 29 ? 22.688 54.719 -23.812 1 61.66 29 CYS B CA 1
ATOM 5571 C C . CYS B 1 29 ? 21.359 54.25 -23.219 1 61.66 29 CYS B C 1
ATOM 5573 O O . CYS B 1 29 ? 20.938 54.781 -22.188 1 61.66 29 CYS B O 1
ATOM 5575 N N . SER B 1 30 ? 20.562 53.562 -23.922 1 65 30 SER B N 1
ATOM 5576 C CA . SER B 1 30 ? 19.25 53.125 -23.469 1 65 30 SER B CA 1
ATOM 5577 C C . SER B 1 30 ? 19.344 52.062 -22.391 1 65 30 SER B C 1
ATOM 5579 O O . SER B 1 30 ? 18.312 51.531 -21.938 1 65 30 SER B O 1
ATOM 5581 N N . LEU B 1 31 ? 20.5 51.719 -21.938 1 62.69 31 LEU B N 1
ATOM 5582 C CA . LEU B 1 31 ? 20.734 50.625 -21 1 62.69 31 LEU B CA 1
ATOM 5583 C C . LEU B 1 31 ? 20.094 50.906 -19.656 1 62.69 31 LEU B C 1
ATOM 5585 O O . LEU B 1 31 ? 19.516 50.031 -19.031 1 62.69 31 LEU B O 1
ATOM 5589 N N . ASN B 1 32 ? 20.141 52.062 -19.094 1 61.16 32 ASN B N 1
ATOM 5590 C CA . ASN B 1 32 ? 19.641 52.438 -17.781 1 61.16 32 ASN B CA 1
ATOM 5591 C C . ASN B 1 32 ? 18.125 52.312 -17.703 1 61.16 32 ASN B C 1
ATOM 5593 O O . ASN B 1 32 ? 17.562 52.094 -16.625 1 61.16 32 ASN B O 1
ATOM 5597 N N . VAL B 1 33 ? 17.406 52.562 -18.828 1 60.25 33 VAL B N 1
ATOM 5598 C CA . VAL B 1 33 ? 15.945 52.562 -18.844 1 60.25 33 VAL B CA 1
ATOM 5599 C C . VAL B 1 33 ? 15.445 51.125 -19.141 1 60.25 33 VAL B C 1
ATOM 5601 O O . VAL B 1 33 ? 14.469 50.688 -18.562 1 60.25 33 VAL B O 1
ATOM 5604 N N . THR B 1 34 ? 16.031 50.344 -20.219 1 59.12 34 THR B N 1
ATOM 5605 C CA . THR B 1 34 ? 15.453 49.125 -20.766 1 59.12 34 THR B CA 1
ATOM 5606 C C . THR B 1 34 ? 16.141 47.906 -20.188 1 59.12 34 THR B C 1
ATOM 5608 O O . THR B 1 34 ? 15.602 46.781 -20.266 1 59.12 34 THR B O 1
ATOM 5611 N N . GLY B 1 35 ? 17.203 47.875 -19.234 1 55.16 35 GLY B N 1
ATOM 5612 C CA . GLY B 1 35 ? 18.031 46.906 -18.562 1 55.16 35 GLY B CA 1
ATOM 5613 C C . GLY B 1 35 ? 18.625 45.875 -19.5 1 55.16 35 GLY B C 1
ATOM 5614 O O . GLY B 1 35 ? 19.25 44.875 -19.047 1 55.16 35 GLY B O 1
ATOM 5615 N N . VAL B 1 36 ? 18.219 45.844 -20.812 1 60.44 36 VAL B N 1
ATOM 5616 C CA . VAL B 1 36 ? 18.672 45 -21.906 1 60.44 36 VAL B CA 1
ATOM 5617 C C . VAL B 1 36 ? 19.781 45.688 -22.688 1 60.44 36 VAL B C 1
ATOM 5619 O O . VAL B 1 36 ? 19.922 46.906 -22.609 1 60.44 36 VAL B O 1
ATOM 5622 N N . PRO B 1 37 ? 20.734 44.938 -23.375 1 64.19 37 PRO B N 1
ATOM 5623 C CA . PRO B 1 37 ? 21.75 45.625 -24.172 1 64.19 37 PRO B CA 1
ATOM 5624 C C . PRO B 1 37 ? 21.188 46.812 -24.938 1 64.19 37 PRO B C 1
ATOM 5626 O O . PRO B 1 37 ? 20.016 46.812 -25.312 1 64.19 37 PRO B O 1
ATOM 5629 N N . CYS B 1 38 ? 21.844 47.938 -24.891 1 67.06 38 CYS B N 1
ATOM 5630 C CA . CYS B 1 38 ? 21.328 49.188 -25.453 1 67.06 38 CYS B CA 1
ATOM 5631 C C . CYS B 1 38 ? 20.969 49 -26.922 1 67.06 38 CYS B C 1
ATOM 5633 O O . CYS B 1 38 ? 21.5 48.094 -27.594 1 67.06 38 CYS B O 1
ATOM 5635 N N . ILE B 1 39 ? 19.75 49.531 -27.453 1 71.25 39 ILE B N 1
ATOM 5636 C CA . ILE B 1 39 ? 19.203 49.344 -28.781 1 71.25 39 ILE B CA 1
ATOM 5637 C C . ILE B 1 39 ? 20.312 49.531 -29.828 1 71.25 39 ILE B C 1
ATOM 5639 O O . ILE B 1 39 ? 20.344 48.781 -30.812 1 71.25 39 ILE B O 1
ATOM 5643 N N . GLY B 1 40 ? 21.297 50.344 -29.5 1 70.94 40 GLY B N 1
ATOM 5644 C CA . GLY B 1 40 ? 22.375 50.594 -30.438 1 70.94 40 GLY B CA 1
ATOM 5645 C C . GLY B 1 40 ? 23.344 49.406 -30.547 1 70.94 40 GLY B C 1
ATOM 5646 O O . GLY B 1 40 ? 23.688 49 -31.656 1 70.94 40 GLY B O 1
ATOM 5647 N N . CYS B 1 41 ? 23.734 48.969 -29.328 1 67.19 41 CYS B N 1
ATOM 5648 C CA . CYS B 1 41 ? 24.625 47.812 -29.297 1 67.19 41 CYS B CA 1
ATOM 5649 C C . CYS B 1 41 ? 23.953 46.594 -29.859 1 67.19 41 CYS B C 1
ATOM 5651 O O . CYS B 1 41 ? 24.594 45.781 -30.547 1 67.19 41 CYS B O 1
ATOM 5653 N N . THR B 1 42 ? 22.609 46.438 -29.688 1 68.06 42 THR B N 1
ATOM 5654 C CA . THR B 1 42 ? 21.828 45.344 -30.203 1 68.06 42 THR B CA 1
ATOM 5655 C C . THR B 1 42 ? 21.719 45.406 -31.719 1 68.06 42 THR B C 1
ATOM 5657 O O . THR B 1 42 ? 21.812 44.375 -32.406 1 68.06 42 THR B O 1
ATOM 5660 N N . GLN B 1 43 ? 21.484 46.594 -32.281 1 69.75 43 GLN B N 1
ATOM 5661 C CA . GLN B 1 43 ? 21.375 46.75 -33.719 1 69.75 43 GLN B CA 1
ATOM 5662 C C . GLN B 1 43 ? 22.734 46.562 -34.406 1 69.75 43 GLN B C 1
ATOM 5664 O O . GLN B 1 43 ? 22.797 46.031 -35.5 1 69.75 43 GLN B O 1
ATOM 5669 N N . ASP B 1 44 ? 23.75 47.031 -33.656 1 69.56 44 ASP B N 1
ATOM 5670 C CA . ASP B 1 44 ? 25.078 46.938 -34.219 1 69.56 44 ASP B CA 1
ATOM 5671 C C . ASP B 1 44 ? 25.75 45.625 -33.875 1 69.56 44 ASP B C 1
ATOM 5673 O O . ASP B 1 44 ? 26.906 45.375 -34.219 1 69.56 44 ASP B O 1
ATOM 5677 N N . ARG B 1 45 ? 25.078 44.688 -33.219 1 60.59 45 ARG B N 1
ATOM 5678 C CA . ARG B 1 45 ? 25.438 43.344 -32.75 1 60.59 45 ARG B CA 1
ATOM 5679 C C . ARG B 1 45 ? 26.75 43.375 -32 1 60.59 45 ARG B C 1
ATOM 5681 O O . ARG B 1 45 ? 27.609 42.5 -32.219 1 60.59 45 ARG B O 1
ATOM 5688 N N . THR B 1 46 ? 26.906 44.406 -31.219 1 68.56 46 THR B N 1
ATOM 5689 C CA . THR B 1 46 ? 28.109 44.5 -30.422 1 68.56 46 THR B CA 1
ATOM 5690 C C . THR B 1 46 ? 27.812 44.312 -28.938 1 68.56 46 THR B C 1
ATOM 5692 O O . THR B 1 46 ? 26.703 44.594 -28.484 1 68.56 46 THR B O 1
ATOM 5695 N N . PRO B 1 47 ? 28.703 43.625 -28.078 1 68.06 47 PRO B N 1
ATOM 5696 C CA . PRO B 1 47 ? 28.453 43.375 -26.656 1 68.06 47 PRO B CA 1
ATOM 5697 C C . PRO B 1 47 ? 28.375 44.625 -25.828 1 68.06 47 PRO B C 1
ATOM 5699 O O . PRO B 1 47 ? 29.219 45.531 -25.969 1 68.06 47 PRO B O 1
ATOM 5702 N N . CYS B 1 48 ? 27.281 44.781 -25.062 1 64.69 48 CYS B N 1
ATOM 5703 C CA . CYS B 1 48 ? 26.984 45.938 -24.234 1 64.69 48 CYS B CA 1
ATOM 5704 C C . CYS B 1 48 ? 27.719 45.875 -22.906 1 64.69 48 CYS B C 1
ATOM 5706 O O . CYS B 1 48 ? 27.266 45.219 -21.969 1 64.69 48 CYS B O 1
ATOM 5708 N N . ILE B 1 49 ? 28.938 46.062 -22.688 1 67.69 49 ILE B N 1
ATOM 5709 C CA . ILE B 1 49 ? 29.828 45.844 -21.562 1 67.69 49 ILE B CA 1
ATOM 5710 C C . ILE B 1 49 ? 29.719 47.031 -20.609 1 67.69 49 ILE B C 1
ATOM 5712 O O . ILE B 1 49 ? 29.922 48.188 -21 1 67.69 49 ILE B O 1
ATOM 5716 N N . VAL B 1 50 ? 29.219 46.656 -19.25 1 57.84 50 VAL B N 1
ATOM 5717 C CA . VAL B 1 50 ? 29.141 47.688 -18.219 1 57.84 50 VAL B CA 1
ATOM 5718 C C . VAL B 1 50 ? 30.266 47.5 -17.203 1 57.84 50 VAL B C 1
ATOM 5720 O O . VAL B 1 50 ? 30.438 46.406 -16.656 1 57.84 50 VAL B O 1
ATOM 5723 N N . THR B 1 51 ? 31.312 48.094 -16.891 1 49.91 51 THR B N 1
ATOM 5724 C CA . THR B 1 51 ? 32.438 47.969 -15.961 1 49.91 51 THR B CA 1
ATOM 5725 C C . THR B 1 51 ? 32.031 48.406 -14.562 1 49.91 51 THR B C 1
ATOM 5727 O O . THR B 1 51 ? 31.703 49.562 -14.336 1 49.91 51 THR B O 1
ATOM 5730 N N . THR B 1 52 ? 31.516 47.406 -13.57 1 39.75 52 THR B N 1
ATOM 5731 C CA . THR B 1 52 ? 31.312 47.875 -12.203 1 39.75 52 THR B CA 1
ATOM 5732 C C . THR B 1 52 ? 32.625 47.844 -11.438 1 39.75 52 THR B C 1
ATOM 5734 O O . THR B 1 52 ? 33.406 46.875 -11.508 1 39.75 52 THR B O 1
ATOM 5737 N N . ARG B 1 53 ? 33.188 48.75 -10.602 1 32.09 53 ARG B N 1
ATOM 5738 C CA . ARG B 1 53 ? 34.375 48.938 -9.805 1 32.09 53 ARG B CA 1
ATOM 5739 C C . ARG B 1 53 ? 34.219 48.406 -8.398 1 32.09 53 ARG B C 1
ATOM 5741 O O . ARG B 1 53 ? 33.406 48.906 -7.613 1 32.09 53 ARG B O 1
ATOM 5748 N N . ARG B 1 54 ? 34.031 47.156 -7.824 1 27.38 54 ARG B N 1
ATOM 5749 C CA . ARG B 1 54 ? 33.938 47.094 -6.371 1 27.38 54 ARG B CA 1
ATOM 5750 C C . ARG B 1 54 ? 35.281 47.406 -5.719 1 27.38 54 ARG B C 1
ATOM 5752 O O . ARG B 1 54 ? 36.344 47.062 -6.262 1 27.38 54 ARG B O 1
ATOM 5759 N N . GLY B 1 55 ? 35.375 48 -4.5 1 20.27 55 GLY B N 1
ATOM 5760 C CA . GLY B 1 55 ? 36.281 48.688 -3.584 1 20.27 55 GLY B CA 1
ATOM 5761 C C . GLY B 1 55 ? 37.156 47.719 -2.781 1 20.27 55 GLY B C 1
ATOM 5762 O O . GLY B 1 55 ? 36.75 46.594 -2.521 1 20.27 55 GLY B O 1
ATOM 5763 N N . GLN B 1 56 ? 38.406 47.969 -2.512 1 18.55 56 GLN B N 1
ATOM 5764 C CA . GLN B 1 56 ? 39.688 47.469 -2.039 1 18.55 56 GLN B CA 1
ATOM 5765 C C . GLN B 1 56 ? 39.719 47.438 -0.514 1 18.55 56 GLN B C 1
ATOM 5767 O O . GLN B 1 56 ? 40.094 48.438 0.122 1 18.55 56 GLN B O 1
ATOM 5772 N N . LYS B 1 57 ? 38.969 46.812 0.305 1 19.5 57 LYS B N 1
ATOM 5773 C CA . LYS B 1 57 ? 39.281 47.188 1.68 1 19.5 57 LYS B CA 1
ATOM 5774 C C . LYS B 1 57 ? 40.688 46.75 2.062 1 19.5 57 LYS B C 1
ATOM 5776 O O . LYS B 1 57 ? 41.219 45.781 1.512 1 19.5 57 LYS B O 1
ATOM 5781 N N . SER B 1 58 ? 41.344 47.312 3.148 1 17.83 58 SER B N 1
ATOM 5782 C CA . SER B 1 58 ? 42.625 47.625 3.75 1 17.83 58 SER B CA 1
ATOM 5783 C C . SER B 1 58 ? 43.188 46.438 4.516 1 17.83 58 SER B C 1
ATOM 5785 O O . SER B 1 58 ? 42.406 45.594 5.008 1 17.83 58 SER B O 1
ATOM 5787 N N . GLU B 1 59 ? 44.562 46.219 4.695 1 16.75 59 GLU B N 1
ATOM 5788 C CA . GLU B 1 59 ? 45.781 45.438 4.828 1 16.75 59 GLU B CA 1
ATOM 5789 C C . GLU B 1 59 ? 46.094 45.125 6.293 1 16.75 59 GLU B C 1
ATOM 5791 O O . GLU B 1 59 ? 47 44.375 6.594 1 16.75 59 GLU B O 1
ATOM 5796 N N . LYS B 1 60 ? 45.531 45.562 7.395 1 16.75 60 LYS B N 1
ATOM 5797 C CA . LYS B 1 60 ? 46.625 45.969 8.273 1 16.75 60 LYS B CA 1
ATOM 5798 C C . LYS B 1 60 ? 47.406 44.75 8.781 1 16.75 60 LYS B C 1
ATOM 5800 O O . LYS B 1 60 ? 46.938 43.625 8.711 1 16.75 60 LYS B O 1
ATOM 5805 N N . HIS B 1 61 ? 48.312 44.844 9.953 1 15.69 61 HIS B N 1
ATOM 5806 C CA . HIS B 1 61 ? 49.719 44.812 10.383 1 15.69 61 HIS B CA 1
ATOM 5807 C C . HIS B 1 61 ? 50 43.531 11.18 1 15.69 61 HIS B C 1
ATOM 5809 O O . HIS B 1 61 ? 51.094 42.969 11.094 1 15.69 61 HIS B O 1
ATOM 5815 N N . GLY B 1 62 ? 49.188 42.938 12.062 1 16.2 62 GLY B N 1
ATOM 5816 C CA . GLY B 1 62 ? 49.938 42.781 13.305 1 16.2 62 GLY B CA 1
ATOM 5817 C C . GLY B 1 62 ? 50.938 41.656 13.273 1 16.2 62 GLY B C 1
ATOM 5818 O O . GLY B 1 62 ? 50.938 40.844 12.336 1 16.2 62 GLY B O 1
ATOM 5819 N N . GLY B 1 63 ? 51.312 41.062 14.508 1 16.73 63 GLY B N 1
ATOM 5820 C CA . GLY B 1 63 ? 52.594 40.844 15.195 1 16.73 63 GLY B CA 1
ATOM 5821 C C . GLY B 1 63 ? 53.188 39.5 14.867 1 16.73 63 GLY B C 1
ATOM 5822 O O . GLY B 1 63 ? 52.562 38.656 14.234 1 16.73 63 GLY B O 1
ATOM 5823 N N . PRO B 1 64 ? 54.281 39.125 15.562 1 16.47 64 PRO B N 1
ATOM 5824 C CA . PRO B 1 64 ? 55.688 38.656 15.422 1 16.47 64 PRO B CA 1
ATOM 5825 C C . PRO B 1 64 ? 55.781 37.125 15.43 1 16.47 64 PRO B C 1
ATOM 5827 O O . PRO B 1 64 ? 56.75 36.562 14.93 1 16.47 64 PRO B O 1
ATOM 5830 N N . VAL B 1 65 ? 54.75 36.312 15.859 1 16.98 65 VAL B N 1
ATOM 5831 C CA . VAL B 1 65 ? 55.375 35.469 16.875 1 16.98 65 VAL B CA 1
ATOM 5832 C C . VAL B 1 65 ? 56.344 34.469 16.219 1 16.98 65 VAL B C 1
ATOM 5834 O O . VAL B 1 65 ? 56.188 34.156 15.047 1 16.98 65 VAL B O 1
ATOM 5837 N N . LEU B 1 66 ? 56.906 33.562 17.047 1 15.81 66 LEU B N 1
ATOM 5838 C CA . LEU B 1 66 ? 58.25 33.062 17.359 1 15.81 66 LEU B CA 1
ATOM 5839 C C . LEU B 1 66 ? 58.625 31.906 16.438 1 15.81 66 LEU B C 1
ATOM 5841 O O . LEU B 1 66 ? 57.75 31.281 15.812 1 15.81 66 LEU B O 1
ATOM 5845 N N . LEU B 1 67 ? 59.531 31.125 16.859 1 15.26 67 LEU B N 1
ATOM 5846 C CA . LEU B 1 67 ? 60.906 30.719 16.609 1 15.26 67 LEU B CA 1
ATOM 5847 C C . LEU B 1 67 ? 60.969 29.297 16.047 1 15.26 67 LEU B C 1
ATOM 5849 O O . LEU B 1 67 ? 62 28.844 15.578 1 15.26 67 LEU B O 1
ATOM 5853 N N . ALA B 1 68 ? 59.875 28.438 16.078 1 16.7 68 ALA B N 1
ATOM 5854 C CA . ALA B 1 68 ? 60.531 27.219 16.516 1 16.7 68 ALA B CA 1
ATOM 5855 C C . ALA B 1 68 ? 61.344 26.594 15.383 1 16.7 68 ALA B C 1
ATOM 5857 O O . ALA B 1 68 ? 61 26.766 14.211 1 16.7 68 ALA B O 1
ATOM 5858 N N . ASN B 1 69 ? 62.125 25.641 15.711 1 15.73 69 ASN B N 1
ATOM 5859 C CA . ASN B 1 69 ? 63.469 25.156 15.43 1 15.73 69 ASN B CA 1
ATOM 5860 C C . ASN B 1 69 ? 63.5 24.297 14.164 1 15.73 69 ASN B C 1
ATOM 5862 O O . ASN B 1 69 ? 62.469 23.859 13.68 1 15.73 69 ASN B O 1
ATOM 5866 N N . PRO B 1 70 ? 64 23.078 14.273 1 16.33 70 PRO B N 1
ATOM 5867 C CA . PRO B 1 70 ? 65.312 22.641 13.711 1 16.33 70 PRO B CA 1
ATOM 5868 C C . PRO B 1 70 ? 65.125 21.875 12.398 1 16.33 70 PRO B C 1
ATOM 5870 O O . PRO B 1 70 ? 65.75 22.25 11.391 1 16.33 70 PRO B O 1
ATOM 5873 N N . GLN B 1 71 ? 65.188 20.453 12.445 1 15.76 71 GLN B N 1
ATOM 5874 C CA . GLN B 1 71 ? 66.375 19.797 11.961 1 15.76 71 GLN B CA 1
ATOM 5875 C C . GLN B 1 71 ? 66.125 19.172 10.586 1 15.76 71 GLN B C 1
ATOM 5877 O O . GLN B 1 71 ? 66.938 19.359 9.672 1 15.76 71 GLN B O 1
ATOM 5882 N N . SER B 1 72 ? 65.312 18.047 10.461 1 17.84 72 SER B N 1
ATOM 5883 C CA . SER B 1 72 ? 66 16.828 10.078 1 17.84 72 SER B CA 1
ATOM 5884 C C . SER B 1 72 ? 66.125 16.703 8.562 1 17.84 72 SER B C 1
ATOM 5886 O O . SER B 1 72 ? 65.375 17.297 7.824 1 17.84 72 SER B O 1
ATOM 5888 N N . PRO B 1 73 ? 66.688 15.492 8.062 1 18.05 73 PRO B N 1
ATOM 5889 C CA . PRO B 1 73 ? 67.688 15.125 7.102 1 18.05 73 PRO B CA 1
ATOM 5890 C C . PRO B 1 73 ? 67.188 14.953 5.684 1 18.05 73 PRO B C 1
ATOM 5892 O O . PRO B 1 73 ? 65.938 14.82 5.484 1 18.05 73 PRO B O 1
ATOM 5895 N N . ASP B 1 74 ? 68.062 14.648 4.77 1 17.38 74 ASP B N 1
ATOM 5896 C CA . ASP B 1 74 ? 68.5 14.93 3.404 1 17.38 74 ASP B CA 1
ATOM 5897 C C . ASP B 1 74 ? 67.875 13.922 2.424 1 17.38 74 ASP B C 1
ATOM 5899 O O . ASP B 1 74 ? 67.938 14.102 1.208 1 17.38 74 ASP B O 1
ATOM 5903 N N . GLN B 1 75 ? 67.562 12.672 2.818 1 19.39 75 GLN B N 1
ATOM 5904 C CA . GLN B 1 75 ? 68.062 11.648 1.924 1 19.39 75 GLN B CA 1
ATOM 5905 C C . GLN B 1 75 ? 67.375 11.695 0.561 1 19.39 75 GLN B C 1
ATOM 5907 O O . GLN B 1 75 ? 66.188 11.883 0.478 1 19.39 75 GLN B O 1
ATOM 5912 N N . ALA B 1 76 ? 68.188 11.609 -0.503 1 18.53 76 ALA B N 1
ATOM 5913 C CA . ALA B 1 76 ? 68.25 11.93 -1.927 1 18.53 76 ALA B CA 1
ATOM 5914 C C . ALA B 1 76 ? 67.5 10.883 -2.754 1 18.53 76 ALA B C 1
ATOM 5916 O O . ALA B 1 76 ? 68.062 9.906 -3.207 1 18.53 76 ALA B O 1
ATOM 5917 N N . LEU B 1 77 ? 66.312 10.43 -2.375 1 19.08 77 LEU B N 1
ATOM 5918 C CA . LEU B 1 77 ? 65.875 9.234 -3.082 1 19.08 77 LEU B CA 1
ATOM 5919 C C . LEU B 1 77 ? 65.875 9.469 -4.59 1 19.08 77 LEU B C 1
ATOM 5921 O O . LEU B 1 77 ? 65.438 10.523 -5.051 1 19.08 77 LEU B O 1
ATOM 5925 N N . LEU B 1 78 ? 66.562 8.641 -5.348 1 19.81 78 LEU B N 1
ATOM 5926 C CA . LEU B 1 78 ? 67.062 8.438 -6.715 1 19.81 78 LEU B CA 1
ATOM 5927 C C . LEU B 1 78 ? 65.875 8.359 -7.688 1 19.81 78 LEU B C 1
ATOM 5929 O O . LEU B 1 78 ? 64.875 7.668 -7.422 1 19.81 78 LEU B O 1
ATOM 5933 N N . GLN B 1 79 ? 65.812 9.211 -8.727 1 18.94 79 GLN B N 1
ATOM 5934 C CA . GLN B 1 79 ? 64.875 9.68 -9.734 1 18.94 79 GLN B CA 1
ATOM 5935 C C . GLN B 1 79 ? 64.75 8.68 -10.883 1 18.94 79 GLN B C 1
ATOM 5937 O O . GLN B 1 79 ? 65.625 8.586 -11.719 1 18.94 79 GLN B O 1
ATOM 5942 N N . THR B 1 80 ? 64.625 7.371 -10.594 1 22.38 80 THR B N 1
ATOM 5943 C CA . THR B 1 80 ? 64.75 6.543 -11.789 1 22.38 80 THR B CA 1
ATOM 5944 C C . THR B 1 80 ? 63.812 6.984 -12.875 1 22.38 80 THR B C 1
ATOM 5946 O O . THR B 1 80 ? 62.625 7.277 -12.602 1 22.38 80 THR B O 1
ATOM 5949 N N . PRO B 1 81 ? 64.25 7.109 -14.203 1 20.38 81 PRO B N 1
ATOM 5950 C CA . PRO B 1 81 ? 63.781 7.77 -15.406 1 20.38 81 PRO B CA 1
ATOM 5951 C C . PRO B 1 81 ? 62.5 7.105 -15.961 1 20.38 81 PRO B C 1
ATOM 5953 O O . PRO B 1 81 ? 62.438 5.875 -16.047 1 20.38 81 PRO B O 1
ATOM 5956 N N . ALA B 1 82 ? 61.375 7.602 -15.773 1 21.38 82 ALA B N 1
ATOM 5957 C CA . ALA B 1 82 ? 60.031 7.137 -16.125 1 21.38 82 ALA B CA 1
ATOM 5958 C C . ALA B 1 82 ? 59.875 7.008 -17.641 1 21.38 82 ALA B C 1
ATOM 5960 O O . ALA B 1 82 ? 59.875 8.016 -18.359 1 21.38 82 ALA B O 1
ATOM 5961 N N . ARG B 1 83 ? 60.562 6.047 -18.234 1 20.55 83 ARG B N 1
ATOM 5962 C CA . ARG B 1 83 ? 60.469 5.883 -19.672 1 20.55 83 ARG B CA 1
ATOM 5963 C C . ARG B 1 83 ? 59 5.906 -20.141 1 20.55 83 ARG B C 1
ATOM 5965 O O . ARG B 1 83 ? 58.188 5.152 -19.625 1 20.55 83 ARG B O 1
ATOM 5972 N N . ARG B 1 84 ? 58.562 6.906 -20.859 1 21.36 84 ARG B N 1
ATOM 5973 C CA . ARG B 1 84 ? 57.281 7.258 -21.469 1 21.36 84 ARG B CA 1
ATOM 5974 C C . ARG B 1 84 ? 56.906 6.25 -22.547 1 21.36 84 ARG B C 1
ATOM 5976 O O . ARG B 1 84 ? 57.531 6.172 -23.594 1 21.36 84 ARG B O 1
ATOM 5983 N N . VAL B 1 85 ? 56.688 4.938 -22.234 1 22.08 85 VAL B N 1
ATOM 5984 C CA . VAL B 1 85 ? 56.281 3.996 -23.266 1 22.08 85 VAL B CA 1
ATOM 5985 C C . VAL B 1 85 ? 55.125 4.566 -24.078 1 22.08 85 VAL B C 1
ATOM 5987 O O . VAL B 1 85 ? 54.094 4.949 -23.5 1 22.08 85 VAL B O 1
ATOM 5990 N N . GLU B 1 86 ? 55.438 5.086 -25.234 1 22.78 86 GLU B N 1
ATOM 5991 C CA . GLU B 1 86 ? 54.594 5.645 -26.266 1 22.78 86 GLU B CA 1
ATOM 5992 C C . GLU B 1 86 ? 53.5 4.656 -26.672 1 22.78 86 GLU B C 1
ATOM 5994 O O . GLU B 1 86 ? 53.781 3.539 -27.109 1 22.78 86 GLU B O 1
ATOM 5999 N N . LEU B 1 87 ? 52.438 4.547 -25.938 1 22.75 87 LEU B N 1
ATOM 6000 C CA . LEU B 1 87 ? 51.344 3.611 -26.25 1 22.75 87 LEU B CA 1
ATOM 6001 C C . LEU B 1 87 ? 50.875 3.807 -27.672 1 22.75 87 LEU B C 1
ATOM 6003 O O . LEU B 1 87 ? 50.625 4.938 -28.109 1 22.75 87 LEU B O 1
ATOM 6007 N N . PRO B 1 88 ? 51.219 2.838 -28.562 1 23.25 88 PRO B N 1
ATOM 6008 C CA . PRO B 1 88 ? 50.875 2.951 -29.984 1 23.25 88 PRO B CA 1
ATOM 6009 C C . PRO B 1 88 ? 49.438 3.406 -30.203 1 23.25 88 PRO B C 1
ATOM 6011 O O . PRO B 1 88 ? 48.562 3.182 -29.359 1 23.25 88 PRO B O 1
ATOM 6014 N N . ALA B 1 89 ? 49.25 4.391 -31.031 1 24.66 89 ALA B N 1
ATOM 6015 C CA . ALA B 1 89 ? 48.031 5.031 -31.5 1 24.66 89 ALA B CA 1
ATOM 6016 C C . ALA B 1 89 ? 47.094 4.016 -32.125 1 24.66 89 ALA B C 1
ATOM 6018 O O . ALA B 1 89 ? 47.406 3.43 -33.188 1 24.66 89 ALA B O 1
ATOM 6019 N N . PHE B 1 90 ? 46.375 3.205 -31.344 1 21.47 90 PHE B N 1
ATOM 6020 C CA . PHE B 1 90 ? 45.375 2.271 -31.891 1 21.47 90 PHE B CA 1
ATOM 6021 C C . PHE B 1 90 ? 44.531 2.939 -32.969 1 21.47 90 PHE B C 1
ATOM 6023 O O . PHE B 1 90 ? 43.938 3.984 -32.75 1 21.47 90 PHE B O 1
ATOM 6030 N N . GLN B 1 91 ? 45.031 2.932 -34.156 1 23.53 91 GLN B N 1
ATOM 6031 C CA . GLN B 1 91 ? 44.281 3.357 -35.344 1 23.53 91 GLN B CA 1
ATOM 6032 C C . GLN B 1 91 ? 42.844 2.84 -35.281 1 23.53 91 GLN B C 1
ATOM 6034 O O . GLN B 1 91 ? 42.594 1.63 -35.25 1 23.53 91 GLN B O 1
ATOM 6039 N N . VAL B 1 92 ? 42 3.584 -34.688 1 25.72 92 VAL B N 1
ATOM 6040 C CA . VAL B 1 92 ? 40.562 3.361 -34.656 1 25.72 92 VAL B CA 1
ATOM 6041 C C . VAL B 1 92 ? 40.031 3.166 -36.094 1 25.72 92 VAL B C 1
ATOM 6043 O O . VAL B 1 92 ? 40.062 4.09 -36.906 1 25.72 92 VAL B O 1
ATOM 6046 N N . GLN B 1 93 ? 40.344 2.084 -36.719 1 25.22 93 GLN B N 1
ATOM 6047 C CA . GLN B 1 93 ? 39.719 1.886 -38 1 25.22 93 GLN B CA 1
ATOM 6048 C C . GLN B 1 93 ? 38.219 2.24 -37.969 1 25.22 93 GLN B C 1
ATOM 6050 O O . GLN B 1 93 ? 37.562 1.956 -36.969 1 25.22 93 GLN B O 1
ATOM 6055 N N . PRO B 1 94 ? 37.875 3.145 -38.844 1 27.03 94 PRO B N 1
ATOM 6056 C CA . PRO B 1 94 ? 36.469 3.594 -38.906 1 27.03 94 PRO B CA 1
ATOM 6057 C C . PRO B 1 94 ? 35.5 2.436 -39 1 27.03 94 PRO B C 1
ATOM 6059 O O . PRO B 1 94 ? 35.594 1.594 -39.906 1 27.03 94 PRO B O 1
ATOM 6062 N N . GLN B 1 95 ? 35.188 1.815 -37.938 1 26.39 95 GLN B N 1
ATOM 6063 C CA . GLN B 1 95 ? 34.188 0.743 -38.031 1 26.39 95 GLN B CA 1
ATOM 6064 C C . GLN B 1 95 ? 33.031 1.154 -38.938 1 26.39 95 GLN B C 1
ATOM 6066 O O . GLN B 1 95 ? 32.5 2.254 -38.812 1 26.39 95 GLN B O 1
ATOM 6071 N N . GLN B 1 96 ? 33.031 0.721 -40.156 1 27.61 96 GLN B N 1
ATOM 6072 C CA . GLN B 1 96 ? 31.922 0.835 -41.094 1 27.61 96 GLN B CA 1
ATOM 6073 C C . GLN B 1 96 ? 30.594 0.703 -40.375 1 27.61 96 GLN B C 1
ATOM 6075 O O . GLN B 1 96 ? 30.375 -0.258 -39.625 1 27.61 96 GLN B O 1
ATOM 6080 N N . HIS B 1 97 ? 29.984 1.839 -40.094 1 28.16 97 HIS B N 1
ATOM 6081 C CA . HIS B 1 97 ? 28.625 1.991 -39.594 1 28.16 97 HIS B CA 1
ATOM 6082 C C . HIS B 1 97 ? 27.672 1.065 -40.344 1 28.16 97 HIS B C 1
ATOM 6084 O O . HIS B 1 97 ? 27.297 1.34 -41.5 1 28.16 97 HIS B O 1
ATOM 6090 N N . VAL B 1 98 ? 27.875 -0.2 -40.281 1 31.2 98 VAL B N 1
ATOM 6091 C CA . VAL B 1 98 ? 26.734 -0.934 -40.812 1 31.2 98 VAL B CA 1
ATOM 6092 C C . VAL B 1 98 ? 25.438 -0.281 -40.344 1 31.2 98 VAL B C 1
ATOM 6094 O O . VAL B 1 98 ? 25.266 0.009 -39.156 1 31.2 98 VAL B O 1
ATOM 6097 N N . PRO B 1 99 ? 24.812 0.456 -41.25 1 29.77 99 PRO B N 1
ATOM 6098 C CA . PRO B 1 99 ? 23.516 1.028 -40.875 1 29.77 99 PRO B CA 1
ATOM 6099 C C . PRO B 1 99 ? 22.688 0.084 -40 1 29.77 99 PRO B C 1
ATOM 6101 O O . PRO B 1 99 ? 22.578 -1.104 -40.312 1 29.77 99 PRO B O 1
ATOM 6104 N N . LEU B 1 100 ? 22.828 0.187 -38.781 1 30.08 100 LEU B N 1
ATOM 6105 C CA . LEU B 1 100 ? 21.812 -0.446 -37.906 1 30.08 100 LEU B CA 1
ATOM 6106 C C . LEU B 1 100 ? 20.438 -0.365 -38.562 1 30.08 100 LEU B C 1
ATOM 6108 O O . LEU B 1 100 ? 19.906 0.729 -38.781 1 30.08 100 LEU B O 1
ATOM 6112 N N . ASN B 1 101 ? 20.25 -1.166 -39.625 1 29.91 101 ASN B N 1
ATOM 6113 C CA . ASN B 1 101 ? 18.875 -1.326 -40.062 1 29.91 101 ASN B CA 1
ATOM 6114 C C . ASN B 1 101 ? 17.891 -1.144 -38.906 1 29.91 101 ASN B C 1
ATOM 6116 O O . ASN B 1 101 ? 17.891 -1.932 -37.938 1 29.91 101 ASN B O 1
ATOM 6120 N N . VAL B 1 102 ? 17.719 0.071 -38.5 1 32.78 102 VAL B N 1
ATOM 6121 C CA . VAL B 1 102 ? 16.516 0.412 -37.75 1 32.78 102 VAL B CA 1
ATOM 6122 C C . VAL B 1 102 ? 15.336 -0.406 -38.281 1 32.78 102 VAL B C 1
ATOM 6124 O O . VAL B 1 102 ? 14.828 -0.143 -39.375 1 32.78 102 VAL B O 1
ATOM 6127 N N . GLU B 1 103 ? 15.422 -1.668 -38.406 1 29 103 GLU B N 1
ATOM 6128 C CA . GLU B 1 103 ? 14.141 -2.32 -38.656 1 29 103 GLU B CA 1
ATOM 6129 C C . GLU B 1 103 ? 12.977 -1.496 -38.125 1 29 103 GLU B C 1
ATOM 6131 O O . GLU B 1 103 ? 13.031 -1.02 -37 1 29 103 GLU B O 1
ATOM 6136 N N . ALA B 1 104 ? 12.234 -0.833 -38.969 1 34.22 104 ALA B N 1
ATOM 6137 C CA . ALA B 1 104 ? 10.914 -0.234 -38.781 1 34.22 104 ALA B CA 1
ATOM 6138 C C . ALA B 1 104 ? 10.148 -0.913 -37.656 1 34.22 104 ALA B C 1
ATOM 6140 O O . ALA B 1 104 ? 10.078 -2.143 -37.594 1 34.22 104 ALA B O 1
ATOM 6141 N N . THR B 1 105 ? 10.219 -0.337 -36.438 1 36.62 105 THR B N 1
ATOM 6142 C CA . THR B 1 105 ? 9.281 -0.686 -35.375 1 36.62 105 THR B CA 1
ATOM 6143 C C . THR B 1 105 ? 7.992 -1.255 -35.969 1 36.62 105 THR B C 1
ATOM 6145 O O . THR B 1 105 ? 7.133 -0.505 -36.438 1 36.62 105 THR B O 1
ATOM 6148 N N . ALA B 1 106 ? 7.953 -2.123 -36.844 1 34.75 106 ALA B N 1
ATOM 6149 C CA . ALA B 1 106 ? 6.715 -2.801 -37.219 1 34.75 106 ALA B CA 1
ATOM 6150 C C . ALA B 1 106 ? 5.715 -2.779 -36.062 1 34.75 106 ALA B C 1
ATOM 6152 O O . ALA B 1 106 ? 6.102 -2.807 -34.906 1 34.75 106 ALA B O 1
ATOM 6153 N N . ALA B 1 107 ? 4.52 -2.309 -36.312 1 40.88 107 ALA B N 1
ATOM 6154 C CA . ALA B 1 107 ? 3.379 -2.266 -35.406 1 40.88 107 ALA B CA 1
ATOM 6155 C C . ALA B 1 107 ? 3.404 -3.443 -34.438 1 40.88 107 ALA B C 1
ATOM 6157 O O . ALA B 1 107 ? 3.152 -4.586 -34.844 1 40.88 107 ALA B O 1
ATOM 6158 N N . ARG B 1 108 ? 4.324 -3.467 -33.688 1 48.81 108 ARG B N 1
ATOM 6159 C CA . ARG B 1 108 ? 4.434 -4.512 -32.688 1 48.81 108 ARG B CA 1
ATOM 6160 C C . ARG B 1 108 ? 3.059 -4.922 -32.156 1 48.81 108 ARG B C 1
ATOM 6162 O O . ARG B 1 108 ? 2.277 -4.078 -31.719 1 48.81 108 ARG B O 1
ATOM 6169 N N . LYS B 1 109 ? 2.592 -5.816 -32.781 1 54.12 109 LYS B N 1
ATOM 6170 C CA . LYS B 1 109 ? 1.309 -6.359 -32.344 1 54.12 109 LYS B CA 1
ATOM 6171 C C . LYS B 1 109 ? 1.259 -6.5 -30.844 1 54.12 109 LYS B C 1
ATOM 6173 O O . LYS B 1 109 ? 2.215 -6.977 -30.219 1 54.12 109 LYS B O 1
ATOM 6178 N N . ALA B 1 110 ? 0.382 -5.82 -30.141 1 61.62 110 ALA B N 1
ATOM 6179 C CA . ALA B 1 110 ? 0.109 -5.883 -28.703 1 61.62 110 ALA B CA 1
ATOM 6180 C C . ALA B 1 110 ? 0.056 -7.328 -28.219 1 61.62 110 ALA B C 1
ATOM 6182 O O . ALA B 1 110 ? -0.564 -8.18 -28.859 1 61.62 110 ALA B O 1
ATOM 6183 N N . HIS B 1 111 ? 0.932 -7.762 -27.328 1 67.69 111 HIS B N 1
ATOM 6184 C CA . HIS B 1 111 ? 0.917 -9.039 -26.625 1 67.69 111 HIS B CA 1
ATOM 6185 C C . HIS B 1 111 ? 1.664 -10.109 -27.406 1 67.69 111 HIS B C 1
ATOM 6187 O O . HIS B 1 111 ? 1.258 -11.273 -27.422 1 67.69 111 HIS B O 1
ATOM 6193 N N . ASP B 1 112 ? 2.676 -9.602 -28.109 1 83.62 112 ASP B N 1
ATOM 6194 C CA . ASP B 1 112 ? 3.541 -10.492 -28.875 1 83.62 112 ASP B CA 1
ATOM 6195 C C . ASP B 1 112 ? 4.598 -11.133 -27.984 1 83.62 112 ASP B C 1
ATOM 6197 O O . ASP B 1 112 ? 5.328 -10.43 -27.281 1 83.62 112 ASP B O 1
ATOM 6201 N N . ILE B 1 113 ? 4.645 -12.43 -28.031 1 88.5 113 ILE B N 1
ATOM 6202 C CA . ILE B 1 113 ? 5.523 -13.227 -27.172 1 88.5 113 ILE B CA 1
ATOM 6203 C C . ILE B 1 113 ? 6.977 -12.82 -27.422 1 88.5 113 ILE B C 1
ATOM 6205 O O . ILE B 1 113 ? 7.762 -12.719 -26.469 1 88.5 113 ILE B O 1
ATOM 6209 N N . GLU B 1 114 ? 7.348 -12.555 -28.656 1 87.5 114 GLU B N 1
ATOM 6210 C CA . GLU B 1 114 ? 8.719 -12.172 -28.984 1 87.5 114 GLU B CA 1
ATOM 6211 C C . GLU B 1 114 ? 9.086 -10.836 -28.344 1 87.5 114 GLU B C 1
ATOM 6213 O O . GLU B 1 114 ? 10.203 -10.656 -27.859 1 87.5 114 GLU B O 1
ATOM 6218 N N . ASP B 1 115 ? 8.141 -9.992 -28.391 1 87.81 115 ASP B N 1
ATOM 6219 C CA . ASP B 1 115 ? 8.359 -8.688 -27.766 1 87.81 115 ASP B CA 1
ATOM 6220 C C . ASP B 1 115 ? 8.516 -8.82 -26.25 1 87.81 115 ASP B C 1
ATOM 6222 O O . ASP B 1 115 ? 9.32 -8.109 -25.641 1 87.81 115 ASP B O 1
ATOM 6226 N N . GLU B 1 116 ? 7.738 -9.703 -25.703 1 90.69 116 GLU B N 1
ATOM 6227 C CA . GLU B 1 116 ? 7.805 -9.93 -24.266 1 90.69 116 GLU B CA 1
ATOM 6228 C C . GLU B 1 116 ? 9.156 -10.508 -23.859 1 90.69 116 GLU B C 1
ATOM 6230 O O . GLU B 1 116 ? 9.734 -10.094 -22.844 1 90.69 116 GLU B O 1
ATOM 6235 N N . GLU B 1 117 ? 9.648 -11.438 -24.625 1 91.25 117 GLU B N 1
ATOM 6236 C CA . GLU B 1 117 ? 10.961 -12.016 -24.359 1 91.25 117 GLU B CA 1
ATOM 6237 C C . GLU B 1 117 ? 12.07 -10.984 -24.531 1 91.25 117 GLU B C 1
ATOM 6239 O O . GLU B 1 117 ? 13.039 -10.969 -23.766 1 91.25 117 GLU B O 1
ATOM 6244 N N . ARG B 1 118 ? 11.891 -10.18 -25.531 1 89.75 118 ARG B N 1
ATOM 6245 C CA . ARG B 1 118 ? 12.859 -9.109 -25.781 1 89.75 118 ARG B CA 1
ATOM 6246 C C . ARG B 1 118 ? 12.93 -8.164 -24.594 1 89.75 118 ARG B C 1
ATOM 6248 O O . ARG B 1 118 ? 14 -7.648 -24.25 1 89.75 118 ARG B O 1
ATOM 6255 N N . ASN B 1 119 ? 11.828 -7.926 -24.047 1 90.38 119 ASN B N 1
ATOM 6256 C CA . ASN B 1 119 ? 11.797 -7.082 -22.844 1 90.38 119 ASN B CA 1
ATOM 6257 C C . ASN B 1 119 ? 12.617 -7.691 -21.719 1 90.38 119 ASN B C 1
ATOM 6259 O O . ASN B 1 119 ? 13.336 -6.98 -21.016 1 90.38 119 ASN B O 1
ATOM 6263 N N . GLY B 1 120 ? 12.461 -9 -21.516 1 91.31 120 GLY B N 1
ATOM 6264 C CA . GLY B 1 120 ? 13.289 -9.68 -20.531 1 91.31 120 GLY B CA 1
ATOM 6265 C C . GLY B 1 120 ? 14.773 -9.578 -20.828 1 91.31 120 GLY B C 1
ATOM 6266 O O . GLY B 1 120 ? 15.578 -9.367 -19.922 1 91.31 120 GLY B O 1
ATOM 6267 N N . ASP B 1 121 ? 15.031 -9.688 -22.047 1 91.5 121 ASP B N 1
ATOM 6268 C CA . ASP B 1 121 ? 16.422 -9.57 -22.5 1 91.5 121 ASP B CA 1
ATOM 6269 C C . ASP B 1 121 ? 16.969 -8.164 -22.234 1 91.5 121 ASP B C 1
ATOM 6271 O O . ASP B 1 121 ? 18.109 -8.008 -21.828 1 91.5 121 ASP B O 1
ATOM 6275 N N . GLU B 1 122 ? 16.188 -7.199 -22.469 1 90.94 122 GLU B N 1
ATOM 6276 C CA . GLU B 1 122 ? 16.594 -5.812 -22.281 1 90.94 122 GLU B CA 1
ATOM 6277 C C . GLU B 1 122 ? 16.844 -5.512 -20.797 1 90.94 122 GLU B C 1
ATOM 6279 O O . GLU B 1 122 ? 17.797 -4.812 -20.453 1 90.94 122 GLU B O 1
ATOM 6284 N N . ILE B 1 123 ? 15.992 -5.984 -20 1 91.81 123 ILE B N 1
ATOM 6285 C CA . ILE B 1 123 ? 16.156 -5.805 -18.562 1 91.81 123 ILE B CA 1
ATOM 6286 C C . ILE B 1 123 ? 17.453 -6.469 -18.094 1 91.81 123 ILE B C 1
ATOM 6288 O O . ILE B 1 123 ? 18.219 -5.875 -17.344 1 91.81 123 ILE B O 1
ATOM 6292 N N . ALA B 1 124 ? 17.688 -7.664 -18.594 1 92.94 124 ALA B N 1
ATOM 6293 C CA . ALA B 1 124 ? 18.906 -8.398 -18.234 1 92.94 124 ALA B CA 1
ATOM 6294 C C . ALA B 1 124 ? 20.156 -7.676 -18.719 1 92.94 124 ALA B C 1
ATOM 6296 O O . ALA B 1 124 ? 21.141 -7.574 -18 1 92.94 124 ALA B O 1
ATOM 6297 N N . ALA B 1 125 ? 20.047 -7.188 -19.922 1 91.88 125 ALA B N 1
ATOM 6298 C CA . ALA B 1 125 ? 21.172 -6.469 -20.5 1 91.88 125 ALA B CA 1
ATOM 6299 C C . ALA B 1 125 ? 21.484 -5.199 -19.719 1 91.88 125 ALA B C 1
ATOM 6301 O O . ALA B 1 125 ? 22.641 -4.863 -19.5 1 91.88 125 ALA B O 1
ATOM 6302 N N . ALA B 1 126 ? 20.469 -4.539 -19.328 1 90.75 126 ALA B N 1
ATOM 6303 C CA . ALA B 1 126 ? 20.641 -3.332 -18.516 1 90.75 126 ALA B CA 1
ATOM 6304 C C . ALA B 1 126 ? 21.266 -3.662 -17.172 1 90.75 126 ALA B C 1
ATOM 6306 O O . ALA B 1 126 ? 22.141 -2.939 -16.688 1 90.75 126 ALA B O 1
ATOM 6307 N N . ALA B 1 127 ? 20.812 -4.711 -16.594 1 89.44 127 ALA B N 1
ATOM 6308 C CA . ALA B 1 127 ? 21.328 -5.137 -15.289 1 89.44 127 ALA B CA 1
ATOM 6309 C C . ALA B 1 127 ? 22.812 -5.508 -15.383 1 89.44 127 ALA B C 1
ATOM 6311 O O . ALA B 1 127 ? 23.562 -5.309 -14.43 1 89.44 127 ALA B O 1
ATOM 6312 N N . LEU B 1 128 ? 23.203 -6.012 -16.547 1 89.5 128 LEU B N 1
ATOM 6313 C CA . LEU B 1 128 ? 24.578 -6.426 -16.766 1 89.5 128 LEU B CA 1
ATOM 6314 C C . LEU B 1 128 ? 25.453 -5.23 -17.156 1 89.5 128 LEU B C 1
ATOM 6316 O O . LEU B 1 128 ? 26.672 -5.367 -17.297 1 89.5 128 LEU B O 1
ATOM 6320 N N . GLY B 1 129 ? 24.781 -4.035 -17.297 1 85.06 129 GLY B N 1
ATOM 6321 C CA . GLY B 1 129 ? 25.516 -2.824 -17.641 1 85.06 129 GLY B CA 1
ATOM 6322 C C . GLY B 1 129 ? 25.75 -2.666 -19.125 1 85.06 129 GLY B C 1
ATOM 6323 O O . GLY B 1 129 ? 26.609 -1.888 -19.547 1 85.06 129 GLY B O 1
ATOM 6324 N N . GLN B 1 130 ? 25.062 -3.496 -19.875 1 84.81 130 GLN B N 1
ATOM 6325 C CA . GLN B 1 130 ? 25.188 -3.459 -21.328 1 84.81 130 GLN B CA 1
ATOM 6326 C C . GLN B 1 130 ? 23.844 -3.27 -22 1 84.81 130 GLN B C 1
ATOM 6328 O O . GLN B 1 130 ? 23.422 -4.098 -22.812 1 84.81 130 GLN B O 1
ATOM 6333 N N . PRO B 1 131 ? 23.281 -2.115 -21.734 1 85.44 131 PRO B N 1
ATOM 6334 C CA . PRO B 1 131 ? 21.953 -1.922 -22.328 1 85.44 131 PRO B CA 1
ATOM 6335 C C . PRO B 1 131 ? 22.016 -1.751 -23.844 1 85.44 131 PRO B C 1
ATOM 6337 O O . PRO B 1 131 ? 22.938 -1.139 -24.359 1 85.44 131 PRO B O 1
ATOM 6340 N N . ARG B 1 132 ? 21.094 -2.354 -24.453 1 82.44 132 ARG B N 1
ATOM 6341 C CA . ARG B 1 132 ? 21 -2.248 -25.906 1 82.44 132 ARG B CA 1
ATOM 6342 C C . ARG B 1 132 ? 20.422 -0.904 -26.328 1 82.44 132 ARG B C 1
ATOM 6344 O O . ARG B 1 132 ? 20.812 -0.336 -27.344 1 82.44 132 ARG B O 1
ATOM 6351 N N . ARG B 1 133 ? 19.422 -0.466 -25.547 1 85 133 ARG B N 1
ATOM 6352 C CA . ARG B 1 133 ? 18.781 0.826 -25.75 1 85 133 ARG B CA 1
ATOM 6353 C C . ARG B 1 133 ? 19.031 1.755 -24.562 1 85 133 ARG B C 1
ATOM 6355 O O . ARG B 1 133 ? 19.391 1.3 -23.469 1 85 133 ARG B O 1
ATOM 6362 N N . LEU B 1 134 ? 18.859 2.992 -24.875 1 82.38 134 LEU B N 1
ATOM 6363 C CA . LEU B 1 134 ? 19.078 3.982 -23.812 1 82.38 134 LEU B CA 1
ATOM 6364 C C . LEU B 1 134 ? 18.078 3.777 -22.672 1 82.38 134 LEU B C 1
ATOM 6366 O O . LEU B 1 134 ? 16.875 3.637 -22.906 1 82.38 134 LEU B O 1
ATOM 6370 N N . GLY B 1 135 ? 18.656 3.676 -21.531 1 83.69 135 GLY B N 1
ATOM 6371 C CA . GLY B 1 135 ? 17.844 3.586 -20.328 1 83.69 135 GLY B CA 1
ATOM 6372 C C . GLY B 1 135 ? 17.219 4.91 -19.938 1 83.69 135 GLY B C 1
ATOM 6373 O O . GLY B 1 135 ? 17.891 5.934 -19.875 1 83.69 135 GLY B O 1
ATOM 6374 N N . GLU B 1 136 ? 15.875 4.871 -19.578 1 82.88 136 GLU B N 1
ATOM 6375 C CA . GLU B 1 136 ? 15.164 6.113 -19.297 1 82.88 136 GLU B CA 1
ATOM 6376 C C . GLU B 1 136 ? 14.453 6.039 -17.953 1 82.88 136 GLU B C 1
ATOM 6378 O O . GLU B 1 136 ? 14.25 7.059 -17.281 1 82.88 136 GLU B O 1
ATOM 6383 N N . VAL B 1 137 ? 14.156 4.832 -17.641 1 89.31 137 VAL B N 1
ATOM 6384 C CA . VAL B 1 137 ? 13.328 4.695 -16.453 1 89.31 137 VAL B CA 1
ATOM 6385 C C . VAL B 1 137 ? 14.062 3.857 -15.406 1 89.31 137 VAL B C 1
ATOM 6387 O O . VAL B 1 137 ? 14.688 2.85 -15.742 1 89.31 137 VAL B O 1
ATOM 6390 N N . PRO B 1 138 ? 14.008 4.363 -14.203 1 91.62 138 PRO B N 1
ATOM 6391 C CA . PRO B 1 138 ? 14.648 3.572 -13.148 1 91.62 138 PRO B CA 1
ATOM 6392 C C . PRO B 1 138 ? 13.961 2.227 -12.922 1 91.62 138 PRO B C 1
ATOM 6394 O O . PRO B 1 138 ? 12.734 2.141 -12.961 1 91.62 138 PRO B O 1
ATOM 6397 N N . PHE B 1 139 ? 14.812 1.18 -12.773 1 92.88 139 PHE B N 1
ATOM 6398 C CA . PHE B 1 139 ? 14.336 -0.177 -12.531 1 92.88 139 PHE B CA 1
ATOM 6399 C C . PHE B 1 139 ? 15.109 -0.827 -11.391 1 92.88 139 PHE B C 1
ATOM 6401 O O . PHE B 1 139 ? 16.344 -0.814 -11.383 1 92.88 139 PHE B O 1
ATOM 6408 N N . TYR B 1 140 ? 14.367 -1.273 -10.383 1 94.56 140 TYR B N 1
ATOM 6409 C CA . TYR B 1 140 ? 14.938 -2 -9.25 1 94.56 140 TYR B CA 1
ATOM 6410 C C . TYR B 1 140 ? 14.883 -3.506 -9.492 1 94.56 140 TYR B C 1
ATOM 6412 O O . TYR B 1 140 ? 13.805 -4.078 -9.648 1 94.56 140 TYR B O 1
ATOM 6420 N N . THR B 1 141 ? 15.969 -4.164 -9.531 1 91.44 141 THR B N 1
ATOM 6421 C CA . THR B 1 141 ? 16.062 -5.57 -9.914 1 91.44 141 THR B CA 1
ATOM 6422 C C . THR B 1 141 ? 15.625 -6.473 -8.766 1 91.44 141 THR B C 1
ATOM 6424 O O . THR B 1 141 ? 15.336 -7.652 -8.969 1 91.44 141 THR B O 1
ATOM 6427 N N . GLY B 1 142 ? 15.547 -5.965 -7.57 1 89.31 142 GLY B N 1
ATOM 6428 C CA . GLY B 1 142 ? 15.203 -6.773 -6.414 1 89.31 142 GLY B CA 1
ATOM 6429 C C . GLY B 1 142 ? 16.406 -7.258 -5.645 1 89.31 142 GLY B C 1
ATOM 6430 O O . GLY B 1 142 ? 17.531 -7.199 -6.145 1 89.31 142 GLY B O 1
ATOM 6431 N N . ASP B 1 143 ? 16.172 -7.723 -4.484 1 83.75 143 ASP B N 1
ATOM 6432 C CA . ASP B 1 143 ? 17.219 -8.289 -3.65 1 83.75 143 ASP B CA 1
ATOM 6433 C C . ASP B 1 143 ? 17.656 -9.664 -4.156 1 83.75 143 ASP B C 1
ATOM 6435 O O . ASP B 1 143 ? 17.438 -9.992 -5.328 1 83.75 143 ASP B O 1
ATOM 6439 N N . GLN B 1 144 ? 18.156 -10.477 -3.438 1 77.19 144 GLN B N 1
ATOM 6440 C CA . GLN B 1 144 ? 18.875 -11.672 -3.85 1 77.19 144 GLN B CA 1
ATOM 6441 C C . GLN B 1 144 ? 17.922 -12.766 -4.297 1 77.19 144 GLN B C 1
ATOM 6443 O O . GLN B 1 144 ? 18.344 -13.797 -4.82 1 77.19 144 GLN B O 1
ATOM 6448 N N . THR B 1 145 ? 16.703 -12.484 -4.352 1 78.5 145 THR B N 1
ATOM 6449 C CA . THR B 1 145 ? 15.789 -13.578 -4.676 1 78.5 145 THR B CA 1
ATOM 6450 C C . THR B 1 145 ? 15.039 -13.289 -5.973 1 78.5 145 THR B C 1
ATOM 6452 O O . THR B 1 145 ? 14.422 -14.188 -6.555 1 78.5 145 THR B O 1
ATOM 6455 N N . GLY B 1 146 ? 15.102 -12.188 -6.586 1 81 146 GLY B N 1
ATOM 6456 C CA . GLY B 1 146 ? 14.367 -11.859 -7.797 1 81 146 GLY B CA 1
ATOM 6457 C C . GLY B 1 146 ? 14.961 -12.492 -9.039 1 81 146 GLY B C 1
ATOM 6458 O O . GLY B 1 146 ? 16.062 -13.047 -9 1 81 146 GLY B O 1
ATOM 6459 N N . PRO B 1 147 ? 14.25 -12.477 -10.086 1 82.25 147 PRO B N 1
ATOM 6460 C CA . PRO B 1 147 ? 14.695 -13.133 -11.32 1 82.25 147 PRO B CA 1
ATOM 6461 C C . PRO B 1 147 ? 16 -12.547 -11.859 1 82.25 147 PRO B C 1
ATOM 6463 O O . PRO B 1 147 ? 16.844 -13.281 -12.391 1 82.25 147 PRO B O 1
ATOM 6466 N N . VAL B 1 148 ? 16.172 -11.32 -11.688 1 82.62 148 VAL B N 1
ATOM 6467 C CA . VAL B 1 148 ? 17.344 -10.656 -12.25 1 82.62 148 VAL B CA 1
ATOM 6468 C C . VAL B 1 148 ? 18.578 -11.031 -11.438 1 82.62 148 VAL B C 1
ATOM 6470 O O . VAL B 1 148 ? 19.703 -10.898 -11.922 1 82.62 148 VAL B O 1
ATOM 6473 N N . SER B 1 149 ? 18.344 -11.531 -10.25 1 83.44 149 SER B N 1
ATOM 6474 C CA . SER B 1 149 ? 19.469 -11.992 -9.438 1 83.44 149 SER B CA 1
ATOM 6475 C C . SER B 1 149 ? 20.141 -13.203 -10.07 1 83.44 149 SER B C 1
ATOM 6477 O O . SER B 1 149 ? 21.25 -13.57 -9.688 1 83.44 149 SER B O 1
ATOM 6479 N N . THR B 1 150 ? 19.438 -13.766 -11.031 1 89.12 150 THR B N 1
ATOM 6480 C CA . THR B 1 150 ? 20 -14.852 -11.828 1 89.12 150 THR B CA 1
ATOM 6481 C C . THR B 1 150 ? 21.312 -14.438 -12.469 1 89.12 150 THR B C 1
ATOM 6483 O O . THR B 1 150 ? 22.234 -15.25 -12.617 1 89.12 150 THR B O 1
ATOM 6486 N N . LEU B 1 151 ? 21.375 -13.227 -12.766 1 89.19 151 LEU B N 1
ATOM 6487 C CA . LEU B 1 151 ? 22.547 -12.719 -13.461 1 89.19 151 LEU B CA 1
ATOM 6488 C C . LEU B 1 151 ? 23.75 -12.617 -12.516 1 89.19 151 LEU B C 1
ATOM 6490 O O . LEU B 1 151 ? 24.891 -12.633 -12.961 1 89.19 151 LEU B O 1
ATOM 6494 N N . ASP B 1 152 ? 23.469 -12.516 -11.273 1 85 152 ASP B N 1
ATOM 6495 C CA . ASP B 1 152 ? 24.531 -12.508 -10.273 1 85 152 ASP B CA 1
ATOM 6496 C C . ASP B 1 152 ? 25.297 -13.828 -10.273 1 85 152 ASP B C 1
ATOM 6498 O O . ASP B 1 152 ? 26.5 -13.859 -9.961 1 85 152 ASP B O 1
ATOM 6502 N N . ILE B 1 153 ? 24.609 -14.867 -10.57 1 85.56 153 ILE B N 1
ATOM 6503 C CA . ILE B 1 153 ? 25.219 -16.188 -10.625 1 85.56 153 ILE B CA 1
ATOM 6504 C C . ILE B 1 153 ? 26.297 -16.234 -11.719 1 85.56 153 ILE B C 1
ATOM 6506 O O . ILE B 1 153 ? 27.344 -16.859 -11.555 1 85.56 153 ILE B O 1
ATOM 6510 N N . CYS B 1 154 ? 26.062 -15.516 -12.695 1 85.19 154 CYS B N 1
ATOM 6511 C CA . CYS B 1 154 ? 26.922 -15.547 -13.867 1 85.19 154 CYS B CA 1
ATOM 6512 C C . CYS B 1 154 ? 28.094 -14.586 -13.711 1 85.19 154 CYS B C 1
ATOM 6514 O O . CYS B 1 154 ? 29.094 -14.68 -14.438 1 85.19 154 CYS B O 1
ATOM 6516 N N . SER B 1 155 ? 27.984 -13.648 -12.75 1 78.06 155 SER B N 1
ATOM 6517 C CA . SER B 1 155 ? 29.031 -12.641 -12.547 1 78.06 155 SER B CA 1
ATOM 6518 C C . SER B 1 155 ? 29.531 -12.641 -11.109 1 78.06 155 SER B C 1
ATOM 6520 O O . SER B 1 155 ? 29.391 -11.648 -10.398 1 78.06 155 SER B O 1
ATOM 6522 N N . PRO B 1 156 ? 30.219 -13.625 -10.75 1 66.88 156 PRO B N 1
ATOM 6523 C CA . PRO B 1 156 ? 30.578 -13.734 -9.328 1 66.88 156 PRO B CA 1
ATOM 6524 C C . PRO B 1 156 ? 31.562 -12.648 -8.883 1 66.88 156 PRO B C 1
ATOM 6526 O O . PRO B 1 156 ? 31.562 -12.266 -7.711 1 66.88 156 PRO B O 1
ATOM 6529 N N . ASP B 1 157 ? 32.312 -12.211 -9.789 1 65.38 157 ASP B N 1
ATOM 6530 C CA . ASP B 1 157 ? 33.375 -11.289 -9.43 1 65.38 157 ASP B CA 1
ATOM 6531 C C . ASP B 1 157 ? 32.844 -9.859 -9.312 1 65.38 157 ASP B C 1
ATOM 6533 O O . ASP B 1 157 ? 33.531 -8.984 -8.766 1 65.38 157 ASP B O 1
ATOM 6537 N N . HIS B 1 158 ? 31.656 -9.742 -9.852 1 68.69 158 HIS B N 1
ATOM 6538 C CA . HIS B 1 158 ? 31.125 -8.383 -9.859 1 68.69 158 HIS B CA 1
ATOM 6539 C C . HIS B 1 158 ? 29.719 -8.336 -9.297 1 68.69 158 HIS B C 1
ATOM 6541 O O . HIS B 1 158 ? 28.844 -9.102 -9.727 1 68.69 158 HIS B O 1
ATOM 6547 N N . SER B 1 159 ? 29.609 -7.711 -8.203 1 76.56 159 SER B N 1
ATOM 6548 C CA . SER B 1 159 ? 28.25 -7.508 -7.699 1 76.56 159 SER B CA 1
ATOM 6549 C C . SER B 1 159 ? 27.453 -6.586 -8.617 1 76.56 159 SER B C 1
ATOM 6551 O O . SER B 1 159 ? 27.891 -5.461 -8.891 1 76.56 159 SER B O 1
ATOM 6553 N N . LEU B 1 160 ? 26.453 -7.031 -9.203 1 84.69 160 LEU B N 1
ATOM 6554 C CA . LEU B 1 160 ? 25.625 -6.242 -10.102 1 84.69 160 LEU B CA 1
ATOM 6555 C C . LEU B 1 160 ? 24.828 -5.199 -9.32 1 84.69 160 LEU B C 1
ATOM 6557 O O . LEU B 1 160 ? 24.438 -5.438 -8.18 1 84.69 160 LEU B O 1
ATOM 6561 N N . PRO B 1 161 ? 24.672 -4.016 -9.953 1 86.25 161 PRO B N 1
ATOM 6562 C CA . PRO B 1 161 ? 23.859 -3 -9.273 1 86.25 161 PRO B CA 1
ATOM 6563 C C . PRO B 1 161 ? 22.406 -3.418 -9.109 1 86.25 161 PRO B C 1
ATOM 6565 O O . PRO B 1 161 ? 21.844 -4.066 -9.992 1 86.25 161 PRO B O 1
ATOM 6568 N N . ARG B 1 162 ? 21.875 -3.045 -8.062 1 89.19 162 ARG B N 1
ATOM 6569 C CA . ARG B 1 162 ? 20.484 -3.363 -7.805 1 89.19 162 ARG B CA 1
ATOM 6570 C C . ARG B 1 162 ? 19.547 -2.406 -8.547 1 89.19 162 ARG B C 1
ATOM 6572 O O . ARG B 1 162 ? 18.375 -2.699 -8.734 1 89.19 162 ARG B O 1
ATOM 6579 N N . HIS B 1 163 ? 20.062 -1.224 -8.898 1 93.12 163 HIS B N 1
ATOM 6580 C CA . HIS B 1 163 ? 19.312 -0.237 -9.664 1 93.12 163 HIS B CA 1
ATOM 6581 C C . HIS B 1 163 ? 19.922 -0.039 -11.055 1 93.12 163 HIS B C 1
ATOM 6583 O O . HIS B 1 163 ? 21.141 0.032 -11.195 1 93.12 163 HIS B O 1
ATOM 6589 N N . CYS B 1 164 ? 19.078 0.002 -12.047 1 92 164 CYS B N 1
ATOM 6590 C CA . CYS B 1 164 ? 19.531 0.303 -13.398 1 92 164 CYS B CA 1
ATOM 6591 C C . CYS B 1 164 ? 18.469 1.092 -14.164 1 92 164 CYS B C 1
ATOM 6593 O O . CYS B 1 164 ? 17.375 1.325 -13.648 1 92 164 CYS B O 1
ATOM 6595 N N . LEU B 1 165 ? 18.828 1.629 -15.25 1 92.31 165 LEU B N 1
ATOM 6596 C CA . LEU B 1 165 ? 17.891 2.307 -16.125 1 92.31 165 LEU B CA 1
ATOM 6597 C C . LEU B 1 165 ? 17.5 1.413 -17.312 1 92.31 165 LEU B C 1
ATOM 6599 O O . LEU B 1 165 ? 18.375 0.802 -17.938 1 92.31 165 LEU B O 1
ATOM 6603 N N . ILE B 1 166 ? 16.234 1.266 -17.5 1 91.62 166 ILE B N 1
ATOM 6604 C CA . ILE B 1 166 ? 15.758 0.462 -18.625 1 91.62 166 ILE B CA 1
ATOM 6605 C C . ILE B 1 166 ? 15.047 1.357 -19.641 1 91.62 166 ILE B C 1
ATOM 6607 O O . ILE B 1 166 ? 14.648 2.479 -19.312 1 91.62 166 ILE B O 1
ATOM 6611 N N . PRO B 1 167 ? 14.938 0.859 -20.812 1 87.62 167 PRO B N 1
ATOM 6612 C CA . PRO B 1 167 ? 14.203 1.647 -21.812 1 87.62 167 PRO B CA 1
ATOM 6613 C C . PRO B 1 167 ? 12.719 1.799 -21.453 1 87.62 167 PRO B C 1
ATOM 6615 O O . PRO B 1 167 ? 12.141 0.928 -20.797 1 87.62 167 PRO B O 1
ATOM 6618 N N . SER B 1 168 ? 12.234 2.908 -21.875 1 83 168 SER B N 1
ATOM 6619 C CA . SER B 1 168 ? 10.82 3.154 -21.625 1 83 168 SER B CA 1
ATOM 6620 C C . SER B 1 168 ? 9.945 2.422 -22.641 1 83 168 SER B C 1
ATOM 6622 O O . SER B 1 168 ? 10.211 2.477 -23.844 1 83 168 SER B O 1
ATOM 6624 N N . ASN B 1 169 ? 9.047 1.699 -22.141 1 75.94 169 ASN B N 1
ATOM 6625 C CA . ASN B 1 169 ? 8.055 1.044 -23 1 75.94 169 ASN B CA 1
ATOM 6626 C C . ASN B 1 169 ? 6.719 1.771 -22.969 1 75.94 169 ASN B C 1
ATOM 6628 O O . ASN B 1 169 ? 5.684 1.193 -23.297 1 75.94 169 ASN B O 1
ATOM 6632 N N . TYR B 1 170 ? 6.902 3.076 -22.562 1 65.44 170 TYR B N 1
ATOM 6633 C CA . TYR B 1 170 ? 5.68 3.852 -22.406 1 65.44 170 TYR B CA 1
ATOM 6634 C C . TYR B 1 170 ? 5.051 4.168 -23.75 1 65.44 170 TYR B C 1
ATOM 6636 O O . TYR B 1 170 ? 5.691 4.773 -24.625 1 65.44 170 TYR B O 1
ATOM 6644 N N . GLN B 1 171 ? 4.105 3.516 -24.125 1 63.66 171 GLN B N 1
ATOM 6645 C CA . GLN B 1 171 ? 3.33 3.875 -25.312 1 63.66 171 GLN B CA 1
ATOM 6646 C C . GLN B 1 171 ? 2.098 4.691 -24.938 1 63.66 171 GLN B C 1
ATOM 6648 O O . GLN B 1 171 ? 1.527 4.5 -23.859 1 63.66 171 GLN B O 1
ATOM 6653 N N . ALA B 1 172 ? 2.033 5.863 -25.672 1 60.53 172 ALA B N 1
ATOM 6654 C CA . ALA B 1 172 ? 0.897 6.75 -25.422 1 60.53 172 ALA B CA 1
ATOM 6655 C C . ALA B 1 172 ? -0.409 5.961 -25.359 1 60.53 172 ALA B C 1
ATOM 6657 O O . ALA B 1 172 ? -0.821 5.352 -26.359 1 60.53 172 ALA B O 1
ATOM 6658 N N . THR B 1 173 ? -0.873 5.633 -24.125 1 66.06 173 THR B N 1
ATOM 6659 C CA . THR B 1 173 ? -1.99 4.719 -23.922 1 66.06 173 THR B CA 1
ATOM 6660 C C . THR B 1 173 ? -3.299 5.488 -23.766 1 66.06 173 THR B C 1
ATOM 6662 O O . THR B 1 173 ? -4.367 4.891 -23.625 1 66.06 173 THR B O 1
ATOM 6665 N N . MET B 1 174 ? -3.189 6.887 -24.016 1 82.81 174 MET B N 1
ATOM 6666 C CA . MET B 1 174 ? -4.453 7.582 -23.812 1 82.81 174 MET B CA 1
ATOM 6667 C C . MET B 1 174 ? -5.309 7.555 -25.078 1 82.81 174 MET B C 1
ATOM 6669 O O . MET B 1 174 ? -4.902 8.078 -26.109 1 82.81 174 MET B O 1
ATOM 6673 N N . THR B 1 175 ? -6.344 6.977 -25.031 1 88.25 175 THR B N 1
ATOM 6674 C CA . THR B 1 175 ? -7.285 6.898 -26.141 1 88.25 175 THR B CA 1
ATOM 6675 C C . THR B 1 175 ? -8.055 8.211 -26.281 1 88.25 175 THR B C 1
ATOM 6677 O O . THR B 1 175 ? -7.988 9.078 -25.422 1 88.25 175 THR B O 1
ATOM 6680 N N . ASP B 1 176 ? -8.75 8.391 -27.359 1 91.19 176 ASP B N 1
ATOM 6681 C CA . ASP B 1 176 ? -9.57 9.57 -27.594 1 91.19 176 ASP B CA 1
ATOM 6682 C C . ASP B 1 176 ? -10.68 9.688 -26.547 1 91.19 176 ASP B C 1
ATOM 6684 O O . ASP B 1 176 ? -11.023 10.789 -26.125 1 91.19 176 ASP B O 1
ATOM 6688 N N . ASP B 1 177 ? -11.156 8.539 -26.188 1 92.62 177 ASP B N 1
ATOM 6689 C CA . ASP B 1 177 ? -12.188 8.531 -25.141 1 92.62 177 ASP B CA 1
ATOM 6690 C C . ASP B 1 177 ? -11.641 9.07 -23.828 1 92.62 177 ASP B C 1
ATOM 6692 O O . ASP B 1 177 ? -12.336 9.805 -23.109 1 92.62 177 ASP B O 1
ATOM 6696 N N . ASP B 1 178 ? -10.422 8.727 -23.547 1 94.31 178 ASP B N 1
ATOM 6697 C CA . ASP B 1 178 ? -9.789 9.203 -22.328 1 94.31 178 ASP B CA 1
ATOM 6698 C C . ASP B 1 178 ? -9.586 10.711 -22.359 1 94.31 178 ASP B C 1
ATOM 6700 O O . ASP B 1 178 ? -9.859 11.406 -21.391 1 94.31 178 ASP B O 1
ATOM 6704 N N . ARG B 1 179 ? -9.148 11.188 -23.469 1 94.25 179 ARG B N 1
ATOM 6705 C CA . ARG B 1 179 ? -8.883 12.617 -23.625 1 94.25 179 ARG B CA 1
ATOM 6706 C C . ARG B 1 179 ? -10.156 13.438 -23.5 1 94.25 179 ARG B C 1
ATOM 6708 O O . ARG B 1 179 ? -10.164 14.484 -22.844 1 94.25 179 ARG B O 1
ATOM 6715 N N . GLU B 1 180 ? -11.188 12.93 -24.141 1 95.56 180 GLU B N 1
ATOM 6716 C CA . GLU B 1 180 ? -12.477 13.609 -24.062 1 95.56 180 GLU B CA 1
ATOM 6717 C C . GLU B 1 180 ? -13 13.625 -22.625 1 95.56 180 GLU B C 1
ATOM 6719 O O . GLU B 1 180 ? -13.531 14.641 -22.172 1 95.56 180 GLU B O 1
ATOM 6724 N N . TYR B 1 181 ? -12.953 12.508 -21.984 1 96.62 181 TYR B N 1
ATOM 6725 C CA . TYR B 1 181 ? -13.383 12.398 -20.594 1 96.62 181 TYR B CA 1
ATOM 6726 C C . TYR B 1 181 ? -12.617 13.375 -19.703 1 96.62 181 TYR B C 1
ATOM 6728 O O . TYR B 1 181 ? -13.219 14.109 -18.906 1 96.62 181 TYR B O 1
ATOM 6736 N N . LEU B 1 182 ? -11.234 13.43 -19.844 1 96.88 182 LEU B N 1
ATOM 6737 C CA . LEU B 1 182 ? -10.383 14.32 -19.062 1 96.88 182 LEU B CA 1
ATOM 6738 C C . LEU B 1 182 ? -10.727 15.781 -19.344 1 96.88 182 LEU B C 1
ATOM 6740 O O . LEU B 1 182 ? -10.734 16.609 -18.422 1 96.88 182 LEU B O 1
ATOM 6744 N N . GLN B 1 183 ? -11.008 16.078 -20.594 1 96.06 183 GLN B N 1
ATOM 6745 C CA . GLN B 1 183 ? -11.398 17.422 -20.969 1 96.06 183 GLN B CA 1
ATOM 6746 C C . GLN B 1 183 ? -12.711 17.828 -20.297 1 96.06 183 GLN B C 1
ATOM 6748 O O . GLN B 1 183 ? -12.828 18.938 -19.766 1 96.06 183 GLN B O 1
ATOM 6753 N N . LYS B 1 184 ? -13.641 16.891 -20.25 1 95.81 184 LYS B N 1
ATOM 6754 C CA . LYS B 1 184 ? -14.938 17.156 -19.641 1 95.81 184 LYS B CA 1
ATOM 6755 C C . LYS B 1 184 ? -14.805 17.344 -18.141 1 95.81 184 LYS B C 1
ATOM 6757 O O . LYS B 1 184 ? -15.547 18.125 -17.531 1 95.81 184 LYS B O 1
ATOM 6762 N N . LYS B 1 185 ? -13.867 16.641 -17.547 1 96.06 185 LYS B N 1
ATOM 6763 C CA . LYS B 1 185 ? -13.656 16.734 -16.109 1 96.06 185 LYS B CA 1
ATOM 6764 C C . LYS B 1 185 ? -12.883 17.984 -15.742 1 96.06 185 LYS B C 1
ATOM 6766 O O . LYS B 1 185 ? -12.711 18.297 -14.562 1 96.06 185 LYS B O 1
ATOM 6771 N N . GLY B 1 186 ? -12.383 18.75 -16.688 1 95.69 186 GLY B N 1
ATOM 6772 C CA . GLY B 1 186 ? -11.797 20.062 -16.484 1 95.69 186 GLY B CA 1
ATOM 6773 C C . GLY B 1 186 ? -10.32 20 -16.141 1 95.69 186 GLY B C 1
ATOM 6774 O O . GLY B 1 186 ? -9.75 20.984 -15.656 1 95.69 186 GLY B O 1
ATOM 6775 N N . VAL B 1 187 ? -9.664 18.891 -16.422 1 95.81 187 VAL B N 1
ATOM 6776 C CA . VAL B 1 187 ? -8.289 18.703 -15.977 1 95.81 187 VAL B CA 1
ATOM 6777 C C . VAL B 1 187 ? -7.355 19.594 -16.797 1 95.81 187 VAL B C 1
ATOM 6779 O O . VAL B 1 187 ? -6.285 19.984 -16.328 1 95.81 187 VAL B O 1
ATOM 6782 N N . PHE B 1 188 ? -7.742 19.984 -18.016 1 95.56 188 PHE B N 1
ATOM 6783 C CA . PHE B 1 188 ? -6.855 20.75 -18.891 1 95.56 188 PHE B CA 1
ATOM 6784 C C . PHE B 1 188 ? -7.133 22.234 -18.781 1 95.56 188 PHE B C 1
ATOM 6786 O O . PHE B 1 188 ? -6.43 23.062 -19.375 1 95.56 188 PHE B O 1
ATOM 6793 N N . THR B 1 189 ? -8.078 22.578 -17.938 1 95.19 189 THR B N 1
ATOM 6794 C CA . THR B 1 189 ? -8.383 23.984 -17.719 1 95.19 189 THR B CA 1
ATOM 6795 C C . THR B 1 189 ? -7.785 24.469 -16.391 1 95.19 189 THR B C 1
ATOM 6797 O O . THR B 1 189 ? -8.398 24.328 -15.336 1 95.19 189 THR B O 1
ATOM 6800 N N . LEU B 1 190 ? -6.742 25.188 -16.516 1 96 190 LEU B N 1
ATOM 6801 C CA . LEU B 1 190 ? -6.059 25.688 -15.328 1 96 190 LEU B CA 1
ATOM 6802 C C . LEU B 1 190 ? -6.734 26.953 -14.797 1 96 190 LEU B C 1
ATOM 6804 O O . LEU B 1 190 ? -7.43 27.641 -15.547 1 96 190 LEU B O 1
ATOM 6808 N N . PRO B 1 191 ? -6.566 27.172 -13.523 1 95.94 191 PRO B N 1
ATOM 6809 C CA . PRO B 1 191 ? -7.055 28.453 -12.992 1 95.94 191 PRO B CA 1
ATOM 6810 C C . PRO B 1 191 ? -6.383 29.656 -13.641 1 95.94 191 PRO B C 1
ATOM 6812 O O . PRO B 1 191 ? -5.426 29.5 -14.406 1 95.94 191 PRO B O 1
ATOM 6815 N N . LYS B 1 192 ? -6.953 30.828 -13.352 1 94.69 192 LYS B N 1
ATOM 6816 C CA . LYS B 1 192 ? -6.352 32.062 -13.836 1 94.69 192 LYS B CA 1
ATOM 6817 C C . LYS B 1 192 ? -4.895 32.188 -13.391 1 94.69 192 LYS B C 1
ATOM 6819 O O . LYS B 1 192 ? -4.508 31.609 -12.367 1 94.69 192 LYS B O 1
ATOM 6824 N N . SER B 1 193 ? -4.082 32.938 -14.141 1 93.69 193 SER B N 1
ATOM 6825 C CA . SER B 1 193 ? -2.641 33.031 -13.93 1 93.69 193 SER B CA 1
ATOM 6826 C C . SER B 1 193 ? -2.309 33.531 -12.539 1 93.69 193 SER B C 1
ATOM 6828 O O . SER B 1 193 ? -1.383 33.062 -11.891 1 93.69 193 SER B O 1
ATOM 6830 N N . ASP B 1 194 ? -3.059 34.531 -12.086 1 93.69 194 ASP B N 1
ATOM 6831 C CA . ASP B 1 194 ? -2.809 35.094 -10.766 1 93.69 194 ASP B CA 1
ATOM 6832 C C . ASP B 1 194 ? -3.1 34.094 -9.664 1 93.69 194 ASP B C 1
ATOM 6834 O O . ASP B 1 194 ? -2.414 34.062 -8.641 1 93.69 194 ASP B O 1
ATOM 6838 N N . ILE B 1 195 ? -4.109 33.344 -9.898 1 96.5 195 ILE B N 1
ATOM 6839 C CA . ILE B 1 195 ? -4.48 32.312 -8.93 1 96.5 195 ILE B CA 1
ATOM 6840 C C . ILE B 1 195 ? -3.426 31.203 -8.914 1 96.5 195 ILE B C 1
ATOM 6842 O O . ILE B 1 195 ? -3.027 30.719 -7.852 1 96.5 195 ILE B O 1
ATOM 6846 N N . CYS B 1 196 ? -2.951 30.781 -10.094 1 96.44 196 CYS B N 1
ATOM 6847 C CA . CYS B 1 196 ? -1.892 29.781 -10.188 1 96.44 196 CYS B CA 1
ATOM 6848 C C . CYS B 1 196 ? -0.642 30.25 -9.445 1 96.44 196 CYS B C 1
ATOM 6850 O O . CYS B 1 196 ? -0.025 29.469 -8.719 1 96.44 196 CYS B O 1
ATOM 6852 N N . GLU B 1 197 ? -0.294 31.469 -9.641 1 95.38 197 GLU B N 1
ATOM 6853 C CA . GLU B 1 197 ? 0.869 32.031 -8.961 1 95.38 197 GLU B CA 1
ATOM 6854 C C . GLU B 1 197 ? 0.687 32.031 -7.449 1 95.38 197 GLU B C 1
ATOM 6856 O O . GLU B 1 197 ? 1.618 31.703 -6.711 1 95.38 197 GLU B O 1
ATOM 6861 N N . GLY B 1 198 ? -0.516 32.469 -7.039 1 96.12 198 GLY B N 1
ATOM 6862 C CA . GLY B 1 198 ? -0.807 32.438 -5.613 1 96.12 198 GLY B CA 1
ATOM 6863 C C . GLY B 1 198 ? -0.719 31.031 -5.023 1 96.12 198 GLY B C 1
ATOM 6864 O O . GLY B 1 198 ? -0.199 30.844 -3.92 1 96.12 198 GLY B O 1
ATOM 6865 N N . LEU B 1 199 ? -1.21 30.031 -5.758 1 97.94 199 LEU B N 1
ATOM 6866 C CA . LEU B 1 199 ? -1.168 28.641 -5.309 1 97.94 199 LEU B CA 1
ATOM 6867 C C . LEU B 1 199 ? 0.268 28.141 -5.242 1 97.94 199 LEU B C 1
ATOM 6869 O O . LEU B 1 199 ? 0.653 27.469 -4.281 1 97.94 199 LEU B O 1
ATOM 6873 N N . LEU B 1 200 ? 1.06 28.406 -6.234 1 97.44 200 LEU B N 1
ATOM 6874 C CA . LEU B 1 200 ? 2.449 27.969 -6.258 1 97.44 200 LEU B CA 1
ATOM 6875 C C . LEU B 1 200 ? 3.244 28.625 -5.129 1 97.44 200 LEU B C 1
ATOM 6877 O O . LEU B 1 200 ? 4.055 27.953 -4.473 1 97.44 200 LEU B O 1
ATOM 6881 N N . ARG B 1 201 ? 3.01 29.891 -4.863 1 96.25 201 ARG B N 1
ATOM 6882 C CA . ARG B 1 201 ? 3.668 30.562 -3.752 1 96.25 201 ARG B CA 1
ATOM 6883 C C . ARG B 1 201 ? 3.297 29.922 -2.422 1 96.25 201 ARG B C 1
ATOM 6885 O O . ARG B 1 201 ? 4.156 29.719 -1.562 1 96.25 201 ARG B O 1
ATOM 6892 N N . ALA B 1 202 ? 2.014 29.641 -2.305 1 97 202 ALA B N 1
ATOM 6893 C CA . ALA B 1 202 ? 1.547 29 -1.081 1 97 202 ALA B CA 1
ATOM 6894 C C . ALA B 1 202 ? 2.213 27.641 -0.893 1 97 202 ALA B C 1
ATOM 6896 O O . ALA B 1 202 ? 2.629 27.281 0.215 1 97 202 ALA B O 1
ATOM 6897 N N . TYR B 1 203 ? 2.322 26.875 -1.946 1 97.75 203 TYR B N 1
ATOM 6898 C CA . TYR B 1 203 ? 2.9 25.531 -1.852 1 97.75 203 TYR B CA 1
ATOM 6899 C C . TYR B 1 203 ? 4.363 25.609 -1.433 1 97.75 203 TYR B C 1
ATOM 6901 O O . TYR B 1 203 ? 4.777 24.922 -0.487 1 97.75 203 TYR B O 1
ATOM 6909 N N . PHE B 1 204 ? 5.176 26.359 -2.098 1 96.44 204 PHE B N 1
ATOM 6910 C CA . PHE B 1 204 ? 6.617 26.359 -1.883 1 96.44 204 PHE B CA 1
ATOM 6911 C C . PHE B 1 204 ? 6.969 27.047 -0.573 1 96.44 204 PHE B C 1
ATOM 6913 O O . PHE B 1 204 ? 7.996 26.75 0.039 1 96.44 204 PHE B O 1
ATOM 6920 N N . HIS B 1 205 ? 6.031 27.859 -0.126 1 94.25 205 HIS B N 1
ATOM 6921 C CA . HIS B 1 205 ? 6.27 28.562 1.13 1 94.25 205 HIS B CA 1
ATOM 6922 C C . HIS B 1 205 ? 5.879 27.703 2.326 1 94.25 205 HIS B C 1
ATOM 6924 O O . HIS B 1 205 ? 6.602 27.656 3.322 1 94.25 205 HIS B O 1
ATOM 6930 N N . HIS B 1 206 ? 4.762 26.984 2.213 1 94.88 206 HIS B N 1
ATOM 6931 C CA . HIS B 1 206 ? 4.18 26.375 3.402 1 94.88 206 HIS B CA 1
ATOM 6932 C C . HIS B 1 206 ? 4.352 24.859 3.381 1 94.88 206 HIS B C 1
ATOM 6934 O O . HIS B 1 206 ? 4.379 24.219 4.434 1 94.88 206 HIS B O 1
ATOM 6940 N N . VAL B 1 207 ? 4.426 24.219 2.244 1 96.44 207 VAL B N 1
ATOM 6941 C CA . VAL B 1 207 ? 4.309 22.781 2.146 1 96.44 207 VAL B CA 1
ATOM 6942 C C . VAL B 1 207 ? 5.668 22.172 1.82 1 96.44 207 VAL B C 1
ATOM 6944 O O . VAL B 1 207 ? 6.133 21.25 2.512 1 96.44 207 VAL B O 1
ATOM 6947 N N . HIS B 1 208 ? 6.367 22.672 0.858 1 96.31 208 HIS B N 1
ATOM 6948 C CA . HIS B 1 208 ? 7.578 22.094 0.286 1 96.31 208 HIS B CA 1
ATOM 6949 C C . HIS B 1 208 ? 8.656 21.906 1.347 1 96.31 208 HIS B C 1
ATOM 6951 O O . HIS B 1 208 ? 9.375 20.906 1.35 1 96.31 208 HIS B O 1
ATOM 6957 N N . PRO B 1 209 ? 8.82 22.797 2.293 1 93.06 209 PRO B N 1
ATOM 6958 C CA . PRO B 1 209 ? 9.914 22.656 3.256 1 93.06 209 PRO B CA 1
ATOM 6959 C C . PRO B 1 209 ? 9.75 21.438 4.168 1 93.06 209 PRO B C 1
ATOM 6961 O O . PRO B 1 209 ? 10.742 20.875 4.633 1 93.06 209 PRO B O 1
ATOM 6964 N N . ILE B 1 210 ? 8.492 21.047 4.367 1 90.06 210 ILE B N 1
ATOM 6965 C CA . ILE B 1 210 ? 8.289 19.953 5.305 1 90.06 210 ILE B CA 1
ATOM 6966 C C . ILE B 1 210 ? 7.871 18.688 4.543 1 90.06 210 ILE B C 1
ATOM 6968 O O . ILE B 1 210 ? 7.859 17.594 5.102 1 90.06 210 ILE B O 1
ATOM 6972 N N . MET B 1 211 ? 7.5 18.859 3.342 1 95.19 211 MET B N 1
ATOM 6973 C CA . MET B 1 211 ? 7.199 17.766 2.426 1 95.19 211 MET B CA 1
ATOM 6974 C C . MET B 1 211 ? 7.867 17.984 1.073 1 95.19 211 MET B C 1
ATOM 6976 O O . MET B 1 211 ? 7.188 18.188 0.065 1 95.19 211 MET B O 1
ATOM 6980 N N . PRO B 1 212 ? 9.164 17.859 1.072 1 97.12 212 PRO B N 1
ATOM 6981 C CA . PRO B 1 212 ? 9.922 18.188 -0.141 1 97.12 212 PRO B CA 1
ATOM 6982 C C . PRO B 1 212 ? 9.867 17.078 -1.184 1 97.12 212 PRO B C 1
ATOM 6984 O O . PRO B 1 212 ? 10.891 16.469 -1.504 1 97.12 212 PRO B O 1
ATOM 6987 N N . VAL B 1 213 ? 8.758 16.891 -1.821 1 97.75 213 VAL B N 1
ATOM 6988 C CA . VAL B 1 213 ? 8.547 15.727 -2.67 1 97.75 213 VAL B CA 1
ATOM 6989 C C . VAL B 1 213 ? 8.641 16.125 -4.141 1 97.75 213 VAL B C 1
ATOM 6991 O O . VAL B 1 213 ? 8.805 15.281 -5.016 1 97.75 213 VAL B O 1
ATOM 6994 N N . ILE B 1 214 ? 8.586 17.453 -4.414 1 95.88 214 ILE B N 1
ATOM 6995 C CA . ILE B 1 214 ? 8.633 17.906 -5.797 1 95.88 214 ILE B CA 1
ATOM 6996 C C . ILE B 1 214 ? 9.992 18.547 -6.086 1 95.88 214 ILE B C 1
ATOM 6998 O O . ILE B 1 214 ? 10.633 19.094 -5.184 1 95.88 214 ILE B O 1
ATOM 7002 N N . GLU B 1 215 ? 10.406 18.375 -7.309 1 94 215 GLU B N 1
ATOM 7003 C CA . GLU B 1 215 ? 11.555 19.141 -7.762 1 94 215 GLU B CA 1
ATOM 7004 C C . GLU B 1 215 ? 11.148 20.578 -8.125 1 94 215 GLU B C 1
ATOM 7006 O O . GLU B 1 215 ? 10.312 20.781 -9.016 1 94 215 GLU B O 1
ATOM 7011 N N . VAL B 1 216 ? 11.797 21.516 -7.57 1 93.44 216 VAL B N 1
ATOM 7012 C CA . VAL B 1 216 ? 11.391 22.922 -7.656 1 93.44 216 VAL B CA 1
ATOM 7013 C C . VAL B 1 216 ? 11.438 23.375 -9.109 1 93.44 216 VAL B C 1
ATOM 7015 O O . VAL B 1 216 ? 10.539 24.094 -9.57 1 93.44 216 VAL B O 1
ATOM 7018 N N . ASP B 1 217 ? 12.398 22.969 -9.781 1 92.06 217 ASP B N 1
ATOM 7019 C CA . ASP B 1 217 ? 12.594 23.453 -11.141 1 92.06 217 ASP B CA 1
ATOM 7020 C C . ASP B 1 217 ? 11.57 22.844 -12.094 1 92.06 217 ASP B C 1
ATOM 7022 O O . ASP B 1 217 ? 11.297 23.391 -13.156 1 92.06 217 ASP B O 1
ATOM 7026 N N . SER B 1 218 ? 11.039 21.703 -11.703 1 90.44 218 SER B N 1
ATOM 7027 C CA . SER B 1 218 ? 10.086 21 -12.562 1 90.44 218 SER B CA 1
ATOM 7028 C C . SER B 1 218 ? 8.805 21.812 -12.742 1 90.44 218 SER B C 1
ATOM 7030 O O . SER B 1 218 ? 8.055 21.594 -13.695 1 90.44 218 SER B O 1
ATOM 7032 N N . ILE B 1 219 ? 8.562 22.75 -11.859 1 93.88 219 ILE B N 1
ATOM 7033 C CA . ILE B 1 219 ? 7.332 23.516 -11.945 1 93.88 219 ILE B CA 1
ATOM 7034 C C . ILE B 1 219 ? 7.668 25 -12.102 1 93.88 219 ILE B C 1
ATOM 7036 O O . ILE B 1 219 ? 7.145 25.688 -12.984 1 93.88 219 ILE B O 1
ATOM 7040 N N . LEU B 1 220 ? 8.594 25.562 -11.32 1 92.94 220 LEU B N 1
ATOM 7041 C CA . LEU B 1 220 ? 8.844 27 -11.258 1 92.94 220 LEU B CA 1
ATOM 7042 C C . LEU B 1 220 ? 9.508 27.5 -12.531 1 92.94 220 LEU B C 1
ATOM 7044 O O . LEU B 1 220 ? 9.32 28.641 -12.93 1 92.94 220 LEU B O 1
ATOM 7048 N N . ASN B 1 221 ? 10.266 26.594 -13.195 1 89.94 221 ASN B N 1
ATOM 7049 C CA . ASN B 1 221 ? 10.836 26.984 -14.484 1 89.94 221 ASN B CA 1
ATOM 7050 C C . ASN B 1 221 ? 9.75 27.219 -15.531 1 89.94 221 ASN B C 1
ATOM 7052 O O . ASN B 1 221 ? 9.852 28.156 -16.328 1 89.94 221 ASN B O 1
ATOM 7056 N N . TYR B 1 222 ? 8.773 26.406 -15.477 1 90.44 222 TYR B N 1
ATOM 7057 C CA . TYR B 1 222 ? 7.66 26.578 -16.406 1 90.44 222 TYR B CA 1
ATOM 7058 C C . TYR B 1 222 ? 6.844 27.812 -16.031 1 90.44 222 TYR B C 1
ATOM 7060 O O . TYR B 1 222 ? 6.406 28.562 -16.922 1 90.44 222 TYR B O 1
ATOM 7068 N N . GLN B 1 223 ? 6.637 28 -14.82 1 90.31 223 GLN B N 1
ATOM 7069 C CA . GLN B 1 223 ? 5.906 29.172 -14.359 1 90.31 223 GLN B CA 1
ATOM 7070 C C . GLN B 1 223 ? 6.609 30.453 -14.781 1 90.31 223 GLN B C 1
ATOM 7072 O O . GLN B 1 223 ? 5.965 31.406 -15.242 1 90.31 223 GLN B O 1
ATOM 7077 N N . HIS B 1 224 ? 7.852 30.453 -14.586 1 87.62 224 HIS B N 1
ATOM 7078 C CA . HIS B 1 224 ? 8.656 31.641 -14.906 1 87.62 224 HIS B CA 1
ATOM 7079 C C . HIS B 1 224 ? 8.547 31.984 -16.391 1 87.62 224 HIS B C 1
ATOM 7081 O O . HIS B 1 224 ? 8.555 33.156 -16.766 1 87.62 224 HIS B O 1
ATOM 7087 N N . HIS B 1 225 ? 8.422 31.016 -17.234 1 89.88 225 HIS B N 1
ATOM 7088 C CA . HIS B 1 225 ? 8.359 31.234 -18.672 1 89.88 225 HIS B CA 1
ATOM 7089 C C . HIS B 1 225 ? 6.914 31.328 -19.156 1 89.88 225 HIS B C 1
ATOM 7091 O O . HIS B 1 225 ? 6.656 31.391 -20.359 1 89.88 225 HIS B O 1
ATOM 7097 N N . GLY B 1 226 ? 6.027 31.328 -18.281 1 89 226 GLY B N 1
ATOM 7098 C CA . GLY B 1 226 ? 4.621 31.453 -18.625 1 89 226 GLY B CA 1
ATOM 7099 C C . GLY B 1 226 ? 4.086 30.219 -19.344 1 89 226 GLY B C 1
ATOM 7100 O O . GLY B 1 226 ? 3.174 30.328 -20.172 1 89 226 GLY B O 1
ATOM 7101 N N . ARG B 1 227 ? 4.684 29.062 -19.047 1 92.75 227 ARG B N 1
ATOM 7102 C CA . ARG B 1 227 ? 4.32 27.828 -19.734 1 92.75 227 ARG B CA 1
ATOM 7103 C C . ARG B 1 227 ? 3.873 26.75 -18.75 1 92.75 227 ARG B C 1
ATOM 7105 O O . ARG B 1 227 ? 4.32 25.609 -18.812 1 92.75 227 ARG B O 1
ATOM 7112 N N . LEU B 1 228 ? 3.109 27.094 -17.891 1 93.19 228 LEU B N 1
ATOM 7113 C CA . LEU B 1 228 ? 2.652 26.156 -16.859 1 93.19 228 LEU B CA 1
ATOM 7114 C C . LEU B 1 228 ? 1.862 25 -17.484 1 93.19 228 LEU B C 1
ATOM 7116 O O . LEU B 1 228 ? 1.822 23.906 -16.953 1 93.19 228 LEU B O 1
ATOM 7120 N N . ARG B 1 229 ? 1.27 25.234 -18.641 1 91.38 229 ARG B N 1
ATOM 7121 C CA . ARG B 1 229 ? 0.457 24.234 -19.344 1 91.38 229 ARG B CA 1
ATOM 7122 C C . ARG B 1 229 ? 1.315 23.078 -19.844 1 91.38 229 ARG B C 1
ATOM 7124 O O . ARG B 1 229 ? 0.799 22 -20.141 1 91.38 229 ARG B O 1
ATOM 7131 N N . ASP B 1 230 ? 2.582 23.312 -19.875 1 92.12 230 ASP B N 1
ATOM 7132 C CA . ASP B 1 230 ? 3.49 22.266 -20.344 1 92.12 230 ASP B CA 1
ATOM 7133 C C . ASP B 1 230 ? 3.949 21.391 -19.188 1 92.12 230 ASP B C 1
ATOM 7135 O O . ASP B 1 230 ? 4.578 20.344 -19.406 1 92.12 230 ASP B O 1
ATOM 7139 N N . CYS B 1 231 ? 3.602 21.766 -18 1 93.31 231 CYS B N 1
ATOM 7140 C CA . CYS B 1 231 ? 3.941 20.969 -16.828 1 93.31 231 CYS B CA 1
ATOM 7141 C C . CYS B 1 231 ? 3.086 19.719 -16.766 1 93.31 231 CYS B C 1
ATOM 7143 O O . CYS B 1 231 ? 2.057 19.625 -17.438 1 93.31 231 CYS B O 1
ATOM 7145 N N . ASN B 1 232 ? 3.607 18.734 -16.094 1 94.69 232 ASN B N 1
ATOM 7146 C CA . ASN B 1 232 ? 2.797 17.547 -15.836 1 94.69 232 ASN B CA 1
ATOM 7147 C C . ASN B 1 232 ? 1.526 17.891 -15.062 1 94.69 232 ASN B C 1
ATOM 7149 O O . ASN B 1 232 ? 1.592 18.312 -13.906 1 94.69 232 ASN B O 1
ATOM 7153 N N . PHE B 1 233 ? 0.406 17.672 -15.625 1 96.56 233 PHE B N 1
ATOM 7154 C CA . PHE B 1 233 ? -0.861 18.109 -15.055 1 96.56 233 PHE B CA 1
ATOM 7155 C C . PHE B 1 233 ? -1.151 17.359 -13.758 1 96.56 233 PHE B C 1
ATOM 7157 O O . PHE B 1 233 ? -1.763 17.922 -12.844 1 96.56 233 PHE B O 1
ATOM 7164 N N . LEU B 1 234 ? -0.765 16.078 -13.695 1 97.56 234 LEU B N 1
ATOM 7165 C CA . LEU B 1 234 ? -0.97 15.344 -12.453 1 97.56 234 LEU B CA 1
ATOM 7166 C C . LEU B 1 234 ? -0.246 16.016 -11.289 1 97.56 234 LEU B C 1
ATOM 7168 O O . LEU B 1 234 ? -0.841 16.266 -10.242 1 97.56 234 LEU B O 1
ATOM 7172 N N . LEU B 1 235 ? 0.963 16.359 -11.469 1 97.81 235 LEU B N 1
ATOM 7173 C CA . LEU B 1 235 ? 1.745 17.016 -10.422 1 97.81 235 LEU B CA 1
ATOM 7174 C C . LEU B 1 235 ? 1.2 18.406 -10.117 1 97.81 235 LEU B C 1
ATOM 7176 O O . LEU B 1 235 ? 1.115 18.797 -8.945 1 97.81 235 LEU B O 1
ATOM 7180 N N . LEU B 1 236 ? 0.89 19.078 -11.148 1 97.94 236 LEU B N 1
ATOM 7181 C CA . LEU B 1 236 ? 0.393 20.438 -10.969 1 97.94 236 LEU B CA 1
ATOM 7182 C C . LEU B 1 236 ? -0.875 20.438 -10.125 1 97.94 236 LEU B C 1
ATOM 7184 O O . LEU B 1 236 ? -0.973 21.203 -9.156 1 97.94 236 LEU B O 1
ATOM 7188 N N . TRP B 1 237 ? -1.875 19.656 -10.445 1 98.44 237 TRP B N 1
ATOM 7189 C CA . TRP B 1 237 ? -3.123 19.609 -9.688 1 98.44 237 TRP B CA 1
ATOM 7190 C C . TRP B 1 237 ? -2.881 19.094 -8.273 1 98.44 237 TRP B C 1
ATOM 7192 O O . TRP B 1 237 ? -3.555 19.516 -7.332 1 98.44 237 TRP B O 1
ATOM 7202 N N . SER B 1 238 ? -1.954 18.125 -8.086 1 98.62 238 SER B N 1
ATOM 7203 C CA . SER B 1 238 ? -1.617 17.656 -6.746 1 98.62 238 SER B CA 1
ATOM 7204 C C . SER B 1 238 ? -1.043 18.781 -5.887 1 98.62 238 SER B C 1
ATOM 7206 O O . SER B 1 238 ? -1.385 18.891 -4.711 1 98.62 238 SER B O 1
ATOM 7208 N N . VAL B 1 239 ? -0.178 19.578 -6.496 1 98.38 239 VAL B N 1
ATOM 7209 C CA . VAL B 1 239 ? 0.422 20.719 -5.809 1 98.38 239 VAL B CA 1
ATOM 7210 C C . VAL B 1 239 ? -0.659 21.734 -5.461 1 98.38 239 VAL B C 1
ATOM 7212 O O . VAL B 1 239 ? -0.711 22.234 -4.332 1 98.38 239 VAL B O 1
ATOM 7215 N N . PHE B 1 240 ? -1.555 22.016 -6.402 1 98.56 240 PHE B N 1
ATOM 7216 C CA . PHE B 1 240 ? -2.641 22.953 -6.18 1 98.56 240 PHE B CA 1
ATOM 7217 C C . PHE B 1 240 ? -3.559 22.484 -5.062 1 98.56 240 PHE B C 1
ATOM 7219 O O . PHE B 1 240 ? -4.004 23.281 -4.234 1 98.56 240 PHE B O 1
ATOM 7226 N N . PHE B 1 241 ? -3.818 21.219 -5.055 1 98.44 241 PHE B N 1
ATOM 7227 C CA . PHE B 1 241 ? -4.707 20.609 -4.074 1 98.44 241 PHE B CA 1
ATOM 7228 C C . PHE B 1 241 ? -4.211 20.875 -2.658 1 98.44 241 PHE B C 1
ATOM 7230 O O . PHE B 1 241 ? -4.996 21.25 -1.783 1 98.44 241 PHE B O 1
ATOM 7237 N N . VAL B 1 242 ? -2.953 20.75 -2.398 1 98.38 242 VAL B N 1
ATOM 7238 C CA . VAL B 1 242 ? -2.43 20.922 -1.05 1 98.38 242 VAL B CA 1
ATOM 7239 C C . VAL B 1 242 ? -2.25 22.422 -0.767 1 98.38 242 VAL B C 1
ATOM 7241 O O . VAL B 1 242 ? -2.48 22.875 0.355 1 98.38 242 VAL B O 1
ATOM 7244 N N . ALA B 1 243 ? -1.909 23.188 -1.772 1 98.25 243 ALA B N 1
ATOM 7245 C CA . ALA B 1 243 ? -1.621 24.625 -1.639 1 98.25 243 ALA B CA 1
ATOM 7246 C C . ALA B 1 243 ? -2.877 25.406 -1.26 1 98.25 243 ALA B C 1
ATOM 7248 O O . ALA B 1 243 ? -2.799 26.422 -0.564 1 98.25 243 ALA B O 1
ATOM 7249 N N . VAL B 1 244 ? -4.004 24.922 -1.648 1 97.81 244 VAL B N 1
ATOM 7250 C CA . VAL B 1 244 ? -5.266 25.641 -1.463 1 97.81 244 VAL B CA 1
ATOM 7251 C C . VAL B 1 244 ? -5.523 25.844 0.027 1 97.81 244 VAL B C 1
ATOM 7253 O O . VAL B 1 244 ? -6.207 26.797 0.413 1 97.81 244 VAL B O 1
ATOM 7256 N N . ASN B 1 245 ? -4.934 25.031 0.875 1 97.12 245 ASN B N 1
ATOM 7257 C CA . ASN B 1 245 ? -5.125 25.156 2.316 1 97.12 245 ASN B CA 1
ATOM 7258 C C . ASN B 1 245 ? -4.578 26.484 2.844 1 97.12 245 ASN B C 1
ATOM 7260 O O . ASN B 1 245 ? -4.957 26.922 3.928 1 97.12 245 ASN B O 1
ATOM 7264 N N . PHE B 1 246 ? -3.766 27.203 2.062 1 96.88 246 PHE B N 1
ATOM 7265 C CA . PHE B 1 246 ? -3.018 28.328 2.613 1 96.88 246 PHE B CA 1
ATOM 7266 C C . PHE B 1 246 ? -3.322 29.609 1.845 1 96.88 246 PHE B C 1
ATOM 7268 O O . PHE B 1 246 ? -2.711 30.641 2.098 1 96.88 246 PHE B O 1
ATOM 7275 N N . ILE B 1 247 ? -4.23 29.531 0.952 1 95.75 247 ILE B N 1
ATOM 7276 C CA . ILE B 1 247 ? -4.484 30.734 0.161 1 95.75 247 ILE B CA 1
ATOM 7277 C C . ILE B 1 247 ? -5.57 31.578 0.834 1 95.75 247 ILE B C 1
ATOM 7279 O O . ILE B 1 247 ? -6.367 31.062 1.621 1 95.75 247 ILE B O 1
ATOM 7283 N N . SER B 1 248 ? -5.645 32.844 0.553 1 94 248 SER B N 1
ATOM 7284 C CA . SER B 1 248 ? -6.621 33.781 1.105 1 94 248 SER B CA 1
ATOM 7285 C C . SER B 1 248 ? -7.992 33.594 0.464 1 94 248 SER B C 1
ATOM 7287 O O . SER B 1 248 ? -8.094 33.094 -0.665 1 94 248 SER B O 1
ATOM 7289 N N . PRO B 1 249 ? -9.008 33.938 1.17 1 94.19 249 PRO B N 1
ATOM 7290 C CA . PRO B 1 249 ? -10.367 33.812 0.626 1 94.19 249 PRO B CA 1
ATOM 7291 C C . PRO B 1 249 ? -10.547 34.594 -0.672 1 94.19 249 PRO B C 1
ATOM 7293 O O . PRO B 1 249 ? -11.305 34.188 -1.551 1 94.19 249 PRO B O 1
ATOM 7296 N N . ARG B 1 250 ? -9.852 35.625 -0.81 1 94.5 250 ARG B N 1
ATOM 7297 C CA . ARG B 1 250 ? -9.953 36.469 -2.014 1 94.5 250 ARG B CA 1
ATOM 7298 C C . ARG B 1 250 ? -9.602 35.656 -3.258 1 94.5 250 ARG B C 1
ATOM 7300 O O . ARG B 1 250 ? -10.25 35.781 -4.297 1 94.5 250 ARG B O 1
ATOM 7307 N N . LEU B 1 251 ? -8.672 34.781 -3.158 1 95.12 251 LEU B N 1
ATOM 7308 C CA . LEU B 1 251 ? -8.18 34.031 -4.312 1 95.12 251 LEU B CA 1
ATOM 7309 C C . LEU B 1 251 ? -9.188 33 -4.762 1 95.12 251 LEU B C 1
ATOM 7311 O O . LEU B 1 251 ? -9.461 32.844 -5.957 1 95.12 251 LEU B O 1
ATOM 7315 N N . TYR B 1 252 ? -9.797 32.219 -3.822 1 94.19 252 TYR B N 1
ATOM 7316 C CA . TYR B 1 252 ? -10.727 31.188 -4.285 1 94.19 252 TYR B CA 1
ATOM 7317 C C . TYR B 1 252 ? -12.062 31.797 -4.676 1 94.19 252 TYR B C 1
ATOM 7319 O O . TYR B 1 252 ? -12.773 31.266 -5.539 1 94.19 252 TYR B O 1
ATOM 7327 N N . GLU B 1 253 ? -12.391 33 -4.066 1 95.44 253 GLU B N 1
ATOM 7328 C CA . GLU B 1 253 ? -13.602 33.719 -4.477 1 95.44 253 GLU B CA 1
ATOM 7329 C C . GLU B 1 253 ? -13.469 34.281 -5.891 1 95.44 253 GLU B C 1
ATOM 7331 O O . GLU B 1 253 ? -14.422 34.219 -6.668 1 95.44 253 GLU B O 1
ATOM 7336 N N . GLN B 1 254 ? -12.328 34.75 -6.18 1 94.44 254 GLN B N 1
ATOM 7337 C CA . GLN B 1 254 ? -12.07 35.281 -7.512 1 94.44 254 GLN B CA 1
ATOM 7338 C C . GLN B 1 254 ? -12.188 34.188 -8.578 1 94.44 254 GLN B C 1
ATOM 7340 O O . GLN B 1 254 ? -12.586 34.469 -9.711 1 94.44 254 GLN B O 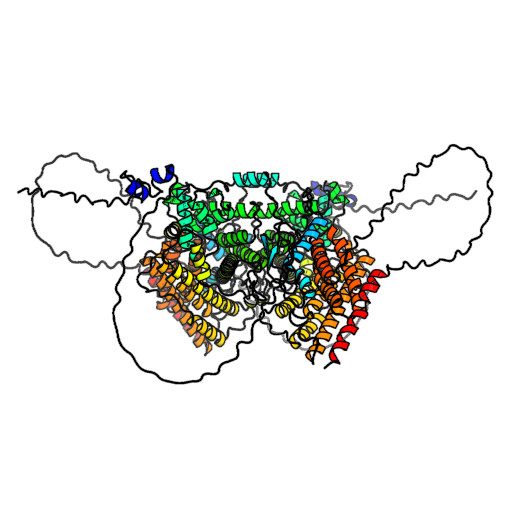1
ATOM 7345 N N . GLU B 1 255 ? -11.852 33 -8.258 1 93.94 255 GLU B N 1
ATOM 7346 C CA . GLU B 1 255 ? -11.938 31.875 -9.188 1 93.94 255 GLU B CA 1
ATOM 7347 C C . GLU B 1 255 ? -13.367 31.359 -9.297 1 93.94 255 GLU B C 1
ATOM 7349 O O . GLU B 1 255 ? -13.695 30.609 -10.219 1 93.94 255 GLU B O 1
ATOM 7354 N N . GLY B 1 256 ? -14.227 31.781 -8.336 1 94.12 256 GLY B N 1
ATOM 7355 C CA . GLY B 1 256 ? -15.641 31.453 -8.445 1 94.12 256 GLY B CA 1
ATOM 7356 C C . GLY B 1 256 ? -16.078 30.406 -7.445 1 94.12 256 GLY B C 1
ATOM 7357 O O . GLY B 1 256 ? -17.172 29.844 -7.566 1 94.12 256 GLY B O 1
ATOM 7358 N N . TYR B 1 257 ? -15.25 30.094 -6.477 1 94.75 257 TYR B N 1
ATOM 7359 C CA . TYR B 1 257 ? -15.633 29.094 -5.484 1 94.75 257 TYR B CA 1
ATOM 7360 C C . TYR B 1 257 ? -16.266 29.75 -4.266 1 94.75 257 TYR B C 1
ATOM 7362 O O . TYR B 1 257 ? -15.883 30.844 -3.875 1 94.75 257 TYR B O 1
ATOM 7370 N N . VAL B 1 258 ? -17.172 28.984 -3.635 1 92.56 258 VAL B N 1
ATOM 7371 C CA . VAL B 1 258 ? -17.906 29.5 -2.488 1 92.56 258 VAL B CA 1
ATOM 7372 C C . VAL B 1 258 ? -17.078 29.344 -1.22 1 92.56 258 VAL B C 1
ATOM 7374 O O . VAL B 1 258 ? -17.188 30.156 -0.293 1 92.56 258 VAL B O 1
ATOM 7377 N N . SER B 1 259 ? -16.266 28.344 -1.197 1 93.25 259 SER B N 1
ATOM 7378 C CA . SER B 1 259 ? -15.461 28.078 -0.014 1 93.25 259 SER B CA 1
ATOM 7379 C C . SER B 1 259 ? -14.117 27.453 -0.392 1 93.25 259 SER B C 1
ATOM 7381 O O . SER B 1 259 ? -13.961 26.938 -1.503 1 93.25 259 SER B O 1
ATOM 7383 N N . ARG B 1 260 ? -13.211 27.516 0.522 1 94.44 260 ARG B N 1
ATOM 7384 C CA . ARG B 1 260 ? -11.898 26.891 0.359 1 94.44 260 ARG B CA 1
ATOM 7385 C C . ARG B 1 260 ? -12.031 25.375 0.173 1 94.44 260 ARG B C 1
ATOM 7387 O O . ARG B 1 260 ? -11.336 24.797 -0.657 1 94.44 260 ARG B O 1
ATOM 7394 N N . LYS B 1 261 ? -12.938 24.781 0.856 1 94 261 LYS B N 1
ATOM 7395 C CA . LYS B 1 261 ? -13.141 23.344 0.803 1 94 261 LYS B CA 1
ATOM 7396 C C . LYS B 1 261 ? -13.648 22.906 -0.568 1 94 261 LYS B C 1
ATOM 7398 O O . LYS B 1 261 ? -13.289 21.828 -1.057 1 94 261 LYS B O 1
ATOM 7403 N N . GLU B 1 262 ? -14.492 23.75 -1.115 1 94.75 262 GLU B N 1
ATOM 7404 C CA . GLU B 1 262 ? -14.992 23.438 -2.451 1 94.75 262 GLU B CA 1
ATOM 7405 C C . GLU B 1 262 ? -13.867 23.469 -3.48 1 94.75 262 GLU B C 1
ATOM 7407 O O . GLU B 1 262 ? -13.781 22.578 -4.336 1 94.75 262 GLU B O 1
ATOM 7412 N N . MET B 1 263 ? -13.094 24.531 -3.443 1 97 263 MET B N 1
ATOM 7413 C CA . MET B 1 263 ? -11.953 24.609 -4.355 1 97 263 MET B CA 1
ATOM 7414 C C . MET B 1 263 ? -11.008 23.438 -4.148 1 97 263 MET B C 1
ATOM 7416 O O . MET B 1 263 ? -10.516 22.844 -5.113 1 97 263 MET B O 1
ATOM 7420 N N . LYS B 1 264 ? -10.711 23.094 -2.896 1 97 264 LYS B N 1
ATOM 7421 C CA . LYS B 1 264 ? -9.875 21.953 -2.535 1 97 264 LYS B CA 1
ATOM 7422 C C . LYS B 1 264 ? -10.414 20.656 -3.133 1 97 264 LYS B C 1
ATOM 7424 O O . LYS B 1 264 ? -9.664 19.875 -3.707 1 97 264 LYS B O 1
ATOM 7429 N N . ALA B 1 265 ? -11.695 20.422 -3.035 1 95.88 265 ALA B N 1
ATOM 7430 C CA . ALA B 1 265 ? -12.344 19.219 -3.557 1 95.88 265 ALA B CA 1
ATOM 7431 C C . ALA B 1 265 ? -12.211 19.141 -5.074 1 95.88 265 ALA B C 1
ATOM 7433 O O . ALA B 1 265 ? -12 18.062 -5.633 1 95.88 265 ALA B O 1
ATOM 7434 N N . THR B 1 266 ? -12.383 20.266 -5.688 1 96.75 266 THR B N 1
ATOM 7435 C CA . THR B 1 266 ? -12.273 20.312 -7.141 1 96.75 266 THR B CA 1
ATOM 7436 C C . THR B 1 266 ? -10.859 19.969 -7.586 1 96.75 266 THR B C 1
ATOM 7438 O O . THR B 1 266 ? -10.664 19.172 -8.516 1 96.75 266 THR B O 1
ATOM 7441 N N . MET B 1 267 ? -9.883 20.578 -6.93 1 97.94 267 MET B N 1
ATOM 7442 C CA . MET B 1 267 ? -8.492 20.328 -7.297 1 97.94 267 MET B CA 1
ATOM 7443 C C . MET B 1 267 ? -8.109 18.875 -7.027 1 97.94 267 MET B C 1
ATOM 7445 O O . MET B 1 267 ? -7.375 18.266 -7.809 1 97.94 267 MET B O 1
ATOM 7449 N N . TYR B 1 268 ? -8.602 18.344 -5.914 1 97.69 268 TYR B N 1
ATOM 7450 C CA . TYR B 1 268 ? -8.375 16.938 -5.625 1 97.69 268 TYR B CA 1
ATOM 7451 C C . TYR B 1 268 ? -8.977 16.047 -6.707 1 97.69 268 TYR B C 1
ATOM 7453 O O . TYR B 1 268 ? -8.336 15.102 -7.172 1 97.69 268 TYR B O 1
ATOM 7461 N N . SER B 1 269 ? -10.195 16.297 -7.062 1 96.38 269 SER B N 1
ATOM 7462 C CA . SER B 1 269 ? -10.891 15.5 -8.07 1 96.38 269 SER B CA 1
ATOM 7463 C C . SER B 1 269 ? -10.141 15.508 -9.398 1 96.38 269 SER B C 1
ATOM 7465 O O . SER B 1 269 ? -10.039 14.477 -10.062 1 96.38 269 SER B O 1
ATOM 7467 N N . ARG B 1 270 ? -9.617 16.656 -9.742 1 98 270 ARG B N 1
ATOM 7468 C CA . ARG B 1 270 ? -8.875 16.766 -11 1 98 270 ARG B CA 1
ATOM 7469 C C . ARG B 1 270 ? -7.555 16 -10.922 1 98 270 ARG B C 1
ATOM 7471 O O . ARG B 1 270 ? -7.156 15.344 -11.883 1 98 270 ARG B O 1
ATOM 7478 N N . ALA B 1 271 ? -6.836 16.125 -9.789 1 98.5 271 ALA B N 1
ATOM 7479 C CA . ALA B 1 271 ? -5.598 15.375 -9.602 1 98.5 271 ALA B CA 1
ATOM 7480 C C . ALA B 1 271 ? -5.855 13.875 -9.633 1 98.5 271 ALA B C 1
ATOM 7482 O O . ALA B 1 271 ? -5.121 13.125 -10.289 1 98.5 271 ALA B O 1
ATOM 7483 N N . LYS B 1 272 ? -6.879 13.445 -8.93 1 97.5 272 LYS B N 1
ATOM 7484 C CA . LYS B 1 272 ? -7.223 12.023 -8.906 1 97.5 272 LYS B CA 1
ATOM 7485 C C . LYS B 1 272 ? -7.621 11.531 -10.289 1 97.5 272 LYS B C 1
ATOM 7487 O O . LYS B 1 272 ? -7.27 10.414 -10.688 1 97.5 272 LYS B O 1
ATOM 7492 N N . CYS B 1 273 ? -8.398 12.305 -10.969 1 97.06 273 CYS B N 1
ATOM 7493 C CA . CYS B 1 273 ? -8.797 11.945 -12.328 1 97.06 273 CYS B CA 1
ATOM 7494 C C . CYS B 1 273 ? -7.582 11.766 -13.227 1 97.06 273 CYS B C 1
ATOM 7496 O O . CYS B 1 273 ? -7.52 10.812 -14.008 1 97.06 273 CYS B O 1
ATOM 7498 N N . MET B 1 274 ? -6.621 12.664 -13.109 1 97.19 274 MET B N 1
ATOM 7499 C CA . MET B 1 274 ? -5.387 12.547 -13.875 1 97.19 274 MET B CA 1
ATOM 7500 C C . MET B 1 274 ? -4.594 11.312 -13.461 1 97.19 274 MET B C 1
ATOM 7502 O O . MET B 1 274 ? -3.992 10.641 -14.297 1 97.19 274 MET B O 1
ATOM 7506 N N . TYR B 1 275 ? -4.566 11.039 -12.227 1 97.5 275 TYR B N 1
ATOM 7507 C CA . TYR B 1 275 ? -3.854 9.875 -11.719 1 97.5 275 TYR B CA 1
ATOM 7508 C C . TYR B 1 275 ? -4.426 8.586 -12.305 1 97.5 275 TYR B C 1
ATOM 7510 O O . TYR B 1 275 ? -3.674 7.684 -12.688 1 97.5 275 TYR B O 1
ATOM 7518 N N . ASP B 1 276 ? -5.695 8.539 -12.383 1 95.81 276 ASP B N 1
ATOM 7519 C CA . ASP B 1 276 ? -6.379 7.305 -12.766 1 95.81 276 ASP B CA 1
ATOM 7520 C C . ASP B 1 276 ? -6.449 7.16 -14.281 1 95.81 276 ASP B C 1
ATOM 7522 O O . ASP B 1 276 ? -6.379 6.051 -14.812 1 95.81 276 ASP B O 1
ATOM 7526 N N . ASN B 1 277 ? -6.605 8.273 -14.969 1 95.5 277 ASN B N 1
ATOM 7527 C CA . ASN B 1 277 ? -6.969 8.18 -16.375 1 95.5 277 ASN B CA 1
ATOM 7528 C C . ASN B 1 277 ? -5.969 8.914 -17.266 1 95.5 277 ASN B C 1
ATOM 7530 O O . ASN B 1 277 ? -6.082 8.883 -18.5 1 95.5 277 ASN B O 1
ATOM 7534 N N . GLY B 1 278 ? -5.008 9.609 -16.703 1 93.69 278 GLY B N 1
ATOM 7535 C CA . GLY B 1 278 ? -4.109 10.445 -17.469 1 93.69 278 GLY B CA 1
ATOM 7536 C C . GLY B 1 278 ? -3.029 9.656 -18.188 1 93.69 278 GLY B C 1
ATOM 7537 O O . GLY B 1 278 ? -2.309 10.195 -19.031 1 93.69 278 GLY B O 1
ATOM 7538 N N . GLY B 1 279 ? -2.9 8.406 -17.891 1 90.06 279 GLY B N 1
ATOM 7539 C CA . GLY B 1 279 ? -1.936 7.562 -18.578 1 90.06 279 GLY B CA 1
ATOM 7540 C C . GLY B 1 279 ? -0.523 7.719 -18.047 1 90.06 279 GLY B C 1
ATOM 7541 O O . GLY B 1 279 ? 0.44 7.32 -18.703 1 90.06 279 GLY B O 1
ATOM 7542 N N . GLU B 1 280 ? -0.353 8.352 -16.844 1 91.25 280 GLU B N 1
ATOM 7543 C CA . GLU B 1 280 ? 0.969 8.523 -16.25 1 91.25 280 GLU B CA 1
ATOM 7544 C C . GLU B 1 280 ? 1.588 7.176 -15.891 1 91.25 280 GLU B C 1
ATOM 7546 O O . GLU B 1 280 ? 0.946 6.344 -15.242 1 91.25 280 GLU B O 1
ATOM 7551 N N . ARG B 1 281 ? 2.826 6.957 -16.344 1 89.69 281 ARG B N 1
ATOM 7552 C CA . ARG B 1 281 ? 3.467 5.672 -16.078 1 89.69 281 ARG B CA 1
ATOM 7553 C C . ARG B 1 281 ? 4.77 5.855 -15.312 1 89.69 281 ARG B C 1
ATOM 7555 O O . ARG B 1 281 ? 5.324 4.891 -14.781 1 89.69 281 ARG B O 1
ATOM 7562 N N . ASN B 1 282 ? 5.258 7.078 -15.297 1 92.56 282 ASN B N 1
ATOM 7563 C CA . ASN B 1 282 ? 6.445 7.348 -14.492 1 92.56 282 ASN B CA 1
ATOM 7564 C C . ASN B 1 282 ? 6.168 7.141 -13 1 92.56 282 ASN B C 1
ATOM 7566 O O . ASN B 1 282 ? 5.422 7.91 -12.398 1 92.56 282 ASN B O 1
ATOM 7570 N N . LYS B 1 283 ? 6.82 6.156 -12.445 1 95.44 283 LYS B N 1
ATOM 7571 C CA . LYS B 1 283 ? 6.543 5.77 -11.07 1 95.44 283 LYS B CA 1
ATOM 7572 C C . LYS B 1 283 ? 6.957 6.867 -10.094 1 95.44 283 LYS B C 1
ATOM 7574 O O . LYS B 1 283 ? 6.34 7.035 -9.039 1 95.44 283 LYS B O 1
ATOM 7579 N N . VAL B 1 284 ? 7.996 7.645 -10.391 1 96.31 284 VAL B N 1
ATOM 7580 C CA . VAL B 1 284 ? 8.422 8.734 -9.523 1 96.31 284 VAL B CA 1
ATOM 7581 C C . VAL B 1 284 ? 7.336 9.805 -9.469 1 96.31 284 VAL B C 1
ATOM 7583 O O . VAL B 1 284 ? 7 10.305 -8.391 1 96.31 284 VAL B O 1
ATOM 7586 N N . THR B 1 285 ? 6.789 10.156 -10.609 1 96.38 285 THR B N 1
ATOM 7587 C CA . THR B 1 285 ? 5.719 11.148 -10.68 1 96.38 285 THR B CA 1
ATOM 7588 C C . THR B 1 285 ? 4.488 10.664 -9.914 1 96.38 285 THR B C 1
ATOM 7590 O O . THR B 1 285 ? 3.863 11.43 -9.18 1 96.38 285 THR B O 1
ATOM 7593 N N . LEU B 1 286 ? 4.156 9.398 -10.148 1 97.44 286 LEU B N 1
ATOM 7594 C CA . LEU B 1 286 ? 3.025 8.812 -9.438 1 97.44 286 LEU B CA 1
ATOM 7595 C C . LEU B 1 286 ? 3.264 8.844 -7.93 1 97.44 286 LEU B C 1
ATOM 7597 O O . LEU B 1 286 ? 2.34 9.102 -7.152 1 97.44 286 LEU B O 1
ATOM 7601 N N . LEU B 1 287 ? 4.488 8.562 -7.543 1 98.5 287 LEU B N 1
ATOM 7602 C CA . LEU B 1 287 ? 4.875 8.586 -6.137 1 98.5 287 LEU B CA 1
ATOM 7603 C C . LEU B 1 287 ? 4.727 9.992 -5.555 1 98.5 287 LEU B C 1
ATOM 7605 O O . LEU B 1 287 ? 4.137 10.164 -4.484 1 98.5 287 LEU B O 1
ATOM 7609 N N . GLN B 1 288 ? 5.207 10.961 -6.23 1 98.5 288 GLN B N 1
ATOM 7610 C CA . GLN B 1 288 ? 5.102 12.352 -5.805 1 98.5 288 GLN B CA 1
ATOM 7611 C C . GLN B 1 288 ? 3.641 12.766 -5.641 1 98.5 288 GLN B C 1
ATOM 7613 O O . GLN B 1 288 ? 3.266 13.352 -4.621 1 98.5 288 GLN B O 1
ATOM 7618 N N . ALA B 1 289 ? 2.871 12.438 -6.59 1 98.62 289 ALA B N 1
ATOM 7619 C CA . ALA B 1 289 ? 1.455 12.797 -6.559 1 98.62 289 ALA B CA 1
ATOM 7620 C C . ALA B 1 289 ? 0.735 12.086 -5.418 1 98.62 289 ALA B C 1
ATOM 7622 O O . ALA B 1 289 ? -0.077 12.688 -4.715 1 98.62 289 ALA B O 1
ATOM 7623 N N . SER B 1 290 ? 1.023 10.789 -5.246 1 98.69 290 SER B N 1
ATOM 7624 C CA . SER B 1 290 ? 0.354 10.008 -4.211 1 98.69 290 SER B CA 1
ATOM 7625 C C . SER B 1 290 ? 0.641 10.57 -2.822 1 98.69 290 SER B C 1
ATOM 7627 O O . SER B 1 290 ? -0.238 10.586 -1.957 1 98.69 290 SER B O 1
ATOM 7629 N N . LEU B 1 291 ? 1.805 11.023 -2.557 1 98.62 291 LEU B N 1
ATOM 7630 C CA . LEU B 1 291 ? 2.166 11.609 -1.271 1 98.62 291 LEU B CA 1
ATOM 7631 C C . LEU B 1 291 ? 1.363 12.883 -1.01 1 98.62 291 LEU B C 1
ATOM 7633 O O . LEU B 1 291 ? 0.899 13.109 0.11 1 98.62 291 LEU B O 1
ATOM 7637 N N . LEU B 1 292 ? 1.188 13.633 -2.039 1 98.62 292 LEU B N 1
ATOM 7638 C CA . LEU B 1 292 ? 0.436 14.867 -1.89 1 98.62 292 LEU B CA 1
ATOM 7639 C C . LEU B 1 292 ? -1.058 14.586 -1.756 1 98.62 292 LEU B C 1
ATOM 7641 O O . LEU B 1 292 ? -1.733 15.188 -0.915 1 98.62 292 LEU B O 1
ATOM 7645 N N . LEU B 1 293 ? -1.542 13.641 -2.512 1 98.44 293 LEU B N 1
ATOM 7646 C CA . LEU B 1 293 ? -2.955 13.281 -2.459 1 98.44 293 LEU B CA 1
ATOM 7647 C C . LEU B 1 293 ? -3.311 12.672 -1.109 1 98.44 293 LEU B C 1
ATOM 7649 O O . LEU B 1 293 ? -4.484 12.617 -0.735 1 98.44 293 LEU B O 1
ATOM 7653 N N . GLY B 1 294 ? -2.285 12.258 -0.337 1 97.88 294 GLY B N 1
ATOM 7654 C CA . GLY B 1 294 ? -2.475 11.617 0.953 1 97.88 294 GLY B CA 1
ATOM 7655 C C . GLY B 1 294 ? -2.975 12.562 2.025 1 97.88 294 GLY B C 1
ATOM 7656 O O . GLY B 1 294 ? -3.248 12.141 3.152 1 97.88 294 GLY B O 1
ATOM 7657 N N . PHE B 1 295 ? -3.268 13.828 1.686 1 97.38 295 PHE B N 1
ATOM 7658 C CA . PHE B 1 295 ? -3.773 14.789 2.658 1 97.38 295 PHE B CA 1
ATOM 7659 C C . PHE B 1 295 ? -5.281 14.953 2.523 1 97.38 295 PHE B C 1
ATOM 7661 O O . PHE B 1 295 ? -5.902 15.703 3.285 1 97.38 295 PHE B O 1
ATOM 7668 N N . TRP B 1 296 ? -5.875 14.219 1.619 1 95.75 296 TRP B N 1
ATOM 7669 C CA . TRP B 1 296 ? -7.309 14.336 1.382 1 95.75 296 TRP B CA 1
ATOM 7670 C C . TRP B 1 296 ? -8.102 13.594 2.453 1 95.75 296 TRP B C 1
ATOM 7672 O O . TRP B 1 296 ? -7.797 12.438 2.768 1 95.75 296 TRP B O 1
ATOM 7682 N N . HIS B 1 297 ? -9.086 14.25 3.064 1 92.69 297 HIS B N 1
ATOM 7683 C CA . HIS B 1 297 ? -10.055 13.68 3.996 1 92.69 297 HIS B CA 1
ATOM 7684 C C . HIS B 1 297 ? -11.484 13.914 3.512 1 92.69 297 HIS B C 1
ATOM 7686 O O . HIS B 1 297 ? -11.828 15.016 3.08 1 92.69 297 HIS B O 1
ATOM 7692 N N . SER B 1 298 ? -12.25 12.875 3.529 1 88.69 298 SER B N 1
ATOM 7693 C CA . SER B 1 298 ? -13.656 12.984 3.156 1 88.69 298 SER B CA 1
ATOM 7694 C C . SER B 1 298 ? -14.5 11.945 3.887 1 88.69 298 SER B C 1
ATOM 7696 O O . SER B 1 298 ? -14.039 10.836 4.164 1 88.69 298 SER B O 1
ATOM 7698 N N . GLU B 1 299 ? -15.719 12.328 4.141 1 86.19 299 GLU B N 1
ATOM 7699 C CA . GLU B 1 299 ? -16.656 11.406 4.766 1 86.19 299 GLU B CA 1
ATOM 7700 C C . GLU B 1 299 ? -17.047 10.273 3.818 1 86.19 299 GLU B C 1
ATOM 7702 O O . GLU B 1 299 ? -17.359 9.164 4.258 1 86.19 299 GLU B O 1
ATOM 7707 N N . GLN B 1 300 ? -16.891 10.57 2.568 1 82 300 GLN B N 1
ATOM 7708 C CA . GLN B 1 300 ? -17.281 9.594 1.562 1 82 300 GLN B CA 1
ATOM 7709 C C . GLN B 1 300 ? -16.375 8.367 1.604 1 82 300 GLN B C 1
ATOM 7711 O O . GLN B 1 300 ? -16.812 7.262 1.262 1 82 300 GLN B O 1
ATOM 7716 N N . ASP B 1 301 ? -15.234 8.539 2.086 1 84.94 301 ASP B N 1
ATOM 7717 C CA . ASP B 1 301 ? -14.297 7.43 2.148 1 84.94 301 ASP B CA 1
ATOM 7718 C C . ASP B 1 301 ? -13.93 7.098 3.596 1 84.94 301 ASP B C 1
ATOM 7720 O O . ASP B 1 301 ? -12.852 6.562 3.863 1 84.94 301 ASP B O 1
ATOM 7724 N N . ASP B 1 302 ? -14.797 7.527 4.52 1 86.69 302 ASP B N 1
ATOM 7725 C CA . ASP B 1 302 ? -14.633 7.262 5.945 1 86.69 302 ASP B CA 1
ATOM 7726 C C . ASP B 1 302 ? -13.312 7.816 6.465 1 86.69 302 ASP B C 1
ATOM 7728 O O . ASP B 1 302 ? -12.703 7.242 7.367 1 86.69 302 ASP B O 1
ATOM 7732 N N . HIS B 1 303 ? -12.773 8.805 5.762 1 90.31 303 HIS B N 1
ATOM 7733 C CA . HIS B 1 303 ? -11.578 9.539 6.156 1 90.31 303 HIS B CA 1
ATOM 7734 C C . HIS B 1 303 ? -10.344 8.648 6.117 1 90.31 303 HIS B C 1
ATOM 7736 O O . HIS B 1 303 ? -9.43 8.805 6.938 1 90.31 303 HIS B O 1
ATOM 7742 N N . MET B 1 304 ? -10.273 7.695 5.191 1 94.06 304 MET B N 1
ATOM 7743 C CA . MET B 1 304 ? -9.172 6.742 5.125 1 94.06 304 MET B CA 1
ATOM 7744 C C . MET B 1 304 ? -8.312 6.98 3.885 1 94.06 304 MET B C 1
ATOM 7746 O O . MET B 1 304 ? -7.367 6.238 3.623 1 94.06 304 MET B O 1
ATOM 7750 N N . GLN B 1 305 ? -8.562 8.07 3.186 1 95.75 305 GLN B N 1
ATOM 7751 C CA . GLN B 1 305 ? -7.816 8.352 1.963 1 95.75 305 GLN B CA 1
ATOM 7752 C C . GLN B 1 305 ? -6.348 8.633 2.266 1 95.75 305 GLN B C 1
ATOM 7754 O O . GLN B 1 305 ? -5.469 8.273 1.48 1 95.75 305 GLN B O 1
ATOM 7759 N N . PRO B 1 306 ? -6.066 9.32 3.436 1 97.06 306 PRO B N 1
ATOM 7760 C CA . PRO B 1 306 ? -4.645 9.492 3.744 1 97.06 306 PRO B CA 1
ATOM 7761 C C . PRO B 1 306 ? -3.902 8.164 3.865 1 97.06 306 PRO B C 1
ATOM 7763 O O . PRO B 1 306 ? -2.779 8.031 3.371 1 97.06 306 PRO B O 1
ATOM 7766 N N . TRP B 1 307 ? -4.508 7.137 4.5 1 97.06 307 TRP B N 1
ATOM 7767 C CA . TRP B 1 307 ? -3.902 5.816 4.605 1 97.06 307 TRP B CA 1
ATOM 7768 C C . TRP B 1 307 ? -3.773 5.16 3.234 1 97.06 307 TRP B C 1
ATOM 7770 O O . TRP B 1 307 ? -2.736 4.578 2.914 1 97.06 307 TRP B O 1
ATOM 7780 N N . TYR B 1 308 ? -4.824 5.297 2.441 1 97.69 308 TYR B N 1
ATOM 7781 C CA . TYR B 1 308 ? -4.879 4.695 1.115 1 97.69 308 TYR B CA 1
ATOM 7782 C C . TYR B 1 308 ? -3.764 5.227 0.224 1 97.69 308 TYR B C 1
ATOM 7784 O O . TYR B 1 308 ? -2.975 4.453 -0.321 1 97.69 308 TYR B O 1
ATOM 7792 N N . TRP B 1 309 ? -3.631 6.543 0.102 1 98.56 309 TRP B N 1
ATOM 7793 C CA . TRP B 1 309 ? -2.664 7.168 -0.796 1 98.56 309 TRP B CA 1
ATOM 7794 C C . TRP B 1 309 ? -1.242 6.984 -0.276 1 98.56 309 TRP B C 1
ATOM 7796 O O . TRP B 1 309 ? -0.311 6.777 -1.058 1 98.56 309 TRP B O 1
ATOM 7806 N N . THR B 1 310 ? -1.042 7.109 1.026 1 98.25 310 THR B N 1
ATOM 7807 C CA . THR B 1 310 ? 0.292 6.883 1.572 1 98.25 310 THR B CA 1
ATOM 7808 C C . THR B 1 310 ? 0.729 5.438 1.347 1 98.25 310 THR B C 1
ATOM 7810 O O . THR B 1 310 ? 1.908 5.172 1.104 1 98.25 310 THR B O 1
ATOM 7813 N N . GLY B 1 311 ? -0.244 4.508 1.461 1 98.19 311 GLY B N 1
ATOM 7814 C CA . GLY B 1 311 ? 0.065 3.127 1.13 1 98.19 311 GLY B CA 1
ATOM 7815 C C . GLY B 1 311 ? 0.535 2.947 -0.302 1 98.19 311 GLY B C 1
ATOM 7816 O O . GLY B 1 311 ? 1.483 2.205 -0.56 1 98.19 311 GLY B O 1
ATOM 7817 N N . ILE B 1 312 ? -0.129 3.604 -1.201 1 98.44 312 ILE B N 1
ATOM 7818 C CA . ILE B 1 312 ? 0.265 3.555 -2.605 1 98.44 312 ILE B CA 1
ATOM 7819 C C . ILE B 1 312 ? 1.665 4.145 -2.77 1 98.44 312 ILE B C 1
ATOM 7821 O O . ILE B 1 312 ? 2.484 3.611 -3.521 1 98.44 312 ILE B O 1
ATOM 7825 N N . ALA B 1 313 ? 1.914 5.258 -2.084 1 98.69 313 ALA B N 1
ATOM 7826 C CA . ALA B 1 313 ? 3.232 5.883 -2.152 1 98.69 313 ALA B CA 1
ATOM 7827 C C . ALA B 1 313 ? 4.32 4.918 -1.683 1 98.69 313 ALA B C 1
ATOM 7829 O O . ALA B 1 313 ? 5.367 4.797 -2.322 1 98.69 313 ALA B O 1
ATOM 7830 N N . ILE B 1 314 ? 4.109 4.227 -0.621 1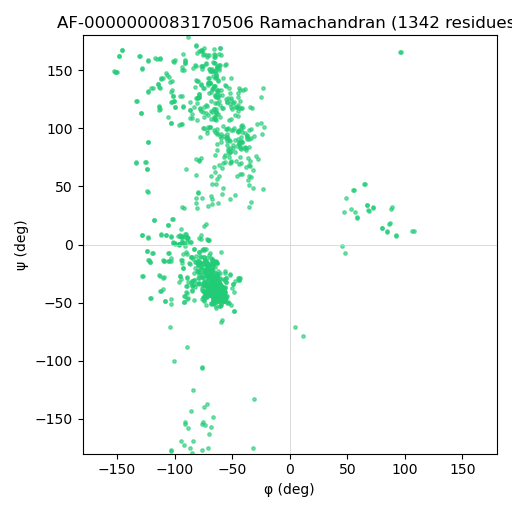 98.19 314 ILE B N 1
ATOM 7831 C CA . ILE B 1 314 ? 5.078 3.277 -0.083 1 98.19 314 ILE B CA 1
ATOM 7832 C C . ILE B 1 314 ? 5.273 2.127 -1.067 1 98.19 314 ILE B C 1
ATOM 7834 O O . ILE B 1 314 ? 6.398 1.673 -1.283 1 98.19 314 ILE B O 1
ATOM 7838 N N . ASN B 1 315 ? 4.152 1.698 -1.642 1 97.44 315 ASN B N 1
ATOM 7839 C CA . ASN B 1 315 ? 4.238 0.677 -2.68 1 97.44 315 ASN B CA 1
ATOM 7840 C C . ASN B 1 315 ? 5.16 1.108 -3.816 1 97.44 315 ASN B C 1
ATOM 7842 O O . ASN B 1 315 ? 6.012 0.334 -4.258 1 97.44 315 ASN B O 1
ATOM 7846 N N . LEU B 1 316 ? 4.973 2.285 -4.273 1 98.06 316 LEU B N 1
ATOM 7847 C CA . LEU B 1 316 ? 5.758 2.82 -5.379 1 98.06 316 LEU B CA 1
ATOM 7848 C C . LEU B 1 316 ? 7.223 2.963 -4.988 1 98.06 316 LEU B C 1
ATOM 7850 O O . LEU B 1 316 ? 8.117 2.701 -5.797 1 98.06 316 LEU B O 1
ATOM 7854 N N . CYS B 1 317 ? 7.535 3.336 -3.711 1 97.81 317 CYS B N 1
ATOM 7855 C CA . CYS B 1 317 ? 8.906 3.387 -3.211 1 97.81 317 CYS B CA 1
ATOM 7856 C C . CYS B 1 317 ? 9.57 2.02 -3.305 1 97.81 317 CYS B C 1
ATOM 7858 O O . CYS B 1 317 ? 10.719 1.911 -3.74 1 97.81 317 CYS B O 1
ATOM 7860 N N . GLN B 1 318 ? 8.836 1.036 -2.951 1 96.12 318 GLN B N 1
ATOM 7861 C CA . GLN B 1 318 ? 9.391 -0.314 -2.93 1 96.12 318 GLN B CA 1
ATOM 7862 C C . GLN B 1 318 ? 9.539 -0.87 -4.344 1 96.12 318 GLN B C 1
ATOM 7864 O O . GLN B 1 318 ? 10.461 -1.644 -4.617 1 96.12 318 GLN B O 1
ATOM 7869 N N . MET B 1 319 ? 8.625 -0.48 -5.219 1 96.56 319 MET B N 1
ATOM 7870 C CA . MET B 1 319 ? 8.773 -0.855 -6.625 1 96.56 319 MET B CA 1
ATOM 7871 C C . MET B 1 319 ? 10.055 -0.279 -7.215 1 96.56 319 MET B C 1
ATOM 7873 O O . MET B 1 319 ? 10.75 -0.956 -7.969 1 96.56 319 MET B O 1
ATOM 7877 N N . LEU B 1 320 ? 10.375 0.933 -6.797 1 96.62 320 LEU B N 1
ATOM 7878 C CA . LEU B 1 320 ? 11.547 1.638 -7.309 1 96.62 320 LEU B CA 1
ATOM 7879 C C . LEU B 1 320 ? 12.797 1.249 -6.535 1 96.62 320 LEU B C 1
ATOM 7881 O O . LEU B 1 320 ? 13.914 1.581 -6.941 1 96.62 320 LEU B O 1
ATOM 7885 N N . GLY B 1 321 ? 12.633 0.544 -5.418 1 95.88 321 GLY B N 1
ATOM 7886 C CA . GLY B 1 321 ? 13.758 0.149 -4.582 1 95.88 321 GLY B CA 1
ATOM 7887 C C . GLY B 1 321 ? 14.367 1.306 -3.809 1 95.88 321 GLY B C 1
ATOM 7888 O O . GLY B 1 321 ? 15.562 1.314 -3.535 1 95.88 321 GLY B O 1
ATOM 7889 N N . LEU B 1 322 ? 13.516 2.287 -3.441 1 97.44 322 LEU B N 1
ATOM 7890 C CA . LEU B 1 322 ? 14.039 3.479 -2.783 1 97.44 322 LEU B CA 1
ATOM 7891 C C . LEU B 1 322 ? 14.445 3.174 -1.345 1 97.44 322 LEU B C 1
ATOM 7893 O O . LEU B 1 322 ? 15.109 3.986 -0.695 1 97.44 322 LEU B O 1
ATOM 7897 N N . HIS B 1 323 ? 14.07 2.059 -0.764 1 94.94 323 HIS B N 1
ATOM 7898 C CA . HIS B 1 323 ? 14.484 1.657 0.576 1 94.94 323 HIS B CA 1
ATOM 7899 C C . HIS B 1 323 ? 15.938 1.192 0.587 1 94.94 323 HIS B C 1
ATOM 7901 O O . HIS B 1 323 ? 16.531 1.03 1.655 1 94.94 323 HIS B O 1
ATOM 7907 N N . ARG B 1 324 ? 16.5 1.017 -0.607 1 93.69 324 ARG B N 1
ATOM 7908 C CA . ARG B 1 324 ? 17.875 0.54 -0.724 1 93.69 324 ARG B CA 1
ATOM 7909 C C . ARG B 1 324 ? 18.781 1.629 -1.28 1 93.69 324 ARG B C 1
ATOM 7911 O O . ARG B 1 324 ? 18.391 2.379 -2.176 1 93.69 324 ARG B O 1
ATOM 7918 N N . ASP B 1 325 ? 19.969 1.646 -0.755 1 94.12 325 ASP B N 1
ATOM 7919 C CA . ASP B 1 325 ? 21 2.543 -1.276 1 94.12 325 ASP B CA 1
ATOM 7920 C C . ASP B 1 325 ? 21.5 2.074 -2.645 1 94.12 325 ASP B C 1
ATOM 7922 O O . ASP B 1 325 ? 22.031 0.971 -2.773 1 94.12 325 ASP B O 1
ATOM 7926 N N . PRO B 1 326 ? 21.328 2.906 -3.621 1 93 326 PRO B N 1
ATOM 7927 C CA . PRO B 1 326 ? 21.781 2.49 -4.945 1 93 326 PRO B CA 1
ATOM 7928 C C . PRO B 1 326 ? 23.297 2.287 -5.008 1 93 326 PRO B C 1
ATOM 7930 O O . PRO B 1 326 ? 23.797 1.665 -5.945 1 93 326 PRO B O 1
ATOM 7933 N N . ASP B 1 327 ? 24.047 2.779 -4.023 1 91.81 327 ASP B N 1
ATOM 7934 C CA . ASP B 1 327 ? 25.5 2.697 -4.016 1 91.81 327 ASP B CA 1
ATOM 7935 C C . ASP B 1 327 ? 25.984 1.68 -2.988 1 91.81 327 ASP B C 1
ATOM 7937 O O . ASP B 1 327 ? 27.172 1.664 -2.631 1 91.81 327 ASP B O 1
ATOM 7941 N N . SER B 1 328 ? 25.141 0.928 -2.4 1 83.25 328 SER B N 1
ATOM 7942 C CA . SER B 1 328 ? 25.484 0.034 -1.3 1 83.25 328 SER B CA 1
ATOM 7943 C C . SER B 1 328 ? 26.578 -0.945 -1.707 1 83.25 328 SER B C 1
ATOM 7945 O O . SER B 1 328 ? 27.469 -1.268 -0.906 1 83.25 328 SER B O 1
ATOM 7947 N N . LEU B 1 329 ? 26.562 -1.503 -2.891 1 76.81 329 LEU B N 1
ATOM 7948 C CA . LEU B 1 329 ? 27.547 -2.48 -3.342 1 76.81 329 LEU B CA 1
ATOM 7949 C C . LEU B 1 329 ? 28.703 -1.794 -4.059 1 76.81 329 LEU B C 1
ATOM 7951 O O . LEU B 1 329 ? 29.875 -2.047 -3.744 1 76.81 329 LEU B O 1
ATOM 7955 N N . ARG B 1 330 ? 28.359 -0.948 -4.969 1 82.62 330 ARG B N 1
ATOM 7956 C CA . ARG B 1 330 ? 29.281 -0.136 -5.75 1 82.62 330 ARG B CA 1
ATOM 7957 C C . ARG B 1 330 ? 28.625 1.167 -6.195 1 82.62 330 ARG B C 1
ATOM 7959 O O . ARG B 1 330 ? 27.406 1.237 -6.336 1 82.62 330 ARG B O 1
ATOM 7966 N N . TYR B 1 331 ? 29.5 2.084 -6.273 1 89.69 331 TYR B N 1
ATOM 7967 C CA . TYR B 1 331 ? 28.969 3.348 -6.773 1 89.69 331 TYR B CA 1
ATOM 7968 C C . TYR B 1 331 ? 28.266 3.154 -8.109 1 89.69 331 TYR B C 1
ATOM 7970 O O . TYR B 1 331 ? 28.844 2.594 -9.047 1 89.69 331 TYR B O 1
ATOM 7978 N N . ASN B 1 332 ? 27 3.529 -8.172 1 91.31 332 ASN B N 1
ATOM 7979 C CA . ASN B 1 332 ? 26.203 3.379 -9.383 1 91.31 332 ASN B CA 1
ATOM 7980 C C . ASN B 1 332 ? 26.203 4.656 -10.219 1 91.31 332 ASN B C 1
ATOM 7982 O O . ASN B 1 332 ? 25.422 5.574 -9.961 1 91.31 332 ASN B O 1
ATOM 7986 N N . SER B 1 333 ? 26.922 4.684 -11.242 1 89.06 333 SER B N 1
ATOM 7987 C CA . SER B 1 333 ? 27.125 5.883 -12.055 1 89.06 333 SER B CA 1
ATOM 7988 C C . SER B 1 333 ? 25.891 6.191 -12.891 1 89.06 333 SER B C 1
ATOM 7990 O O . SER B 1 333 ? 25.766 7.297 -13.422 1 89.06 333 SER B O 1
ATOM 7992 N N . SER B 1 334 ? 24.984 5.207 -13 1 87.81 334 SER B N 1
ATOM 7993 C CA . SER B 1 334 ? 23.797 5.414 -13.82 1 87.81 334 SER B CA 1
ATOM 7994 C C . SER B 1 334 ? 22.781 6.309 -13.109 1 87.81 334 SER B C 1
ATOM 7996 O O . SER B 1 334 ? 21.891 6.871 -13.75 1 87.81 334 SER B O 1
ATOM 7998 N N . ILE B 1 335 ? 22.938 6.453 -11.875 1 92.81 335 ILE B N 1
ATOM 7999 C CA . ILE B 1 335 ? 22.016 7.281 -11.102 1 92.81 335 ILE B CA 1
ATOM 8000 C C . ILE B 1 335 ? 22.672 8.633 -10.805 1 92.81 335 ILE B C 1
ATOM 8002 O O . ILE B 1 335 ? 23.75 8.688 -10.211 1 92.81 335 ILE B O 1
ATOM 8006 N N . THR B 1 336 ? 22.062 9.656 -11.195 1 93.12 336 THR B N 1
ATOM 8007 C CA . THR B 1 336 ? 22.609 11 -11.023 1 93.12 336 THR B CA 1
ATOM 8008 C C . THR B 1 336 ? 22.5 11.445 -9.57 1 93.12 336 THR B C 1
ATOM 8010 O O . THR B 1 336 ? 21.719 10.883 -8.805 1 93.12 336 THR B O 1
ATOM 8013 N N . ASP B 1 337 ? 23.219 12.461 -9.195 1 93.5 337 ASP B N 1
ATOM 8014 C CA . ASP B 1 337 ? 23.156 13.016 -7.844 1 93.5 337 ASP B CA 1
ATOM 8015 C C . ASP B 1 337 ? 21.781 13.625 -7.57 1 93.5 337 ASP B C 1
ATOM 8017 O O . ASP B 1 337 ? 21.281 13.547 -6.449 1 93.5 337 ASP B O 1
ATOM 8021 N N . ARG B 1 338 ? 21.281 14.242 -8.547 1 93.12 338 ARG B N 1
ATOM 8022 C CA . ARG B 1 338 ? 19.953 14.828 -8.43 1 93.12 338 ARG B CA 1
ATOM 8023 C C . ARG B 1 338 ? 18.922 13.758 -8.094 1 93.12 338 ARG B C 1
ATOM 8025 O O . ARG B 1 338 ? 18.078 13.953 -7.215 1 93.12 338 ARG B O 1
ATOM 8032 N N . GLU B 1 339 ? 19.031 12.648 -8.789 1 94 339 GLU B N 1
ATOM 8033 C CA . GLU B 1 339 ? 18.109 11.539 -8.539 1 94 339 GLU B CA 1
ATOM 8034 C C . GLU B 1 339 ? 18.312 10.969 -7.145 1 94 339 GLU B C 1
ATOM 8036 O O . GLU B 1 339 ? 17.344 10.656 -6.449 1 94 339 GLU B O 1
ATOM 8041 N N . ARG B 1 340 ? 19.531 10.82 -6.746 1 95.69 340 ARG B N 1
ATOM 8042 C CA . ARG B 1 340 ? 19.844 10.312 -5.414 1 95.69 340 ARG B CA 1
ATOM 8043 C C . ARG B 1 340 ? 19.203 11.172 -4.336 1 95.69 340 ARG B C 1
ATOM 8045 O O . ARG B 1 340 ? 18.625 10.648 -3.383 1 95.69 340 ARG B O 1
ATOM 8052 N N . ARG B 1 341 ? 19.359 12.453 -4.461 1 96.38 341 ARG B N 1
ATOM 8053 C CA . ARG B 1 341 ? 18.797 13.391 -3.486 1 96.38 341 ARG B CA 1
ATOM 8054 C C . ARG B 1 341 ? 17.281 13.312 -3.471 1 96.38 341 ARG B C 1
ATOM 8056 O O . ARG B 1 341 ? 16.656 13.312 -2.402 1 96.38 341 ARG B O 1
ATOM 8063 N N . LEU B 1 342 ? 16.672 13.289 -4.633 1 96.88 342 LEU B N 1
ATOM 8064 C CA . LEU B 1 342 ? 15.219 13.188 -4.723 1 96.88 342 LEU B CA 1
ATOM 8065 C C . LEU B 1 342 ? 14.727 11.891 -4.09 1 96.88 342 LEU B C 1
ATOM 8067 O O . LEU B 1 342 ? 13.727 11.891 -3.371 1 96.88 342 LEU B O 1
ATOM 8071 N N . TRP B 1 343 ? 15.422 10.75 -4.418 1 97.38 343 TRP B N 1
ATOM 8072 C CA . TRP B 1 343 ? 15.031 9.453 -3.883 1 97.38 343 TRP B CA 1
ATOM 8073 C C . TRP B 1 343 ? 15.055 9.461 -2.359 1 97.38 343 TRP B C 1
ATOM 8075 O O . TRP B 1 343 ? 14.148 8.93 -1.712 1 97.38 343 TRP B O 1
ATOM 8085 N N . ARG B 1 344 ? 16.078 10.07 -1.753 1 97.94 344 ARG B N 1
ATOM 8086 C CA . ARG B 1 344 ? 16.156 10.164 -0.299 1 97.94 344 ARG B CA 1
ATOM 8087 C C . ARG B 1 344 ? 15.008 10.992 0.26 1 97.94 344 ARG B C 1
ATOM 8089 O O . ARG B 1 344 ? 14.383 10.602 1.249 1 97.94 344 ARG B O 1
ATOM 8096 N N . ARG B 1 345 ? 14.734 12.102 -0.354 1 98.06 345 ARG B N 1
ATOM 8097 C CA . ARG B 1 345 ? 13.633 12.945 0.098 1 98.06 345 ARG B CA 1
ATOM 8098 C C . ARG B 1 345 ? 12.305 12.195 0.042 1 98.06 345 ARG B C 1
ATOM 8100 O O . ARG B 1 345 ? 11.516 12.25 0.989 1 98.06 345 ARG B O 1
ATOM 8107 N N . LEU B 1 346 ? 12.078 11.5 -1.045 1 98.5 346 LEU B N 1
ATOM 8108 C CA . LEU B 1 346 ? 10.828 10.781 -1.235 1 98.5 346 LEU B CA 1
ATOM 8109 C C . LEU B 1 346 ? 10.68 9.656 -0.215 1 98.5 346 LEU B C 1
ATOM 8111 O O . LEU B 1 346 ? 9.633 9.523 0.422 1 98.5 346 LEU B O 1
ATOM 8115 N N . TRP B 1 347 ? 11.727 8.875 -0.056 1 98.44 347 TRP B N 1
ATOM 8116 C CA . TRP B 1 347 ? 11.672 7.738 0.858 1 98.44 347 TRP B CA 1
ATOM 8117 C C . TRP B 1 347 ? 11.422 8.203 2.289 1 98.44 347 TRP B C 1
ATOM 8119 O O . TRP B 1 347 ? 10.539 7.676 2.969 1 98.44 347 TRP B O 1
ATOM 8129 N N . TRP B 1 348 ? 12.125 9.18 2.729 1 98.38 348 TRP B N 1
ATOM 8130 C CA . TRP B 1 348 ? 12.039 9.594 4.125 1 98.38 348 TRP B CA 1
ATOM 8131 C C . TRP B 1 348 ? 10.75 10.383 4.383 1 98.38 348 TRP B C 1
ATOM 8133 O O . TRP B 1 348 ? 10.242 10.391 5.504 1 98.38 348 TRP B O 1
ATOM 8143 N N . THR B 1 349 ? 10.242 11.055 3.328 1 98.38 349 THR B N 1
ATOM 8144 C CA . THR B 1 349 ? 8.914 11.641 3.471 1 98.38 349 THR B CA 1
ATOM 8145 C C . THR B 1 349 ? 7.859 10.547 3.646 1 98.38 349 THR B C 1
ATOM 8147 O O . THR B 1 349 ? 6.953 10.68 4.469 1 98.38 349 THR B O 1
ATOM 8150 N N . CYS B 1 350 ? 7.973 9.453 2.881 1 98.31 350 CYS B N 1
ATOM 8151 C CA . CYS B 1 350 ? 7.07 8.312 3.029 1 98.31 350 CYS B CA 1
ATOM 8152 C C . CYS B 1 350 ? 7.168 7.723 4.43 1 98.31 350 CYS B C 1
ATOM 8154 O O . CYS B 1 350 ? 6.148 7.402 5.047 1 98.31 350 CYS B O 1
ATOM 8156 N N . PHE B 1 351 ? 8.391 7.629 4.891 1 98 351 PHE B N 1
ATOM 8157 C CA . PHE B 1 351 ? 8.648 7.09 6.223 1 98 351 PHE B CA 1
ATOM 8158 C C . PHE B 1 351 ? 7.992 7.953 7.293 1 98 351 PHE B C 1
ATOM 8160 O O . PHE B 1 351 ? 7.324 7.441 8.188 1 98 351 PHE B O 1
ATOM 8167 N N . PHE B 1 352 ? 8.195 9.289 7.148 1 98.12 352 PHE B N 1
ATOM 8168 C CA . PHE B 1 352 ? 7.629 10.281 8.062 1 98.12 352 PHE B CA 1
ATOM 8169 C C . PHE B 1 352 ? 6.113 10.148 8.117 1 98.12 352 PHE B C 1
ATOM 8171 O O . PHE B 1 352 ? 5.531 10.047 9.203 1 98.12 352 PHE B O 1
ATOM 8178 N N . ARG B 1 353 ? 5.445 10.07 6.988 1 98.06 353 ARG B N 1
ATOM 8179 C CA . ARG B 1 353 ? 3.99 9.984 6.898 1 98.06 353 ARG B CA 1
ATOM 8180 C C . ARG B 1 353 ? 3.488 8.656 7.453 1 98.06 353 ARG B C 1
ATOM 8182 O O . ARG B 1 353 ? 2.453 8.602 8.117 1 98.06 353 ARG B O 1
ATOM 8189 N N . ASP B 1 354 ? 4.188 7.586 7.191 1 97.56 354 ASP B N 1
ATOM 8190 C CA . ASP B 1 354 ? 3.801 6.254 7.645 1 97.56 354 ASP B CA 1
ATOM 8191 C C . ASP B 1 354 ? 3.734 6.191 9.172 1 97.56 354 ASP B C 1
ATOM 8193 O O . ASP B 1 354 ? 2.785 5.641 9.734 1 97.56 354 ASP B O 1
ATOM 8197 N N . ARG B 1 355 ? 4.723 6.734 9.828 1 97.62 355 ARG B N 1
ATOM 8198 C CA . ARG B 1 355 ? 4.793 6.664 11.289 1 97.62 355 ARG B CA 1
ATOM 8199 C C . ARG B 1 355 ? 3.664 7.461 11.93 1 97.62 355 ARG B C 1
ATOM 8201 O O . ARG B 1 355 ? 2.955 6.949 12.805 1 97.62 355 ARG B O 1
ATOM 8208 N N . TRP B 1 356 ? 3.496 8.617 11.5 1 97.38 356 TRP B N 1
ATOM 8209 C CA . TRP B 1 356 ? 2.535 9.492 12.164 1 97.38 356 TRP B CA 1
ATOM 8210 C C . TRP B 1 356 ? 1.105 9.094 11.812 1 97.38 356 TRP B C 1
ATOM 8212 O O . TRP B 1 356 ? 0.201 9.211 12.648 1 97.38 356 TRP B O 1
ATOM 8222 N N . LEU B 1 357 ? 0.857 8.633 10.602 1 96.25 357 LEU B N 1
ATOM 8223 C CA . LEU B 1 357 ? -0.461 8.094 10.281 1 96.25 357 LEU B CA 1
ATOM 8224 C C . LEU B 1 357 ? -0.73 6.82 11.07 1 96.25 357 LEU B C 1
ATOM 8226 O O . LEU B 1 357 ? -1.866 6.562 11.477 1 96.25 357 LEU B O 1
ATOM 8230 N N . GLY B 1 358 ? 0.356 5.996 11.203 1 94.62 358 GLY B N 1
ATOM 8231 C CA . GLY B 1 358 ? 0.21 4.816 12.039 1 94.62 358 GLY B CA 1
ATOM 8232 C C . GLY B 1 358 ? -0.244 5.137 13.453 1 94.62 358 GLY B C 1
ATOM 8233 O O . GLY B 1 358 ? -1.12 4.465 14 1 94.62 358 GLY B O 1
ATOM 8234 N N . LEU B 1 359 ? 0.279 6.168 14.023 1 94.38 359 LEU B N 1
ATOM 8235 C CA . LEU B 1 359 ? -0.1 6.605 15.367 1 94.38 359 LEU B CA 1
ATOM 8236 C C . LEU B 1 359 ? -1.529 7.137 15.383 1 94.38 359 LEU B C 1
ATOM 8238 O O . LEU B 1 359 ? -2.348 6.703 16.188 1 94.38 359 LEU B O 1
ATOM 8242 N N . THR B 1 360 ? -1.803 8.031 14.445 1 92.81 360 THR B N 1
ATOM 8243 C CA . THR B 1 360 ? -3.053 8.781 14.492 1 92.81 360 THR B CA 1
ATOM 8244 C C . THR B 1 360 ? -4.234 7.887 14.141 1 92.81 360 THR B C 1
ATOM 8246 O O . THR B 1 360 ? -5.352 8.109 14.617 1 92.81 360 THR B O 1
ATOM 8249 N N . LEU B 1 361 ? -4.035 6.871 13.367 1 93.31 361 LEU B N 1
ATOM 8250 C CA . LEU B 1 361 ? -5.133 6.012 12.938 1 93.31 361 LEU B CA 1
ATOM 8251 C C . LEU B 1 361 ? -5.098 4.676 13.672 1 93.31 361 LEU B C 1
ATOM 8253 O O . LEU B 1 361 ? -6.035 3.883 13.57 1 93.31 361 LEU B O 1
ATOM 8257 N N . GLY B 1 362 ? -4.023 4.473 14.438 1 91.5 362 GLY B N 1
ATOM 8258 C CA . GLY B 1 362 ? -3.902 3.227 15.18 1 91.5 362 GLY B CA 1
ATOM 8259 C C . GLY B 1 362 ? -3.773 2.01 14.281 1 91.5 362 GLY B C 1
ATOM 8260 O O . GLY B 1 362 ? -4.523 1.041 14.43 1 91.5 362 GLY B O 1
ATOM 8261 N N . ARG B 1 363 ? -2.883 2.027 13.391 1 93.25 363 ARG B N 1
ATOM 8262 C CA . ARG B 1 363 ? -2.674 0.939 12.445 1 93.25 363 ARG B CA 1
ATOM 8263 C C . ARG B 1 363 ? -1.203 0.538 12.383 1 93.25 363 ARG B C 1
ATOM 8265 O O . ARG B 1 363 ? -0.332 1.283 12.836 1 93.25 363 ARG B O 1
ATOM 8272 N N . PRO B 1 364 ? -0.915 -0.69 11.828 1 92.31 364 PRO B N 1
ATOM 8273 C CA . PRO B 1 364 ? 0.47 -1.168 11.805 1 92.31 364 PRO B CA 1
ATOM 8274 C C . PRO B 1 364 ? 1.361 -0.35 10.875 1 92.31 364 PRO B C 1
ATOM 8276 O O . PRO B 1 364 ? 0.886 0.179 9.867 1 92.31 364 PRO B O 1
ATOM 8279 N N . LEU B 1 365 ? 2.588 -0.327 11.312 1 94.31 365 LEU B N 1
ATOM 8280 C CA . LEU B 1 365 ? 3.559 0.36 10.469 1 94.31 365 LEU B CA 1
ATOM 8281 C C . LEU B 1 365 ? 3.842 -0.442 9.203 1 94.31 365 LEU B C 1
ATOM 8283 O O . LEU B 1 365 ? 3.965 -1.668 9.25 1 94.31 365 LEU B O 1
ATOM 8287 N N . ARG B 1 366 ? 3.953 0.207 8.086 1 95 366 ARG B N 1
ATOM 8288 C CA . ARG B 1 366 ? 4.113 -0.476 6.805 1 95 366 ARG B CA 1
ATOM 8289 C C . ARG B 1 366 ? 5.586 -0.591 6.426 1 95 366 ARG B C 1
ATOM 8291 O O . ARG B 1 366 ? 5.965 -1.458 5.633 1 95 366 ARG B O 1
ATOM 8298 N N . ILE B 1 367 ? 6.371 0.354 6.93 1 96.25 367 ILE B N 1
ATOM 8299 C CA . ILE B 1 367 ? 7.789 0.352 6.598 1 96.25 367 ILE B CA 1
ATOM 8300 C C . ILE B 1 367 ? 8.586 -0.246 7.754 1 96.25 367 ILE B C 1
ATOM 8302 O O . ILE B 1 367 ? 8.484 0.212 8.891 1 96.25 367 ILE B O 1
ATOM 8306 N N . ASN B 1 368 ? 9.336 -1.251 7.523 1 92.94 368 ASN B N 1
ATOM 8307 C CA . ASN B 1 368 ? 10.305 -1.819 8.461 1 92.94 368 ASN B CA 1
ATOM 8308 C C . ASN B 1 368 ? 11.727 -1.351 8.148 1 92.94 368 ASN B C 1
ATOM 8310 O O . ASN B 1 368 ? 12.273 -1.674 7.098 1 92.94 368 ASN B O 1
ATOM 8314 N N . LEU B 1 369 ? 12.328 -0.695 9.031 1 91.44 369 LEU B N 1
ATOM 8315 C CA . LEU B 1 369 ? 13.633 -0.094 8.797 1 91.44 369 LEU B CA 1
ATOM 8316 C C . LEU B 1 369 ? 14.719 -1.164 8.703 1 91.44 369 LEU B C 1
ATOM 8318 O O . LEU B 1 369 ? 15.789 -0.92 8.148 1 91.44 369 LEU B O 1
ATOM 8322 N N . ASP B 1 370 ? 14.461 -2.312 9.164 1 87.94 370 ASP B N 1
ATOM 8323 C CA . ASP B 1 370 ? 15.438 -3.395 9.086 1 87.94 370 ASP B CA 1
ATOM 8324 C C . ASP B 1 370 ? 15.672 -3.82 7.637 1 87.94 370 ASP B C 1
ATOM 8326 O O . ASP B 1 370 ? 16.703 -4.41 7.316 1 87.94 370 ASP B O 1
ATOM 8330 N N . ASP B 1 371 ? 14.711 -3.506 6.84 1 88.81 371 ASP B N 1
ATOM 8331 C CA . ASP B 1 371 ? 14.82 -3.869 5.43 1 88.81 371 ASP B CA 1
ATOM 8332 C C . ASP B 1 371 ? 15.422 -2.729 4.613 1 88.81 371 ASP B C 1
ATOM 8334 O O . ASP B 1 371 ? 15.516 -2.816 3.387 1 88.81 371 ASP B O 1
ATOM 8338 N N . CYS B 1 372 ? 15.781 -1.664 5.242 1 91.69 372 CYS B N 1
ATOM 8339 C CA . CYS B 1 372 ? 16.203 -0.447 4.555 1 91.69 372 CYS B CA 1
ATOM 8340 C C . CYS B 1 372 ? 17.672 -0.141 4.828 1 91.69 372 CYS B C 1
ATOM 8342 O O . CYS B 1 372 ? 18.141 -0.337 5.941 1 91.69 372 CYS B O 1
ATOM 8344 N N . ASP B 1 373 ? 18.406 0.269 3.844 1 92.25 373 ASP B N 1
ATOM 8345 C CA . ASP B 1 373 ? 19.781 0.708 4.062 1 92.25 373 ASP B CA 1
ATOM 8346 C C . ASP B 1 373 ? 20.016 2.082 3.439 1 92.25 373 ASP B C 1
ATOM 8348 O O . ASP B 1 373 ? 21.172 2.506 3.287 1 92.25 373 ASP B O 1
ATOM 8352 N N . LEU B 1 374 ? 18.984 2.703 2.975 1 94.94 374 LEU B N 1
ATOM 8353 C CA . LEU B 1 374 ? 19.125 4.051 2.43 1 94.94 374 LEU B CA 1
ATOM 8354 C C . LEU B 1 374 ? 19.609 5.023 3.504 1 94.94 374 LEU B C 1
ATOM 8356 O O . LEU B 1 374 ? 19.047 5.062 4.602 1 94.94 374 LEU B O 1
ATOM 8360 N N . PRO B 1 375 ? 20.562 5.77 3.164 1 94.31 375 PRO B N 1
ATOM 8361 C CA . PRO B 1 375 ? 21.047 6.738 4.148 1 94.31 375 PRO B CA 1
ATOM 8362 C C . PRO B 1 375 ? 20.016 7.801 4.5 1 94.31 375 PRO B C 1
ATOM 8364 O O . PRO B 1 375 ? 19.156 8.133 3.672 1 94.31 375 PRO B O 1
ATOM 8367 N N . MET B 1 376 ? 20.172 8.352 5.641 1 95.5 376 MET B N 1
ATOM 8368 C CA . MET B 1 376 ? 19.297 9.422 6.098 1 95.5 376 MET B CA 1
ATOM 8369 C C . MET B 1 376 ? 19.438 10.656 5.207 1 95.5 376 MET B C 1
ATOM 8371 O O . MET B 1 376 ? 20.516 10.922 4.676 1 95.5 376 MET B O 1
ATOM 8375 N N . SER B 1 377 ? 18.375 11.312 5.059 1 95.69 377 SER B N 1
ATOM 8376 C CA . SER B 1 377 ? 18.422 12.562 4.316 1 95.69 377 SER B CA 1
ATOM 8377 C C . SER B 1 377 ? 19.188 13.633 5.094 1 95.69 377 SER B C 1
ATOM 8379 O O . SER B 1 377 ? 19.219 13.602 6.324 1 95.69 377 SER B O 1
ATOM 8381 N N . ILE B 1 378 ? 19.797 14.531 4.387 1 96.5 378 ILE B N 1
ATOM 8382 C CA . ILE B 1 378 ? 20.484 15.68 4.953 1 96.5 378 ILE B CA 1
ATOM 8383 C C . ILE B 1 378 ? 19.906 16.969 4.363 1 96.5 378 ILE B C 1
ATOM 8385 O O . ILE B 1 378 ? 19.281 16.953 3.307 1 96.5 378 ILE B O 1
ATOM 8389 N N . PRO B 1 379 ? 20.078 18.109 5.055 1 96.25 379 PRO B N 1
ATOM 8390 C CA . PRO B 1 379 ? 19.516 19.359 4.562 1 96.25 379 PRO B CA 1
ATOM 8391 C C . PRO B 1 379 ? 19.969 19.688 3.141 1 96.25 379 PRO B C 1
ATOM 8393 O O . PRO B 1 379 ? 19.219 20.297 2.377 1 96.25 379 PRO B O 1
ATOM 8396 N N . ALA B 1 380 ? 21.109 19.266 2.764 1 95.81 380 ALA B N 1
ATOM 8397 C CA . ALA B 1 380 ? 21.672 19.547 1.443 1 95.81 380 ALA B CA 1
ATOM 8398 C C . ALA B 1 380 ? 20.812 18.922 0.344 1 95.81 380 ALA B C 1
ATOM 8400 O O . ALA B 1 380 ? 20.797 19.406 -0.789 1 95.81 380 ALA B O 1
ATOM 8401 N N . ASP B 1 381 ? 20.141 17.828 0.66 1 96.06 381 ASP B N 1
ATOM 8402 C CA . ASP B 1 381 ? 19.266 17.172 -0.317 1 96.06 381 ASP B CA 1
ATOM 8403 C C . ASP B 1 381 ? 18.156 18.125 -0.769 1 96.06 381 ASP B C 1
ATOM 8405 O O . ASP B 1 381 ? 17.672 18.016 -1.897 1 96.06 381 ASP B O 1
ATOM 8409 N N . LEU B 1 382 ? 17.75 19.062 0.104 1 95 382 LEU B N 1
ATOM 8410 C CA . LEU B 1 382 ? 16.703 20.031 -0.2 1 95 382 LEU B CA 1
ATOM 8411 C C . LEU B 1 382 ? 17.312 21.312 -0.782 1 95 382 LEU B C 1
ATOM 8413 O O . LEU B 1 382 ? 16.812 21.844 -1.775 1 95 382 LEU B O 1
ATOM 8417 N N . LEU B 1 383 ? 18.375 21.766 -0.178 1 94.94 383 LEU B N 1
ATOM 8418 C CA . LEU B 1 383 ? 18.938 23.062 -0.494 1 94.94 383 LEU B CA 1
ATOM 8419 C C . LEU B 1 383 ? 19.547 23.062 -1.891 1 94.94 383 LEU B C 1
ATOM 8421 O O . LEU B 1 383 ? 19.547 24.094 -2.57 1 94.94 383 LEU B O 1
ATOM 8425 N N . SER B 1 384 ? 19.984 21.922 -2.371 1 92.75 384 SER B N 1
ATOM 8426 C CA . SER B 1 384 ? 20.641 21.828 -3.672 1 92.75 384 SER B CA 1
ATOM 8427 C C . SER B 1 384 ? 19.656 22.125 -4.805 1 92.75 384 SER B C 1
ATOM 8429 O O . SER B 1 384 ? 20.078 22.453 -5.922 1 92.75 384 SER B O 1
ATOM 8431 N N . GLU B 1 385 ? 18.422 21.969 -4.547 1 89.56 385 GLU B N 1
ATOM 8432 C CA . GLU B 1 385 ? 17.422 22.234 -5.562 1 89.56 385 GLU B CA 1
ATOM 8433 C C . GLU B 1 385 ? 17.438 23.703 -5.984 1 89.56 385 GLU B C 1
ATOM 8435 O O . GLU B 1 385 ? 17.047 24.031 -7.113 1 89.56 385 GLU B O 1
ATOM 8440 N N . LEU B 1 386 ? 17.844 24.562 -5.098 1 90.06 386 LEU B N 1
ATOM 8441 C CA . LEU B 1 386 ? 17.828 26 -5.34 1 90.06 386 LEU B CA 1
ATOM 8442 C C . LEU B 1 386 ? 18.906 26.406 -6.34 1 90.06 386 LEU B C 1
ATOM 8444 O O . LEU B 1 386 ? 18.828 27.469 -6.953 1 90.06 386 LEU B O 1
ATOM 8448 N N . ASP B 1 387 ? 19.828 25.484 -6.516 1 89.12 387 ASP B N 1
ATOM 8449 C CA . ASP B 1 387 ? 20.906 25.75 -7.457 1 89.12 387 ASP B CA 1
ATOM 8450 C C . ASP B 1 387 ? 20.406 25.688 -8.898 1 89.12 387 ASP B C 1
ATOM 8452 O O . ASP B 1 387 ? 21.016 26.266 -9.797 1 89.12 387 ASP B O 1
ATOM 8456 N N . SER B 1 388 ? 19.328 25.016 -9.047 1 86.38 388 SER B N 1
ATOM 8457 C CA . SER B 1 388 ? 18.859 24.75 -10.398 1 86.38 388 SER B CA 1
ATOM 8458 C C . SER B 1 388 ? 17.859 25.828 -10.844 1 86.38 388 SER B C 1
ATOM 8460 O O . SER B 1 388 ? 17.328 25.766 -11.953 1 86.38 388 SER B O 1
ATOM 8462 N N . ILE B 1 389 ? 17.609 26.859 -9.992 1 90.31 389 ILE B N 1
ATOM 8463 C CA . ILE B 1 389 ? 16.656 27.891 -10.359 1 90.31 389 ILE B CA 1
ATOM 8464 C C . ILE B 1 389 ? 17.312 29.266 -10.195 1 90.31 389 ILE B C 1
ATOM 8466 O O . ILE B 1 389 ? 18.188 29.453 -9.359 1 90.31 389 ILE B O 1
ATOM 8470 N N . PRO B 1 390 ? 16.859 30.234 -10.969 1 90.62 390 PRO B N 1
ATOM 8471 C CA . PRO B 1 390 ? 17.375 31.594 -10.82 1 90.62 390 PRO B CA 1
ATOM 8472 C C . PRO B 1 390 ? 17.094 32.188 -9.438 1 90.62 390 PRO B C 1
ATOM 8474 O O . PRO B 1 390 ? 16.062 31.875 -8.828 1 90.62 390 PRO B O 1
ATOM 8477 N N . ARG B 1 391 ? 17.938 33.031 -9.031 1 89.88 391 ARG B N 1
ATOM 8478 C CA . ARG B 1 391 ? 17.859 33.656 -7.699 1 89.88 391 ARG B CA 1
ATOM 8479 C C . ARG B 1 391 ? 16.578 34.438 -7.539 1 89.88 391 ARG B C 1
ATOM 8481 O O . ARG B 1 391 ? 15.984 34.5 -6.461 1 89.88 391 ARG B O 1
ATOM 8488 N N . ALA B 1 392 ? 16.219 35.094 -8.57 1 88.94 392 ALA B N 1
ATOM 8489 C CA . ALA B 1 392 ? 15.008 35.906 -8.531 1 88.94 392 ALA B CA 1
ATOM 8490 C C . ALA B 1 392 ? 13.781 35.062 -8.242 1 88.94 392 ALA B C 1
ATOM 8492 O O . ALA B 1 392 ? 12.883 35.469 -7.512 1 88.94 392 ALA B O 1
ATOM 8493 N N . ILE B 1 393 ? 13.773 33.875 -8.82 1 90.31 393 ILE B N 1
ATOM 8494 C CA . ILE B 1 393 ? 12.656 32.969 -8.617 1 90.31 393 ILE B CA 1
ATOM 8495 C C . ILE B 1 393 ? 12.695 32.406 -7.191 1 90.31 393 ILE B C 1
ATOM 8497 O O . ILE B 1 393 ? 11.672 32.375 -6.512 1 90.31 393 ILE B O 1
ATOM 8501 N N . SER B 1 394 ? 13.875 32.031 -6.82 1 90.69 394 SER B N 1
ATOM 8502 C CA . SER B 1 394 ? 14.039 31.5 -5.473 1 90.69 394 SER B CA 1
ATOM 8503 C C . SER B 1 394 ? 13.594 32.5 -4.422 1 90.69 394 SER B C 1
ATOM 8505 O O . SER B 1 394 ? 12.938 32.156 -3.443 1 90.69 394 SER B O 1
ATOM 8507 N N . ALA B 1 395 ? 13.875 33.75 -4.598 1 90.44 395 ALA B N 1
ATOM 8508 C CA . ALA B 1 395 ? 13.547 34.781 -3.633 1 90.44 395 ALA B CA 1
ATOM 8509 C C . ALA B 1 395 ? 12.039 35.031 -3.568 1 90.44 395 ALA B C 1
ATOM 8511 O O . ALA B 1 395 ? 11.508 35.375 -2.516 1 90.44 395 ALA B O 1
ATOM 8512 N N . SER B 1 396 ? 11.414 34.781 -4.629 1 91.06 396 SER B N 1
ATOM 8513 C CA . SER B 1 396 ? 9.984 35.062 -4.711 1 91.06 396 SER B CA 1
ATOM 8514 C C . SER B 1 396 ? 9.148 33.938 -4.16 1 91.06 396 SER B C 1
ATOM 8516 O O . SER B 1 396 ? 8.055 34.156 -3.635 1 91.06 396 SER B O 1
ATOM 8518 N N . TYR B 1 397 ? 9.609 32.688 -4.27 1 93.44 397 TYR B N 1
ATOM 8519 C CA . TYR B 1 397 ? 8.758 31.562 -3.975 1 93.44 397 TYR B CA 1
ATOM 8520 C C . TYR B 1 397 ? 9.242 30.812 -2.734 1 93.44 397 TYR B C 1
ATOM 8522 O O . TYR B 1 397 ? 8.453 30.188 -2.029 1 93.44 397 TYR B O 1
ATOM 8530 N N . ILE B 1 398 ? 10.484 30.906 -2.48 1 93.94 398 ILE B N 1
ATOM 8531 C CA . ILE B 1 398 ? 11.078 30.109 -1.408 1 93.94 398 ILE B CA 1
ATOM 8532 C C . ILE B 1 398 ? 11.297 31 -0.18 1 93.94 398 ILE B C 1
ATOM 8534 O O . ILE B 1 398 ? 11.812 32.094 -0.292 1 93.94 398 ILE B O 1
ATOM 8538 N N . PRO B 1 399 ? 10.898 30.5 0.975 1 93.5 399 PRO B N 1
ATOM 8539 C CA . PRO B 1 399 ? 11.094 31.297 2.186 1 93.5 399 PRO B CA 1
ATOM 8540 C C . PRO B 1 399 ? 12.562 31.594 2.467 1 93.5 399 PRO B C 1
ATOM 8542 O O . PRO B 1 399 ? 13.43 30.75 2.186 1 93.5 399 PRO B O 1
ATOM 8545 N N . GLN B 1 400 ? 12.781 32.656 3.152 1 89.12 400 GLN B N 1
ATOM 8546 C CA . GLN B 1 400 ? 14.133 33.094 3.484 1 89.12 400 GLN B CA 1
ATOM 8547 C C . GLN B 1 400 ? 14.812 32.094 4.434 1 89.12 400 GLN B C 1
ATOM 8549 O O . GLN B 1 400 ? 16.016 31.859 4.32 1 89.12 400 GLN B O 1
ATOM 8554 N N . GLU B 1 401 ? 14.047 31.547 5.293 1 92.5 401 GLU B N 1
ATOM 8555 C CA . GLU B 1 401 ? 14.594 30.625 6.293 1 92.5 401 GLU B CA 1
ATOM 8556 C C . GLU B 1 401 ? 14.539 29.188 5.809 1 92.5 401 GLU B C 1
ATOM 8558 O O . GLU B 1 401 ? 14.391 28.25 6.609 1 92.5 401 GLU B O 1
ATOM 8563 N N . PHE B 1 402 ? 14.648 28.984 4.531 1 94.56 402 PHE B N 1
ATOM 8564 C CA . PHE B 1 402 ? 14.547 27.656 3.934 1 94.56 402 PHE B CA 1
ATOM 8565 C C . PHE B 1 402 ? 15.617 26.734 4.496 1 94.56 402 PHE B C 1
ATOM 8567 O O . PHE B 1 402 ? 15.336 25.562 4.793 1 94.56 402 PHE B O 1
ATOM 8574 N N . PRO B 1 403 ? 16.875 27.109 4.73 1 94.06 403 PRO B N 1
ATOM 8575 C CA . PRO B 1 403 ? 17.875 26.203 5.324 1 94.06 403 PRO B CA 1
ATOM 8576 C C . PRO B 1 403 ? 17.484 25.734 6.723 1 94.06 403 PRO B C 1
ATOM 8578 O O . PRO B 1 403 ? 17.703 24.578 7.066 1 94.06 403 PRO B O 1
ATOM 8581 N N . LYS B 1 404 ? 16.906 26.656 7.504 1 94.25 404 LYS B N 1
ATOM 8582 C CA . LYS B 1 404 ? 16.469 26.297 8.844 1 94.25 404 LYS B CA 1
ATOM 8583 C C . LYS B 1 404 ? 15.297 25.312 8.789 1 94.25 404 LYS B C 1
ATOM 8585 O O . LYS B 1 404 ? 15.234 24.375 9.586 1 94.25 404 LYS B O 1
ATOM 8590 N N . LEU B 1 405 ? 14.406 25.641 7.902 1 96.12 405 LEU B N 1
ATOM 8591 C CA . LEU B 1 405 ? 13.258 24.75 7.746 1 96.12 405 LEU B CA 1
ATOM 8592 C C . LEU B 1 405 ? 13.703 23.359 7.293 1 96.12 405 LEU B C 1
ATOM 8594 O O . LEU B 1 405 ? 13.125 22.359 7.711 1 96.12 405 LEU B O 1
ATOM 8598 N N . ALA B 1 406 ? 14.688 23.25 6.449 1 96.75 406 ALA B N 1
ATOM 8599 C CA . ALA B 1 406 ? 15.25 21.969 6.035 1 96.75 406 ALA B CA 1
ATOM 8600 C C . ALA B 1 406 ? 15.797 21.203 7.234 1 96.75 406 ALA B C 1
ATOM 8602 O O . ALA B 1 406 ? 15.648 19.969 7.312 1 96.75 406 ALA B O 1
ATOM 8603 N N . GLU B 1 407 ? 16.422 21.875 8.125 1 96.25 407 GLU B N 1
ATOM 8604 C CA . GLU B 1 407 ? 16.906 21.25 9.344 1 96.25 407 GLU B CA 1
ATOM 8605 C C . GLU B 1 407 ? 15.75 20.719 10.188 1 96.25 407 GLU B C 1
ATOM 8607 O O . GLU B 1 407 ? 15.852 19.641 10.773 1 96.25 407 GLU B O 1
ATOM 8612 N N . PHE B 1 408 ? 14.727 21.547 10.297 1 96.75 408 PHE B N 1
ATOM 8613 C CA . PHE B 1 408 ? 13.555 21.109 11.047 1 96.75 408 PHE B CA 1
ATOM 8614 C C . PHE B 1 408 ? 12.992 19.828 10.461 1 96.75 408 PHE B C 1
ATOM 8616 O O . PHE B 1 408 ? 12.562 18.938 11.203 1 96.75 408 PHE B O 1
ATOM 8623 N N . TRP B 1 409 ? 12.969 19.719 9.133 1 97.19 409 TRP B N 1
ATOM 8624 C CA . TRP B 1 409 ? 12.461 18.531 8.477 1 97.19 409 TRP B CA 1
ATOM 8625 C C . TRP B 1 409 ? 13.297 17.297 8.859 1 97.19 409 TRP B C 1
ATOM 8627 O O . TRP B 1 409 ? 12.75 16.219 9.094 1 97.19 409 TRP B O 1
ATOM 8637 N N . ILE B 1 410 ? 14.57 17.422 8.93 1 97.44 410 ILE B N 1
ATOM 8638 C CA . ILE B 1 410 ? 15.461 16.328 9.305 1 97.44 410 ILE B CA 1
ATOM 8639 C C . ILE B 1 410 ? 15.156 15.898 10.742 1 97.44 410 ILE B C 1
ATOM 8641 O O . ILE B 1 410 ? 15.133 14.703 11.047 1 97.44 410 ILE B O 1
ATOM 8645 N N . ILE B 1 411 ? 14.93 16.859 11.633 1 97.56 411 ILE B N 1
ATOM 8646 C CA . ILE B 1 411 ? 14.594 16.547 13.016 1 97.56 411 ILE B CA 1
ATOM 8647 C C . ILE B 1 411 ? 13.289 15.766 13.078 1 97.56 411 ILE B C 1
ATOM 8649 O O . ILE B 1 411 ? 13.148 14.836 13.875 1 97.56 411 ILE B O 1
ATOM 8653 N N . LEU B 1 412 ? 12.352 16.172 12.25 1 97.69 412 LEU B N 1
ATOM 8654 C CA . LEU B 1 412 ? 11.07 15.477 12.211 1 97.69 412 LEU B CA 1
ATOM 8655 C C . LEU B 1 412 ? 11.258 14.016 11.805 1 97.69 412 LEU B C 1
ATOM 8657 O O . LEU B 1 412 ? 10.586 13.125 12.328 1 97.69 412 LEU B O 1
ATOM 8661 N N . ILE B 1 413 ? 12.125 13.742 10.867 1 97.56 413 ILE B N 1
ATOM 8662 C CA . ILE B 1 413 ? 12.414 12.375 10.453 1 97.56 413 ILE B CA 1
ATOM 8663 C C . ILE B 1 413 ? 13.031 11.609 11.617 1 97.56 413 ILE B C 1
ATOM 8665 O O . ILE B 1 413 ? 12.68 10.453 11.867 1 97.56 413 ILE B O 1
ATOM 8669 N N . GLU B 1 414 ? 13.914 12.227 12.328 1 97.62 414 GLU B N 1
ATOM 8670 C CA . GLU B 1 414 ? 14.531 11.586 13.492 1 97.62 414 GLU B CA 1
ATOM 8671 C C . GLU B 1 414 ? 13.492 11.234 14.547 1 97.62 414 GLU B C 1
ATOM 8673 O O . GLU B 1 414 ? 13.523 10.141 15.117 1 97.62 414 GLU B O 1
ATOM 8678 N N . LEU B 1 415 ? 12.648 12.195 14.805 1 98.06 415 LEU B N 1
ATOM 8679 C CA . LEU B 1 415 ? 11.57 11.945 15.758 1 98.06 415 LEU B CA 1
ATOM 8680 C C . LEU B 1 415 ? 10.68 10.805 15.281 1 98.06 415 LEU B C 1
ATOM 8682 O O . LEU B 1 415 ? 10.18 10.016 16.094 1 98.06 415 LEU B O 1
ATOM 8686 N N . SER B 1 416 ? 10.484 10.734 13.984 1 98 416 SER B N 1
ATOM 8687 C CA . SER B 1 416 ? 9.656 9.672 13.414 1 98 416 SER B CA 1
ATOM 8688 C C . SER B 1 416 ? 10.305 8.305 13.602 1 98 416 SER B C 1
ATOM 8690 O O . SER B 1 416 ? 9.609 7.305 13.789 1 98 416 SER B O 1
ATOM 8692 N N . GLN B 1 417 ? 11.602 8.234 13.508 1 97.44 417 GLN B N 1
ATOM 8693 C CA . GLN B 1 417 ? 12.305 6.988 13.781 1 97.44 417 GLN B CA 1
ATOM 8694 C C . GLN B 1 417 ? 12.055 6.52 15.211 1 97.44 417 GLN B C 1
ATOM 8696 O O . GLN B 1 417 ? 11.797 5.336 15.445 1 97.44 417 GLN B O 1
ATOM 8701 N N . LEU B 1 418 ? 12.125 7.453 16.094 1 97.69 418 LEU B N 1
ATOM 8702 C CA . LEU B 1 418 ? 11.891 7.141 17.5 1 97.69 418 LEU B CA 1
ATOM 8703 C C . LEU B 1 418 ? 10.438 6.754 17.734 1 97.69 418 LEU B C 1
ATOM 8705 O O . LEU B 1 418 ? 10.148 5.84 18.516 1 97.69 418 LEU B O 1
ATOM 8709 N N . LEU B 1 419 ? 9.57 7.461 17.094 1 97.5 419 LEU B N 1
ATOM 8710 C CA . LEU B 1 419 ? 8.156 7.113 17.188 1 97.5 419 LEU B CA 1
ATOM 8711 C C . LEU B 1 419 ? 7.91 5.676 16.75 1 97.5 419 LEU B C 1
ATOM 8713 O O . LEU B 1 419 ? 7.105 4.965 17.359 1 97.5 419 LEU B O 1
ATOM 8717 N N . GLY B 1 420 ? 8.578 5.27 15.641 1 96.12 420 GLY B N 1
ATOM 8718 C CA . GLY B 1 420 ? 8.453 3.893 15.195 1 96.12 420 GLY B CA 1
ATOM 8719 C C . GLY B 1 420 ? 8.82 2.885 16.266 1 96.12 420 GLY B C 1
ATOM 8720 O O . GLY B 1 420 ? 8.102 1.903 16.469 1 96.12 420 GLY B O 1
ATOM 8721 N N . LYS B 1 421 ? 9.852 3.119 16.938 1 94.5 421 LYS B N 1
ATOM 8722 C CA . LYS B 1 421 ? 10.281 2.238 18.016 1 94.5 421 LYS B CA 1
ATOM 8723 C C . LYS B 1 421 ? 9.242 2.193 19.141 1 94.5 421 LYS B C 1
ATOM 8725 O O . LYS B 1 421 ? 8.977 1.131 19.703 1 94.5 421 LYS B O 1
ATOM 8730 N N . VAL B 1 422 ? 8.711 3.336 19.422 1 94.31 422 VAL B N 1
ATOM 8731 C CA . VAL B 1 422 ? 7.715 3.438 20.469 1 94.31 422 VAL B CA 1
ATOM 8732 C C . VAL B 1 422 ? 6.461 2.662 20.078 1 94.31 422 VAL B C 1
ATOM 8734 O O . VAL B 1 422 ? 5.887 1.941 20.891 1 94.31 422 VAL B O 1
ATOM 8737 N N . LEU B 1 423 ? 6.031 2.812 18.859 1 92.25 423 LEU B N 1
ATOM 8738 C CA . LEU B 1 423 ? 4.816 2.15 18.391 1 92.25 423 LEU B CA 1
ATOM 8739 C C . LEU B 1 423 ? 4.996 0.637 18.375 1 92.25 423 LEU B C 1
ATOM 8741 O O . LEU B 1 423 ? 4.059 -0.108 18.672 1 92.25 423 LEU B O 1
ATOM 8745 N N . VAL B 1 424 ? 6.156 0.198 17.984 1 88.38 424 VAL B N 1
ATOM 8746 C CA . VAL B 1 424 ? 6.438 -1.233 17.984 1 88.38 424 VAL B CA 1
ATOM 8747 C C . VAL B 1 424 ? 6.379 -1.771 19.406 1 88.38 424 VAL B C 1
ATOM 8749 O O . VAL B 1 424 ? 5.883 -2.873 19.656 1 88.38 424 VAL B O 1
ATOM 8752 N N . LEU B 1 425 ? 6.883 -1.033 20.312 1 85.5 425 LEU B N 1
ATOM 8753 C CA . LEU B 1 425 ? 6.863 -1.413 21.719 1 85.5 425 LEU B CA 1
ATOM 8754 C C . LEU B 1 425 ? 5.434 -1.482 22.25 1 85.5 425 LEU B C 1
ATOM 8756 O O . LEU B 1 425 ? 5.086 -2.395 23 1 85.5 425 LEU B O 1
ATOM 8760 N N . LYS B 1 426 ? 4.574 -0.563 21.734 1 82.12 426 LYS B N 1
ATOM 8761 C CA . LYS B 1 426 ? 3.232 -0.422 22.297 1 82.12 426 LYS B CA 1
ATOM 8762 C C . LYS B 1 426 ? 2.248 -1.354 21.594 1 82.12 426 LYS B C 1
ATOM 8764 O O . LYS B 1 426 ? 1.223 -1.729 22.156 1 82.12 426 LYS B O 1
ATOM 8769 N N . ASN B 1 427 ? 2.406 -1.744 20.328 1 74.75 427 ASN B N 1
ATOM 8770 C CA . ASN B 1 427 ? 1.447 -2.502 19.531 1 74.75 427 ASN B CA 1
ATOM 8771 C C . ASN B 1 427 ? 1.624 -4.004 19.734 1 74.75 427 ASN B C 1
ATOM 8773 O O . ASN B 1 427 ? 0.898 -4.801 19.125 1 74.75 427 ASN B O 1
ATOM 8777 N N . GLN B 1 428 ? 2.477 -4.488 20.531 1 65.56 428 GLN B N 1
ATOM 8778 C CA . GLN B 1 428 ? 2.605 -5.93 20.703 1 65.56 428 GLN B CA 1
ATOM 8779 C C . GLN B 1 428 ? 1.339 -6.527 21.312 1 65.56 428 GLN B C 1
ATOM 8781 O O . GLN B 1 428 ? 0.852 -6.047 22.344 1 65.56 428 GLN B O 1
ATOM 8786 N N . PRO B 1 429 ? 0.551 -7.316 20.328 1 57.12 429 PRO B N 1
ATOM 8787 C CA . PRO B 1 429 ? -0.708 -7.891 20.812 1 57.12 429 PRO B CA 1
ATOM 8788 C C . PRO B 1 429 ? -0.552 -8.617 22.141 1 57.12 429 PRO B C 1
ATOM 8790 O O . PRO B 1 429 ? -1.447 -8.555 22.984 1 57.12 429 PRO B O 1
ATOM 8793 N N . VAL B 1 430 ? 0.524 -9.797 22.109 1 55.12 430 VAL B N 1
ATOM 8794 C CA . VAL B 1 430 ? 0.686 -10.578 23.328 1 55.12 430 VAL B CA 1
ATOM 8795 C C . VAL B 1 430 ? 1.446 -9.766 24.359 1 55.12 430 VAL B C 1
ATOM 8797 O O . VAL B 1 430 ? 2.49 -9.18 24.062 1 55.12 430 VAL B O 1
ATOM 8800 N N . LYS B 1 431 ? 0.689 -9.227 25.234 1 51.28 431 LYS B N 1
ATOM 8801 C CA . LYS B 1 431 ? 0.867 -8.234 26.297 1 51.28 431 LYS B CA 1
ATOM 8802 C C . LYS B 1 431 ? 2.24 -8.359 26.938 1 51.28 431 LYS B C 1
ATOM 8804 O O . LYS B 1 431 ? 2.408 -9.109 27.906 1 51.28 431 LYS B O 1
ATOM 8809 N N . SER B 1 432 ? 3.217 -8.734 26.219 1 53.69 432 SER B N 1
ATOM 8810 C CA . SER B 1 432 ? 4.332 -8.562 27.156 1 53.69 432 SER B CA 1
ATOM 8811 C C . SER B 1 432 ? 4.508 -7.102 27.547 1 53.69 432 SER B C 1
ATOM 8813 O O . SER B 1 432 ? 4.535 -6.223 26.672 1 53.69 432 SER B O 1
ATOM 8815 N N . LYS B 1 433 ? 4.02 -6.766 28.656 1 59.09 433 LYS B N 1
ATOM 8816 C CA . LYS B 1 433 ? 4.172 -5.465 29.312 1 59.09 433 LYS B CA 1
ATOM 8817 C C . LYS B 1 433 ? 5.539 -4.859 29 1 59.09 433 LYS B C 1
ATOM 8819 O O . LYS B 1 433 ? 6.566 -5.535 29.109 1 59.09 433 LYS B O 1
ATOM 8824 N N . SER B 1 434 ? 5.434 -3.697 28.328 1 62.75 434 SER B N 1
ATOM 8825 C CA . SER B 1 434 ? 6.688 -2.98 28.109 1 62.75 434 SER B CA 1
ATOM 8826 C C . SER B 1 434 ? 7.488 -2.883 29.406 1 62.75 434 SER B C 1
ATOM 8828 O O . SER B 1 434 ? 6.953 -2.479 30.453 1 62.75 434 SER B O 1
ATOM 8830 N N . SER B 1 435 ? 8.609 -3.359 29.359 1 77.81 435 SER B N 1
ATOM 8831 C CA . SER B 1 435 ? 9.453 -3.27 30.547 1 77.81 435 SER B CA 1
ATOM 8832 C C . SER B 1 435 ? 9.891 -1.832 30.812 1 77.81 435 SER B C 1
ATOM 8834 O O . SER B 1 435 ? 10.039 -1.043 29.875 1 77.81 435 SER B O 1
ATOM 8836 N N . MET B 1 436 ? 9.867 -1.476 32.031 1 83.69 436 MET B N 1
ATOM 8837 C CA . MET B 1 436 ? 10.32 -0.15 32.438 1 83.69 436 MET B CA 1
ATOM 8838 C C . MET B 1 436 ? 11.711 0.142 31.891 1 83.69 436 MET B C 1
ATOM 8840 O O . MET B 1 436 ? 12.031 1.289 31.578 1 83.69 436 MET B O 1
ATOM 8844 N N . CYS B 1 437 ? 12.375 -0.934 31.672 1 86.31 437 CYS B N 1
ATOM 8845 C CA . CYS B 1 437 ? 13.719 -0.77 31.141 1 86.31 437 CYS B CA 1
ATOM 8846 C C . CYS B 1 437 ? 13.672 -0.312 29.688 1 86.31 437 CYS B C 1
ATOM 8848 O O . CYS B 1 437 ? 14.469 0.539 29.266 1 86.31 437 CYS B O 1
ATOM 8850 N N . GLU B 1 438 ? 12.781 -0.82 28.953 1 88.81 438 GLU B N 1
ATOM 8851 C CA . GLU B 1 438 ? 12.641 -0.435 27.547 1 88.81 438 GLU B CA 1
ATOM 8852 C C . GLU B 1 438 ? 12.141 1.001 27.406 1 88.81 438 GLU B C 1
ATOM 8854 O O . GLU B 1 438 ? 12.594 1.745 26.547 1 88.81 438 GLU B O 1
ATOM 8859 N N . ILE B 1 439 ? 11.242 1.417 28.266 1 91.56 439 ILE B N 1
ATOM 8860 C CA . ILE B 1 439 ? 10.695 2.77 28.25 1 91.56 439 ILE B CA 1
ATOM 8861 C C . ILE B 1 439 ? 11.797 3.771 28.594 1 91.56 439 ILE B C 1
ATOM 8863 O O . ILE B 1 439 ? 11.938 4.805 27.938 1 91.56 439 ILE B O 1
ATOM 8867 N N . ASN B 1 440 ? 12.547 3.418 29.594 1 92.06 440 ASN B N 1
ATOM 8868 C CA . ASN B 1 440 ? 13.633 4.293 30.016 1 92.06 440 ASN B CA 1
ATOM 8869 C C . ASN B 1 440 ? 14.695 4.43 28.922 1 92.06 440 ASN B C 1
ATOM 8871 O O . ASN B 1 440 ? 15.242 5.512 28.719 1 92.06 440 ASN B O 1
ATOM 8875 N N . ALA B 1 441 ? 14.953 3.324 28.312 1 94.12 441 ALA B N 1
ATOM 8876 C CA . ALA B 1 441 ? 15.945 3.357 27.234 1 94.12 441 ALA B CA 1
ATOM 8877 C C . ALA B 1 441 ? 15.469 4.242 26.094 1 94.12 441 ALA B C 1
ATOM 8879 O O . ALA B 1 441 ? 16.25 5.008 25.531 1 94.12 441 ALA B O 1
ATOM 8880 N N . LEU B 1 442 ? 14.227 4.141 25.766 1 95.19 442 LEU B N 1
ATOM 8881 C CA . LEU B 1 442 ? 13.672 4.949 24.688 1 95.19 442 LEU B CA 1
ATOM 8882 C C . LEU B 1 442 ? 13.578 6.418 25.094 1 95.19 442 LEU B C 1
ATOM 8884 O O . LEU B 1 442 ? 13.797 7.309 24.266 1 95.19 442 LEU B O 1
ATOM 8888 N N . GLU B 1 443 ? 13.211 6.676 26.328 1 95.25 443 GLU B N 1
ATOM 8889 C CA . GLU B 1 443 ? 13.188 8.047 26.828 1 95.25 443 GLU B CA 1
ATOM 8890 C C . GLU B 1 443 ? 14.562 8.703 26.703 1 95.25 443 GLU B C 1
ATOM 8892 O O . GLU B 1 443 ? 14.664 9.867 26.297 1 95.25 443 GLU B O 1
ATOM 8897 N N . ALA B 1 444 ? 15.516 7.906 27.062 1 96.44 444 ALA B N 1
ATOM 8898 C CA . ALA B 1 444 ? 16.875 8.43 26.969 1 96.44 444 ALA B CA 1
ATOM 8899 C C . ALA B 1 444 ? 17.219 8.797 25.531 1 96.44 444 ALA B C 1
ATOM 8901 O O . ALA B 1 444 ? 17.891 9.812 25.281 1 96.44 444 ALA B O 1
ATOM 8902 N N . GLN B 1 445 ? 16.797 8.016 24.594 1 96.5 445 GLN B N 1
ATOM 8903 C CA . GLN B 1 445 ? 17.047 8.305 23.172 1 96.5 445 GLN B CA 1
ATOM 8904 C C . GLN B 1 445 ? 16.297 9.555 22.734 1 96.5 445 GLN B C 1
ATOM 8906 O O . GLN B 1 445 ? 16.828 10.391 22.016 1 96.5 445 GLN B O 1
ATOM 8911 N N . VAL B 1 446 ? 15.086 9.727 23.188 1 96.69 446 VAL B N 1
ATOM 8912 C CA . VAL B 1 446 ? 14.258 10.867 22.812 1 96.69 446 VAL B CA 1
ATOM 8913 C C . VAL B 1 446 ? 14.852 12.148 23.375 1 96.69 446 VAL B C 1
ATOM 8915 O O . VAL B 1 446 ? 14.867 13.188 22.703 1 96.69 446 VAL B O 1
ATOM 8918 N N . MET B 1 447 ? 15.375 12.062 24.562 1 94.38 447 MET B N 1
ATOM 8919 C CA . MET B 1 447 ? 15.914 13.242 25.234 1 94.38 447 MET B CA 1
ATOM 8920 C C . MET B 1 447 ? 17.219 13.695 24.578 1 94.38 447 MET B C 1
ATOM 8922 O O . MET B 1 447 ? 17.625 14.844 24.766 1 94.38 447 MET B O 1
ATOM 8926 N N . ARG B 1 448 ? 17.781 12.812 23.781 1 94.62 448 ARG B N 1
ATOM 8927 C CA . ARG B 1 448 ? 19.031 13.148 23.109 1 94.62 448 ARG B CA 1
ATOM 8928 C C . ARG B 1 448 ? 18.766 13.922 21.812 1 94.62 448 ARG B C 1
ATOM 8930 O O . ARG B 1 448 ? 19.672 14.562 21.281 1 94.62 448 ARG B O 1
ATOM 8937 N N . CYS B 1 449 ? 17.547 13.945 21.438 1 94.5 449 CYS B N 1
ATOM 8938 C CA . CYS B 1 449 ? 17.219 14.664 20.203 1 94.5 449 CYS B CA 1
ATOM 8939 C C . CYS B 1 449 ? 17.375 16.172 20.391 1 94.5 449 CYS B C 1
ATOM 8941 O O . CYS B 1 449 ? 16.953 16.719 21.406 1 94.5 449 CYS B O 1
ATOM 8943 N N . ARG B 1 450 ? 18.078 16.766 19.453 1 93.25 450 ARG B N 1
ATOM 8944 C CA . ARG B 1 450 ? 18.266 18.219 19.5 1 93.25 450 ARG B CA 1
ATOM 8945 C C . ARG B 1 450 ? 17.094 18.953 18.844 1 93.25 450 ARG B C 1
ATOM 8947 O O . ARG B 1 450 ? 16.984 18.984 17.609 1 93.25 450 ARG B O 1
ATOM 8954 N N . LEU B 1 451 ? 16.266 19.625 19.672 1 96.25 451 LEU B N 1
ATOM 8955 C CA . LEU B 1 451 ? 15.086 20.328 19.188 1 96.25 451 LEU B CA 1
ATOM 8956 C C . LEU B 1 451 ? 15.414 21.781 18.859 1 96.25 451 LEU B C 1
ATOM 8958 O O . LEU B 1 451 ? 16.406 22.328 19.344 1 96.25 451 LEU B O 1
ATOM 8962 N N . PRO B 1 452 ? 14.617 22.375 17.984 1 94.5 452 PRO B N 1
ATOM 8963 C CA . PRO B 1 452 ? 14.82 23.797 17.672 1 94.5 452 PRO B CA 1
ATOM 8964 C C . PRO B 1 452 ? 14.609 24.703 18.891 1 94.5 452 PRO B C 1
ATOM 8966 O O . PRO B 1 452 ? 13.828 24.375 19.781 1 94.5 452 PRO B O 1
ATOM 8969 N N . ASP B 1 453 ? 15.305 25.797 18.812 1 90.25 453 ASP B N 1
ATOM 8970 C CA . ASP B 1 453 ? 15.109 26.797 19.859 1 90.25 453 ASP B CA 1
ATOM 8971 C C . ASP B 1 453 ? 13.82 27.594 19.641 1 90.25 453 ASP B C 1
ATOM 8973 O O . ASP B 1 453 ? 13.711 28.344 18.672 1 90.25 453 ASP B O 1
ATOM 8977 N N . GLN B 1 454 ? 12.945 27.531 20.484 1 82.88 454 GLN B N 1
ATOM 8978 C CA . GLN B 1 454 ? 11.633 28.156 20.344 1 82.88 454 GLN B CA 1
ATOM 8979 C C . GLN B 1 454 ? 11.727 29.672 20.594 1 82.88 454 GLN B C 1
ATOM 8981 O O . GLN B 1 454 ? 10.867 30.422 20.141 1 82.88 454 GLN B O 1
ATOM 8986 N N . ASP B 1 455 ? 12.75 30.047 21.266 1 82.94 455 ASP B N 1
ATOM 8987 C CA . ASP B 1 455 ? 12.883 31.438 21.641 1 82.94 455 ASP B CA 1
ATOM 8988 C C . ASP B 1 455 ? 13.945 32.156 20.797 1 82.94 455 ASP B C 1
ATOM 8990 O O . ASP B 1 455 ? 14.422 33.219 21.156 1 82.94 455 ASP B O 1
ATOM 8994 N N . GLU B 1 456 ? 14.203 31.469 19.75 1 84.31 456 GLU B N 1
ATOM 8995 C CA . GLU B 1 456 ? 15.195 32.125 18.891 1 84.31 456 GLU B CA 1
ATOM 8996 C C . GLU B 1 456 ? 14.672 33.438 18.359 1 84.31 456 GLU B C 1
ATOM 8998 O O . GLU B 1 456 ? 13.539 33.531 17.891 1 84.31 456 GLU B O 1
ATOM 9003 N N . HIS B 1 457 ? 15.484 34.406 18.547 1 85.69 457 HIS B N 1
ATOM 9004 C CA . HIS B 1 457 ? 15.078 35.75 18.156 1 85.69 457 HIS B CA 1
ATOM 9005 C C . HIS B 1 457 ? 15.25 35.969 16.641 1 85.69 457 HIS B C 1
ATOM 9007 O O . HIS B 1 457 ? 16.172 35.406 16.047 1 85.69 457 HIS B O 1
ATOM 9013 N N . GLY B 1 458 ? 14.344 36.625 16.078 1 84.31 458 GLY B N 1
ATOM 9014 C CA . GLY B 1 458 ? 14.492 37.062 14.703 1 84.31 458 GLY B CA 1
ATOM 9015 C C . GLY B 1 458 ? 13.906 36.062 13.711 1 84.31 458 GLY B C 1
ATOM 9016 O O . GLY B 1 458 ? 14.102 36.188 12.5 1 84.31 458 GLY B O 1
ATOM 9017 N N . LEU B 1 459 ? 13.25 35.094 14.219 1 88 459 LEU B N 1
ATOM 9018 C CA . LEU B 1 459 ? 12.648 34.125 13.297 1 88 459 LEU B CA 1
ATOM 9019 C C . LEU B 1 459 ? 11.383 34.688 12.664 1 88 459 LEU B C 1
ATOM 9021 O O . LEU B 1 459 ? 10.641 35.438 13.305 1 88 459 LEU B O 1
ATOM 9025 N N . THR B 1 460 ? 11.258 34.438 11.375 1 90.94 460 THR B N 1
ATOM 9026 C CA . THR B 1 460 ? 10 34.781 10.719 1 90.94 460 THR B CA 1
ATOM 9027 C C . THR B 1 460 ? 8.844 34 11.344 1 90.94 460 THR B C 1
ATOM 9029 O O . THR B 1 460 ? 9.07 33 12.047 1 90.94 460 THR B O 1
ATOM 9032 N N . HIS B 1 461 ? 7.613 34.438 11.094 1 92.88 461 HIS B N 1
ATOM 9033 C CA . HIS B 1 461 ? 6.43 33.75 11.609 1 92.88 461 HIS B CA 1
ATOM 9034 C C . HIS B 1 461 ? 6.379 32.312 11.141 1 92.88 461 HIS B C 1
ATOM 9036 O O . HIS B 1 461 ? 6.008 31.406 11.906 1 92.88 461 HIS B O 1
ATOM 9042 N N . LEU B 1 462 ? 6.789 32.094 9.961 1 93.81 462 LEU B N 1
ATOM 9043 C CA . LEU B 1 462 ? 6.785 30.734 9.398 1 93.81 462 LEU B CA 1
ATOM 9044 C C . LEU B 1 462 ? 7.77 29.844 10.148 1 93.81 462 LEU B C 1
ATOM 9046 O O . LEU B 1 462 ? 7.422 28.734 10.555 1 93.81 462 LEU B O 1
ATOM 9050 N N . ALA B 1 463 ? 8.977 30.297 10.312 1 93.94 463 ALA B N 1
ATOM 9051 C CA . ALA B 1 463 ? 10.008 29.516 10.992 1 93.94 463 ALA B CA 1
ATOM 9052 C C . ALA B 1 463 ? 9.641 29.281 12.453 1 93.94 463 ALA B C 1
ATOM 9054 O O . ALA B 1 463 ? 9.922 28.203 13.008 1 93.94 463 ALA B O 1
ATOM 9055 N N . LYS B 1 464 ? 9.062 30.344 13.062 1 94.56 464 LYS B N 1
ATOM 9056 C CA . LYS B 1 464 ? 8.602 30.203 14.438 1 94.56 464 LYS B CA 1
ATOM 9057 C C . LYS B 1 464 ? 7.523 29.125 14.555 1 94.56 464 LYS B C 1
ATOM 9059 O O . LYS B 1 464 ? 7.555 28.312 15.477 1 94.56 464 LYS B O 1
ATOM 9064 N N . PHE B 1 465 ? 6.586 29.188 13.719 1 96.06 465 PHE B N 1
ATOM 9065 C CA . PHE B 1 465 ? 5.535 28.172 13.727 1 96.06 465 PHE B CA 1
ATOM 9066 C C . PHE B 1 465 ? 6.129 26.781 13.633 1 96.06 465 PHE B C 1
ATOM 9068 O O . PHE B 1 465 ? 5.762 25.891 14.406 1 96.06 465 PHE B O 1
ATOM 9075 N N . TYR B 1 466 ? 7.02 26.547 12.664 1 95.38 466 TYR B N 1
ATOM 9076 C CA . TYR B 1 466 ? 7.547 25.203 12.43 1 95.38 466 TYR B CA 1
ATOM 9077 C C . TYR B 1 466 ? 8.43 24.766 13.594 1 95.38 466 TYR B C 1
ATOM 9079 O O . TYR B 1 466 ? 8.492 23.578 13.914 1 95.38 466 TYR B O 1
ATOM 9087 N N . ALA B 1 467 ? 9.141 25.688 14.195 1 95.81 467 ALA B N 1
ATOM 9088 C CA . ALA B 1 467 ? 9.875 25.344 15.406 1 95.81 467 ALA B CA 1
ATOM 9089 C C . ALA B 1 467 ? 8.938 24.766 16.469 1 95.81 467 ALA B C 1
ATOM 9091 O O . ALA B 1 467 ? 9.227 23.719 17.062 1 95.81 467 ALA B O 1
ATOM 9092 N N . HIS B 1 468 ? 7.789 25.453 16.656 1 96.75 468 HIS B N 1
ATOM 9093 C CA . HIS B 1 468 ? 6.797 24.969 17.609 1 96.75 468 HIS B CA 1
ATOM 9094 C C . HIS B 1 468 ? 6.168 23.656 17.141 1 96.75 468 HIS B C 1
ATOM 9096 O O . HIS B 1 468 ? 5.848 22.797 17.953 1 96.75 468 HIS B O 1
ATOM 9102 N N . HIS B 1 469 ? 6.012 23.594 15.828 1 96.94 469 HIS B N 1
ATOM 9103 C CA . HIS B 1 469 ? 5.418 22.391 15.266 1 96.94 469 HIS B CA 1
ATOM 9104 C C . HIS B 1 469 ? 6.289 21.172 15.531 1 96.94 469 HIS B C 1
ATOM 9106 O O . HIS B 1 469 ? 5.777 20.078 15.812 1 96.94 469 HIS B O 1
ATOM 9112 N N . VAL B 1 470 ? 7.605 21.266 15.438 1 97.56 470 VAL B N 1
ATOM 9113 C CA . VAL B 1 470 ? 8.531 20.188 15.766 1 97.56 470 VAL B CA 1
ATOM 9114 C C . VAL B 1 470 ? 8.352 19.797 17.234 1 97.56 470 VAL B C 1
ATOM 9116 O O . VAL B 1 470 ? 8.328 18.609 17.562 1 97.56 470 VAL B O 1
ATOM 9119 N N . HIS B 1 471 ? 8.188 20.766 18.094 1 97.88 471 HIS B N 1
ATOM 9120 C CA . HIS B 1 471 ? 7.988 20.5 19.516 1 97.88 471 HIS B CA 1
ATOM 9121 C C . HIS B 1 471 ? 6.672 19.781 19.75 1 97.88 471 HIS B C 1
ATOM 9123 O O . HIS B 1 471 ? 6.578 18.938 20.656 1 97.88 471 HIS B O 1
ATOM 9129 N N . LEU B 1 472 ? 5.66 20.156 19 1 97.94 472 LEU B N 1
ATOM 9130 C CA . LEU B 1 472 ? 4.398 19.438 19.109 1 97.94 472 LEU B CA 1
ATOM 9131 C C . LEU B 1 472 ? 4.582 17.953 18.797 1 97.94 472 LEU B C 1
ATOM 9133 O O . LEU B 1 472 ? 4.023 17.094 19.484 1 97.94 472 LEU B O 1
ATOM 9137 N N . HIS B 1 473 ? 5.348 17.656 17.75 1 98.06 473 HIS B N 1
ATOM 9138 C CA . HIS B 1 473 ? 5.648 16.266 17.406 1 98.06 473 HIS B CA 1
ATOM 9139 C C . HIS B 1 473 ? 6.414 15.578 18.531 1 98.06 473 HIS B C 1
ATOM 9141 O O . HIS B 1 473 ? 6.129 14.422 18.875 1 98.06 473 HIS B O 1
ATOM 9147 N N . TYR B 1 474 ? 7.34 16.312 19.094 1 98.12 474 TYR B N 1
ATOM 9148 C CA . TYR B 1 474 ? 8.148 15.789 20.188 1 98.12 474 TYR B CA 1
ATOM 9149 C C . TYR B 1 474 ? 7.281 15.414 21.375 1 98.12 474 TYR B C 1
ATOM 9151 O O . TYR B 1 474 ? 7.418 14.328 21.938 1 98.12 474 TYR B O 1
ATOM 9159 N N . HIS B 1 475 ? 6.406 16.266 21.766 1 97.81 475 HIS B N 1
ATOM 9160 C CA . HIS B 1 475 ? 5.566 16 22.938 1 97.81 475 HIS B CA 1
ATOM 9161 C C . HIS B 1 475 ? 4.527 14.93 22.641 1 97.81 475 HIS B C 1
ATOM 9163 O O . HIS B 1 475 ? 4.164 14.148 23.516 1 97.81 475 HIS B O 1
ATOM 9169 N N . ALA B 1 476 ? 4 14.906 21.438 1 97.19 476 ALA B N 1
ATOM 9170 C CA . ALA B 1 476 ? 3.105 13.812 21.062 1 97.19 476 ALA B CA 1
ATOM 9171 C C . ALA B 1 476 ? 3.807 12.469 21.172 1 97.19 476 ALA B C 1
ATOM 9173 O O . ALA B 1 476 ? 3.207 11.484 21.609 1 97.19 476 ALA B O 1
ATOM 9174 N N . LEU B 1 477 ? 5.051 12.406 20.75 1 97.56 477 LEU B N 1
ATOM 9175 C CA . LEU B 1 477 ? 5.879 11.211 20.875 1 97.56 477 LEU B CA 1
ATOM 9176 C C . LEU B 1 477 ? 6.035 10.812 22.344 1 97.56 477 LEU B C 1
ATOM 9178 O O . LEU B 1 477 ? 5.879 9.641 22.688 1 97.56 477 LEU B O 1
ATOM 9182 N N . LEU B 1 478 ? 6.289 11.781 23.203 1 97.19 478 LEU B N 1
ATOM 9183 C CA . LEU B 1 478 ? 6.469 11.516 24.625 1 97.19 478 LEU B CA 1
ATOM 9184 C C . LEU B 1 478 ? 5.176 11 25.25 1 97.19 478 LEU B C 1
ATOM 9186 O O . LEU B 1 478 ? 5.199 10.07 26.062 1 97.19 478 LEU B O 1
ATOM 9190 N N . ILE B 1 479 ? 4.09 11.641 24.922 1 96.25 479 ILE B N 1
ATOM 9191 C CA . ILE B 1 479 ? 2.805 11.188 25.438 1 96.25 479 ILE B CA 1
ATOM 9192 C C . ILE B 1 479 ? 2.564 9.734 25.047 1 96.25 479 ILE B C 1
ATOM 9194 O O . ILE B 1 479 ? 2.117 8.93 25.875 1 96.25 479 ILE B O 1
ATOM 9198 N N . THR B 1 480 ? 2.855 9.383 23.812 1 94.31 480 THR B N 1
ATOM 9199 C CA . THR B 1 480 ? 2.662 8.023 23.328 1 94.31 480 THR B CA 1
ATOM 9200 C C . THR B 1 480 ? 3.564 7.043 24.062 1 94.31 480 THR B C 1
ATOM 9202 O O . THR B 1 480 ? 3.158 5.918 24.359 1 94.31 480 THR B O 1
ATOM 9205 N N . LEU B 1 481 ? 4.754 7.445 24.328 1 94.69 481 LEU B N 1
ATOM 9206 C CA . LEU B 1 481 ? 5.715 6.605 25.031 1 94.69 481 LEU B CA 1
ATOM 9207 C C . LEU B 1 481 ? 5.234 6.309 26.453 1 94.69 481 LEU B C 1
ATOM 9209 O O . LEU B 1 481 ? 5.363 5.18 26.922 1 94.69 481 LEU B O 1
ATOM 9213 N N . TYR B 1 482 ? 4.656 7.312 27.109 1 92.88 482 TYR B N 1
ATOM 9214 C CA . TYR B 1 482 ? 4.367 7.199 28.531 1 92.88 482 TYR B CA 1
ATOM 9215 C C . TYR B 1 482 ? 2.953 6.672 28.766 1 92.88 482 TYR B C 1
ATOM 9217 O O . TYR B 1 482 ? 2.631 6.199 29.859 1 92.88 482 TYR B O 1
ATOM 9225 N N . ARG B 1 483 ? 2.123 6.793 27.781 1 83 483 ARG B N 1
ATOM 9226 C CA . ARG B 1 483 ? 0.74 6.355 27.953 1 83 483 ARG B CA 1
ATOM 9227 C C . ARG B 1 483 ? 0.667 4.855 28.203 1 83 483 ARG B C 1
ATOM 9229 O O . ARG B 1 483 ? 1.42 4.078 27.625 1 83 483 ARG B O 1
ATOM 9236 N N . PRO B 1 484 ? -0.141 4.641 29.234 1 63.94 484 PRO B N 1
ATOM 9237 C CA . PRO B 1 484 ? -0.227 3.213 29.562 1 63.94 484 PRO B CA 1
ATOM 9238 C C . PRO B 1 484 ? -0.813 2.381 28.438 1 63.94 484 PRO B C 1
ATOM 9240 O O . PRO B 1 484 ? -1.59 2.896 27.625 1 63.94 484 PRO B O 1
ATOM 9243 N N . SER B 1 485 ? -0.286 1.332 28.297 1 55.19 485 SER B N 1
ATOM 9244 C CA . SER B 1 485 ? -0.895 0.426 27.328 1 55.19 485 SER B CA 1
ATOM 9245 C C . SER B 1 485 ? -2.293 0.007 27.766 1 55.19 485 SER B C 1
ATOM 9247 O O . SER B 1 485 ? -2.592 -0.026 28.953 1 55.19 485 SER B O 1
ATOM 9249 N N . GLY B 1 486 ? -3.42 0.327 27.188 1 46.69 486 GLY B N 1
ATOM 9250 C CA . GLY B 1 486 ? -4.852 0.163 27.359 1 46.69 486 GLY B CA 1
ATOM 9251 C C . GLY B 1 486 ? -5.219 -0.545 28.656 1 46.69 486 GLY B C 1
ATOM 9252 O O . GLY B 1 486 ? -6.035 -0.047 29.422 1 46.69 486 GLY B O 1
ATOM 9253 N N . SER B 1 487 ? -4.941 -1.87 28.734 1 42.75 487 SER B N 1
ATOM 9254 C CA . SER B 1 487 ? -5.543 -2.695 29.766 1 42.75 487 SER B CA 1
ATOM 9255 C C . SER B 1 487 ? -4.949 -2.383 31.141 1 42.75 487 SER B C 1
ATOM 9257 O O . SER B 1 487 ? -5.43 -2.877 32.156 1 42.75 487 SER B O 1
ATOM 9259 N N . GLU B 1 488 ? -3.969 -1.697 31.188 1 47.12 488 GLU B N 1
ATOM 9260 C CA . GLU B 1 488 ? -3.186 -1.646 32.438 1 47.12 488 GLU B CA 1
ATOM 9261 C C . GLU B 1 488 ? -3.748 -0.61 33.406 1 47.12 488 GLU B C 1
ATOM 9263 O O . GLU B 1 488 ? -3.426 -0.627 34.594 1 47.12 488 GLU B O 1
ATOM 9268 N N . HIS B 1 489 ? -4.254 0.42 32.844 1 46 489 HIS B N 1
ATOM 9269 C CA . HIS B 1 489 ? -4.598 1.473 33.781 1 46 489 HIS B CA 1
ATOM 9270 C C . HIS B 1 489 ? -5.457 0.929 34.938 1 46 489 HIS B C 1
ATOM 9272 O O . HIS B 1 489 ? -5.34 1.382 36.062 1 46 489 HIS B O 1
ATOM 9278 N N . LEU B 1 490 ? -6.531 0.231 34.469 1 43.34 490 LEU B N 1
ATOM 9279 C CA . LEU B 1 490 ? -7.676 0.075 35.375 1 43.34 490 LEU B CA 1
ATOM 9280 C C . LEU B 1 490 ? -7.324 -0.823 36.562 1 43.34 490 LEU B C 1
ATOM 9282 O O . LEU B 1 490 ? -7.789 -0.592 37.688 1 43.34 490 LEU B O 1
ATOM 9286 N N . ASP B 1 491 ? -6.684 -1.856 36.219 1 40.66 491 ASP B N 1
ATOM 9287 C CA . ASP B 1 491 ? -6.605 -2.811 37.312 1 40.66 491 ASP B CA 1
ATOM 9288 C C . ASP B 1 491 ? -5.621 -2.338 38.375 1 40.66 491 ASP B C 1
ATOM 9290 O O . ASP B 1 491 ? -5.828 -2.57 39.594 1 40.66 491 ASP B O 1
ATOM 9294 N N . ASN B 1 492 ? -4.352 -1.805 38 1 40.56 492 ASN B N 1
ATOM 9295 C CA . ASN B 1 492 ? -3.236 -1.801 38.938 1 40.56 492 ASN B CA 1
ATOM 9296 C C . ASN B 1 492 ? -3.006 -0.413 39.531 1 40.56 492 ASN B C 1
ATOM 9298 O O . ASN B 1 492 ? -1.974 -0.163 40.156 1 40.56 492 ASN B O 1
ATOM 9302 N N . LEU B 1 493 ? -3.523 0.673 39.062 1 40 493 LEU B N 1
ATOM 9303 C CA . LEU B 1 493 ? -3.129 1.922 39.719 1 40 493 LEU B CA 1
ATOM 9304 C C . LEU B 1 493 ? -3.275 1.823 41.25 1 40 493 LE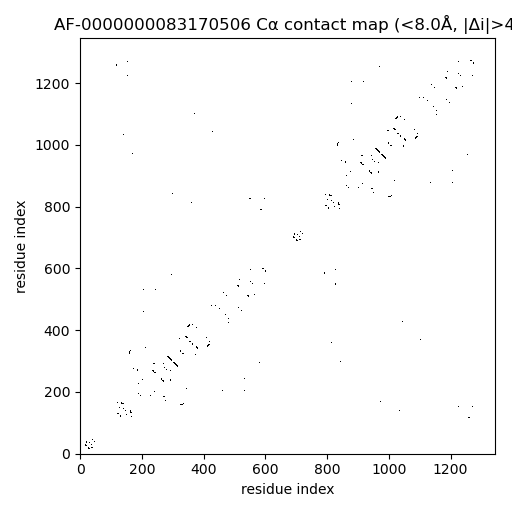U B C 1
ATOM 9306 O O . LEU B 1 493 ? -2.91 2.752 41.969 1 40 493 LEU B O 1
ATOM 9310 N N . ALA B 1 494 ? -4.238 1.104 41.656 1 37.81 494 ALA B N 1
ATOM 9311 C CA . ALA B 1 494 ? -4.484 1.139 43.094 1 37.81 494 ALA B CA 1
ATOM 9312 C C . ALA B 1 494 ? -3.256 0.681 43.875 1 37.81 494 ALA B C 1
ATOM 9314 O O . ALA B 1 494 ? -3.127 0.968 45.094 1 37.81 494 ALA B O 1
ATOM 9315 N N . LEU B 1 495 ? -2.867 -0.605 43.719 1 40.56 495 LEU B N 1
ATOM 9316 C CA . LEU B 1 495 ? -2.234 -1.189 44.906 1 40.56 495 LEU B CA 1
ATOM 9317 C C . LEU B 1 495 ? -0.801 -0.692 45.062 1 40.56 495 LEU B C 1
ATOM 9319 O O . LEU B 1 495 ? -0.417 -0.206 46.125 1 40.56 495 LEU B O 1
ATOM 9323 N N . SER B 1 496 ? 0.406 -1.626 44.75 1 42.94 496 SER B N 1
ATOM 9324 C CA . SER B 1 496 ? 1.774 -1.771 45.25 1 42.94 496 SER B CA 1
ATOM 9325 C C . SER B 1 496 ? 2.744 -0.925 44.438 1 42.94 496 SER B C 1
ATOM 9327 O O . SER B 1 496 ? 2.324 -0.153 43.562 1 42.94 496 SER B O 1
ATOM 9329 N N . GLN B 1 497 ? 4.113 -1.294 44.312 1 44.16 497 GLN B N 1
ATOM 9330 C CA . GLN B 1 497 ? 5.289 -0.826 43.594 1 44.16 497 GLN B CA 1
ATOM 9331 C C . GLN B 1 497 ? 4.949 -0.483 42.125 1 44.16 497 GLN B C 1
ATOM 9333 O O . GLN B 1 497 ? 5.469 0.49 41.594 1 44.16 497 GLN B O 1
ATOM 9338 N N . GLN B 1 498 ? 4.004 -1.102 41.562 1 55 498 GLN B N 1
ATOM 9339 C CA . GLN B 1 498 ? 3.529 -0.913 40.188 1 55 498 GLN B CA 1
ATOM 9340 C C . GLN B 1 498 ? 2.68 0.349 40.062 1 55 498 GLN B C 1
ATOM 9342 O O . GLN B 1 498 ? 2.738 1.052 39.062 1 55 498 GLN B O 1
ATOM 9347 N N . GLY B 1 499 ? 2.248 0.731 41.188 1 63.91 499 GLY B N 1
ATOM 9348 C CA . GLY B 1 499 ? 1.438 1.938 41.25 1 63.91 499 GLY B CA 1
ATOM 9349 C C . GLY B 1 499 ? 2.258 3.211 41.188 1 63.91 499 GLY B C 1
ATOM 9350 O O . GLY B 1 499 ? 1.876 4.164 40.5 1 63.91 499 GLY B O 1
ATOM 9351 N N . SER B 1 500 ? 3.453 3.092 41.781 1 78.06 500 SER B N 1
ATOM 9352 C CA . SER B 1 500 ? 4.312 4.273 41.781 1 78.06 500 SER B CA 1
ATOM 9353 C C . SER B 1 500 ? 4.898 4.551 40.406 1 78.06 500 SER B C 1
ATOM 9355 O O . SER B 1 500 ? 4.988 5.703 40 1 78.06 500 SER B O 1
ATOM 9357 N N . GLU B 1 501 ? 5.309 3.529 39.688 1 81 501 GLU B N 1
ATOM 9358 C CA . GLU B 1 501 ? 5.867 3.688 38.344 1 81 501 GLU B CA 1
ATOM 9359 C C . GLU B 1 501 ? 4.816 4.199 37.375 1 81 501 GLU B C 1
ATOM 9361 O O . GLU B 1 501 ? 5.109 5.043 36.531 1 81 501 GLU B O 1
ATOM 9366 N N . GLN B 1 502 ? 3.693 3.773 37.531 1 82.19 502 GLN B N 1
ATOM 9367 C CA . GLN B 1 502 ? 2.605 4.211 36.656 1 82.19 502 GLN B CA 1
ATOM 9368 C C . GLN B 1 502 ? 2.248 5.672 36.906 1 82.19 502 GLN B C 1
ATOM 9370 O O . GLN B 1 502 ? 1.925 6.41 35.969 1 82.19 502 GLN B O 1
ATOM 9375 N N . GLN B 1 503 ? 2.32 6.016 38.125 1 84.31 503 GLN B N 1
ATOM 9376 C CA . GLN B 1 503 ? 2.047 7.406 38.469 1 84.31 503 GLN B CA 1
ATOM 9377 C C . GLN B 1 503 ? 3.119 8.336 37.906 1 84.31 503 GLN B C 1
ATOM 9379 O O . GLN B 1 503 ? 2.818 9.453 37.469 1 84.31 503 GLN B O 1
ATOM 9384 N N . ARG B 1 504 ? 4.281 7.816 37.938 1 88.75 504 ARG B N 1
ATOM 9385 C CA . ARG B 1 504 ? 5.383 8.602 37.375 1 88.75 504 ARG B CA 1
ATOM 9386 C C . ARG B 1 504 ? 5.227 8.773 35.875 1 88.75 504 ARG B C 1
ATOM 9388 O O . ARG B 1 504 ? 5.43 9.875 35.344 1 88.75 504 ARG B O 1
ATOM 9395 N N . LEU B 1 505 ? 4.922 7.738 35.219 1 91 505 LEU B N 1
ATOM 9396 C CA . LEU B 1 505 ? 4.719 7.793 33.781 1 91 505 LEU B CA 1
ATOM 9397 C C . LEU B 1 505 ? 3.549 8.703 33.438 1 91 505 LEU B C 1
ATOM 9399 O O . LEU B 1 505 ? 3.625 9.477 32.469 1 91 505 LEU B O 1
ATOM 9403 N N . GLN B 1 506 ? 2.512 8.633 34.219 1 90.31 506 GLN B N 1
ATOM 9404 C CA . GLN B 1 506 ? 1.351 9.484 33.969 1 90.31 506 GLN B CA 1
ATOM 9405 C C . GLN B 1 506 ? 1.696 10.953 34.188 1 90.31 506 GLN B C 1
ATOM 9407 O O . GLN B 1 506 ? 1.21 11.82 33.469 1 90.31 506 GLN B O 1
ATOM 9412 N N . SER B 1 507 ? 2.447 11.203 35.156 1 92.56 507 SER B N 1
ATOM 9413 C CA . SER B 1 507 ? 2.873 12.57 35.438 1 92.56 507 SER B CA 1
ATOM 9414 C C . SER B 1 507 ? 3.689 13.133 34.281 1 92.56 507 SER B C 1
ATOM 9416 O O . SER B 1 507 ? 3.576 14.312 33.938 1 92.56 507 SER B O 1
ATOM 9418 N N . LYS B 1 508 ? 4.52 12.266 33.75 1 94.81 508 LYS B N 1
ATOM 9419 C CA . LYS B 1 508 ? 5.328 12.68 32.625 1 94.81 508 LYS B CA 1
ATOM 9420 C C . LYS B 1 508 ? 4.457 12.93 31.391 1 94.81 508 LYS B C 1
ATOM 9422 O O . LYS B 1 508 ? 4.684 13.891 30.641 1 94.81 508 LYS B O 1
ATOM 9427 N N . ALA B 1 509 ? 3.537 12.078 31.172 1 95.25 509 ALA B N 1
ATOM 9428 C CA . ALA B 1 509 ? 2.592 12.281 30.078 1 95.25 509 ALA B CA 1
ATOM 9429 C C . ALA B 1 509 ? 1.802 13.57 30.25 1 95.25 509 ALA B C 1
ATOM 9431 O O . ALA B 1 509 ? 1.577 14.312 29.297 1 95.25 509 ALA B O 1
ATOM 9432 N N . ASN B 1 510 ? 1.344 13.852 31.469 1 95.25 510 ASN B N 1
ATOM 9433 C CA . ASN B 1 510 ? 0.619 15.086 31.766 1 95.25 510 ASN B CA 1
ATOM 9434 C C . ASN B 1 510 ? 1.469 16.312 31.5 1 95.25 510 ASN B C 1
ATOM 9436 O O . ASN B 1 510 ? 0.964 17.328 31 1 95.25 510 ASN B O 1
ATOM 9440 N N . ALA B 1 511 ? 2.682 16.188 31.875 1 96.94 511 ALA B N 1
ATOM 9441 C CA . ALA B 1 511 ? 3.59 17.312 31.641 1 96.94 511 ALA B CA 1
ATOM 9442 C C . ALA B 1 511 ? 3.756 17.578 30.156 1 96.94 511 ALA B C 1
ATOM 9444 O O . ALA B 1 511 ? 3.77 18.734 29.719 1 96.94 511 ALA B O 1
ATOM 9445 N N . ALA B 1 512 ? 3.936 16.531 29.391 1 97.75 512 ALA B N 1
ATOM 9446 C CA . ALA B 1 512 ? 4.07 16.672 27.953 1 97.75 512 ALA B CA 1
ATOM 9447 C C . ALA B 1 512 ? 2.805 17.266 27.328 1 97.75 512 ALA B C 1
ATOM 9449 O O . ALA B 1 512 ? 2.879 18.125 26.438 1 97.75 512 ALA B O 1
ATOM 9450 N N . ALA B 1 513 ? 1.666 16.828 27.766 1 97.69 513 ALA B N 1
ATOM 9451 C CA . ALA B 1 513 ? 0.394 17.359 27.281 1 97.69 513 ALA B CA 1
ATOM 9452 C C . ALA B 1 513 ? 0.247 18.844 27.625 1 97.69 513 ALA B C 1
ATOM 9454 O O . ALA B 1 513 ? -0.225 19.625 26.812 1 97.69 513 ALA B O 1
ATOM 9455 N N . SER B 1 514 ? 0.625 19.172 28.812 1 97.5 514 SER B N 1
ATOM 9456 C CA . SER B 1 514 ? 0.554 20.562 29.25 1 97.5 514 SER B CA 1
ATOM 9457 C C . SER B 1 514 ? 1.478 21.453 28.422 1 97.5 514 SER B C 1
ATOM 9459 O O . SER B 1 514 ? 1.115 22.578 28.062 1 97.5 514 SER B O 1
ATOM 9461 N N . LYS B 1 515 ? 2.633 20.906 28.156 1 97.69 515 LYS B N 1
ATOM 9462 C CA . LYS B 1 515 ? 3.561 21.672 27.328 1 97.69 515 LYS B CA 1
ATOM 9463 C C . LYS B 1 515 ? 2.996 21.875 25.922 1 97.69 515 LYS B C 1
ATOM 9465 O O . LYS B 1 515 ? 3.188 22.922 25.312 1 97.69 515 LYS B O 1
ATOM 9470 N N . SER B 1 516 ? 2.383 20.891 25.391 1 98.06 516 SER B N 1
ATOM 9471 C CA . SER B 1 516 ? 1.738 21 24.094 1 98.06 516 SER B CA 1
ATOM 9472 C C . SER B 1 516 ? 0.664 22.094 24.109 1 98.06 516 SER B C 1
ATOM 9474 O O . SER B 1 516 ? 0.557 22.875 23.156 1 98.06 516 SER B O 1
ATOM 9476 N N . THR B 1 517 ? -0.142 22.125 25.156 1 98 517 THR B N 1
ATOM 9477 C CA . THR B 1 517 ? -1.193 23.141 25.281 1 98 517 THR B CA 1
ATOM 9478 C C . THR B 1 517 ? -0.594 24.531 25.375 1 98 517 THR B C 1
ATOM 9480 O O . THR B 1 517 ? -1.163 25.5 24.859 1 98 517 THR B O 1
ATOM 9483 N N . GLU B 1 518 ? 0.508 24.594 26.062 1 97.62 518 GLU B N 1
ATOM 9484 C CA . GLU B 1 518 ? 1.208 25.875 26.125 1 97.62 518 GLU B CA 1
ATOM 9485 C C . GLU B 1 518 ? 1.649 26.328 24.75 1 97.62 518 GLU B C 1
ATOM 9487 O O . GLU B 1 518 ? 1.53 27.516 24.406 1 97.62 518 GLU B O 1
ATOM 9492 N N . ILE B 1 519 ? 2.168 25.469 23.984 1 97.56 519 ILE B N 1
ATOM 9493 C CA . ILE B 1 519 ? 2.598 25.781 22.625 1 97.56 519 ILE B CA 1
ATOM 9494 C C . ILE B 1 519 ? 1.396 26.234 21.797 1 97.56 519 ILE B C 1
ATOM 9496 O O . ILE B 1 519 ? 1.484 27.203 21.047 1 97.56 519 ILE B O 1
ATOM 9500 N N . LEU B 1 520 ? 0.321 25.562 21.922 1 97.5 520 LEU B N 1
ATOM 9501 C CA . LEU B 1 520 ? -0.891 25.922 21.188 1 97.5 520 LEU B CA 1
ATOM 9502 C C . LEU B 1 520 ? -1.369 27.312 21.578 1 97.5 520 LEU B C 1
ATOM 9504 O O . LEU B 1 520 ? -1.827 28.078 20.719 1 97.5 520 LEU B O 1
ATOM 9508 N N . ASP B 1 521 ? -1.248 27.625 22.812 1 96.56 521 ASP B N 1
ATOM 9509 C CA . ASP B 1 521 ? -1.596 28.953 23.281 1 96.56 521 ASP B CA 1
ATOM 9510 C C . ASP B 1 521 ? -0.713 30.016 22.625 1 96.56 521 ASP B C 1
ATOM 9512 O O . ASP B 1 521 ? -1.195 31.094 22.266 1 96.56 521 ASP B O 1
ATOM 9516 N N . ILE B 1 522 ? 0.534 29.688 22.516 1 95.56 522 ILE B N 1
ATOM 9517 C CA . ILE B 1 522 ? 1.47 30.609 21.875 1 95.56 522 ILE B CA 1
ATOM 9518 C C . ILE B 1 522 ? 1.074 30.797 20.406 1 95.56 522 ILE B C 1
ATOM 9520 O O . ILE B 1 522 ? 1.111 31.922 19.891 1 95.56 522 ILE B O 1
ATOM 9524 N N . LEU B 1 523 ? 0.7 29.75 19.75 1 96.19 523 LEU B N 1
ATOM 9525 C CA . LEU B 1 523 ? 0.304 29.844 18.344 1 96.19 523 LEU B CA 1
ATOM 9526 C C . LEU B 1 523 ? -0.908 30.75 18.172 1 96.19 523 LEU B C 1
ATOM 9528 O O . LEU B 1 523 ? -0.985 31.516 17.219 1 96.19 523 LEU B O 1
ATOM 9532 N N . VAL B 1 524 ? -1.828 30.719 19.109 1 96 524 VAL B N 1
ATOM 9533 C CA . VAL B 1 524 ? -3.043 31.516 19.047 1 96 524 VAL B CA 1
ATOM 9534 C C . VAL B 1 524 ? -2.707 32.969 19.344 1 96 524 VAL B C 1
ATOM 9536 O O . VAL B 1 524 ? -3.109 33.875 18.594 1 96 524 VAL B O 1
ATOM 9539 N N . ARG B 1 525 ? -1.932 33.188 20.328 1 95.12 525 ARG B N 1
ATOM 9540 C CA . ARG B 1 525 ? -1.595 34.562 20.766 1 95.12 525 ARG B CA 1
ATOM 9541 C C . ARG B 1 525 ? -0.764 35.281 19.703 1 95.12 525 ARG B C 1
ATOM 9543 O O . ARG B 1 525 ? -0.958 36.469 19.469 1 95.12 525 ARG B O 1
ATOM 9550 N N . ASP B 1 526 ? 0.106 34.5 19.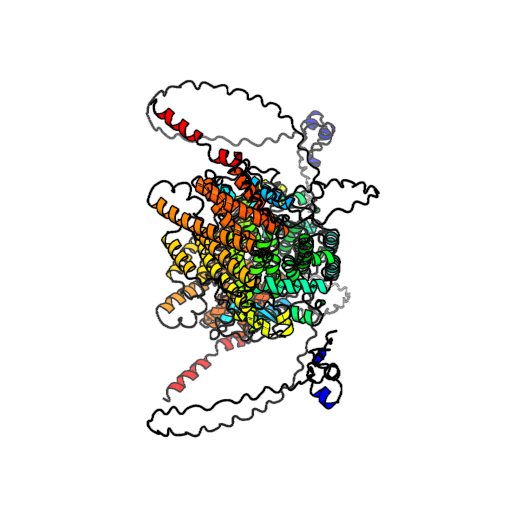078 1 93.5 526 ASP B N 1
ATOM 9551 C CA . ASP B 1 526 ? 0.996 35.094 18.094 1 93.5 526 ASP B CA 1
ATOM 9552 C C . ASP B 1 526 ? 0.378 35.031 16.703 1 93.5 526 ASP B C 1
ATOM 9554 O O . ASP B 1 526 ? 1.047 35.344 15.703 1 93.5 526 ASP B O 1
ATOM 9558 N N . ASN B 1 527 ? -0.858 34.656 16.594 1 94.12 527 ASN B N 1
ATOM 9559 C CA . ASN B 1 527 ? -1.606 34.594 15.352 1 94.12 527 ASN B CA 1
ATOM 9560 C C . ASN B 1 527 ? -0.893 33.719 14.32 1 94.12 527 ASN B C 1
ATOM 9562 O O . ASN B 1 527 ? -0.686 34.156 13.18 1 94.12 527 ASN B O 1
ATOM 9566 N N . LEU B 1 528 ? -0.429 32.5 14.75 1 95.31 528 LEU B N 1
ATOM 9567 C CA . LEU B 1 528 ? 0.32 31.609 13.883 1 95.31 528 LEU B CA 1
ATOM 9568 C C . LEU B 1 528 ? -0.564 30.469 13.398 1 95.31 528 LEU B C 1
ATOM 9570 O O . LEU B 1 528 ? -0.106 29.594 12.664 1 95.31 528 LEU B O 1
ATOM 9574 N N . LEU B 1 529 ? -1.845 30.406 13.625 1 94.19 529 LEU B N 1
ATOM 9575 C CA . LEU B 1 529 ? -2.738 29.312 13.25 1 94.19 529 LEU B CA 1
ATOM 9576 C C . LEU B 1 529 ? -2.92 29.266 11.734 1 94.19 529 LEU B C 1
ATOM 9578 O O . LEU B 1 529 ? -3.295 28.219 11.188 1 94.19 529 LEU B O 1
ATOM 9582 N N . GLY B 1 530 ? -2.652 30.391 11.109 1 92.31 530 GLY B N 1
ATOM 9583 C CA . GLY B 1 530 ? -2.75 30.422 9.656 1 92.31 530 GLY B CA 1
ATOM 9584 C C . GLY B 1 530 ? -1.697 29.578 8.961 1 92.31 530 GLY B C 1
ATOM 9585 O O . GLY B 1 530 ? -1.83 29.266 7.781 1 92.31 530 GLY B O 1
ATOM 9586 N N . TYR B 1 531 ? -0.644 29.172 9.68 1 95.38 531 TYR B N 1
ATOM 9587 C CA . TYR B 1 531 ? 0.455 28.391 9.117 1 95.38 531 TYR B CA 1
ATOM 9588 C C . TYR B 1 531 ? 0.251 26.906 9.359 1 95.38 531 TYR B C 1
ATOM 9590 O O . TYR B 1 531 ? 1.032 26.078 8.883 1 95.38 531 TYR B O 1
ATOM 9598 N N . VAL B 1 532 ? -0.851 26.547 10.016 1 95.94 532 VAL B N 1
ATOM 9599 C CA . VAL B 1 532 ? -1.13 25.156 10.359 1 95.94 532 VAL B CA 1
ATOM 9600 C C . VAL B 1 532 ? -1.404 24.359 9.086 1 95.94 532 VAL B C 1
ATOM 9602 O O . VAL B 1 532 ? -2.117 24.828 8.195 1 95.94 532 VAL B O 1
ATOM 9605 N N . GLY B 1 533 ? -0.767 23.203 9.039 1 94.88 533 GLY B N 1
ATOM 9606 C CA . GLY B 1 533 ? -0.975 22.312 7.906 1 94.88 533 GLY B CA 1
ATOM 9607 C C . GLY B 1 533 ? -1.894 21.141 8.227 1 94.88 533 GLY B C 1
ATOM 9608 O O . GLY B 1 533 ? -2.414 21.031 9.336 1 94.88 533 GLY B O 1
ATOM 9609 N N . PRO B 1 534 ? -2.057 20.266 7.227 1 94.69 534 PRO B N 1
ATOM 9610 C CA . PRO B 1 534 ? -3.012 19.156 7.367 1 94.69 534 PRO B CA 1
ATOM 9611 C C . PRO B 1 534 ? -2.578 18.125 8.406 1 94.69 534 PRO B C 1
ATOM 9613 O O . PRO B 1 534 ? -3.398 17.344 8.883 1 94.69 534 PRO B O 1
ATOM 9616 N N . MET B 1 535 ? -1.431 18.141 8.875 1 93.88 535 MET B N 1
ATOM 9617 C CA . MET B 1 535 ? -0.936 17.141 9.805 1 93.88 535 MET B CA 1
ATOM 9618 C C . MET B 1 535 ? -1.104 17.594 11.25 1 93.88 535 MET B C 1
ATOM 9620 O O . MET B 1 535 ? -1.001 16.797 12.18 1 93.88 535 MET B O 1
ATOM 9624 N N . THR B 1 536 ? -1.376 18.812 11.492 1 94.94 536 THR B N 1
ATOM 9625 C CA . THR B 1 536 ? -1.358 19.406 12.82 1 94.94 536 THR B CA 1
ATOM 9626 C C . THR B 1 536 ? -2.553 18.938 13.648 1 94.94 536 THR B C 1
ATOM 9628 O O . THR B 1 536 ? -2.408 18.625 14.828 1 94.94 536 THR B O 1
ATOM 9631 N N . PRO B 1 537 ? -3.789 18.875 13.039 1 96 537 PRO B N 1
ATOM 9632 C CA . PRO B 1 537 ? -4.934 18.484 13.859 1 96 537 PRO B CA 1
ATOM 9633 C C . PRO B 1 537 ? -4.727 17.125 14.539 1 96 537 PRO B C 1
ATOM 9635 O O . PRO B 1 537 ? -5.098 16.953 15.703 1 96 537 PRO B O 1
ATOM 9638 N N . ALA B 1 538 ? -4.117 16.25 13.891 1 95.12 538 ALA B N 1
ATOM 9639 C CA . ALA B 1 538 ? -3.939 14.898 14.422 1 95.12 538 ALA B CA 1
ATOM 9640 C C . ALA B 1 538 ? -2.994 14.906 15.625 1 95.12 538 ALA B C 1
ATOM 9642 O O . ALA B 1 538 ? -3.076 14.031 16.484 1 95.12 538 ALA B O 1
ATOM 9643 N N . LEU B 1 539 ? -2.111 15.875 15.734 1 95.94 539 LEU B N 1
ATOM 9644 C CA . LEU B 1 539 ? -1.154 15.977 16.828 1 95.94 539 LEU B CA 1
ATOM 9645 C C . LEU B 1 539 ? -1.856 16.344 18.141 1 95.94 539 LEU B C 1
ATOM 9647 O O . LEU B 1 539 ? -1.303 16.156 19.219 1 95.94 539 LEU B O 1
ATOM 9651 N N . LEU B 1 540 ? -3.084 16.859 18.031 1 96.75 540 LEU B N 1
ATOM 9652 C CA . LEU B 1 540 ? -3.82 17.281 19.203 1 96.75 540 LEU B CA 1
ATOM 9653 C C . LEU B 1 540 ? -4.449 16.094 19.922 1 96.75 540 LEU B C 1
ATOM 9655 O O . LEU B 1 540 ? -4.805 16.188 21.094 1 96.75 540 LEU B O 1
ATOM 9659 N N . ILE B 1 541 ? -4.555 14.977 19.234 1 95.56 541 ILE B N 1
ATOM 9660 C CA . ILE B 1 541 ? -5.332 13.852 19.734 1 95.56 541 ILE B CA 1
ATOM 9661 C C . ILE B 1 541 ? -4.676 13.281 20.984 1 95.56 541 ILE B C 1
ATOM 9663 O O . ILE B 1 541 ? -5.32 13.164 22.031 1 95.56 541 ILE B O 1
ATOM 9667 N N . PRO B 1 542 ? -3.371 12.984 20.953 1 95.12 542 PRO B N 1
ATOM 9668 C CA . PRO B 1 542 ? -2.775 12.469 22.188 1 95.12 542 PRO B CA 1
ATOM 9669 C C . PRO B 1 542 ? -2.84 13.477 23.328 1 95.12 542 PRO B C 1
ATOM 9671 O O . PRO B 1 542 ? -3.006 13.086 24.484 1 95.12 542 PRO B O 1
ATOM 9674 N N . VAL B 1 543 ? -2.764 14.719 23.062 1 96.81 543 VAL B N 1
ATOM 9675 C CA . VAL B 1 543 ? -2.834 15.773 24.062 1 96.81 543 VAL B CA 1
ATOM 9676 C C . VAL B 1 543 ? -4.23 15.812 24.688 1 96.81 543 VAL B C 1
ATOM 9678 O O . VAL B 1 543 ? -4.375 15.805 25.906 1 96.81 543 VAL B O 1
ATOM 9681 N N . MET B 1 544 ? -5.176 15.82 23.844 1 97 544 MET B N 1
ATOM 9682 C CA . MET B 1 544 ? -6.566 15.914 24.281 1 97 544 MET B CA 1
ATOM 9683 C C . MET B 1 544 ? -6.98 14.656 25.031 1 97 544 MET B C 1
ATOM 9685 O O . MET B 1 544 ? -7.738 14.727 26 1 97 544 MET B O 1
ATOM 9689 N N . GLN B 1 545 ? -6.516 13.539 24.609 1 94.81 545 GLN B N 1
ATOM 9690 C CA . GLN B 1 545 ? -6.797 12.281 25.297 1 94.81 545 GLN B CA 1
ATOM 9691 C C . GLN B 1 545 ? -6.215 12.297 26.719 1 94.81 545 GLN B C 1
ATOM 9693 O O . GLN B 1 545 ? -6.844 11.805 27.656 1 94.81 545 GLN B O 1
ATOM 9698 N N . THR B 1 546 ? -5.027 12.805 26.844 1 94.81 546 THR B N 1
ATOM 9699 C CA . THR B 1 546 ? -4.391 12.898 28.156 1 94.81 546 THR B CA 1
ATOM 9700 C C . THR B 1 546 ? -5.195 13.805 29.078 1 94.81 546 THR B C 1
ATOM 9702 O O . THR B 1 546 ? -5.406 13.477 30.25 1 94.81 546 THR B O 1
ATOM 9705 N N . HIS B 1 547 ? -5.613 14.945 28.562 1 95.94 547 HIS B N 1
ATOM 9706 C CA . HIS B 1 547 ? -6.441 15.844 29.359 1 95.94 547 HIS B CA 1
ATOM 9707 C C . HIS B 1 547 ? -7.781 15.195 29.703 1 95.94 547 HIS B C 1
ATOM 9709 O O . HIS B 1 547 ? -8.297 15.375 30.812 1 95.94 547 HIS B O 1
ATOM 9715 N N . LEU B 1 548 ? -8.344 14.484 28.781 1 94.75 548 LEU B N 1
ATOM 9716 C CA . LEU B 1 548 ? -9.609 13.789 29 1 94.75 548 LEU B CA 1
ATOM 9717 C C . LEU B 1 548 ? -9.469 12.75 30.109 1 94.75 548 LEU B C 1
ATOM 9719 O O . LEU B 1 548 ? -10.359 12.602 30.953 1 94.75 548 LEU B O 1
ATOM 9723 N N . LEU B 1 549 ? -8.414 12.031 30.094 1 91.56 549 LEU B N 1
ATOM 9724 C CA . LEU B 1 549 ? -8.125 11.047 31.125 1 91.56 549 LEU B CA 1
ATOM 9725 C C . LEU B 1 549 ? -8.109 11.703 32.5 1 91.56 549 LEU B C 1
ATOM 9727 O O . LEU B 1 549 ? -8.656 11.148 33.469 1 91.56 549 LEU B O 1
ATOM 9731 N N . ASN B 1 550 ? -7.539 12.852 32.594 1 91.94 550 ASN B N 1
ATOM 9732 C CA . ASN B 1 550 ? -7.473 13.578 33.844 1 91.94 550 ASN B CA 1
ATOM 9733 C C . ASN B 1 550 ? -8.844 14.125 34.25 1 91.94 550 ASN B C 1
ATOM 9735 O O . ASN B 1 550 ? -9.133 14.25 35.438 1 91.94 550 ASN B O 1
ATOM 9739 N N . CYS B 1 551 ? -9.617 14.438 33.281 1 92.56 551 CYS B N 1
ATOM 9740 C CA . CYS B 1 551 ? -10.969 14.875 33.562 1 92.56 551 CYS B CA 1
ATOM 9741 C C . CYS B 1 551 ? -11.781 13.766 34.219 1 92.56 551 CYS B C 1
ATOM 9743 O O . CYS B 1 551 ? -12.656 14.031 35.031 1 92.56 551 CYS B O 1
ATOM 9745 N N . LYS B 1 552 ? -11.484 12.586 33.906 1 88.69 552 LYS B N 1
ATOM 9746 C CA . LYS B 1 552 ? -12.258 11.453 34.406 1 88.69 552 LYS B CA 1
ATOM 9747 C C . LYS B 1 552 ? -11.688 10.938 35.719 1 88.69 552 LYS B C 1
ATOM 9749 O O . LYS B 1 552 ? -12.445 10.562 36.625 1 88.69 552 LYS B O 1
ATOM 9754 N N . TYR B 1 553 ? -10.328 10.953 35.938 1 86.62 553 TYR B N 1
ATOM 9755 C CA . TYR B 1 553 ? -9.766 10.156 37.031 1 86.62 553 TYR B CA 1
ATOM 9756 C C . TYR B 1 553 ? -8.992 11.039 38 1 86.62 553 TYR B C 1
ATOM 9758 O O . TYR B 1 553 ? -8.688 10.617 39.125 1 86.62 553 TYR B O 1
ATOM 9766 N N . ALA B 1 554 ? -8.703 12.227 37.656 1 87.12 554 ALA B N 1
ATOM 9767 C CA . ALA B 1 554 ? -7.871 13.062 38.5 1 87.12 554 ALA B CA 1
ATOM 9768 C C . ALA B 1 554 ? -8.695 13.688 39.625 1 87.12 554 ALA B C 1
ATOM 9770 O O . ALA B 1 554 ? -9.914 13.523 39.688 1 87.12 554 ALA B O 1
ATOM 9771 N N . ASN B 1 555 ? -8.047 14.32 40.562 1 90 555 ASN B N 1
ATOM 9772 C CA . ASN B 1 555 ? -8.719 15.039 41.656 1 90 555 ASN B CA 1
ATOM 9773 C C . ASN B 1 555 ? -9.508 16.234 41.125 1 90 555 ASN B C 1
ATOM 9775 O O . ASN B 1 555 ? -9.312 16.656 40 1 90 555 ASN B O 1
ATOM 9779 N N . PRO B 1 556 ? -10.391 16.766 41.906 1 91 556 PRO B N 1
ATOM 9780 C CA . PRO B 1 556 ? -11.32 17.781 41.406 1 91 556 PRO B CA 1
ATOM 9781 C C . PRO B 1 556 ? -10.609 19.016 40.844 1 91 556 PRO B C 1
ATOM 9783 O O . PRO B 1 556 ? -11.023 19.562 39.812 1 91 556 PRO B O 1
ATOM 9786 N N . LEU B 1 557 ? -9.602 19.484 41.531 1 91.94 557 LEU B N 1
ATOM 9787 C CA . LEU B 1 557 ? -8.883 20.656 41.031 1 91.94 557 LEU B CA 1
ATOM 9788 C C . LEU B 1 557 ? -8.203 20.359 39.719 1 91.94 557 LEU B C 1
ATOM 9790 O O . LEU B 1 557 ? -8.273 21.156 38.781 1 91.94 557 LEU B O 1
ATOM 9794 N N . SER B 1 558 ? -7.527 19.25 39.719 1 90.19 558 SER B N 1
ATOM 9795 C CA . SER B 1 558 ? -6.855 18.828 38.5 1 90.19 558 SER B CA 1
ATOM 9796 C C . SER B 1 558 ? -7.855 18.578 37.375 1 90.19 558 SER B C 1
ATOM 9798 O O . SER B 1 558 ? -7.555 18.844 36.188 1 90.19 558 SER B O 1
ATOM 9800 N N . ARG B 1 559 ? -8.953 18.047 37.656 1 93.25 559 ARG B N 1
ATOM 9801 C CA . ARG B 1 559 ? -10.023 17.812 36.688 1 93.25 559 ARG B CA 1
ATOM 9802 C C . ARG B 1 559 ? -10.461 19.125 36.031 1 93.25 559 ARG B C 1
ATOM 9804 O O . ARG B 1 559 ? -10.648 19.188 34.844 1 93.25 559 ARG B O 1
ATOM 9811 N N . ARG B 1 560 ? -10.57 20.172 36.875 1 93.5 560 ARG B N 1
ATOM 9812 C CA . ARG B 1 560 ? -10.992 21.469 36.344 1 93.5 560 ARG B CA 1
ATOM 9813 C C . ARG B 1 560 ? -9.938 22.047 35.438 1 93.5 560 ARG B C 1
ATOM 9815 O O . ARG B 1 560 ? -10.266 22.578 34.375 1 93.5 560 ARG B O 1
ATOM 9822 N N . PHE B 1 561 ? -8.695 21.922 35.875 1 93.94 561 PHE B N 1
ATOM 9823 C CA . PHE B 1 561 ? -7.613 22.438 35.062 1 93.94 561 PHE B CA 1
ATOM 9824 C C . PHE B 1 561 ? -7.535 21.688 33.719 1 93.94 561 PHE B C 1
ATOM 9826 O O . PHE B 1 561 ? -7.332 22.297 32.656 1 93.94 561 PHE B O 1
ATOM 9833 N N . SER B 1 562 ? -7.672 20.422 33.812 1 95.25 562 SER B N 1
ATOM 9834 C CA . SER B 1 562 ? -7.602 19.594 32.594 1 95.25 562 SER B CA 1
ATOM 9835 C C . SER B 1 562 ? -8.781 19.891 31.656 1 95.25 562 SER B C 1
ATOM 9837 O O . SER B 1 562 ? -8.625 19.875 30.438 1 95.25 562 SER B O 1
ATOM 9839 N N . PHE B 1 563 ? -9.875 20.094 32.219 1 95.38 563 PHE B N 1
ATOM 9840 C CA . PHE B 1 563 ? -11.039 20.422 31.406 1 95.38 563 PHE B CA 1
ATOM 9841 C C . PHE B 1 563 ? -10.82 21.734 30.656 1 95.38 563 PHE B C 1
ATOM 9843 O O . PHE B 1 563 ? -11.18 21.859 29.484 1 95.38 563 PHE B O 1
ATOM 9850 N N . ASN B 1 564 ? -10.258 22.719 31.297 1 95.62 564 ASN B N 1
ATOM 9851 C CA . ASN B 1 564 ? -9.969 23.984 30.656 1 95.62 564 ASN B CA 1
ATOM 9852 C C . ASN B 1 564 ? -8.992 23.828 29.5 1 95.62 564 ASN B C 1
ATOM 9854 O O . ASN B 1 564 ? -9.164 24.453 28.453 1 95.62 564 ASN B O 1
ATOM 9858 N N . LYS B 1 565 ? -7.984 23.078 29.781 1 97 565 LYS B N 1
ATOM 9859 C CA . LYS B 1 565 ? -7.016 22.812 28.719 1 97 565 LYS B CA 1
ATOM 9860 C C . LYS B 1 565 ? -7.668 22.094 27.547 1 97 565 LYS B C 1
ATOM 9862 O O . LYS B 1 565 ? -7.375 22.391 26.391 1 97 565 LYS B O 1
ATOM 9867 N N . LEU B 1 566 ? -8.461 21.109 27.875 1 96.69 566 LEU B N 1
ATOM 9868 C CA . LEU B 1 566 ? -9.188 20.375 26.844 1 96.69 566 LEU B CA 1
ATOM 9869 C C . LEU B 1 566 ? -10.117 21.297 26.062 1 96.69 566 LEU B C 1
ATOM 9871 O O . LEU B 1 566 ? -10.227 21.188 24.844 1 96.69 566 LEU B O 1
ATOM 9875 N N . ASP B 1 567 ? -10.734 22.156 26.734 1 95.25 567 ASP B N 1
ATOM 9876 C CA . ASP B 1 567 ? -11.641 23.125 26.109 1 95.25 567 ASP B CA 1
ATOM 9877 C C . ASP B 1 567 ? -10.875 24.062 25.172 1 95.25 567 ASP B C 1
ATOM 9879 O O . ASP B 1 567 ? -11.383 24.438 24.109 1 95.25 567 ASP B O 1
ATOM 9883 N N . MET B 1 568 ? -9.758 24.438 25.578 1 96.25 568 MET B N 1
ATOM 9884 C CA . MET B 1 568 ? -8.906 25.25 24.719 1 96.25 568 MET B CA 1
ATOM 9885 C C . MET B 1 568 ? -8.586 24.5 23.422 1 96.25 568 MET B C 1
ATOM 9887 O O . MET B 1 568 ? -8.648 25.094 22.344 1 96.25 568 MET B O 1
ATOM 9891 N N . CYS B 1 569 ? -8.203 23.266 23.547 1 97.31 569 CYS B N 1
ATOM 9892 C CA . CYS B 1 569 ? -7.922 22.453 22.375 1 97.31 569 CYS B CA 1
ATOM 9893 C C . CYS B 1 569 ? -9.148 22.328 21.484 1 97.31 569 CYS B C 1
ATOM 9895 O O . CYS B 1 569 ? -9.039 22.375 20.25 1 97.31 569 CYS B O 1
ATOM 9897 N N . MET B 1 570 ? -10.328 22.203 22.109 1 96.31 570 MET B N 1
ATOM 9898 C CA . MET B 1 570 ? -11.578 22.156 21.359 1 96.31 570 MET B CA 1
ATOM 9899 C C . MET B 1 570 ? -11.812 23.438 20.578 1 96.31 570 MET B C 1
ATOM 9901 O O . MET B 1 570 ? -12.305 23.406 19.453 1 96.31 570 MET B O 1
ATOM 9905 N N . GLY B 1 571 ? -11.461 24.547 21.203 1 96 571 GLY B N 1
ATOM 9906 C CA . GLY B 1 571 ? -11.555 25.828 20.516 1 96 571 GLY B CA 1
ATOM 9907 C C . GLY B 1 571 ? -10.633 25.938 19.312 1 96 571 GLY B C 1
ATOM 9908 O O . GLY B 1 571 ? -11.008 26.5 18.281 1 96 571 GLY B O 1
ATOM 9909 N N . ILE B 1 572 ? -9.469 25.406 19.484 1 97.25 572 ILE B N 1
ATOM 9910 C CA . ILE B 1 572 ? -8.508 25.406 18.391 1 97.25 572 ILE B CA 1
ATOM 9911 C C . ILE B 1 572 ? -9.016 24.531 17.25 1 97.25 572 ILE B C 1
ATOM 9913 O O . ILE B 1 572 ? -8.922 24.906 16.078 1 97.25 572 ILE B O 1
ATOM 9917 N N . LEU B 1 573 ? -9.539 23.328 17.594 1 96.81 573 LEU B N 1
ATOM 9918 C CA . LEU B 1 573 ? -10.109 22.453 16.562 1 96.81 573 LEU B CA 1
ATOM 9919 C C . LEU B 1 573 ? -11.25 23.141 15.828 1 96.81 573 LEU B C 1
ATOM 9921 O O . LEU B 1 573 ? -11.43 22.938 14.625 1 96.81 573 LEU B O 1
ATOM 9925 N N . GLU B 1 574 ? -12.031 23.922 16.5 1 96.38 574 GLU B N 1
ATOM 9926 C CA . GLU B 1 574 ? -13.125 24.672 15.883 1 96.38 574 GLU B CA 1
ATOM 9927 C C . GLU B 1 574 ? -12.602 25.625 14.82 1 96.38 574 GLU B C 1
ATOM 9929 O O . GLU B 1 574 ? -13.203 25.781 13.758 1 96.38 574 GLU B O 1
ATOM 9934 N N . GLU B 1 575 ? -11.508 26.234 15.141 1 95.88 575 GLU B N 1
ATOM 9935 C CA . GLU B 1 575 ? -10.891 27.125 14.172 1 95.88 575 GLU B CA 1
ATOM 9936 C C . GLU B 1 575 ? -10.328 26.344 12.984 1 95.88 575 GLU B C 1
ATOM 9938 O O . GLU B 1 575 ? -10.453 26.781 11.836 1 95.88 575 GLU B O 1
ATOM 9943 N N . LEU B 1 576 ? -9.719 25.25 13.273 1 96.31 576 LEU B N 1
ATOM 9944 C CA . LEU B 1 576 ? -9.062 24.453 12.234 1 96.31 576 LEU B CA 1
ATOM 9945 C C . LEU B 1 576 ? -10.094 23.781 11.336 1 96.31 576 LEU B C 1
ATOM 9947 O O . LEU B 1 576 ? -9.797 23.469 10.18 1 96.31 576 LEU B O 1
ATOM 9951 N N . GLN B 1 577 ? -11.32 23.484 11.805 1 95.06 577 GLN B N 1
ATOM 9952 C CA . GLN B 1 577 ? -12.32 22.75 11.031 1 95.06 577 GLN B CA 1
ATOM 9953 C C . GLN B 1 577 ? -12.789 23.562 9.828 1 95.06 577 GLN B C 1
ATOM 9955 O O . GLN B 1 577 ? -13.359 23 8.883 1 95.06 577 GLN B O 1
ATOM 9960 N N . LYS B 1 578 ? -12.547 24.844 9.844 1 93.12 578 LYS B N 1
ATOM 9961 C CA . LYS B 1 578 ? -12.891 25.688 8.703 1 93.12 578 LYS B CA 1
ATOM 9962 C C . LYS B 1 578 ? -12.086 25.281 7.465 1 93.12 578 LYS B C 1
ATOM 9964 O O . LYS B 1 578 ? -12.555 25.453 6.336 1 93.12 578 LYS B O 1
ATOM 9969 N N . THR B 1 579 ? -10.906 24.703 7.711 1 94.31 579 THR B N 1
ATOM 9970 C CA . THR B 1 579 ? -10.023 24.344 6.609 1 94.31 579 THR B CA 1
ATOM 9971 C C . THR B 1 579 ? -9.906 22.828 6.488 1 94.31 579 THR B C 1
ATOM 9973 O O . THR B 1 579 ? -9.867 22.281 5.379 1 94.31 579 THR B O 1
ATOM 9976 N N . TYR B 1 580 ? -9.828 22.203 7.629 1 96.19 580 TYR B N 1
ATOM 9977 C CA . TYR B 1 580 ? -9.516 20.781 7.617 1 96.19 580 TYR B CA 1
ATOM 9978 C C . TYR B 1 580 ? -10.695 19.953 8.109 1 96.19 580 TYR B C 1
ATOM 9980 O O . TYR B 1 580 ? -11.07 20.031 9.281 1 96.19 580 TYR B O 1
ATOM 9988 N N . THR B 1 581 ? -11.211 19.094 7.258 1 94.88 581 THR B N 1
ATOM 9989 C CA . THR B 1 581 ? -12.375 18.266 7.535 1 94.88 581 THR B CA 1
ATOM 9990 C C . THR B 1 581 ? -12.102 17.328 8.719 1 94.88 581 THR B C 1
ATOM 9992 O O . THR B 1 581 ? -13 17.031 9.5 1 94.88 581 THR B O 1
ATOM 9995 N N . VAL B 1 582 ? -10.93 16.906 8.891 1 95.12 582 VAL B N 1
ATOM 9996 C CA . VAL B 1 582 ? -10.578 15.938 9.93 1 95.12 582 VAL B CA 1
ATOM 9997 C C . VAL B 1 582 ? -10.742 16.578 11.305 1 95.12 582 VAL B C 1
ATOM 9999 O O . VAL B 1 582 ? -11.023 15.891 12.281 1 95.12 582 VAL B O 1
ATOM 10002 N N . ALA B 1 583 ? -10.508 17.891 11.406 1 96.5 583 ALA B N 1
ATOM 10003 C CA . ALA B 1 583 ? -10.703 18.578 12.672 1 96.5 583 ALA B CA 1
ATOM 10004 C C . ALA B 1 583 ? -12.148 18.484 13.133 1 96.5 583 ALA B C 1
ATOM 10006 O O . ALA B 1 583 ? -12.422 18.359 14.328 1 96.5 583 ALA B O 1
ATOM 10007 N N . SER B 1 584 ? -13.07 18.531 12.172 1 95.88 584 SER B N 1
ATOM 10008 C CA . SER B 1 584 ? -14.484 18.375 12.492 1 95.88 584 SER B CA 1
ATOM 10009 C C . SER B 1 584 ? -14.766 16.969 13.023 1 95.88 584 SER B C 1
ATOM 10011 O O . SER B 1 584 ? -15.555 16.797 13.961 1 95.88 584 SER B O 1
ATOM 10013 N N . LEU B 1 585 ? -14.188 16.031 12.398 1 94.25 585 LEU B N 1
ATOM 10014 C CA . LEU B 1 585 ? -14.328 14.648 12.836 1 94.25 585 LEU B CA 1
ATOM 10015 C C . LEU B 1 585 ? -13.859 14.484 14.273 1 94.25 585 LEU B C 1
ATOM 10017 O O . LEU B 1 585 ? -14.562 13.883 15.094 1 94.25 585 LEU B O 1
ATOM 10021 N N . PHE B 1 586 ? -12.68 15 14.594 1 96.12 586 PHE B N 1
ATOM 10022 C CA . PHE B 1 586 ? -12.117 14.891 15.938 1 96.12 586 PHE B CA 1
ATOM 10023 C C . PHE B 1 586 ? -13 15.594 16.953 1 96.12 586 PHE B C 1
ATOM 10025 O O . PHE B 1 586 ? -13.234 15.07 18.047 1 96.12 586 PHE B O 1
ATOM 10032 N N . ARG B 1 587 ? -13.438 16.75 16.547 1 95.56 587 ARG B N 1
ATOM 10033 C CA . ARG B 1 587 ? -14.305 17.484 17.453 1 95.56 587 ARG B CA 1
ATOM 10034 C C . ARG B 1 587 ? -15.562 16.688 17.781 1 95.56 587 ARG B C 1
ATOM 10036 O O . ARG B 1 587 ? -15.984 16.625 18.938 1 95.56 587 ARG B O 1
ATOM 10043 N N . GLY B 1 588 ? -16.172 16.078 16.766 1 93.94 588 GLY B N 1
ATOM 10044 C CA . GLY B 1 588 ? -17.344 15.258 17 1 93.94 588 GLY B CA 1
ATOM 10045 C C . GLY B 1 588 ? -17.078 14.102 17.953 1 93.94 588 GLY B C 1
ATOM 10046 O O . GLY B 1 588 ? -17.891 13.828 18.844 1 93.94 588 GLY B O 1
ATOM 10047 N N . ILE B 1 589 ? -15.992 13.469 17.859 1 94.62 589 ILE B N 1
ATOM 10048 C CA . ILE B 1 589 ? -15.641 12.32 18.688 1 94.62 589 ILE B CA 1
ATOM 10049 C C . ILE B 1 589 ? -15.406 12.781 20.125 1 94.62 589 ILE B C 1
ATOM 10051 O O . ILE B 1 589 ? -15.906 12.156 21.062 1 94.62 589 ILE B O 1
ATOM 10055 N N . PHE B 1 590 ? -14.719 13.898 20.312 1 95.94 590 PHE B N 1
ATOM 10056 C CA . PHE B 1 590 ? -14.391 14.375 21.656 1 95.94 590 PHE B CA 1
ATOM 10057 C C . PHE B 1 590 ? -15.625 14.953 22.328 1 95.94 590 PHE B C 1
ATOM 10059 O O . PHE B 1 590 ? -15.75 14.891 23.562 1 95.94 590 PHE B O 1
ATOM 10066 N N . ILE B 1 591 ? -16.531 15.531 21.516 1 94.5 591 ILE B N 1
ATOM 10067 C CA . ILE B 1 591 ? -17.781 15.992 22.109 1 94.5 591 ILE B CA 1
ATOM 10068 C C . ILE B 1 591 ? -18.547 14.812 22.703 1 94.5 591 ILE B C 1
ATOM 10070 O O . ILE B 1 591 ? -19.031 14.891 23.828 1 94.5 591 ILE B O 1
ATOM 10074 N N . LYS B 1 592 ? -18.562 13.773 21.969 1 92.75 592 LYS B N 1
ATOM 10075 C CA . LYS B 1 592 ? -19.234 12.578 22.453 1 92.75 592 LYS B CA 1
ATOM 10076 C C . LYS B 1 592 ? -18.531 12.016 23.688 1 92.75 592 LYS B C 1
ATOM 10078 O O . LYS B 1 592 ? -19.203 11.555 24.625 1 92.75 592 LYS B O 1
ATOM 10083 N N . ALA B 1 593 ? -17.281 12 23.688 1 93.06 593 ALA B N 1
ATOM 10084 C CA . ALA B 1 593 ? -16.516 11.523 24.828 1 93.06 593 ALA B CA 1
ATOM 10085 C C . ALA B 1 593 ? -16.766 12.391 26.062 1 93.06 593 ALA B C 1
ATOM 10087 O O . ALA B 1 593 ? -16.953 11.875 27.156 1 93.06 593 ALA B O 1
ATOM 10088 N N . LEU B 1 594 ? -16.766 13.688 25.859 1 93.38 594 LEU B N 1
ATOM 10089 C CA . LEU B 1 594 ? -17 14.625 26.938 1 93.38 594 LEU B CA 1
ATOM 10090 C C . LEU B 1 594 ? -18.406 14.477 27.516 1 93.38 594 LEU B C 1
ATOM 10092 O O . LEU B 1 594 ? -18.609 14.609 28.719 1 93.38 594 LEU B O 1
ATOM 10096 N N . GLN B 1 595 ? -19.312 14.125 26.656 1 91.94 595 GLN B N 1
ATOM 10097 C CA . GLN B 1 595 ? -20.703 13.938 27.094 1 91.94 595 GLN B CA 1
ATOM 10098 C C . GLN B 1 595 ? -20.844 12.68 27.938 1 91.94 595 GLN B C 1
ATOM 10100 O O . GLN B 1 595 ? -21.75 12.578 28.75 1 91.94 595 GLN B O 1
ATOM 10105 N N . GLN B 1 596 ? -20 11.742 27.75 1 89.31 596 GLN B N 1
ATOM 10106 C CA . GLN B 1 596 ? -20 10.547 28.594 1 89.31 596 GLN B CA 1
ATOM 10107 C C . GLN B 1 596 ? -19.547 10.875 30.016 1 89.31 596 GLN B C 1
ATOM 10109 O O . GLN B 1 596 ? -19.984 10.234 30.969 1 89.31 596 GLN B O 1
ATOM 10114 N N . ILE B 1 597 ? -18.656 11.82 30.141 1 88.94 597 ILE B N 1
ATOM 10115 C CA . ILE B 1 597 ? -18.125 12.211 31.438 1 88.94 597 ILE B CA 1
ATOM 10116 C C . ILE B 1 597 ? -18.984 13.32 32.031 1 88.94 597 ILE B C 1
ATOM 10118 O O . ILE B 1 597 ? -19.297 13.297 33.219 1 88.94 597 ILE B O 1
ATOM 10122 N N . PHE B 1 598 ? -19.344 14.227 31.094 1 89.06 598 PHE B N 1
ATOM 10123 C CA . PHE B 1 598 ? -20.188 15.367 31.469 1 89.06 598 PHE B CA 1
ATOM 10124 C C . PHE B 1 598 ? -21.453 15.391 30.625 1 89.06 598 PHE B C 1
ATOM 10126 O O . PHE B 1 598 ? -21.516 16.078 29.609 1 89.06 598 PHE B O 1
ATOM 10133 N N . PRO B 1 599 ? -22.484 14.734 31.031 1 87.44 599 PRO B N 1
ATOM 10134 C CA . PRO B 1 599 ? -23.688 14.578 30.219 1 87.44 599 PRO B CA 1
ATOM 10135 C C . PRO B 1 599 ? -24.281 15.906 29.781 1 87.44 599 PRO B C 1
ATOM 10137 O O . PRO B 1 599 ? -24.969 15.977 28.75 1 87.44 599 PRO B O 1
ATOM 10140 N N . THR B 1 600 ? -24.062 17 30.406 1 87.19 600 THR B N 1
ATOM 10141 C CA . THR B 1 600 ? -24.656 18.297 30.078 1 87.19 600 THR B CA 1
ATOM 10142 C C . THR B 1 600 ? -23.688 19.109 29.219 1 87.19 600 THR B C 1
ATOM 10144 O O . THR B 1 600 ? -23.953 20.281 28.938 1 87.19 600 THR B O 1
ATOM 10147 N N . TYR B 1 601 ? -22.656 18.484 28.828 1 86.31 601 TYR B N 1
ATOM 10148 C CA . TYR B 1 601 ? -21.672 19.203 28.031 1 86.31 601 TYR B CA 1
ATOM 10149 C C . TYR B 1 601 ? -22.219 19.578 26.672 1 86.31 601 TYR B C 1
ATOM 10151 O O . TYR B 1 601 ? -22.781 18.734 25.969 1 86.31 601 TYR B O 1
ATOM 10159 N N . THR B 1 602 ? -22.406 20.875 26.344 1 78.19 602 THR B N 1
ATOM 10160 C CA . THR B 1 602 ? -22.719 21.359 25 1 78.19 602 THR B CA 1
ATOM 10161 C C . THR B 1 602 ? -21.562 22.172 24.438 1 78.19 602 THR B C 1
ATOM 10163 O O . THR B 1 602 ? -21 23.016 25.125 1 78.19 602 THR B O 1
ATOM 10166 N N . ALA B 1 603 ? -21.016 21.734 23.438 1 67.56 603 ALA B N 1
ATOM 10167 C CA . ALA B 1 603 ? -19.875 22.422 22.859 1 67.56 603 ALA B CA 1
ATOM 10168 C C . ALA B 1 603 ? -20.203 23.875 22.562 1 67.56 603 ALA B C 1
ATOM 10170 O O . ALA B 1 603 ? -21.25 24.172 21.984 1 67.56 603 ALA B O 1
ATOM 10171 N N . SER B 1 604 ? -19.969 24.875 23.328 1 52.66 604 SER B N 1
ATOM 10172 C CA . SER B 1 604 ? -20.25 26.297 23.125 1 52.66 604 SER B CA 1
ATOM 10173 C C . SER B 1 604 ? -19.875 26.734 21.703 1 52.66 604 SER B C 1
ATOM 10175 O O . SER B 1 604 ? -18.766 26.5 21.25 1 52.66 604 SER B O 1
ATOM 10177 N N . SER B 1 605 ? -20.734 26.609 20.734 1 44.81 605 SER B N 1
ATOM 10178 C CA . SER B 1 605 ? -20.422 27.391 19.531 1 44.81 605 SER B CA 1
ATOM 10179 C C . SER B 1 605 ? -19.859 28.766 19.891 1 44.81 605 SER B C 1
ATOM 10181 O O . SER B 1 605 ? -20.266 29.359 20.891 1 44.81 605 SER B O 1
ATOM 10183 N N . PRO B 1 606 ? -18.766 29.281 19.297 1 36.28 606 PRO B N 1
ATOM 10184 C CA . PRO B 1 606 ? -18.375 30.641 19.656 1 36.28 606 PRO B CA 1
ATOM 10185 C C . PRO B 1 606 ? -19.578 31.531 20 1 36.28 606 PRO B C 1
ATOM 10187 O O . PRO B 1 606 ? -20.719 31.172 19.688 1 36.28 606 PRO B O 1
ATOM 10190 N N . LEU B 1 607 ? -19.156 32.969 20.25 1 33 607 LEU B N 1
ATOM 10191 C CA . LEU B 1 607 ? -19.734 34.312 20.5 1 33 607 LEU B CA 1
ATOM 10192 C C . LEU B 1 607 ? -20.766 34.656 19.438 1 33 607 LEU B C 1
ATOM 10194 O O . LEU B 1 607 ? -20.406 35.156 18.359 1 33 607 LEU B O 1
ATOM 10198 N N . SER B 1 608 ? -21.547 33.906 18.969 1 32 608 SER B N 1
ATOM 10199 C CA . SER B 1 608 ? -22.562 34.688 18.281 1 32 608 SER B CA 1
ATOM 10200 C C . SER B 1 608 ? -22.984 35.906 19.109 1 32 608 SER B C 1
ATOM 10202 O O . SER B 1 608 ? -23.672 35.75 20.125 1 32 608 SER B O 1
ATOM 10204 N N . ILE B 1 609 ? -22.109 37 19.172 1 30.72 609 ILE B N 1
ATOM 10205 C CA . ILE B 1 609 ? -22.656 38.281 19.516 1 30.72 609 ILE B CA 1
ATOM 10206 C C . ILE B 1 609 ? -24.047 38.469 18.891 1 30.72 609 ILE B C 1
ATOM 10208 O O . ILE B 1 609 ? -24.188 38.375 17.672 1 30.72 609 ILE B O 1
ATOM 10212 N N . PRO B 1 610 ? -25.031 38.156 19.594 1 31.05 610 PRO B N 1
ATOM 10213 C CA . PRO B 1 610 ? -26.344 38.469 19.047 1 31.05 610 PRO B CA 1
ATOM 10214 C C . PRO B 1 610 ? -26.359 39.812 18.297 1 31.05 610 PRO B C 1
ATOM 10216 O O . PRO B 1 610 ? -25.984 40.844 18.875 1 31.05 610 PRO B O 1
ATOM 10219 N N . HIS B 1 611 ? -25.938 39.781 17.062 1 29.16 611 HIS B N 1
ATOM 10220 C CA . HIS B 1 611 ? -26.219 41 16.312 1 29.16 611 HIS B CA 1
ATOM 10221 C C . HIS B 1 611 ? -27.641 41.5 16.547 1 29.16 611 HIS B C 1
ATOM 10223 O O . HIS B 1 611 ? -28.594 40.812 16.156 1 29.16 611 HIS B O 1
ATOM 10229 N N . GLN B 1 612 ? -27.891 42 17.797 1 27.89 612 GLN B N 1
ATOM 10230 C CA . GLN B 1 612 ? -29.141 42.719 17.922 1 27.89 612 GLN B CA 1
ATOM 10231 C C . GLN B 1 612 ? -29.391 43.594 16.688 1 27.89 612 GLN B C 1
ATOM 10233 O O . GLN B 1 612 ? -28.531 44.375 16.297 1 27.89 612 GLN B O 1
ATOM 10238 N N . PRO B 1 613 ? -30.219 43.094 15.852 1 26.56 613 PRO B N 1
ATOM 10239 C CA . PRO B 1 613 ? -30.562 43.969 14.734 1 26.56 613 PRO B CA 1
ATOM 10240 C C . PRO B 1 613 ? -30.781 45.406 15.18 1 26.56 613 PRO B C 1
ATOM 10242 O O . PRO B 1 613 ? -31.547 45.688 16.109 1 26.56 613 PRO B O 1
ATOM 10245 N N . VAL B 1 614 ? -29.641 46.094 15.32 1 23.61 614 VAL B N 1
ATOM 10246 C CA . VAL B 1 614 ? -29.875 47.531 15.516 1 23.61 614 VAL B CA 1
ATOM 10247 C C . VAL B 1 614 ? -31.016 48 14.617 1 23.61 614 VAL B C 1
ATOM 10249 O O . VAL B 1 614 ? -30.938 47.875 13.391 1 23.61 614 VAL B O 1
ATOM 10252 N N . ALA B 1 615 ? -32.219 47.75 15.18 1 26.39 615 ALA B N 1
ATOM 10253 C CA . ALA B 1 615 ? -33.344 48.438 14.57 1 26.39 615 ALA B CA 1
ATOM 10254 C C . ALA B 1 615 ? -32.938 49.781 13.984 1 26.39 615 ALA B C 1
ATOM 10256 O O . ALA B 1 615 ? -32.312 50.594 14.664 1 26.39 615 ALA B O 1
ATOM 10257 N N . SER B 1 616 ? -32.594 49.781 12.648 1 23.61 616 SER B N 1
ATOM 10258 C CA . SER B 1 616 ? -32.375 51 11.867 1 23.61 616 SER B CA 1
ATOM 10259 C C . SER B 1 616 ? -33.344 52.125 12.312 1 23.61 616 SER B C 1
ATOM 10261 O O . SER B 1 616 ? -34.531 52.031 12.102 1 23.61 616 SER B O 1
ATOM 10263 N N . LEU B 1 617 ? -33.219 52.469 13.68 1 24.08 617 LEU B N 1
ATOM 10264 C CA . LEU B 1 617 ? -33.969 53.719 13.953 1 24.08 617 LEU B CA 1
ATOM 10265 C C . LEU B 1 617 ? -33.75 54.75 12.852 1 24.08 617 LEU B C 1
ATOM 10267 O O . LEU B 1 617 ? -32.594 55.062 12.523 1 24.08 617 LEU B O 1
ATOM 10271 N N . GLY B 1 618 ? -34.656 54.688 11.898 1 22.42 618 GLY B N 1
ATOM 10272 C CA . GLY B 1 618 ? -34.906 55.656 10.844 1 22.42 618 GLY B CA 1
ATOM 10273 C C . GLY B 1 618 ? -34.688 57.094 11.312 1 22.42 618 GLY B C 1
ATOM 10274 O O . GLY B 1 618 ? -35.406 57.594 12.18 1 22.42 618 GLY B O 1
ATOM 10275 N N . ASP B 1 619 ? -33.344 57.406 11.578 1 23 619 ASP B N 1
ATOM 10276 C CA . ASP B 1 619 ? -33 58.781 11.938 1 23 619 ASP B CA 1
ATOM 10277 C C . ASP B 1 619 ? -33.719 59.812 11.047 1 23 619 ASP B C 1
ATOM 10279 O O . ASP B 1 619 ? -33.625 59.719 9.82 1 23 619 ASP B O 1
ATOM 10283 N N . PRO B 1 620 ? -34.938 60.062 11.469 1 24.53 620 PRO B N 1
ATOM 10284 C CA . PRO B 1 620 ? -35.562 61.219 10.797 1 24.53 620 PRO B CA 1
ATOM 10285 C C . PRO B 1 620 ? -34.625 62.406 10.609 1 24.53 620 PRO B C 1
ATOM 10287 O O . PRO B 1 620 ? -33.938 62.781 11.555 1 24.53 620 PRO B O 1
ATOM 10290 N N . ILE B 1 621 ? -33.969 62.375 9.508 1 23.89 621 ILE B N 1
ATOM 10291 C CA . ILE B 1 621 ? -33.031 63.406 9.047 1 23.89 621 ILE B CA 1
ATOM 10292 C C . ILE B 1 621 ? -33.688 64.812 9.203 1 23.89 621 ILE B C 1
ATOM 10294 O O . ILE B 1 621 ? -34.5 65.188 8.359 1 23.89 621 ILE B O 1
ATOM 10298 N N . ASP B 1 622 ? -34.375 64.938 10.438 1 19.28 622 ASP B N 1
ATOM 10299 C CA . ASP B 1 622 ? -34.906 66.312 10.445 1 19.28 622 ASP B CA 1
ATOM 10300 C C . ASP B 1 622 ? -33.812 67.312 10.195 1 19.28 622 ASP B C 1
ATOM 10302 O O . ASP B 1 622 ? -32.656 67.125 10.625 1 19.28 622 ASP B O 1
ATOM 10306 N N . SER B 1 623 ? -33.969 68.188 9.203 1 21.66 623 SER B N 1
ATOM 10307 C CA . SER B 1 623 ? -33.25 69.188 8.469 1 21.66 623 SER B CA 1
ATOM 10308 C C . SER B 1 623 ? -32.75 70.312 9.414 1 21.66 623 SER B C 1
ATOM 10310 O O . SER B 1 623 ? -32.094 71.25 8.969 1 21.66 623 SER B O 1
ATOM 10312 N N . HIS B 1 624 ? -33.188 70.25 10.727 1 19.73 624 HIS B N 1
ATOM 10313 C CA . HIS B 1 624 ? -33.219 71.625 11.148 1 19.73 624 HIS B CA 1
ATOM 10314 C C . HIS B 1 624 ? -31.812 72.188 11.312 1 19.73 624 HIS B C 1
ATOM 10316 O O . HIS B 1 624 ? -30.875 71.438 11.625 1 19.73 624 HIS B O 1
ATOM 10322 N N . SER B 1 625 ? -31.547 73.438 10.844 1 20.3 625 SER B N 1
ATOM 10323 C CA . SER B 1 625 ? -30.484 74.375 10.5 1 20.3 625 SER B CA 1
ATOM 10324 C C . SER B 1 625 ? -29.734 74.812 11.742 1 20.3 625 SER B C 1
ATOM 10326 O O . SER B 1 625 ? -28.719 75.5 11.641 1 20.3 625 SER B O 1
ATOM 10328 N N . ASP B 1 626 ? -30.297 74.5 12.938 1 18.8 626 ASP B N 1
ATOM 10329 C CA . ASP B 1 626 ? -30.078 75.688 13.773 1 18.8 626 ASP B CA 1
ATOM 10330 C C . ASP B 1 626 ? -28.594 75.812 14.125 1 18.8 626 ASP B C 1
ATOM 10332 O O . ASP B 1 626 ? -27.828 74.875 14.07 1 18.8 626 ASP B O 1
ATOM 10336 N N . THR B 1 627 ? -28.219 77.062 14.578 1 20.53 627 THR B N 1
ATOM 10337 C CA . THR B 1 627 ? -27.172 78.062 14.672 1 20.53 627 THR B CA 1
ATOM 10338 C C . THR B 1 627 ? -26.234 77.75 15.836 1 20.53 627 THR B C 1
ATOM 10340 O O . THR B 1 627 ? -25.109 78.312 15.891 1 20.53 627 THR B O 1
ATOM 10343 N N . VAL B 1 628 ? -26.703 77 16.875 1 21.06 628 VAL B N 1
ATOM 10344 C CA . VAL B 1 628 ? -26.234 77.75 18.062 1 21.06 628 VAL B CA 1
ATOM 10345 C C . VAL B 1 628 ? -24.734 77.5 18.25 1 21.06 628 VAL B C 1
ATOM 10347 O O . VAL B 1 628 ? -24.219 76.438 17.875 1 21.06 628 VAL B O 1
ATOM 10350 N N . PRO B 1 629 ? -24.109 78.562 18.844 1 22.28 629 PRO B N 1
ATOM 10351 C CA . PRO B 1 629 ? -22.719 78.938 19.016 1 22.28 629 PRO B CA 1
ATOM 10352 C C . PRO B 1 629 ? -21.922 78 19.922 1 22.28 629 PRO B C 1
ATOM 10354 O O . PRO B 1 629 ? -22.5 77.312 20.734 1 22.28 629 PRO B O 1
ATOM 10357 N N . VAL B 1 630 ? -20.656 77.875 19.672 1 21.28 630 VAL B N 1
ATOM 10358 C CA . VAL B 1 630 ? -19.484 77.062 19.891 1 21.28 630 VAL B CA 1
ATOM 10359 C C . VAL B 1 630 ? -19.031 77.188 21.344 1 21.28 630 VAL B C 1
ATOM 10361 O O . VAL B 1 630 ? -17.969 76.688 21.719 1 21.28 630 VAL B O 1
ATOM 10364 N N . GLU B 1 631 ? -20.078 77.375 22.281 1 19.53 631 GLU B N 1
ATOM 10365 C CA . GLU B 1 631 ? -19.359 77.938 23.422 1 19.53 631 GLU B CA 1
ATOM 10366 C C . GLU B 1 631 ? -18.406 76.938 24.031 1 19.53 631 GLU B C 1
ATOM 10368 O O . GLU B 1 631 ? -18.672 75.688 23.969 1 19.53 631 GLU B O 1
ATOM 10373 N N . THR B 1 632 ? -17.266 77.375 24.516 1 19.64 632 THR B N 1
ATOM 10374 C CA . THR B 1 632 ? -15.883 77.062 24.844 1 19.64 632 THR B CA 1
ATOM 10375 C C . THR B 1 632 ? -15.82 76.25 26.141 1 19.64 632 THR B C 1
ATOM 10377 O O . THR B 1 632 ? -14.734 75.938 26.609 1 19.64 632 THR B O 1
ATOM 10380 N N . THR B 1 633 ? -17.031 75.812 26.672 1 17.94 633 THR B N 1
ATOM 10381 C CA . THR B 1 633 ? -16.812 75.812 28.109 1 17.94 633 THR B CA 1
ATOM 10382 C C . THR B 1 633 ? -15.781 74.75 28.5 1 17.94 633 THR B C 1
ATOM 10384 O O . THR B 1 633 ? -15.656 73.688 27.828 1 17.94 633 THR B O 1
ATOM 10387 N N . ASN B 1 634 ? -15.125 74.938 29.688 1 18.52 634 ASN B N 1
ATOM 10388 C CA . ASN B 1 634 ? -13.906 74.688 30.453 1 18.52 634 ASN B CA 1
ATOM 10389 C C . ASN B 1 634 ? -13.805 73.25 30.938 1 18.52 634 ASN B C 1
ATOM 10391 O O . ASN B 1 634 ? -14.766 72.5 30.859 1 18.52 634 ASN B O 1
ATOM 10395 N N . GLY B 1 635 ? -13.352 73 32.156 1 18.33 635 GLY B N 1
ATOM 10396 C CA . GLY B 1 635 ? -12.195 72.375 32.781 1 18.33 635 GLY B CA 1
ATOM 10397 C C . GLY B 1 635 ? -12.492 71 33.312 1 18.33 635 GLY B C 1
ATOM 10398 O O . GLY B 1 635 ? -11.641 70.125 33.219 1 18.33 635 GLY B O 1
ATOM 10399 N N . GLU B 1 636 ? -13.617 70.75 34.062 1 19.06 636 GLU B N 1
ATOM 10400 C CA . GLU B 1 636 ? -13.375 70.062 35.375 1 19.06 636 GLU B CA 1
ATOM 10401 C C . GLU B 1 636 ? -13.297 68.562 35.219 1 19.06 636 GLU B C 1
ATOM 10403 O O . GLU B 1 636 ? -14.164 67.938 34.594 1 19.06 636 GLU B O 1
ATOM 10408 N N . CYS B 1 637 ? -12.094 67.938 35.438 1 19.42 637 CYS B N 1
ATOM 10409 C CA . CYS B 1 637 ? -11.453 66.625 35.344 1 19.42 637 CYS B CA 1
ATOM 10410 C C . CYS B 1 637 ? -12.133 65.625 36.281 1 19.42 637 CYS B C 1
ATOM 10412 O O . CYS B 1 637 ? -11.578 65.25 37.312 1 19.42 637 CYS B O 1
ATOM 10414 N N . ASN B 1 638 ? -13.461 65.688 36.469 1 17.5 638 ASN B N 1
ATOM 10415 C CA . ASN B 1 638 ? -13.867 64.938 37.656 1 17.5 638 ASN B CA 1
ATOM 10416 C C . ASN B 1 638 ? -13.539 63.438 37.531 1 17.5 638 ASN B C 1
ATOM 10418 O O . ASN B 1 638 ? -13.477 62.906 36.406 1 17.5 638 ASN B O 1
ATOM 10422 N N . GLN B 1 639 ? -13.344 62.719 38.719 1 18.8 639 GLN B N 1
ATOM 10423 C CA . GLN B 1 639 ? -12.758 61.562 39.406 1 18.8 639 GLN B CA 1
ATOM 10424 C C . GLN B 1 639 ? -13.594 60.312 39.25 1 18.8 639 GLN B C 1
ATOM 10426 O O . GLN B 1 639 ? -14.367 59.938 40.125 1 18.8 639 GLN B O 1
ATOM 10431 N N . ILE B 1 640 ? -14.266 60.062 38.094 1 18.25 640 ILE B N 1
ATOM 10432 C CA . ILE B 1 640 ? -15.25 59 38.281 1 18.25 640 ILE B CA 1
ATOM 10433 C C . ILE B 1 640 ? -14.539 57.688 38.594 1 18.25 640 ILE B C 1
ATOM 10435 O O . ILE B 1 640 ? -13.648 57.281 37.844 1 18.25 640 ILE B O 1
ATOM 10439 N N . THR B 1 641 ? -14.844 57.062 39.781 1 19.75 641 THR B N 1
ATOM 10440 C CA . THR B 1 641 ? -14.539 55.906 40.594 1 19.75 641 THR B CA 1
ATOM 10441 C C . THR B 1 641 ? -14.922 54.625 39.875 1 19.75 641 THR B C 1
ATOM 10443 O O . THR B 1 641 ? -15.977 54.562 39.219 1 19.75 641 THR B O 1
ATOM 10446 N N . GLY B 1 642 ? -13.953 53.656 39.625 1 18.75 642 GLY B N 1
ATOM 10447 C CA . GLY B 1 642 ? -13.648 52.438 38.906 1 18.75 642 GLY B CA 1
ATOM 10448 C C . GLY B 1 642 ? -14.516 51.25 39.344 1 18.75 642 GLY B C 1
ATOM 10449 O O . GLY B 1 642 ? -14.023 50.281 39.906 1 18.75 642 GLY B O 1
ATOM 10450 N N . ASP B 1 643 ? -15.883 51.344 39.375 1 19.39 643 ASP B N 1
ATOM 10451 C CA . ASP B 1 643 ? -16.578 50.219 39.969 1 19.39 643 ASP B CA 1
ATOM 10452 C C . ASP B 1 643 ? -16.375 48.938 39.156 1 19.39 643 ASP B C 1
ATOM 10454 O O . ASP B 1 643 ? -16.562 48.938 37.938 1 19.39 643 ASP B O 1
ATOM 10458 N N . ARG B 1 644 ? -15.711 47.844 39.75 1 22.75 644 ARG B N 1
ATOM 10459 C CA . ARG B 1 644 ? -15.18 46.5 39.531 1 22.75 644 ARG B CA 1
ATOM 10460 C C . ARG B 1 644 ? -16.312 45.531 39.281 1 22.75 644 ARG B C 1
ATOM 10462 O O . ARG B 1 644 ? -16.891 44.969 40.188 1 22.75 644 ARG B O 1
ATOM 10469 N N . ALA B 1 645 ? -17.25 45.688 38.406 1 23.12 645 ALA B N 1
ATOM 10470 C CA . ALA B 1 645 ? -18.328 44.688 38.344 1 23.12 645 ALA B CA 1
ATOM 10471 C C . ALA B 1 645 ? -17.797 43.312 37.906 1 23.12 645 ALA B C 1
ATOM 10473 O O . ALA B 1 645 ? -17.219 43.188 36.812 1 23.12 645 ALA B O 1
ATOM 10474 N N . GLY B 1 646 ? -17.531 42.438 38.875 1 21.81 646 GLY B N 1
ATOM 10475 C CA . GLY B 1 646 ? -17.141 41.031 38.906 1 21.81 646 GLY B CA 1
ATOM 10476 C C . GLY B 1 646 ? -18.062 40.125 38.125 1 21.81 646 GLY B C 1
ATOM 10477 O O . GLY B 1 646 ? -19.266 40.125 38.344 1 21.81 646 GLY B O 1
ATOM 10478 N N . SER B 1 647 ? -17.844 39.875 36.906 1 24.23 647 SER B N 1
ATOM 10479 C CA . SER B 1 647 ? -18.594 38.969 36.062 1 24.23 647 SER B CA 1
ATOM 10480 C C . SER B 1 647 ? -18.672 37.594 36.688 1 24.23 647 SER B C 1
ATOM 10482 O O . SER B 1 647 ? -17.641 36.969 36.938 1 24.23 647 SER B O 1
ATOM 10484 N N . SER B 1 648 ? -19.594 37.25 37.562 1 26.34 648 SER B N 1
ATOM 10485 C CA . SER B 1 648 ? -19.938 36.031 38.25 1 26.34 648 SER B CA 1
ATOM 10486 C C . SER B 1 648 ? -20.172 34.875 37.25 1 26.34 648 SER B C 1
ATOM 10488 O O . SER B 1 648 ? -20.938 35.031 36.312 1 26.34 648 SER B O 1
ATOM 10490 N N . MET B 1 649 ? -19.25 34.062 37.062 1 30.25 649 MET B N 1
ATOM 10491 C CA . MET B 1 649 ? -19.359 32.781 36.375 1 30.25 649 MET B CA 1
ATOM 10492 C C . MET B 1 649 ? -20.578 31.984 36.875 1 30.25 649 MET B C 1
ATOM 10494 O O . MET B 1 649 ? -20.891 31.984 38.062 1 30.25 649 MET B O 1
ATOM 10498 N N . PRO B 1 650 ? -21.516 31.688 36.062 1 28.7 650 PRO B N 1
ATOM 10499 C CA . PRO B 1 650 ? -22.719 31.078 36.625 1 28.7 650 PRO B CA 1
ATOM 10500 C C . PRO B 1 650 ? -22.406 29.891 37.531 1 28.7 650 PRO B C 1
ATOM 10502 O O . PRO B 1 650 ? -21.484 29.125 37.281 1 28.7 650 PRO B O 1
ATOM 10505 N N . ALA B 1 651 ? -22.672 29.812 38.906 1 33.09 651 ALA B N 1
ATOM 10506 C CA . ALA B 1 651 ? -22.578 28.969 40.094 1 33.09 651 ALA B CA 1
ATOM 10507 C C . ALA B 1 651 ? -23 27.547 39.781 1 33.09 651 ALA B C 1
ATOM 10509 O O . ALA B 1 651 ? -22.5 26.594 40.406 1 33.09 651 ALA B O 1
ATOM 10510 N N . GLY B 1 652 ? -23.906 27.266 38.844 1 33.16 652 GLY B N 1
ATOM 10511 C CA . GLY B 1 652 ? -24.5 25.953 38.75 1 33.16 652 GLY B CA 1
ATOM 10512 C C . GLY B 1 652 ? -23.531 24.891 38.281 1 33.16 652 GLY B C 1
ATOM 10513 O O . GLY B 1 652 ? -23.656 23.719 38.625 1 33.16 652 GLY B O 1
ATOM 10514 N N . PHE B 1 653 ? -22.688 25.219 37.281 1 34.81 653 PHE B N 1
ATOM 10515 C CA . PHE B 1 653 ? -21.828 24.172 36.75 1 34.81 653 PHE B CA 1
ATOM 10516 C C . PHE B 1 653 ? -20.75 23.781 37.75 1 34.81 653 PHE B C 1
ATOM 10518 O O . PHE B 1 653 ? -20.391 22.609 37.844 1 34.81 653 PHE B O 1
ATOM 10525 N N . ILE B 1 654 ? -20.172 24.734 38.562 1 35.41 654 ILE B N 1
ATOM 10526 C CA . ILE B 1 654 ? -19.234 24.406 39.625 1 35.41 654 ILE B CA 1
ATOM 10527 C C . ILE B 1 654 ? -19.922 23.562 40.688 1 35.41 654 ILE B C 1
ATOM 10529 O O . ILE B 1 654 ? -19.297 22.656 41.25 1 35.41 654 ILE B O 1
ATOM 10533 N N . ASP B 1 655 ? -21.156 23.859 41 1 35.5 655 ASP B N 1
ATOM 10534 C CA . ASP B 1 655 ? -21.859 23.125 42.031 1 35.5 655 ASP B CA 1
ATOM 10535 C C . ASP B 1 655 ? -22.047 21.656 41.656 1 35.5 655 ASP B C 1
ATOM 10537 O O . ASP B 1 655 ? -21.984 20.766 42.5 1 35.5 655 ASP B O 1
ATOM 10541 N N . ALA B 1 656 ? -22.281 21.344 40.375 1 37.84 656 ALA B N 1
ATOM 10542 C CA . ALA B 1 656 ? -22.469 19.953 39.969 1 37.84 656 ALA B CA 1
ATOM 10543 C C . ALA B 1 656 ? -21.156 19.172 40.094 1 37.84 656 ALA B C 1
ATOM 10545 O O . ALA B 1 656 ? -21.172 17.953 40.25 1 37.84 656 ALA B O 1
ATOM 10546 N N . LEU B 1 657 ? -19.969 19.781 39.875 1 36.69 657 LEU B N 1
ATOM 10547 C CA . LEU B 1 657 ? -18.719 19.078 40.094 1 36.69 657 LEU B CA 1
ATOM 10548 C C . LEU B 1 657 ? -18.484 18.797 41.562 1 36.69 657 LEU B C 1
ATOM 10550 O O . LEU B 1 657 ? -17.797 17.844 41.906 1 36.69 657 LEU B O 1
ATOM 10554 N N . ILE B 1 658 ? -18.953 19.719 42.562 1 35.88 658 ILE B N 1
ATOM 10555 C CA . ILE B 1 658 ? -18.688 19.578 43.969 1 35.88 658 ILE B CA 1
ATOM 10556 C C . ILE B 1 658 ? -19.781 18.734 44.625 1 35.88 658 ILE B C 1
ATOM 10558 O O . ILE B 1 658 ? -20.078 18.891 45.812 1 35.88 658 ILE B O 1
ATOM 10562 N N . ASP B 1 659 ? -20.719 18.125 43.969 1 31.66 659 ASP B N 1
ATOM 10563 C CA . ASP B 1 659 ? -21.656 17.406 44.844 1 31.66 659 ASP B CA 1
ATOM 10564 C C . ASP B 1 659 ? -20.938 16.344 45.656 1 31.66 659 ASP B C 1
ATOM 10566 O O . ASP B 1 659 ? -20.359 15.398 45.094 1 31.66 659 ASP B O 1
ATOM 10570 N N . GLU B 1 660 ? -20.469 16.578 46.875 1 30.67 660 GLU B N 1
ATOM 10571 C CA . GLU B 1 660 ? -19.922 15.875 48.031 1 30.67 660 GLU B CA 1
ATOM 10572 C C . GLU B 1 660 ? -20.797 14.68 48.406 1 30.67 660 GLU B C 1
ATOM 10574 O O . GLU B 1 660 ? -20.344 13.773 49.125 1 30.67 660 GLU B O 1
ATOM 10579 N N . ASN B 1 661 ? -22.141 14.797 48.375 1 31.98 661 ASN B N 1
ATOM 10580 C CA . ASN B 1 661 ? -22.938 13.914 49.219 1 31.98 661 ASN B CA 1
ATOM 10581 C C . ASN B 1 661 ? -22.812 12.453 48.781 1 31.98 661 ASN B C 1
ATOM 10583 O O . ASN B 1 661 ? -23.312 11.555 49.438 1 31.98 661 ASN B O 1
ATOM 10587 N N . SER B 1 662 ? -22.469 12.164 47.531 1 30.14 662 SER B N 1
ATOM 10588 C CA . SER B 1 662 ? -22.781 10.781 47.188 1 30.14 662 SER B CA 1
ATOM 10589 C C . SER B 1 662 ? -21.75 9.82 47.812 1 30.14 662 SER B C 1
ATOM 10591 O O . SER B 1 662 ? -21.812 8.609 47.562 1 30.14 662 SER B O 1
ATOM 10593 N N . ILE B 1 663 ? -20.688 10.273 48.469 1 28.08 663 ILE B N 1
ATOM 10594 C CA . ILE B 1 663 ? -19.75 9.281 48.969 1 28.08 663 ILE B CA 1
ATOM 10595 C C . ILE B 1 663 ? -20.297 8.656 50.25 1 28.08 663 ILE B C 1
ATOM 10597 O O . ILE B 1 663 ? -19.844 7.594 50.688 1 28.08 663 ILE B O 1
ATOM 10601 N N . PHE B 1 664 ? -21.094 9.312 51.062 1 28.34 664 PHE B N 1
ATOM 10602 C CA . PHE B 1 664 ? -21.297 8.812 52.438 1 28.34 664 PHE B CA 1
ATOM 10603 C C . PHE B 1 664 ? -22.172 7.562 52.406 1 28.34 664 PHE B C 1
ATOM 10605 O O . PHE B 1 664 ? -22.266 6.867 53.438 1 28.34 664 PHE B O 1
ATOM 10612 N N . ASP B 1 665 ? -23 7.367 51.469 1 28.52 665 ASP B N 1
ATOM 10613 C CA . ASP B 1 665 ? -24 6.348 51.781 1 28.52 665 ASP B CA 1
ATOM 10614 C C . ASP B 1 665 ? -23.375 4.953 51.781 1 28.52 665 ASP B C 1
ATOM 10616 O O . ASP B 1 665 ? -24.047 3.967 52.094 1 28.52 665 ASP B O 1
ATOM 10620 N N . PHE B 1 666 ? -22.188 4.746 51.188 1 26.47 666 PHE B N 1
ATOM 10621 C CA . PHE B 1 666 ? -21.797 3.34 51.125 1 26.47 666 PHE B CA 1
ATOM 10622 C C . PHE B 1 666 ? -21.234 2.875 52.438 1 26.47 666 PHE B C 1
ATOM 10624 O O . PHE B 1 666 ? -21.016 1.679 52.656 1 26.47 666 PHE B O 1
ATOM 10631 N N . LEU B 1 667 ? -20.812 3.777 53.375 1 25.92 667 LEU B N 1
ATOM 10632 C CA . LEU B 1 667 ? -20.188 3.262 54.594 1 25.92 667 LEU B CA 1
ATOM 10633 C C . LEU B 1 667 ? -21.234 2.625 55.5 1 25.92 667 LEU B C 1
ATOM 10635 O O . LEU B 1 667 ? -20.891 1.816 56.375 1 25.92 667 LEU B O 1
ATOM 10639 N N . ASP B 1 668 ? -22.422 3.113 55.531 1 27.98 668 ASP B N 1
ATOM 10640 C CA . ASP B 1 668 ? -23.281 2.645 56.625 1 27.98 668 ASP B CA 1
ATOM 10641 C C . ASP B 1 668 ? -23.641 1.17 56.438 1 27.98 668 ASP B C 1
ATOM 10643 O O . ASP B 1 668 ? -24.109 0.523 57.375 1 27.98 668 ASP B O 1
ATOM 10647 N N . THR B 1 669 ? -23.734 0.663 55.219 1 27.89 669 THR B N 1
ATOM 10648 C CA . THR B 1 669 ? -24.375 -0.645 55.219 1 27.89 669 THR B CA 1
ATOM 10649 C C . THR B 1 669 ? -23.438 -1.716 55.75 1 27.89 669 THR B C 1
ATOM 10651 O O . THR B 1 669 ? -23.797 -2.895 55.812 1 27.89 669 THR B O 1
ATOM 10654 N N . TRP B 1 670 ? -22.156 -1.462 56.094 1 26.72 670 TRP B N 1
ATOM 10655 C CA . TRP B 1 670 ? -21.344 -2.545 56.625 1 26.72 670 TRP B CA 1
ATOM 10656 C C . TRP B 1 670 ? -21.656 -2.787 58.125 1 26.72 670 TRP B C 1
ATOM 10658 O O . TRP B 1 670 ? -21.141 -3.729 58.719 1 26.72 670 TRP B O 1
ATOM 10668 N N . ASN B 1 671 ? -22.172 -1.798 58.844 1 25.62 671 ASN B N 1
ATOM 10669 C CA . ASN B 1 671 ? -22.266 -2.104 60.281 1 25.62 671 ASN B CA 1
ATOM 10670 C C . ASN B 1 671 ? -23.25 -3.234 60.531 1 25.62 671 ASN B C 1
ATOM 10672 O O . ASN B 1 671 ? -23.406 -3.682 61.688 1 25.62 671 ASN B O 1
ATOM 10676 N N . GLU B 1 672 ? -24.359 -3.332 59.812 1 26.28 672 GLU B N 1
ATOM 10677 C CA . GLU B 1 672 ? -25.344 -4.262 60.344 1 26.28 672 GLU B CA 1
ATOM 10678 C C . GLU B 1 672 ? -24.875 -5.707 60.219 1 26.28 672 GLU B C 1
ATOM 10680 O O . GLU B 1 672 ? -25.5 -6.621 60.75 1 26.28 672 GLU B O 1
ATOM 10685 N N . ILE B 1 673 ? -23.719 -6.016 59.531 1 22.92 673 ILE B N 1
ATOM 10686 C CA . ILE B 1 673 ? -23.297 -7.363 59.906 1 22.92 673 ILE B CA 1
ATOM 10687 C C . ILE B 1 673 ? -22.344 -7.301 61.062 1 22.92 673 ILE B C 1
ATOM 10689 O O . ILE B 1 673 ? -21.375 -6.523 61.062 1 22.92 673 ILE B O 1
#

Organism: Aspergillus parasiticus (NCBI:txid5067)

Sequence (1346 aa):
MPPTNSTASARRSRRTIACQTCRQRKVRCSLNVTGVPCIGCTQDRTPCIVTTRRGQKSEKHGGPVLLANPQSPDQALLQTPARRVELPAFQVQPQQHVPLNVEATAARKAHDIEDEERNGDEIAAAALGQPRRLGEVPFYTGDQTGPVSTLDICSPDHSLPRHCLIPSNYQATMTDDDREYLQKKGVFTLPKSDICEGLLRAYFHHVHPIMPVIEVDSILNYQHHGRLRDCNFLLLWSVFFVAVNFISPRLYEQEGYVSRKEMKATMYSRAKCMYDNGGERNKVTLLQASLLLGFWHSEQDDHMQPWYWTGIAINLCQMLGLHRDPDSLRYNSSITDRERRLWRRLWWTCFFRDRWLGLTLGRPLRINLDDCDLPMSIPADLLSELDSIPRAISASYIPQEFPKLAEFWIILIELSQLLGKVLVLKNQPVKSKSSMCEINALEAQVMRCRLPDQDEHGLTHLAKFYAHHVHLHYHALLITLYRPSGSEHLDNLALSQQGSEQQRLQSKANAAASKSTEILDILVRDNLLGYVGPMTPALLIPVMQTHLLNCKYANPLSRRFSFNKLDMCMGILEELQKTYTVASLFRGIFIKALQQIFPTYTASSPLSIPHQPVASLGDPIDSHSDTVPVETTNGECNQITGDRAGSSMPAGFIDALIDENSIFDFLDTWNEIMPPTNSTASARRSRRTIACQTCRQRKVRCSLNVTGVPCIGCTQDRTPCIVTTRRGQKSEKHGGPVLLANPQSPDQALLQTPARRVELPAFQVQPQQHVPLNVEATAARKAHDIEDEERNGDEIAAAALGQPRRLGEVPFYTGDQTGPVSTLDICSPDHSLPRHCLIPSNYQATMTDDDREYLQKKGVFTLPKSDICEGLLRAYFHHVHPIMPVIEVDSILNYQHHGRLRDCNFLLLWSVFFVAVNFISPRLYEQEGYVSRKEMKATMYSRAKCMYDNGGERNKVTLLQASLLLGFWHSEQDDHMQPWYWTGIAINLCQMLGLHRDPDSLRYNSSITDRERRLWRRLWWTCFFRDRWLGLTLGRPLRINLDDCDLPMSIPADLLSELDSIPRAISASYIPQEFPKLAEFWIILIELSQLLGKVLVLKNQPVKSKSSMCEINALEAQVMRCRLPDQDEHGLTHLAKFYAHHVHLHYHALLITLYRPSGSEHLDNLALSQQGSEQQRLQSKANAAASKSTEILDILVRDNLLGYVGPMTPALLIPVMQTHLLNCKYANPLSRRFSFNKLDMCMGILEELQKTYTVASLFRGIFIKALQQIFPTYTASSPLSIPHQPVASLGDPIDSHSDTVPVETTNGECNQITGDRAGSSMPAGFIDALIDENSIFDFLDTWNEI